Protein AF-A0A7J6F1K1-F1 (afdb_monomer_lite)

Structure (mmCIF, N/CA/C/O backbone):
data_AF-A0A7J6F1K1-F1
#
_entry.id   AF-A0A7J6F1K1-F1
#
loop_
_atom_site.group_PDB
_atom_site.id
_atom_site.type_symbol
_atom_site.label_atom_id
_atom_site.label_alt_id
_atom_site.label_comp_id
_atom_site.label_asym_id
_atom_site.label_entity_id
_atom_site.label_seq_id
_atom_site.pdbx_PDB_ins_code
_atom_site.Cartn_x
_atom_site.Cartn_y
_atom_site.Cartn_z
_atom_site.occupancy
_atom_site.B_iso_or_equiv
_atom_site.auth_seq_id
_atom_site.auth_comp_id
_atom_site.auth_asym_id
_atom_site.auth_atom_id
_atom_site.pdbx_PDB_model_num
ATOM 1 N N . MET A 1 1 ? 28.823 -7.528 34.475 1.00 31.27 1 MET A N 1
ATOM 2 C CA . MET A 1 1 ? 28.928 -8.182 35.802 1.00 31.27 1 MET A CA 1
ATOM 3 C C . MET A 1 1 ? 27.542 -8.638 36.251 1.00 31.27 1 MET A C 1
ATOM 5 O O . MET A 1 1 ? 26.574 -8.266 35.597 1.00 31.27 1 MET A O 1
ATOM 9 N N . HIS A 1 2 ? 27.460 -9.515 37.255 1.00 24.59 2 HIS A N 1
ATOM 10 C CA . HIS A 1 2 ? 26.247 -10.285 37.581 1.00 24.59 2 HIS A CA 1
ATOM 11 C C . HIS A 1 2 ? 25.262 -9.578 38.542 1.00 24.59 2 HIS A C 1
ATOM 13 O O . HIS A 1 2 ? 25.673 -8.661 39.250 1.00 24.59 2 HIS A O 1
ATOM 19 N N . PRO A 1 3 ? 23.982 -10.012 38.576 1.00 38.62 3 PRO A N 1
ATOM 20 C CA . PRO A 1 3 ? 22.933 -9.480 39.450 1.00 38.62 3 PRO A CA 1
ATOM 21 C C . PRO A 1 3 ? 22.664 -10.339 40.707 1.00 38.62 3 PRO A C 1
ATOM 23 O O . PRO A 1 3 ? 23.049 -11.504 40.773 1.00 38.62 3 PRO A O 1
ATOM 26 N N . TYR A 1 4 ? 21.892 -9.772 41.639 1.00 30.64 4 TYR A N 1
ATOM 27 C CA . TYR A 1 4 ? 21.220 -10.398 42.794 1.00 30.64 4 TYR A CA 1
ATOM 28 C C . TYR A 1 4 ? 19.965 -9.536 43.131 1.00 30.64 4 TYR A C 1
ATOM 30 O O . TYR A 1 4 ? 19.971 -8.360 42.783 1.00 30.64 4 TYR A O 1
ATOM 38 N N . ASN A 1 5 ? 18.866 -9.987 43.767 1.00 28.22 5 ASN A N 1
ATOM 39 C CA . ASN A 1 5 ? 18.490 -11.304 44.319 1.00 28.22 5 ASN A CA 1
ATOM 40 C C . ASN A 1 5 ? 16.940 -11.446 44.502 1.00 28.22 5 ASN A C 1
ATOM 42 O O . ASN A 1 5 ? 16.310 -10.485 44.918 1.00 28.22 5 ASN A O 1
ATOM 46 N N . ARG A 1 6 ? 16.398 -12.666 44.285 1.00 27.06 6 ARG A N 1
ATOM 47 C CA . ARG A 1 6 ? 15.425 -13.461 45.117 1.00 27.06 6 ARG A CA 1
ATOM 48 C C . ARG A 1 6 ? 14.060 -12.874 45.598 1.00 27.06 6 ARG A C 1
ATOM 50 O O . ARG A 1 6 ? 14.055 -11.851 46.260 1.00 27.06 6 ARG A O 1
ATOM 57 N N . LEU A 1 7 ? 12.895 -13.492 45.277 1.00 27.27 7 LEU A N 1
ATOM 58 C CA . LEU A 1 7 ? 12.138 -14.641 45.914 1.00 27.27 7 LEU A CA 1
ATOM 59 C C . LEU A 1 7 ? 11.017 -14.160 46.888 1.00 27.27 7 LEU A C 1
ATOM 61 O O . LEU A 1 7 ? 11.014 -12.958 47.142 1.00 27.27 7 LEU A O 1
ATOM 65 N N . PRO A 1 8 ? 10.113 -15.005 47.480 1.00 38.72 8 PRO A N 1
ATOM 66 C CA . PRO A 1 8 ? 9.833 -16.471 47.360 1.00 38.72 8 PRO A CA 1
ATOM 67 C C . PRO A 1 8 ? 8.385 -16.839 46.882 1.00 38.72 8 PRO A C 1
ATOM 69 O O . PRO A 1 8 ? 7.559 -15.949 46.754 1.00 38.72 8 PRO A O 1
ATOM 72 N N . SER A 1 9 ? 8.096 -18.065 46.384 1.00 29.67 9 SER A N 1
ATOM 73 C CA . SER A 1 9 ? 7.539 -19.299 47.050 1.00 29.67 9 SER A CA 1
ATOM 74 C C . SER A 1 9 ? 6.079 -19.180 47.563 1.00 29.67 9 SER A C 1
ATOM 76 O O . SER A 1 9 ? 5.703 -18.097 47.984 1.00 29.67 9 SER A O 1
ATOM 78 N N . SER A 1 10 ? 5.196 -20.195 47.587 1.00 31.17 10 SER A N 1
ATOM 79 C CA . SER A 1 10 ? 5.287 -21.681 47.509 1.00 31.17 10 SER A CA 1
ATOM 80 C C . SER A 1 10 ? 4.057 -22.281 46.767 1.00 31.17 10 SER A C 1
ATOM 82 O O . SER A 1 10 ? 3.225 -21.519 46.288 1.00 31.17 10 SER A O 1
ATOM 84 N N . GLY A 1 11 ? 3.838 -23.595 46.583 1.00 29.72 11 GLY A N 1
ATOM 85 C CA . GLY A 1 11 ? 4.575 -24.842 46.882 1.00 29.72 11 GLY A CA 1
ATOM 86 C C . GLY A 1 11 ? 3.908 -26.011 46.115 1.00 29.72 11 GLY A C 1
ATOM 87 O O . GLY A 1 11 ? 2.745 -25.893 45.744 1.00 29.72 11 GLY A O 1
ATOM 88 N N . HIS A 1 12 ? 4.609 -27.075 45.698 1.00 29.67 12 HIS A N 1
ATOM 89 C CA . HIS A 1 12 ? 4.745 -28.408 46.351 1.00 29.67 12 HIS A CA 1
ATOM 90 C C . HIS A 1 12 ? 5.008 -29.427 45.196 1.00 29.67 12 HIS A C 1
ATOM 92 O O . HIS A 1 12 ? 4.622 -29.123 44.071 1.00 29.67 12 HIS A O 1
ATOM 98 N N . THR A 1 13 ? 5.616 -30.623 45.275 1.00 29.05 13 THR A N 1
ATOM 99 C CA . THR A 1 13 ? 6.434 -31.412 46.240 1.00 29.05 13 THR A CA 1
ATOM 100 C C . THR A 1 13 ? 7.195 -32.452 45.375 1.00 29.05 13 THR A C 1
ATOM 102 O O . THR A 1 13 ? 6.566 -33.065 44.522 1.00 29.05 13 THR A O 1
ATOM 105 N N . THR A 1 14 ? 8.535 -32.531 45.329 1.00 31.73 14 THR A N 1
ATOM 106 C CA . THR A 1 14 ? 9.488 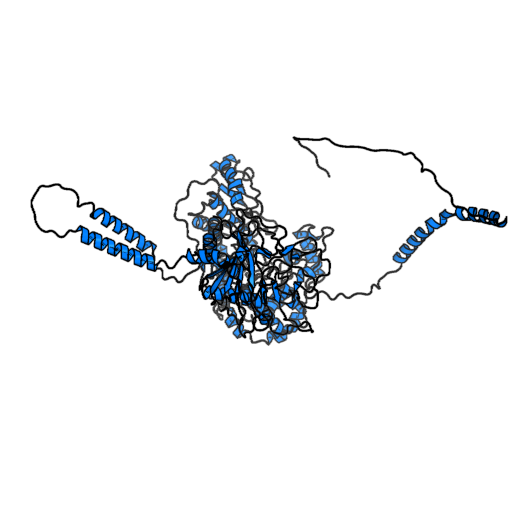-33.270 46.212 1.00 31.73 14 THR A CA 1
ATOM 107 C C . THR A 1 14 ? 9.324 -34.803 46.267 1.00 31.73 14 THR A C 1
ATOM 109 O O . THR A 1 14 ? 8.180 -35.248 46.288 1.00 31.73 14 THR A O 1
ATOM 112 N N . PRO A 1 15 ? 10.408 -35.608 46.429 1.00 37.84 15 PRO A N 1
ATOM 113 C CA . PRO A 1 15 ? 11.802 -35.235 46.740 1.00 37.84 15 PRO A CA 1
ATOM 114 C C . PRO A 1 15 ? 12.866 -35.715 45.716 1.00 37.84 15 PRO A C 1
ATOM 116 O O . PRO A 1 15 ? 12.545 -36.279 44.675 1.00 37.84 15 PRO A O 1
ATOM 119 N N . SER A 1 16 ? 14.143 -35.437 46.023 1.00 30.36 16 SER A N 1
ATOM 120 C CA . SER A 1 16 ? 15.303 -35.515 45.107 1.00 30.36 16 SER A CA 1
ATOM 121 C C . SER A 1 16 ? 16.505 -36.293 45.751 1.00 30.36 16 SER A C 1
ATOM 123 O O . SER A 1 16 ? 16.223 -37.239 46.479 1.00 30.36 16 SER A O 1
ATOM 125 N N . PRO A 1 17 ? 17.816 -36.045 45.477 1.00 41.97 17 PRO A N 1
ATOM 126 C CA . PRO A 1 17 ? 18.547 -36.848 44.482 1.00 41.97 17 PRO A CA 1
ATOM 127 C C . PRO A 1 17 ? 19.919 -37.413 45.030 1.00 41.97 17 PRO A C 1
ATOM 129 O O . PRO A 1 17 ? 19.838 -38.054 46.074 1.00 41.97 17 PRO A O 1
ATOM 132 N N . PRO A 1 18 ? 21.150 -37.332 44.430 1.00 54.91 18 PRO A N 1
ATOM 133 C CA . PRO A 1 18 ? 22.210 -38.343 44.686 1.00 54.91 18 PRO A CA 1
ATOM 134 C C . PRO A 1 18 ? 23.550 -37.782 45.243 1.00 54.91 18 PRO A C 1
ATOM 136 O O . PRO A 1 18 ? 23.664 -36.576 45.440 1.00 54.91 18 PRO A O 1
ATOM 139 N N . GLN A 1 19 ? 24.600 -38.623 45.381 1.00 28.34 19 GLN A N 1
ATOM 140 C CA . GLN A 1 19 ? 25.899 -38.429 44.677 1.00 28.34 19 GLN A CA 1
ATOM 141 C C . GLN A 1 19 ? 27.032 -39.445 45.008 1.00 28.34 19 GLN A C 1
ATOM 143 O O . GLN A 1 19 ? 27.372 -39.637 46.168 1.00 28.34 19 GLN A O 1
ATOM 148 N N . SER A 1 20 ? 27.739 -39.891 43.950 1.00 28.56 20 SER A N 1
ATOM 149 C CA . SER A 1 20 ? 29.225 -40.000 43.891 1.00 28.56 20 SER A CA 1
ATOM 150 C C . SER A 1 20 ? 29.909 -41.151 44.716 1.00 28.56 20 SER A C 1
ATOM 152 O O . SER A 1 20 ? 29.206 -41.894 45.395 1.00 28.56 20 SER A O 1
ATOM 154 N N . PRO A 1 21 ? 31.211 -41.509 44.503 1.00 47.62 21 PRO A N 1
ATOM 155 C CA . PRO A 1 21 ? 31.524 -42.887 44.057 1.00 47.62 21 PRO A CA 1
ATOM 156 C C . PRO A 1 21 ? 32.746 -43.566 44.747 1.00 47.62 21 PRO A C 1
ATOM 158 O O . PRO A 1 21 ? 33.340 -42.992 45.652 1.00 47.62 21 PRO A O 1
ATOM 161 N N . ILE A 1 22 ? 33.174 -44.746 44.241 1.00 26.70 22 ILE A N 1
ATOM 162 C CA . ILE A 1 22 ? 34.578 -45.203 43.972 1.00 26.70 22 ILE A CA 1
ATOM 163 C C . ILE A 1 22 ? 34.802 -46.724 44.205 1.00 26.70 22 ILE A C 1
ATOM 165 O O . ILE A 1 22 ? 34.494 -47.262 45.259 1.00 26.70 22 ILE A O 1
ATOM 169 N N . ARG A 1 23 ? 35.496 -47.349 43.231 1.00 28.30 23 ARG A N 1
ATOM 170 C CA . ARG A 1 23 ? 36.170 -48.678 43.211 1.00 28.30 23 ARG A CA 1
ATOM 171 C C . ARG A 1 23 ? 35.337 -49.975 43.228 1.00 28.30 23 ARG A C 1
ATOM 173 O O . ARG A 1 23 ? 34.370 -50.157 43.950 1.00 28.30 23 ARG A O 1
ATOM 180 N N . SER A 1 24 ? 35.815 -50.903 42.396 1.00 31.78 24 SER A N 1
ATOM 181 C CA . SER A 1 24 ? 35.380 -52.295 42.222 1.00 31.78 24 SER A CA 1
ATOM 182 C C . SER A 1 24 ? 36.059 -53.244 43.227 1.00 31.78 24 SER A C 1
ATOM 184 O O . SER A 1 24 ? 37.043 -52.853 43.863 1.00 31.78 24 SER A O 1
ATOM 186 N N . PRO A 1 25 ? 35.602 -54.512 43.336 1.00 39.31 25 PRO A N 1
ATOM 187 C CA . PRO A 1 25 ? 36.334 -55.569 42.618 1.00 39.31 25 PRO A CA 1
ATOM 188 C C . PRO A 1 25 ? 35.516 -56.785 42.098 1.00 39.31 25 PRO A C 1
ATOM 190 O O . PRO A 1 25 ? 34.531 -57.202 42.685 1.00 39.31 25 PRO A O 1
ATOM 193 N N . ARG A 1 26 ? 36.048 -57.396 41.023 1.00 29.17 26 ARG A N 1
ATOM 194 C CA . ARG A 1 26 ? 36.094 -58.840 40.650 1.00 29.17 26 ARG A CA 1
ATOM 195 C C . ARG A 1 26 ? 34.997 -59.829 41.119 1.00 29.17 26 ARG A C 1
ATOM 197 O O . ARG A 1 26 ? 34.916 -60.110 42.304 1.00 29.17 26 ARG A O 1
ATOM 204 N N . LEU A 1 27 ? 34.473 -60.616 40.163 1.00 29.53 27 LEU A N 1
ATOM 205 C CA . LEU A 1 27 ? 34.374 -62.104 40.166 1.00 29.53 27 LEU A CA 1
ATOM 206 C C . LEU A 1 27 ? 34.122 -62.560 38.697 1.00 29.53 27 LEU A C 1
ATOM 208 O O . LEU A 1 27 ? 33.191 -62.078 38.071 1.00 29.53 27 LEU A O 1
ATOM 212 N N . ARG A 1 28 ? 35.074 -63.187 37.982 1.00 29.61 28 ARG A N 1
ATOM 213 C CA . ARG A 1 28 ? 35.393 -64.637 37.850 1.00 29.61 28 ARG A CA 1
ATOM 214 C C . ARG A 1 28 ? 34.342 -65.490 37.094 1.00 29.61 28 ARG A C 1
ATOM 216 O O . ARG A 1 28 ? 33.293 -65.806 37.635 1.00 29.61 28 ARG A O 1
ATOM 223 N N . HIS A 1 29 ? 34.693 -65.934 35.877 1.00 31.09 29 HIS A N 1
ATOM 224 C CA . HIS A 1 29 ? 33.957 -66.942 35.085 1.00 31.09 29 HIS A CA 1
ATOM 225 C C . HIS A 1 29 ? 34.119 -68.379 35.621 1.00 31.09 29 HIS A C 1
ATOM 227 O O . HIS A 1 29 ? 35.096 -68.697 36.303 1.00 31.09 29 HIS A O 1
ATOM 233 N N . GLY A 1 30 ? 33.192 -69.262 35.225 1.00 30.28 30 GLY A N 1
ATOM 234 C CA . GLY A 1 30 ? 33.248 -70.711 35.445 1.00 30.28 30 GLY A CA 1
ATOM 235 C C . GLY A 1 30 ? 33.854 -71.533 34.289 1.00 30.28 30 GLY A C 1
ATOM 236 O O . GLY A 1 30 ? 33.985 -71.073 33.159 1.00 30.28 30 GLY A O 1
ATOM 237 N N . ARG A 1 31 ? 34.205 -72.784 34.621 1.00 30.23 31 ARG A N 1
ATOM 238 C CA . ARG A 1 31 ? 34.534 -73.943 33.747 1.00 30.23 31 ARG A CA 1
ATOM 239 C C . ARG A 1 31 ? 33.395 -74.259 32.748 1.00 30.23 31 ARG A C 1
ATOM 241 O O . ARG A 1 31 ? 32.263 -73.909 33.042 1.00 30.23 31 ARG A O 1
ATOM 248 N N . SER A 1 32 ? 33.541 -75.005 31.638 1.00 28.16 32 SER A N 1
ATOM 249 C CA . SER A 1 32 ? 34.647 -75.725 30.937 1.00 28.16 32 SER A CA 1
ATOM 250 C C . SER A 1 32 ? 34.177 -76.011 29.467 1.00 28.16 32 SER A C 1
ATOM 252 O O . SER A 1 32 ? 33.134 -75.483 29.109 1.00 28.16 32 SER A O 1
ATOM 254 N N . LYS A 1 33 ? 34.795 -76.773 28.535 1.00 30.92 33 LYS A N 1
ATOM 255 C CA . LYS A 1 33 ? 35.563 -78.039 28.624 1.00 30.92 33 LYS A CA 1
ATOM 256 C C . LYS A 1 33 ? 36.258 -78.402 27.282 1.00 30.92 33 LYS A C 1
ATOM 258 O O . LYS A 1 33 ? 35.654 -78.276 26.230 1.00 30.92 33 LYS A O 1
ATOM 263 N N . THR A 1 34 ? 37.495 -78.907 27.369 1.00 31.36 34 THR A N 1
ATOM 264 C CA . THR A 1 34 ? 38.173 -79.907 26.491 1.00 31.36 34 THR A CA 1
ATOM 265 C C . THR A 1 34 ? 37.976 -79.933 24.958 1.00 31.36 34 THR A C 1
ATOM 267 O O . THR A 1 34 ? 36.946 -80.382 24.468 1.00 31.36 34 THR A O 1
ATOM 270 N N . GLY A 1 35 ? 39.089 -79.751 24.232 1.00 29.58 35 GLY A N 1
ATOM 271 C CA . GLY A 1 35 ? 39.385 -80.360 22.922 1.00 29.58 35 GLY A CA 1
ATOM 272 C C . GLY A 1 35 ? 40.903 -80.604 22.800 1.00 29.58 35 GLY A C 1
ATOM 273 O O . GLY A 1 35 ? 41.677 -79.788 23.294 1.00 29.58 35 GLY A O 1
ATOM 274 N N . ARG A 1 36 ? 41.351 -81.740 22.241 1.00 33.56 36 ARG A N 1
ATOM 275 C CA . ARG A 1 36 ? 42.783 -82.126 22.132 1.00 33.56 36 ARG A CA 1
ATOM 276 C C . ARG A 1 36 ? 43.307 -81.939 20.703 1.00 33.56 36 ARG A C 1
ATOM 278 O O . ARG A 1 36 ? 42.580 -82.278 19.782 1.00 33.56 36 ARG A O 1
ATOM 285 N N . PHE A 1 37 ? 44.575 -81.541 20.540 1.00 30.73 37 PHE A N 1
ATOM 286 C CA . PHE A 1 37 ? 45.667 -82.364 19.966 1.00 30.73 37 PHE A CA 1
ATOM 287 C C . PHE A 1 37 ? 47.032 -81.631 20.095 1.00 30.73 37 PHE A C 1
ATOM 289 O O . PHE A 1 37 ? 47.083 -80.523 20.621 1.00 30.73 37 PHE A O 1
ATOM 296 N N . ASN A 1 38 ? 48.142 -82.304 19.766 1.00 34.28 38 ASN A N 1
ATOM 297 C CA . ASN A 1 38 ? 49.546 -81.989 20.128 1.00 34.28 38 ASN A CA 1
ATOM 298 C C . ASN A 1 38 ? 50.483 -82.744 19.135 1.00 34.28 38 ASN A C 1
ATOM 300 O O . ASN A 1 38 ? 49.948 -83.646 18.482 1.00 34.28 38 ASN A O 1
ATOM 304 N N . PRO A 1 39 ? 51.835 -82.596 19.082 1.00 56.88 39 PRO A N 1
ATOM 305 C CA . PRO A 1 39 ? 52.802 -81.547 19.491 1.00 56.88 39 PRO A CA 1
ATOM 306 C C . PRO A 1 39 ? 53.712 -81.189 18.249 1.00 56.88 39 PRO A C 1
ATOM 308 O O . PRO A 1 39 ? 53.135 -81.109 17.167 1.00 56.88 39 PRO A O 1
ATOM 311 N N . PRO A 1 40 ? 55.077 -81.073 18.248 1.00 47.00 40 PRO A N 1
ATOM 312 C CA . PRO A 1 40 ? 56.085 -80.639 19.244 1.00 47.00 40 PRO A CA 1
ATOM 313 C C . PRO A 1 40 ? 57.135 -79.580 18.762 1.00 47.00 40 PRO A C 1
ATOM 315 O O . PRO A 1 40 ? 57.403 -79.419 17.579 1.00 47.00 40 PRO A O 1
ATOM 318 N N . GLY A 1 41 ? 57.838 -78.963 19.730 1.00 44.75 41 GLY A N 1
ATOM 319 C CA . GLY A 1 41 ? 59.301 -78.707 19.725 1.00 44.75 41 GLY A CA 1
ATOM 320 C C . GLY A 1 41 ? 59.972 -77.772 18.689 1.00 44.75 41 GLY A C 1
ATOM 321 O O . GLY A 1 41 ? 60.171 -78.148 17.538 1.00 44.75 41 GLY A O 1
ATOM 322 N N . ARG A 1 42 ? 60.513 -76.624 19.145 1.00 46.31 42 ARG A N 1
ATOM 323 C CA . ARG A 1 42 ? 61.574 -75.838 18.459 1.00 46.31 42 ARG A CA 1
ATOM 324 C C . ARG A 1 42 ? 62.625 -75.288 19.447 1.00 46.31 42 ARG A C 1
ATOM 326 O O . ARG A 1 42 ? 62.480 -75.444 20.657 1.00 46.31 42 ARG A O 1
ATOM 333 N N . SER A 1 43 ? 63.743 -74.780 18.918 1.00 61.78 43 SER A N 1
ATOM 334 C CA . SER A 1 43 ? 65.075 -74.861 19.547 1.00 61.78 43 SER A CA 1
ATOM 335 C C . SER A 1 43 ? 65.649 -73.548 20.122 1.00 61.78 43 SER A C 1
ATOM 337 O O . SER A 1 43 ? 65.036 -72.481 20.078 1.00 61.78 43 SER A O 1
ATOM 339 N N . LEU A 1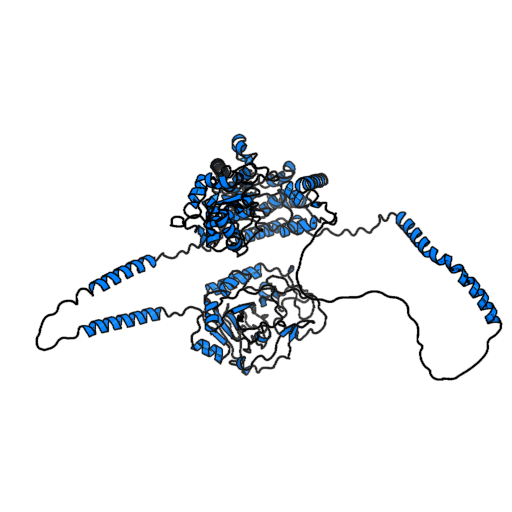 44 ? 66.875 -73.649 20.660 1.00 56.31 44 LEU A N 1
ATOM 340 C CA . LEU A 1 44 ? 67.660 -72.605 21.344 1.00 56.31 44 LEU A CA 1
ATOM 341 C C . LEU A 1 44 ? 67.700 -71.235 20.639 1.00 56.31 44 LEU A C 1
ATOM 343 O O . LEU A 1 44 ? 67.746 -70.210 21.320 1.00 56.31 44 LEU A O 1
ATOM 347 N N . LEU A 1 45 ? 67.617 -71.200 19.304 1.00 55.00 45 LEU A N 1
ATOM 348 C CA . LEU A 1 45 ? 67.635 -69.964 18.512 1.00 55.00 45 LEU A CA 1
ATOM 349 C C . LEU A 1 45 ? 66.508 -68.986 18.910 1.00 55.00 45 LEU A C 1
ATOM 351 O O . LEU A 1 45 ? 66.729 -67.776 18.946 1.00 55.00 45 LEU A O 1
ATOM 355 N N . GLN A 1 46 ? 65.333 -69.497 19.307 1.00 57.72 46 GLN A N 1
ATOM 356 C CA . GLN A 1 46 ? 64.195 -68.666 19.733 1.00 57.72 46 GLN A CA 1
ATOM 357 C C . GLN A 1 46 ? 64.415 -67.936 21.072 1.00 57.72 46 GLN A C 1
ATOM 359 O O . GLN A 1 46 ? 63.675 -67.001 21.383 1.00 57.72 46 GLN A O 1
ATOM 364 N N . ARG A 1 47 ? 65.426 -68.318 21.870 1.00 57.94 47 ARG A N 1
ATOM 365 C CA . ARG A 1 47 ? 65.776 -67.600 23.111 1.00 57.94 47 ARG A CA 1
ATOM 366 C C . ARG A 1 47 ? 66.603 -66.342 22.834 1.00 57.94 47 ARG A C 1
ATOM 368 O O . ARG A 1 47 ? 66.394 -65.327 23.491 1.00 57.94 47 ARG A O 1
ATOM 375 N N . PHE A 1 48 ? 67.478 -66.369 21.826 1.00 61.84 48 PHE A N 1
ATOM 376 C CA . PHE A 1 48 ? 68.317 -65.217 21.471 1.00 61.84 48 PHE A CA 1
ATOM 377 C C . PHE A 1 48 ? 67.506 -64.081 20.827 1.00 61.84 48 PHE A C 1
ATOM 379 O O . PHE A 1 48 ? 67.681 -62.911 21.171 1.00 61.84 48 PHE A O 1
ATOM 386 N N . THR A 1 49 ? 66.545 -64.423 19.962 1.00 59.56 49 THR A N 1
ATOM 387 C CA . THR A 1 49 ? 65.644 -63.449 19.319 1.00 59.56 49 THR A CA 1
ATOM 388 C C . THR A 1 49 ? 64.805 -62.650 20.321 1.00 59.56 49 THR A C 1
ATOM 390 O O . THR A 1 49 ? 64.506 -61.482 20.077 1.00 59.56 49 THR A O 1
ATOM 393 N N . TRP A 1 50 ? 64.451 -63.244 21.467 1.00 60.72 50 TRP A N 1
ATOM 394 C CA . TRP A 1 50 ? 63.624 -62.583 22.483 1.00 60.72 50 TRP A CA 1
ATOM 395 C C . TRP A 1 50 ? 64.378 -61.468 23.227 1.00 60.72 50 TRP A C 1
ATOM 397 O O . TRP A 1 50 ? 63.806 -60.417 23.518 1.00 60.72 50 TRP A O 1
ATOM 407 N N . HIS A 1 51 ? 65.682 -61.643 23.476 1.00 61.06 51 HIS A N 1
ATOM 408 C CA . HIS A 1 51 ? 66.493 -60.610 24.126 1.00 61.06 51 HIS A CA 1
ATOM 409 C C . HIS A 1 51 ? 66.697 -59.374 23.241 1.00 61.06 51 HIS A C 1
ATOM 411 O O . HIS A 1 51 ? 66.509 -58.259 23.727 1.00 61.06 51 HIS A O 1
ATOM 417 N N . ILE A 1 52 ? 66.988 -59.543 21.946 1.00 62.34 52 ILE A N 1
ATOM 418 C CA . ILE A 1 52 ? 67.140 -58.413 21.007 1.00 62.34 52 ILE A CA 1
ATOM 419 C C . ILE A 1 52 ? 65.837 -57.599 20.921 1.00 62.34 52 ILE A C 1
ATOM 421 O O . ILE A 1 52 ? 65.861 -56.369 21.012 1.00 62.34 52 ILE A O 1
ATOM 425 N N . LEU A 1 53 ? 64.687 -58.279 20.850 1.00 57.97 53 LEU A N 1
ATOM 426 C CA . LEU A 1 53 ? 63.373 -57.631 20.831 1.00 57.97 53 LEU A CA 1
ATOM 427 C C . LEU A 1 53 ? 63.110 -56.798 22.104 1.00 57.97 53 LEU A C 1
ATOM 429 O O . LEU A 1 53 ? 62.582 -55.689 22.018 1.00 57.97 53 LEU A O 1
ATOM 433 N N . SER A 1 54 ? 63.547 -57.282 23.274 1.00 58.50 54 SER A N 1
ATOM 434 C CA . SER A 1 54 ? 63.403 -56.571 24.557 1.00 58.50 54 SER A CA 1
ATOM 435 C C . SER A 1 54 ? 64.215 -55.268 24.651 1.00 58.50 54 SER A C 1
ATOM 437 O O . SER A 1 54 ? 63.814 -54.343 25.359 1.00 58.50 54 SER A O 1
ATOM 439 N N . VAL A 1 55 ? 65.325 -55.160 23.909 1.00 57.34 55 VAL A N 1
ATOM 440 C CA . VAL A 1 55 ? 66.145 -53.937 23.845 1.00 57.34 55 VAL A CA 1
ATOM 441 C C . VAL A 1 55 ? 65.497 -52.903 22.923 1.00 57.34 55 VAL A C 1
ATOM 443 O O . VAL A 1 55 ? 65.397 -51.732 23.290 1.00 57.34 55 VAL A O 1
ATOM 446 N N . LEU A 1 56 ? 64.995 -53.329 21.758 1.00 57.09 56 LEU A N 1
ATOM 447 C CA . LEU A 1 56 ? 64.385 -52.438 20.762 1.00 57.09 56 LEU A CA 1
ATOM 448 C C . LEU A 1 56 ? 63.105 -51.754 21.272 1.00 57.09 56 LEU A C 1
ATOM 450 O O . LEU A 1 56 ? 62.886 -50.573 21.004 1.00 57.09 56 LEU A O 1
ATOM 454 N N . ILE A 1 57 ? 62.294 -52.451 22.076 1.00 57.66 57 ILE A N 1
ATOM 455 C CA . ILE A 1 57 ? 61.068 -51.890 22.674 1.00 57.66 57 ILE A CA 1
ATOM 456 C C . ILE A 1 57 ? 61.380 -50.753 23.672 1.00 57.66 57 ILE A C 1
ATOM 458 O O . ILE A 1 57 ? 60.560 -49.858 23.877 1.00 57.66 57 ILE A O 1
ATOM 462 N N . ARG A 1 58 ? 62.587 -50.705 24.254 1.00 55.88 58 ARG A N 1
ATOM 463 C CA . ARG A 1 58 ? 62.950 -49.755 25.323 1.00 55.88 58 ARG A CA 1
ATOM 464 C C . ARG A 1 58 ? 63.292 -48.327 24.862 1.00 55.88 58 ARG A C 1
ATOM 466 O O . ARG A 1 58 ? 63.669 -47.511 25.698 1.00 55.88 58 ARG A O 1
ATOM 473 N N . ARG A 1 59 ? 63.147 -47.994 23.569 1.00 58.88 59 ARG A N 1
ATOM 474 C CA . ARG A 1 59 ? 63.440 -46.654 23.000 1.00 58.88 59 ARG A CA 1
ATOM 475 C C . ARG A 1 59 ? 62.237 -45.914 22.385 1.00 58.88 59 ARG A C 1
ATOM 477 O O . ARG A 1 59 ? 62.416 -44.975 21.613 1.00 58.88 59 ARG A O 1
ATOM 484 N N . GLN A 1 60 ? 61.009 -46.257 22.784 1.00 57.16 60 GLN A N 1
ATOM 485 C CA . GLN A 1 60 ? 59.763 -45.652 22.269 1.00 57.16 60 GLN A CA 1
ATOM 486 C C . GLN A 1 60 ? 59.555 -44.141 22.543 1.00 57.16 60 GLN A C 1
ATOM 488 O O . GLN A 1 60 ? 58.577 -43.576 22.063 1.00 57.16 60 GLN A O 1
ATOM 493 N N . GLY A 1 61 ? 60.474 -43.445 23.225 1.00 59.47 61 GLY A N 1
ATOM 494 C CA . GLY A 1 61 ? 60.391 -41.987 23.405 1.00 59.47 61 GLY A CA 1
ATOM 495 C C . GLY A 1 61 ? 60.523 -41.172 22.107 1.00 59.47 61 GLY A C 1
ATOM 496 O O . GLY A 1 61 ? 59.926 -40.107 21.993 1.00 59.47 61 GLY A O 1
ATOM 497 N N . VAL A 1 62 ? 61.259 -41.668 21.103 1.00 58.28 62 VAL A N 1
ATOM 498 C CA . VAL A 1 62 ? 61.559 -40.899 19.873 1.00 58.28 62 VAL A CA 1
ATOM 499 C C . VAL A 1 62 ? 60.326 -40.731 18.972 1.00 58.28 62 VAL A C 1
ATOM 501 O O . VAL A 1 62 ? 60.121 -39.668 18.386 1.00 58.28 62 VAL A O 1
ATOM 504 N N . PHE A 1 63 ? 59.455 -41.742 18.905 1.00 57.50 63 PHE A N 1
ATOM 505 C CA . PHE A 1 63 ? 58.268 -41.723 18.040 1.00 57.50 63 PHE A CA 1
ATOM 506 C C . PHE A 1 63 ? 57.162 -40.759 18.502 1.00 57.50 63 PHE A C 1
ATOM 508 O O . PHE A 1 63 ? 56.284 -40.442 17.708 1.00 57.50 63 PHE A O 1
ATOM 515 N N . LEU A 1 64 ? 57.220 -40.238 19.734 1.00 60.16 64 LEU A N 1
ATOM 516 C CA . LEU A 1 64 ? 56.308 -39.182 20.199 1.00 60.16 64 LEU A CA 1
ATOM 517 C C . LEU A 1 64 ? 56.696 -37.785 19.686 1.00 60.16 64 LEU A C 1
ATOM 519 O O . LEU A 1 64 ? 55.831 -36.923 19.556 1.00 60.16 64 LEU A O 1
ATOM 523 N N . PHE A 1 65 ? 57.969 -37.561 19.345 1.00 62.72 65 PHE A N 1
ATOM 524 C CA . PHE A 1 65 ? 58.438 -36.273 18.821 1.00 62.72 65 PHE A CA 1
ATOM 525 C C . PHE A 1 65 ? 58.357 -36.172 17.296 1.00 62.72 65 PHE A C 1
ATOM 527 O O . PHE A 1 65 ? 58.222 -35.067 16.779 1.00 62.72 65 PHE A O 1
ATOM 534 N N . ALA A 1 66 ? 58.375 -37.293 16.565 1.00 68.12 66 ALA A N 1
ATOM 535 C CA . ALA A 1 66 ? 58.272 -37.276 15.104 1.00 68.12 66 ALA A CA 1
ATOM 536 C C . ALA A 1 66 ? 56.983 -36.590 14.576 1.00 68.12 66 ALA A C 1
ATOM 538 O O . ALA A 1 66 ? 57.110 -35.753 13.683 1.00 68.12 66 ALA A O 1
ATOM 539 N N . PRO A 1 67 ? 55.773 -36.816 15.139 1.00 72.06 67 PRO A N 1
ATOM 540 C CA . PRO A 1 67 ? 54.571 -36.080 14.735 1.00 72.06 67 PRO A CA 1
ATOM 541 C C . PRO A 1 67 ? 54.647 -34.582 15.053 1.00 72.06 67 PRO A C 1
ATOM 543 O O . PRO A 1 67 ? 54.206 -33.766 14.252 1.00 72.06 67 PRO A O 1
ATOM 546 N N . LEU A 1 68 ? 55.233 -34.205 16.195 1.00 75.81 68 LEU A N 1
ATOM 547 C CA . LEU A 1 68 ? 55.366 -32.801 16.606 1.00 75.81 68 LEU A CA 1
ATOM 548 C C . LEU A 1 68 ? 56.377 -32.042 15.735 1.00 75.81 68 LEU A C 1
ATOM 550 O O . LEU A 1 68 ? 56.115 -30.907 15.344 1.00 75.81 68 LEU A O 1
ATOM 554 N N . LEU A 1 69 ? 57.494 -32.678 15.373 1.00 77.25 69 LEU A N 1
ATOM 555 C CA . LEU A 1 69 ? 58.468 -32.132 14.426 1.00 77.25 69 LEU A CA 1
ATOM 556 C C . LEU A 1 69 ? 57.895 -32.055 13.006 1.00 77.25 69 LEU A C 1
ATOM 558 O O . LEU A 1 69 ? 58.122 -31.060 12.325 1.00 77.25 69 LEU A O 1
ATOM 562 N N . TYR A 1 70 ? 57.100 -33.043 12.580 1.00 78.44 70 TYR A N 1
ATOM 563 C CA . TYR A 1 70 ? 56.390 -33.003 11.299 1.00 78.44 70 TYR A CA 1
ATOM 564 C C . TYR A 1 70 ? 55.355 -31.869 11.248 1.00 78.44 70 TYR A C 1
ATOM 566 O O . TYR A 1 70 ? 55.330 -31.114 10.283 1.00 78.44 70 TYR A O 1
ATOM 574 N N . ILE A 1 71 ? 54.551 -31.687 12.303 1.00 77.38 71 ILE A N 1
ATOM 575 C CA . ILE A 1 71 ? 53.577 -30.587 12.406 1.00 77.38 71 ILE A CA 1
ATOM 576 C C . ILE A 1 71 ? 54.288 -29.228 12.460 1.00 77.38 71 ILE A C 1
ATOM 578 O O . ILE A 1 71 ? 53.889 -28.313 11.748 1.00 77.38 71 ILE A O 1
ATOM 582 N N . SER A 1 72 ? 55.365 -29.094 13.238 1.00 77.19 72 SER A N 1
ATOM 583 C CA . SER A 1 72 ? 56.161 -27.858 13.303 1.00 77.19 72 SER A CA 1
ATOM 584 C C . SER A 1 72 ? 56.807 -27.522 11.951 1.00 77.19 72 SER A C 1
ATOM 586 O O . SER A 1 72 ? 56.701 -26.395 11.472 1.00 77.19 72 SER A O 1
ATOM 588 N N . GLY A 1 73 ? 57.388 -28.520 11.275 1.00 77.44 73 GLY A N 1
ATOM 589 C CA . GLY A 1 73 ? 57.927 -28.384 9.922 1.00 77.44 73 GLY A CA 1
ATOM 590 C C . GLY A 1 73 ? 56.858 -28.033 8.885 1.00 77.44 73 GLY A C 1
ATOM 591 O O . GLY A 1 73 ? 57.088 -27.162 8.052 1.00 77.44 73 GLY A O 1
ATOM 592 N N . MET A 1 74 ? 55.666 -28.633 8.966 1.00 74.25 74 MET A N 1
ATOM 593 C CA . MET A 1 74 ? 54.529 -28.282 8.108 1.00 74.25 74 MET A CA 1
ATOM 594 C C . MET A 1 74 ? 54.026 -26.858 8.364 1.00 74.25 74 MET A C 1
ATOM 596 O O . MET A 1 74 ? 53.726 -26.156 7.406 1.00 74.25 74 MET A O 1
ATOM 600 N N . LEU A 1 75 ? 53.976 -26.398 9.617 1.00 70.38 75 LEU A N 1
ATOM 601 C CA . LEU A 1 75 ? 53.586 -25.024 9.953 1.00 70.38 75 LEU A CA 1
ATOM 602 C C . LEU A 1 75 ? 54.626 -23.997 9.478 1.00 70.38 75 LEU A C 1
ATOM 604 O O . LEU A 1 75 ? 54.245 -22.961 8.943 1.00 70.38 75 LEU A O 1
ATOM 608 N N . LEU A 1 76 ? 55.924 -24.297 9.591 1.00 68.44 76 LEU A N 1
ATOM 609 C CA . LEU A 1 76 ? 56.997 -23.466 9.029 1.00 68.44 76 LEU A CA 1
ATOM 610 C C . LEU A 1 76 ? 56.988 -23.462 7.493 1.00 68.44 76 LEU A C 1
ATOM 612 O O . LEU A 1 76 ? 57.212 -22.418 6.886 1.00 68.44 76 LEU A O 1
ATOM 616 N N . TYR A 1 77 ? 56.671 -24.590 6.854 1.00 67.75 77 TYR A N 1
ATOM 617 C CA . TYR A 1 77 ? 56.502 -24.690 5.401 1.00 67.75 77 TYR A CA 1
ATOM 618 C C . TYR A 1 77 ? 55.282 -23.885 4.918 1.00 67.75 77 TYR A C 1
ATOM 620 O O . TYR A 1 77 ? 55.401 -23.043 4.033 1.00 67.75 77 TYR A O 1
ATOM 628 N N . MET A 1 78 ? 54.123 -24.044 5.567 1.00 59.22 78 MET A N 1
ATOM 629 C CA . MET A 1 78 ? 52.920 -23.246 5.287 1.00 59.22 78 MET A CA 1
ATOM 630 C C . MET A 1 78 ? 53.102 -21.752 5.606 1.00 59.22 78 MET A C 1
ATOM 632 O O . MET A 1 78 ? 52.441 -20.923 4.992 1.00 59.22 78 MET A O 1
ATOM 636 N N . GLY A 1 79 ? 53.998 -21.403 6.535 1.00 53.34 79 GLY A N 1
ATOM 637 C CA . GLY A 1 79 ? 54.354 -20.022 6.874 1.00 53.34 79 GLY A CA 1
ATOM 638 C C . GLY A 1 79 ? 55.451 -19.393 6.005 1.00 53.34 79 GLY A C 1
ATOM 639 O O . GLY A 1 79 ? 55.719 -18.206 6.164 1.00 53.34 79 GLY A O 1
ATOM 640 N N . SER A 1 80 ? 56.090 -20.155 5.109 1.00 58.31 80 SER A N 1
ATOM 641 C CA . SER A 1 80 ? 57.156 -19.666 4.213 1.00 58.31 80 SER A CA 1
ATOM 642 C C . SER A 1 80 ? 56.826 -19.787 2.720 1.00 58.31 80 SER A C 1
ATOM 644 O O . SER A 1 80 ? 57.523 -19.198 1.895 1.00 58.31 80 SER A O 1
ATOM 646 N N . VAL A 1 81 ? 55.740 -20.478 2.358 1.00 42.66 81 VAL A N 1
ATOM 647 C CA . VAL A 1 81 ? 55.194 -20.496 0.994 1.00 42.66 81 VAL A CA 1
ATOM 648 C C . VAL A 1 81 ? 54.041 -19.495 0.882 1.00 42.66 81 VAL A C 1
ATOM 650 O O . VAL A 1 81 ? 52.924 -19.770 1.321 1.00 42.66 81 VAL A O 1
ATOM 653 N N . SER A 1 82 ? 54.284 -18.346 0.245 1.00 46.06 82 SER A N 1
ATOM 654 C CA . SER A 1 82 ? 53.217 -17.414 -0.144 1.00 46.06 82 SER A CA 1
ATOM 655 C C . SER A 1 82 ? 52.324 -18.047 -1.215 1.00 46.06 82 SER A C 1
ATOM 657 O O . SER A 1 82 ? 52.678 -18.087 -2.393 1.00 46.06 82 SER A O 1
ATOM 659 N N . PHE A 1 83 ? 51.149 -18.538 -0.818 1.00 43.03 83 PHE A N 1
ATOM 660 C CA . PHE A 1 83 ? 50.154 -19.138 -1.717 1.00 43.03 83 PHE A CA 1
ATOM 661 C C . PHE A 1 83 ? 49.355 -18.092 -2.530 1.00 43.03 83 PHE A C 1
ATOM 663 O O . PHE A 1 83 ? 48.136 -18.186 -2.662 1.00 43.03 83 PHE A O 1
ATOM 670 N N . ASP A 1 84 ? 50.044 -17.143 -3.172 1.00 43.38 84 ASP A N 1
ATOM 671 C CA . ASP A 1 84 ? 49.466 -16.162 -4.113 1.00 43.38 84 ASP A CA 1
ATOM 672 C C . ASP A 1 84 ? 49.091 -16.771 -5.487 1.00 43.38 84 ASP A C 1
ATOM 674 O O . ASP A 1 84 ? 48.915 -16.072 -6.484 1.00 43.38 84 ASP A O 1
ATOM 678 N N . VAL A 1 85 ? 48.917 -18.097 -5.544 1.00 46.09 85 VAL A N 1
ATOM 679 C CA . VAL A 1 85 ? 48.375 -18.833 -6.698 1.00 46.09 85 VAL A CA 1
ATOM 680 C C . VAL A 1 85 ? 47.236 -19.761 -6.258 1.00 46.09 85 VAL A C 1
ATOM 682 O O . VAL A 1 85 ? 47.159 -20.932 -6.630 1.00 46.09 85 VAL A O 1
ATOM 685 N N . VAL A 1 86 ? 46.289 -19.224 -5.484 1.00 37.16 86 VAL A N 1
ATOM 686 C CA . VAL A 1 86 ? 44.923 -19.767 -5.509 1.00 37.16 86 VAL A CA 1
ATOM 687 C C . VAL A 1 86 ? 44.397 -19.583 -6.940 1.00 37.16 86 VAL A C 1
ATOM 689 O O . VAL A 1 86 ? 44.420 -18.454 -7.439 1.00 37.16 86 VAL A O 1
ATOM 692 N N . PRO A 1 87 ? 43.904 -20.631 -7.630 1.00 34.94 87 PRO A N 1
ATOM 693 C CA . PRO A 1 87 ? 43.279 -20.448 -8.932 1.00 34.94 87 PRO A CA 1
ATOM 694 C C . PRO A 1 87 ? 42.057 -19.550 -8.747 1.00 34.94 87 PRO A C 1
ATOM 696 O O . PRO A 1 87 ? 41.078 -19.945 -8.113 1.00 34.94 87 PRO A O 1
ATOM 699 N N . VAL A 1 88 ? 42.123 -18.320 -9.266 1.00 38.69 88 VAL A N 1
ATOM 700 C CA . VAL A 1 88 ? 41.053 -17.333 -9.093 1.00 38.69 88 VAL A CA 1
ATOM 701 C C . VAL A 1 88 ? 39.827 -17.799 -9.869 1.00 38.69 88 VAL A C 1
ATOM 703 O O . VAL A 1 88 ? 39.638 -17.462 -11.042 1.00 38.69 88 VAL A O 1
ATOM 706 N N . ILE A 1 89 ? 38.960 -18.550 -9.188 1.00 40.09 89 ILE A N 1
ATOM 707 C CA . ILE A 1 89 ? 37.589 -18.797 -9.614 1.00 40.09 89 ILE A CA 1
ATOM 708 C C . ILE A 1 89 ? 36.918 -17.426 -9.634 1.00 40.09 89 ILE A C 1
ATOM 710 O O . ILE A 1 89 ? 36.408 -16.937 -8.625 1.00 40.09 89 ILE A O 1
ATOM 714 N N . LYS A 1 90 ? 36.947 -16.782 -10.806 1.00 38.97 90 LYS A N 1
ATOM 715 C CA . LYS A 1 90 ? 36.210 -15.553 -11.102 1.00 38.97 90 LYS A CA 1
ATOM 716 C C . LYS A 1 90 ? 34.721 -15.891 -11.128 1.00 38.97 90 LYS A C 1
ATOM 718 O O . LYS A 1 90 ? 34.107 -15.955 -12.193 1.00 38.97 90 LYS A O 1
ATOM 723 N N . HIS A 1 91 ? 34.156 -16.136 -9.943 1.00 52.09 91 HIS A N 1
ATOM 724 C CA . HIS A 1 91 ? 32.725 -16.250 -9.720 1.00 52.09 91 HIS A CA 1
ATOM 725 C C . HIS A 1 91 ? 32.074 -15.035 -10.368 1.00 52.09 91 HIS A C 1
ATOM 727 O O . HIS A 1 91 ? 32.265 -13.902 -9.920 1.00 52.09 91 HIS A O 1
ATOM 733 N N . ARG A 1 92 ? 31.349 -15.266 -11.468 1.00 69.19 92 ARG A N 1
ATOM 734 C CA . ARG A 1 92 ? 30.643 -14.187 -12.153 1.00 69.19 92 ARG A CA 1
ATOM 735 C C . ARG A 1 92 ? 29.676 -13.573 -11.133 1.00 69.19 92 ARG A C 1
ATOM 737 O O . ARG A 1 92 ? 28.896 -14.328 -10.547 1.00 69.19 92 ARG A O 1
ATOM 744 N N . PRO A 1 93 ? 29.739 -12.254 -10.877 1.00 80.81 93 PRO A N 1
ATOM 745 C CA . PRO A 1 93 ? 28.849 -11.615 -9.921 1.00 80.81 93 PRO A CA 1
ATOM 746 C C . PRO A 1 93 ? 27.404 -11.885 -10.343 1.00 80.81 93 PRO A C 1
ATOM 748 O O . PRO A 1 93 ? 27.078 -11.802 -11.529 1.00 80.81 93 PRO A O 1
ATOM 751 N N . ALA A 1 94 ? 26.564 -12.279 -9.384 1.00 87.25 94 ALA A N 1
ATOM 752 C CA . ALA A 1 94 ? 25.198 -12.708 -9.670 1.00 87.25 94 ALA A CA 1
ATOM 753 C C . ALA A 1 94 ? 24.425 -11.590 -10.403 1.00 87.25 94 ALA A C 1
ATOM 755 O O . ALA A 1 94 ? 24.576 -10.427 -10.019 1.00 87.25 94 ALA A O 1
ATOM 756 N N . PRO A 1 95 ? 23.601 -11.890 -11.424 1.00 89.56 95 PRO A N 1
ATOM 757 C CA . PRO A 1 95 ? 22.857 -10.861 -12.144 1.00 89.56 95 PRO A CA 1
ATOM 758 C C . PRO A 1 95 ? 22.047 -9.965 -11.199 1.00 89.56 95 PRO A C 1
ATOM 760 O O . PRO A 1 95 ? 21.350 -10.453 -10.311 1.00 89.56 95 PRO A O 1
ATOM 763 N N . GLY A 1 96 ? 22.162 -8.649 -11.376 1.00 91.00 96 GLY A N 1
ATOM 764 C CA . GLY A 1 96 ? 21.538 -7.635 -10.524 1.00 91.00 96 GLY A CA 1
ATOM 765 C C . GLY A 1 96 ? 22.326 -7.285 -9.259 1.00 91.00 96 GLY A C 1
ATOM 766 O O . GLY A 1 96 ? 21.856 -6.469 -8.465 1.00 91.00 96 GLY A O 1
ATOM 767 N N . SER A 1 97 ? 23.503 -7.881 -9.038 1.00 93.06 97 SER A N 1
ATOM 768 C CA . SER A 1 97 ? 24.338 -7.581 -7.867 1.00 93.06 97 SER A CA 1
ATOM 769 C C . SER A 1 97 ? 25.162 -6.306 -8.019 1.00 93.06 97 SER A C 1
ATOM 771 O O . SER A 1 97 ? 25.494 -5.694 -7.003 1.00 93.06 97 SER A O 1
ATOM 773 N N . LEU A 1 98 ? 25.477 -5.882 -9.247 1.00 93.19 98 LEU A N 1
ATOM 774 C CA . LEU A 1 98 ? 26.314 -4.709 -9.498 1.00 93.19 98 LEU A CA 1
ATOM 775 C C . LEU A 1 98 ? 25.500 -3.476 -9.903 1.00 93.19 98 LEU A C 1
ATOM 777 O O . LEU A 1 98 ? 24.394 -3.558 -10.445 1.00 93.19 98 LEU A O 1
ATOM 781 N N . TYR A 1 99 ? 26.080 -2.306 -9.647 1.00 94.88 99 TYR A N 1
ATOM 782 C CA . TYR A 1 99 ? 25.631 -1.039 -10.205 1.00 94.88 99 TYR A CA 1
ATOM 783 C C . TYR A 1 99 ? 26.344 -0.810 -11.547 1.00 94.88 99 TYR A C 1
ATOM 785 O O . TYR A 1 99 ? 27.524 -0.472 -11.581 1.00 94.88 99 TYR A O 1
ATOM 793 N N . ARG A 1 100 ? 25.634 -1.046 -12.659 1.00 94.69 100 ARG A N 1
ATOM 794 C CA . ARG A 1 100 ? 26.106 -0.784 -14.038 1.00 94.69 100 ARG A CA 1
ATOM 795 C C . ARG A 1 100 ? 25.248 0.237 -14.790 1.00 94.69 100 ARG A C 1
ATOM 797 O O . ARG A 1 100 ? 25.311 0.369 -16.013 1.00 94.69 100 ARG A O 1
ATOM 804 N N . SER A 1 101 ? 24.427 0.961 -14.042 1.00 95.38 101 SER A N 1
ATOM 805 C CA . SER A 1 101 ? 23.447 1.910 -14.554 1.00 95.38 101 SER A CA 1
ATOM 806 C C . SER A 1 101 ? 24.081 3.021 -15.421 1.00 95.38 101 SER A C 1
ATOM 808 O O . SER A 1 101 ? 23.505 3.312 -16.468 1.00 95.38 101 SER A O 1
ATOM 810 N N . PRO A 1 102 ? 25.278 3.577 -15.112 1.00 94.88 102 PRO A N 1
ATOM 811 C CA . PRO A 1 102 ? 25.962 4.537 -15.989 1.00 94.88 102 PRO A CA 1
ATOM 812 C C . PRO A 1 102 ? 26.377 3.954 -17.348 1.00 94.88 102 PRO A C 1
ATOM 814 O O . PRO A 1 102 ? 26.184 4.595 -18.379 1.00 94.88 102 PRO A O 1
ATOM 817 N N . GLN A 1 103 ? 26.899 2.722 -17.376 1.00 94.62 103 GLN A N 1
ATOM 818 C CA . GLN A 1 103 ? 27.290 2.039 -18.613 1.00 94.62 103 GLN A CA 1
ATOM 819 C C . GLN A 1 103 ? 26.059 1.703 -19.465 1.00 94.62 103 GLN A C 1
ATOM 821 O O . GLN A 1 103 ? 26.079 1.872 -20.685 1.00 94.62 103 GLN A O 1
ATOM 826 N N . LEU A 1 104 ? 24.964 1.277 -18.824 1.00 95.38 104 LEU A N 1
ATOM 827 C CA . LEU A 1 104 ? 23.693 1.048 -19.505 1.00 95.38 104 LEU A CA 1
ATOM 828 C C . LEU A 1 104 ? 23.093 2.353 -20.050 1.00 95.38 104 LEU A C 1
ATOM 830 O O . LEU A 1 104 ? 22.598 2.362 -21.174 1.00 95.38 104 LEU A O 1
ATOM 834 N N . TYR A 1 105 ? 23.168 3.454 -19.296 1.00 95.25 105 TYR A N 1
ATOM 835 C CA . TYR A 1 105 ? 22.727 4.772 -19.753 1.00 95.25 105 TYR A CA 1
ATOM 836 C C . TYR A 1 105 ? 23.491 5.210 -21.004 1.00 95.25 105 TYR A C 1
ATOM 838 O O . TYR A 1 105 ? 22.864 5.499 -22.020 1.00 95.25 105 TYR A O 1
ATOM 846 N N . ALA A 1 106 ? 24.827 5.162 -20.973 1.00 94.88 106 ALA A N 1
ATOM 847 C CA . ALA A 1 106 ? 25.664 5.504 -22.123 1.00 94.88 106 ALA A CA 1
ATOM 848 C C . ALA A 1 106 ? 25.322 4.668 -23.372 1.00 94.88 106 ALA A C 1
ATOM 850 O O . ALA A 1 106 ? 25.260 5.216 -24.471 1.00 94.88 106 ALA A O 1
ATOM 851 N N . LYS A 1 107 ? 25.037 3.368 -23.203 1.00 94.94 107 LYS A N 1
ATOM 852 C CA . LYS A 1 107 ? 24.619 2.481 -24.299 1.00 94.94 107 LYS A CA 1
ATOM 853 C C . LYS A 1 107 ? 23.223 2.811 -24.842 1.00 94.94 107 LYS A C 1
ATOM 855 O O . LYS A 1 107 ? 23.043 2.843 -26.053 1.00 94.94 107 LYS A O 1
ATOM 860 N N . LEU A 1 108 ? 22.228 2.998 -23.971 1.00 95.50 108 LEU A N 1
ATOM 861 C CA . LEU A 1 108 ? 20.830 3.173 -24.385 1.00 95.50 108 LEU A CA 1
ATOM 862 C C . LEU A 1 108 ? 20.518 4.589 -24.887 1.00 95.50 108 LEU A C 1
ATOM 864 O O . LEU A 1 108 ? 19.557 4.756 -25.633 1.00 95.50 108 LEU A O 1
ATOM 868 N N . ARG A 1 109 ? 21.304 5.602 -24.497 1.00 94.19 109 ARG A N 1
ATOM 869 C CA . ARG A 1 109 ? 21.056 7.024 -24.790 1.00 94.19 109 ARG A CA 1
ATOM 870 C C . ARG A 1 109 ? 20.800 7.340 -26.278 1.00 94.19 109 ARG A C 1
ATOM 872 O O . ARG A 1 109 ? 19.829 8.052 -26.517 1.00 94.19 109 ARG A O 1
ATOM 879 N N . PRO A 1 110 ? 21.541 6.802 -27.273 1.00 94.44 110 PRO A N 1
ATOM 880 C CA . PRO A 1 110 ? 21.272 7.089 -28.687 1.00 94.44 110 PRO A CA 1
ATOM 881 C C . PRO A 1 110 ? 19.916 6.553 -29.171 1.00 94.44 110 PRO A C 1
ATOM 883 O O . PRO A 1 110 ? 19.141 7.299 -29.764 1.00 94.44 110 PRO A O 1
ATOM 886 N N . GLU A 1 111 ? 19.586 5.289 -28.870 1.00 93.62 111 GLU A N 1
ATOM 887 C CA . GLU A 1 111 ? 18.267 4.712 -29.189 1.00 93.62 111 GLU A CA 1
ATOM 888 C C . GLU A 1 111 ? 17.138 5.438 -28.433 1.00 93.62 111 GLU A C 1
ATOM 890 O O . GLU A 1 111 ? 16.061 5.662 -28.979 1.00 93.62 111 GLU A O 1
ATOM 895 N N . MET A 1 112 ? 17.386 5.814 -27.174 1.00 92.81 112 MET A N 1
ATOM 896 C CA . MET A 1 112 ? 16.428 6.486 -26.297 1.00 92.81 112 MET A CA 1
ATOM 897 C C . MET A 1 112 ? 16.099 7.911 -26.748 1.00 92.81 112 MET A C 1
ATOM 899 O O . MET A 1 112 ? 14.959 8.335 -26.570 1.00 92.81 112 MET A O 1
ATOM 903 N N . ASP A 1 113 ? 17.070 8.665 -27.265 1.00 90.56 113 ASP A N 1
ATOM 904 C CA . ASP A 1 113 ? 16.862 10.046 -27.717 1.00 90.56 113 ASP A CA 1
ATOM 905 C C . ASP A 1 113 ? 16.319 10.133 -29.151 1.00 90.56 113 ASP A C 1
ATOM 907 O O . ASP A 1 113 ? 15.653 11.113 -29.474 1.00 90.56 113 ASP A O 1
ATOM 911 N N . ALA A 1 114 ? 16.511 9.096 -29.975 1.00 89.31 114 ALA A N 1
ATOM 912 C CA . ALA A 1 114 ? 15.865 8.963 -31.284 1.00 89.31 114 ALA A CA 1
ATOM 913 C C . ALA A 1 114 ? 14.403 8.457 -31.214 1.00 89.31 114 ALA A C 1
ATOM 915 O O . ALA A 1 114 ? 13.686 8.470 -32.217 1.00 89.31 114 ALA A O 1
ATOM 916 N N . ASP A 1 115 ? 13.945 7.979 -30.052 1.00 85.19 115 ASP A N 1
ATOM 917 C CA . ASP A 1 115 ? 12.630 7.353 -29.891 1.00 85.19 115 ASP A CA 1
ATOM 918 C C . ASP A 1 115 ? 11.483 8.368 -29.743 1.00 85.19 115 ASP A C 1
ATOM 920 O O . ASP A 1 115 ? 11.017 8.678 -28.644 1.00 85.19 115 ASP A O 1
ATOM 924 N N . ASN A 1 116 ? 10.966 8.808 -30.890 1.00 71.00 116 ASN A N 1
ATOM 925 C CA . ASN A 1 116 ? 9.807 9.697 -30.997 1.00 71.00 116 ASN A CA 1
ATOM 926 C C . ASN A 1 116 ? 8.450 9.037 -30.656 1.00 71.00 116 ASN A C 1
ATOM 928 O O . ASN A 1 116 ? 7.422 9.704 -30.732 1.00 71.00 116 ASN A O 1
ATOM 932 N N . THR A 1 117 ? 8.390 7.759 -30.248 1.00 66.88 117 THR A N 1
ATOM 933 C CA . THR A 1 117 ? 7.113 7.086 -29.900 1.00 66.88 117 THR A CA 1
ATOM 934 C C . THR A 1 117 ? 6.593 7.437 -28.491 1.00 66.88 117 THR A C 1
ATOM 936 O O . THR A 1 117 ? 5.868 6.659 -27.865 1.00 66.88 117 THR A O 1
ATOM 939 N N . SER A 1 118 ? 6.993 8.587 -27.936 1.00 58.34 118 SER A N 1
ATOM 940 C CA . SER A 1 118 ? 6.524 9.094 -26.639 1.00 58.34 118 SER A CA 1
ATOM 941 C C . SER A 1 118 ? 5.190 9.840 -26.723 1.00 58.34 118 SER A C 1
ATOM 943 O O . SER A 1 118 ? 4.407 9.766 -25.779 1.00 58.34 118 SER A O 1
ATOM 945 N N . THR A 1 119 ? 4.883 10.507 -27.838 1.00 53.34 119 THR A N 1
ATOM 946 C CA . THR A 1 119 ? 3.692 11.366 -28.001 1.00 53.34 119 THR A CA 1
ATOM 947 C C . THR A 1 119 ? 2.376 10.623 -27.746 1.00 53.34 119 THR A C 1
ATOM 949 O O . THR A 1 119 ? 1.594 11.029 -26.880 1.00 53.34 119 THR A O 1
ATOM 952 N N . ASP A 1 120 ? 2.160 9.476 -28.394 1.00 48.56 120 ASP A N 1
ATOM 953 C CA . ASP A 1 120 ? 0.974 8.635 -28.152 1.00 48.56 120 ASP A CA 1
ATOM 954 C C . ASP A 1 120 ? 0.941 8.072 -26.723 1.00 48.56 120 ASP A C 1
ATOM 956 O O . ASP A 1 120 ? -0.123 7.973 -26.093 1.00 48.56 120 ASP A O 1
ATOM 960 N N . ALA A 1 121 ? 2.115 7.742 -26.172 1.00 52.75 121 ALA A N 1
ATOM 961 C CA . ALA A 1 121 ? 2.247 7.232 -24.814 1.00 52.75 121 ALA A CA 1
ATOM 962 C C . ALA A 1 121 ? 1.870 8.296 -23.767 1.00 52.75 121 ALA A C 1
ATOM 964 O O . ALA A 1 121 ? 1.201 7.954 -22.791 1.00 52.75 121 ALA A O 1
ATOM 965 N N . ILE A 1 122 ? 2.219 9.567 -23.990 1.00 59.38 122 ILE A N 1
ATOM 966 C CA . ILE A 1 122 ? 1.835 10.717 -23.155 1.00 59.38 122 ILE A CA 1
ATOM 967 C C . ILE A 1 122 ? 0.322 10.952 -23.214 1.00 59.38 122 ILE A C 1
ATOM 969 O O . ILE A 1 122 ? -0.302 11.119 -22.165 1.00 59.38 122 ILE A O 1
ATOM 973 N N . SER A 1 123 ? -0.306 10.833 -24.392 1.00 59.31 123 SER A N 1
ATOM 974 C CA . SER A 1 123 ? -1.776 10.892 -24.508 1.00 59.31 123 SER A CA 1
ATOM 975 C C . SER A 1 123 ? -2.490 9.831 -23.653 1.00 59.31 123 SER A C 1
ATOM 977 O O . SER A 1 123 ? -3.644 10.014 -23.265 1.00 59.31 123 SER A O 1
ATOM 979 N N . THR A 1 124 ? -1.807 8.720 -23.358 1.00 62.41 124 THR A N 1
ATOM 980 C CA . THR A 1 124 ? -2.326 7.592 -22.573 1.00 62.41 124 THR A CA 1
ATOM 981 C C . THR A 1 124 ? -1.960 7.691 -21.089 1.00 62.41 124 THR A C 1
ATOM 983 O O . THR A 1 124 ? -2.757 7.289 -20.245 1.00 62.41 124 THR A O 1
ATOM 986 N N . ILE A 1 125 ? -0.807 8.278 -20.742 1.00 69.31 125 ILE A N 1
ATOM 987 C CA . ILE A 1 125 ? -0.388 8.542 -19.352 1.00 69.31 125 ILE A CA 1
ATOM 988 C C . ILE A 1 125 ? -1.459 9.348 -18.602 1.00 69.31 125 ILE A C 1
ATOM 990 O O . ILE A 1 125 ? -1.850 8.966 -17.498 1.00 69.31 125 ILE A O 1
ATOM 994 N N . TRP A 1 126 ? -1.970 10.419 -19.217 1.00 69.50 126 TRP A N 1
ATOM 995 C CA . TRP A 1 126 ? -2.938 11.328 -18.592 1.00 69.50 126 TRP A CA 1
ATOM 996 C C . TRP A 1 126 ? -4.391 10.821 -18.578 1.00 69.50 126 TRP A C 1
ATOM 998 O O . TRP A 1 126 ? -5.252 11.490 -18.004 1.00 69.50 126 TRP A O 1
ATOM 1008 N N . LYS A 1 127 ? -4.701 9.685 -19.219 1.00 62.69 127 LYS A N 1
ATOM 1009 C CA . LYS A 1 127 ? -6.060 9.118 -19.248 1.00 62.69 127 LYS A CA 1
ATOM 1010 C C . LYS A 1 127 ? -6.306 8.289 -17.989 1.00 62.69 127 LYS A C 1
ATOM 1012 O O . LYS A 1 127 ? -5.555 7.356 -17.695 1.00 62.69 127 LYS A O 1
ATOM 1017 N N . HIS A 1 128 ? -7.375 8.602 -17.260 1.00 57.91 128 HIS A N 1
ATOM 1018 C CA . HIS A 1 128 ? -7.866 7.732 -16.195 1.00 57.91 128 HIS A CA 1
ATOM 1019 C C . HIS A 1 128 ? -8.444 6.461 -16.832 1.00 57.91 128 HIS A C 1
ATOM 1021 O O . HIS A 1 128 ? -9.382 6.504 -17.621 1.00 57.91 128 HIS A O 1
ATOM 1027 N N . SER A 1 129 ? -7.781 5.342 -16.550 1.00 48.66 129 SER A N 1
ATOM 1028 C CA . SER A 1 129 ? -8.049 3.998 -17.076 1.00 48.66 129 SER A CA 1
ATOM 1029 C C . SER A 1 129 ? -9.106 3.251 -16.255 1.00 48.66 129 SER A C 1
ATOM 1031 O O . SER A 1 129 ? -9.742 2.321 -16.746 1.00 48.66 129 SER A O 1
ATOM 1033 N N . TYR A 1 130 ? -9.283 3.668 -15.002 1.00 52.31 130 TYR A N 1
ATOM 1034 C CA . TYR A 1 130 ? -10.191 3.083 -14.029 1.00 52.31 130 TYR A CA 1
ATOM 1035 C C . TYR A 1 130 ? -11.644 3.505 -14.306 1.00 52.31 130 TYR A C 1
ATOM 1037 O O . TYR A 1 130 ? -11.924 4.693 -14.440 1.00 52.31 130 TYR A O 1
ATOM 1045 N N . LYS A 1 131 ? -12.560 2.530 -14.404 1.00 47.41 131 LYS A N 1
ATOM 1046 C CA . LYS A 1 131 ? -13.991 2.742 -14.720 1.00 47.41 131 LYS A CA 1
ATOM 1047 C C . LYS A 1 131 ? -14.968 2.140 -13.695 1.00 47.41 131 LYS A C 1
ATOM 1049 O O . LYS A 1 131 ? -16.175 2.249 -13.876 1.00 47.41 131 LYS A O 1
ATOM 1054 N N . SER A 1 132 ? -14.481 1.462 -12.658 1.00 46.69 132 SER A N 1
ATOM 1055 C CA . SER A 1 132 ? -15.312 0.640 -11.768 1.00 46.69 132 SER A CA 1
ATOM 1056 C C . SER A 1 132 ? -15.698 1.370 -10.479 1.00 46.69 132 SER A C 1
ATOM 1058 O O . SER A 1 132 ? -15.107 1.118 -9.435 1.00 46.69 132 SER A O 1
ATOM 1060 N N . GLY A 1 133 ? -16.714 2.233 -10.572 1.00 55.34 133 GLY A N 1
ATOM 1061 C CA . GLY A 1 133 ? -17.339 2.918 -9.434 1.00 55.34 133 GLY A CA 1
ATOM 1062 C C . GLY A 1 133 ? -16.493 4.055 -8.856 1.00 55.34 133 GLY A C 1
ATOM 1063 O O . GLY A 1 133 ? -15.380 3.839 -8.384 1.00 55.34 133 GLY A O 1
ATOM 1064 N N . GLU A 1 134 ? -17.029 5.275 -8.862 1.00 64.69 134 GLU A N 1
ATOM 1065 C CA . GLU A 1 134 ? -16.439 6.365 -8.082 1.00 64.69 134 GLU A CA 1
ATOM 1066 C C . GLU A 1 134 ? -16.611 6.077 -6.586 1.00 64.69 134 GLU A C 1
ATOM 1068 O O . GLU A 1 134 ? -17.660 5.593 -6.162 1.00 64.69 134 GLU A O 1
ATOM 1073 N N . TRP A 1 135 ? -15.610 6.404 -5.774 1.00 72.44 135 TRP A N 1
ATOM 1074 C CA . TRP A 1 135 ? -15.717 6.385 -4.315 1.00 72.44 135 TRP A CA 1
ATOM 1075 C C . TRP A 1 135 ? -15.727 7.820 -3.790 1.00 72.44 135 TRP A C 1
ATOM 1077 O O . TRP A 1 135 ? -14.900 8.628 -4.204 1.00 72.44 135 TRP A O 1
ATOM 1087 N N . LYS A 1 136 ? -16.643 8.155 -2.878 1.00 74.94 136 LYS A N 1
ATOM 1088 C CA . LYS A 1 136 ? -16.701 9.480 -2.238 1.00 74.94 136 LYS A CA 1
ATOM 1089 C C . LYS A 1 136 ? -16.384 9.374 -0.745 1.00 74.94 136 LYS A C 1
ATOM 1091 O O . LYS A 1 136 ? -16.781 8.382 -0.130 1.00 74.94 136 LYS A O 1
ATOM 1096 N N . PRO A 1 137 ? -15.696 10.370 -0.155 1.00 77.00 137 PRO A N 1
ATOM 1097 C CA . PRO A 1 137 ? -15.557 10.507 1.292 1.00 77.00 137 PRO A CA 1
ATOM 1098 C C . PRO A 1 137 ? -16.868 10.231 2.037 1.00 77.00 137 PRO A C 1
ATOM 1100 O O . PRO A 1 137 ? -17.911 10.770 1.674 1.00 77.00 137 PRO A O 1
ATOM 1103 N N . CYS A 1 138 ? -16.816 9.382 3.065 1.00 68.38 138 CYS A N 1
ATOM 1104 C CA . CYS A 1 138 ? -17.986 8.994 3.867 1.00 68.38 138 CYS A CA 1
ATOM 1105 C C . CYS A 1 138 ? -17.816 9.331 5.357 1.00 68.38 138 CYS A C 1
ATOM 1107 O O . CYS A 1 138 ? -18.316 8.636 6.243 1.00 68.38 138 CYS A O 1
ATOM 1109 N N . THR A 1 139 ? -17.085 10.408 5.639 1.00 63.78 139 THR A N 1
ATOM 1110 C CA . THR A 1 139 ? -16.886 11.010 6.962 1.00 63.78 139 THR A CA 1
ATOM 1111 C C . THR A 1 139 ? -18.149 11.745 7.431 1.00 63.78 139 THR A C 1
ATOM 1113 O O . THR A 1 139 ? -18.128 12.943 7.700 1.00 63.78 139 THR A O 1
ATOM 1116 N N . ASN A 1 140 ? -19.266 11.016 7.556 1.00 62.25 140 ASN A N 1
ATOM 1117 C CA . ASN A 1 140 ? -20.484 11.516 8.198 1.00 62.25 140 ASN A CA 1
ATOM 1118 C C . ASN A 1 140 ? -20.122 12.041 9.592 1.00 62.25 140 ASN A C 1
ATOM 1120 O O . ASN A 1 140 ? -19.606 11.271 10.410 1.00 62.25 140 ASN A O 1
ATOM 1124 N N . ARG A 1 141 ? -20.374 13.327 9.859 1.00 63.38 141 ARG A N 1
ATOM 1125 C CA . ARG A 1 141 ? -20.206 13.928 11.190 1.00 63.38 141 ARG A CA 1
ATOM 1126 C C . ARG A 1 141 ? -21.258 13.363 12.143 1.00 63.38 141 ARG A C 1
ATOM 1128 O O . ARG A 1 141 ? -22.370 13.056 11.714 1.00 63.38 141 ARG A O 1
ATOM 1135 N N . SER A 1 142 ? -20.892 13.195 13.408 1.00 64.81 142 SER A N 1
ATOM 1136 C CA . SER A 1 142 ? -21.849 12.809 14.447 1.00 64.81 142 SER A CA 1
ATOM 1137 C C . SER A 1 142 ? -22.805 13.971 14.741 1.00 64.81 142 SER A C 1
ATOM 1139 O O . SER A 1 142 ? -22.418 15.132 14.633 1.00 64.81 142 SER A O 1
ATOM 1141 N N . SER A 1 143 ? -24.052 13.658 15.100 1.00 54.03 143 SER A N 1
ATOM 1142 C CA . SER A 1 143 ? -25.121 14.647 15.314 1.00 54.03 143 SER A CA 1
ATOM 1143 C C . SER A 1 143 ? -25.645 14.570 16.750 1.00 54.03 143 SER A C 1
ATOM 1145 O O . SER A 1 143 ? -26.745 14.074 16.991 1.00 54.03 143 SER A O 1
ATOM 1147 N N . GLY A 1 144 ? -24.839 15.009 17.717 1.00 58.53 144 GLY A N 1
ATOM 1148 C CA . GLY A 1 144 ? -25.195 14.982 19.136 1.00 58.53 144 GLY A CA 1
ATOM 1149 C C . GLY A 1 144 ? -24.120 15.611 20.020 1.00 58.53 144 GLY A C 1
ATOM 1150 O O . GLY A 1 144 ? -22.944 15.593 19.672 1.00 58.53 144 GLY A O 1
ATOM 1151 N N . GLY A 1 145 ? -24.534 16.172 21.159 1.00 58.06 145 GLY A N 1
ATOM 1152 C CA . GLY A 1 145 ? -23.610 16.715 22.158 1.00 58.06 145 GLY A CA 1
ATOM 1153 C C . GLY A 1 145 ? -22.865 15.617 22.925 1.00 58.06 145 GLY A C 1
ATOM 1154 O O . GLY A 1 145 ? -23.360 14.496 23.058 1.00 58.06 145 GLY A O 1
ATOM 1155 N N . PHE A 1 146 ? -21.680 15.945 23.442 1.00 62.44 146 PHE A N 1
ATOM 1156 C CA . PHE A 1 146 ? -20.855 15.000 24.195 1.00 62.44 146 PHE A CA 1
ATOM 1157 C C . PHE A 1 146 ? -21.475 14.607 25.551 1.00 62.44 146 PHE A C 1
ATOM 1159 O O . PHE A 1 146 ? -21.988 15.477 26.257 1.00 62.44 146 PHE A O 1
ATOM 1166 N N . PRO A 1 147 ? -21.358 13.332 25.969 1.00 72.88 147 PRO A N 1
ATOM 1167 C CA . PRO A 1 147 ? -21.452 12.951 27.375 1.00 72.88 147 PRO A CA 1
ATOM 1168 C C . PRO A 1 147 ? -20.167 13.334 28.133 1.00 72.88 147 PRO A C 1
ATOM 1170 O O . PRO A 1 147 ? -19.112 13.524 27.524 1.00 72.88 147 PRO A O 1
ATOM 1173 N N . ASP A 1 148 ? -20.234 13.393 29.466 1.00 82.38 148 ASP A N 1
ATOM 1174 C CA . ASP A 1 148 ? -19.101 13.779 30.319 1.00 82.38 148 ASP A CA 1
ATOM 1175 C C . ASP A 1 148 ? -17.827 12.958 30.052 1.00 82.38 148 ASP A C 1
ATOM 1177 O O . ASP A 1 148 ? -17.853 11.730 29.930 1.00 82.38 148 ASP A O 1
ATOM 1181 N N . SER A 1 149 ? -16.688 13.649 29.981 1.00 92.06 149 SER A N 1
ATOM 1182 C CA . SER A 1 149 ? -15.391 13.049 29.662 1.00 92.06 149 SER A CA 1
ATOM 1183 C C . SER A 1 149 ? -14.856 12.163 30.790 1.00 92.06 149 SER A C 1
ATOM 1185 O O . SER A 1 149 ? -14.812 12.554 31.958 1.00 92.06 149 SER A O 1
ATOM 1187 N N . ASN A 1 150 ? -14.348 10.981 30.432 1.00 95.19 150 ASN A N 1
ATOM 1188 C CA . ASN A 1 150 ? -13.725 10.054 31.378 1.00 95.19 150 ASN A CA 1
ATOM 1189 C C . ASN A 1 150 ? -12.399 10.583 31.964 1.00 95.19 150 ASN A C 1
ATOM 1191 O O . ASN A 1 150 ? -12.003 10.156 33.055 1.00 95.19 150 ASN A O 1
ATOM 1195 N N . GLY A 1 151 ? -11.729 11.505 31.263 1.00 95.88 151 GLY A N 1
ATOM 1196 C CA . GLY A 1 151 ? -10.465 12.128 31.662 1.00 95.88 151 GLY A CA 1
ATOM 1197 C C . GLY A 1 151 ? -9.669 12.683 30.474 1.00 95.88 151 GLY A C 1
ATOM 1198 O O . GLY A 1 151 ? -10.094 12.593 29.323 1.00 95.88 151 GLY A O 1
ATOM 1199 N N . TYR A 1 152 ? -8.483 13.224 30.755 1.00 97.56 152 TYR A N 1
ATOM 1200 C CA . TYR A 1 152 ? -7.599 13.866 29.779 1.00 97.56 152 TYR A CA 1
ATOM 1201 C C . TYR A 1 152 ? -6.482 12.922 29.317 1.00 97.56 152 TYR A C 1
ATOM 1203 O O . TYR A 1 152 ? -5.765 12.337 30.135 1.00 97.56 152 TYR A O 1
ATOM 1211 N N . ILE A 1 153 ? -6.287 12.812 28.002 1.00 97.44 153 ILE A N 1
ATOM 1212 C CA . ILE A 1 153 ? -5.198 12.038 27.393 1.00 97.44 153 ILE A CA 1
ATOM 1213 C C . ILE A 1 153 ? -4.180 12.997 26.770 1.00 97.44 153 ILE A C 1
ATOM 1215 O O . ILE A 1 153 ? -4.465 13.671 25.781 1.00 97.44 153 ILE A O 1
ATOM 1219 N N . TYR A 1 154 ? -2.965 13.010 27.320 1.00 96.31 154 TYR A N 1
ATOM 1220 C CA . TYR A 1 154 ? -1.818 13.739 26.783 1.00 96.31 154 TYR A CA 1
ATOM 1221 C C . TYR A 1 154 ? -0.903 12.799 25.985 1.00 96.31 154 TYR A C 1
ATOM 1223 O O . TYR A 1 154 ? -0.421 11.782 26.497 1.00 96.31 154 TYR A O 1
ATOM 1231 N N . VAL A 1 155 ? -0.644 13.133 24.719 1.00 95.00 155 VAL A N 1
ATOM 1232 C CA . VAL A 1 155 ? 0.093 12.277 23.774 1.00 95.00 155 VAL A CA 1
ATOM 1233 C C . VAL A 1 155 ? 1.370 12.952 23.290 1.00 95.00 155 VAL A C 1
ATOM 1235 O O . VAL A 1 155 ? 1.343 14.088 22.825 1.00 95.00 155 VAL A O 1
ATOM 1238 N N . GLU A 1 156 ? 2.480 12.208 23.309 1.00 91.25 156 GLU A N 1
ATOM 1239 C CA . GLU A 1 156 ? 3.727 12.617 22.654 1.00 91.25 156 GLU A CA 1
ATOM 1240 C C . GLU A 1 156 ? 3.891 11.912 21.302 1.00 91.25 156 GLU A C 1
ATOM 1242 O O . GLU A 1 156 ? 4.072 10.687 21.214 1.00 91.25 156 GLU A O 1
ATOM 1247 N N . ALA A 1 157 ? 3.814 12.714 20.239 1.00 90.06 157 ALA A N 1
ATOM 1248 C CA . ALA A 1 157 ? 3.997 12.293 18.861 1.00 90.06 157 ALA A CA 1
ATOM 1249 C C . ALA A 1 157 ? 5.477 12.416 18.459 1.00 90.06 157 ALA A C 1
ATOM 1251 O O . ALA A 1 157 ? 6.087 13.484 18.553 1.00 90.06 157 ALA A O 1
ATOM 1252 N N . ASN A 1 158 ? 6.059 11.306 17.987 1.00 83.62 158 ASN A N 1
ATOM 1253 C CA . ASN A 1 158 ? 7.507 11.175 17.803 1.00 83.62 158 ASN A CA 1
ATOM 1254 C C . ASN A 1 158 ? 7.873 10.815 16.355 1.00 83.62 158 ASN A C 1
ATOM 1256 O O . ASN A 1 158 ? 7.250 9.950 15.735 1.00 83.62 158 ASN A O 1
ATOM 1260 N N . GLY A 1 159 ? 8.962 11.408 15.859 1.00 84.62 159 GLY A N 1
ATOM 1261 C CA . GLY A 1 159 ? 9.446 11.247 14.483 1.00 84.62 159 GLY A CA 1
ATOM 1262 C C . GLY A 1 159 ? 9.191 12.497 13.639 1.00 84.62 159 GLY A C 1
ATOM 1263 O O . GLY A 1 159 ? 8.826 13.534 14.182 1.00 84.62 159 GLY A O 1
ATOM 1264 N N . GLY A 1 160 ? 9.403 12.404 12.325 1.00 87.12 160 GLY A N 1
ATOM 1265 C CA . GLY A 1 160 ? 9.101 13.497 11.390 1.00 87.12 160 GLY A CA 1
ATOM 1266 C C . GLY A 1 160 ? 7.628 13.511 10.965 1.00 87.12 160 GLY A C 1
ATOM 1267 O O . GLY A 1 160 ? 6.917 12.532 11.201 1.00 87.12 160 GLY A O 1
ATOM 1268 N N . LEU A 1 161 ? 7.195 14.580 10.286 1.00 91.19 161 LEU A N 1
ATOM 1269 C CA . LEU A 1 161 ? 5.825 14.864 9.805 1.00 91.19 161 LEU A CA 1
ATOM 1270 C C . LEU A 1 161 ? 4.865 13.659 9.688 1.00 91.19 161 LEU A C 1
ATOM 1272 O O . LEU A 1 161 ? 3.860 13.570 10.386 1.00 91.19 161 LEU A O 1
ATOM 1276 N N . ASN A 1 162 ? 5.168 12.699 8.808 1.00 90.94 162 ASN A N 1
ATOM 1277 C CA . ASN A 1 162 ? 4.264 11.580 8.507 1.00 90.94 162 ASN A CA 1
ATOM 1278 C C . ASN A 1 162 ? 4.175 10.526 9.637 1.00 90.94 162 ASN A C 1
ATOM 1280 O O . ASN A 1 162 ? 3.260 9.714 9.643 1.00 90.94 162 ASN A O 1
ATOM 1284 N N . GLN A 1 163 ? 5.106 10.518 10.596 1.00 89.62 163 GLN A N 1
ATOM 1285 C CA . GLN A 1 163 ? 5.031 9.709 11.824 1.00 89.62 163 GLN A CA 1
ATOM 1286 C C . GLN A 1 163 ? 4.238 10.432 12.921 1.00 89.62 163 GLN A C 1
ATOM 1288 O O . GLN A 1 163 ? 3.484 9.792 13.659 1.00 89.62 163 GLN A O 1
ATOM 1293 N N . GLN A 1 164 ? 4.367 11.762 12.990 1.00 92.00 164 GLN A N 1
ATOM 1294 C CA . GLN A 1 164 ? 3.527 12.610 13.838 1.00 92.00 164 GLN A CA 1
ATOM 1295 C C . GLN A 1 164 ? 2.059 12.469 13.411 1.00 92.00 164 GLN A C 1
ATOM 1297 O O . GLN A 1 164 ? 1.228 12.121 14.244 1.00 92.00 164 GLN A O 1
ATOM 1302 N N . ARG A 1 165 ? 1.766 12.568 12.102 1.00 93.25 165 ARG A N 1
ATOM 1303 C CA . ARG A 1 165 ? 0.432 12.347 11.509 1.00 93.25 165 ARG A CA 1
ATOM 1304 C C . ARG A 1 165 ? -0.195 11.017 11.948 1.00 93.25 165 ARG A C 1
ATOM 1306 O O . ARG A 1 165 ? -1.286 11.028 12.503 1.00 93.25 165 ARG A O 1
ATOM 1313 N N . THR A 1 166 ? 0.515 9.884 11.835 1.00 92.81 166 THR A N 1
ATOM 1314 C CA . THR A 1 166 ? 0.018 8.592 12.365 1.00 92.81 166 THR A CA 1
ATOM 1315 C C . THR A 1 166 ? -0.313 8.640 13.855 1.00 92.81 166 THR A C 1
ATOM 1317 O O . THR A 1 166 ? -1.272 8.011 14.302 1.00 92.81 166 THR A O 1
ATOM 1320 N N . SER A 1 167 ? 0.521 9.328 14.636 1.00 94.12 167 SER A N 1
ATOM 1321 C CA . SER A 1 167 ? 0.392 9.398 16.091 1.00 94.12 167 SER A CA 1
ATOM 1322 C C . SER A 1 167 ? -0.836 10.222 16.486 1.00 94.12 167 SER A C 1
ATOM 1324 O O . SER A 1 167 ? -1.605 9.766 17.325 1.00 94.12 167 SER A O 1
ATOM 1326 N N . ILE A 1 168 ? -1.078 11.357 15.819 1.00 96.06 168 ILE A N 1
ATOM 1327 C CA . ILE A 1 168 ? -2.262 12.207 16.024 1.00 96.06 168 ILE A CA 1
ATOM 1328 C C . ILE A 1 168 ? -3.544 11.465 15.624 1.00 96.06 168 ILE A C 1
ATOM 1330 O O . ILE A 1 168 ? -4.461 11.356 16.431 1.00 96.06 168 ILE A O 1
ATOM 1334 N N . CYS A 1 169 ? -3.600 10.873 14.426 1.00 95.88 169 CYS A N 1
ATOM 1335 C CA . CYS A 1 169 ? -4.797 10.160 13.958 1.00 95.88 169 CYS A CA 1
ATOM 1336 C C . CYS A 1 169 ? -5.151 8.955 14.848 1.00 95.88 169 CYS A C 1
ATOM 1338 O O . CYS A 1 169 ? -6.323 8.650 15.055 1.00 95.88 169 CYS A O 1
ATOM 1340 N N . ASN A 1 170 ? -4.144 8.284 15.418 1.00 96.06 170 ASN A N 1
ATOM 1341 C CA . ASN A 1 170 ? -4.360 7.256 16.436 1.00 96.06 170 ASN A CA 1
ATOM 1342 C C . ASN A 1 170 ? -4.782 7.842 17.797 1.00 96.06 170 ASN A C 1
ATOM 1344 O O . ASN A 1 170 ? -5.493 7.163 18.528 1.00 96.06 170 ASN A O 1
ATOM 1348 N N . ALA A 1 171 ? -4.343 9.053 18.156 1.00 96.88 171 ALA A N 1
ATOM 1349 C CA . ALA A 1 171 ? -4.691 9.701 19.420 1.00 96.88 171 ALA A CA 1
ATOM 1350 C C . ALA A 1 171 ? -6.164 10.123 19.440 1.00 96.88 171 ALA A C 1
ATOM 1352 O O . ALA A 1 171 ? -6.871 9.762 20.374 1.00 96.88 171 ALA A O 1
ATOM 1353 N N . VAL A 1 172 ? -6.644 10.768 18.369 1.00 97.06 172 VAL A N 1
ATOM 1354 C CA . VAL A 1 172 ? -8.069 11.095 18.166 1.00 97.06 172 VAL A CA 1
ATOM 1355 C C . VAL A 1 172 ? -8.923 9.825 18.241 1.00 97.06 172 VAL A C 1
ATOM 1357 O O . VAL A 1 172 ? -9.888 9.761 18.996 1.00 97.06 172 VAL A O 1
ATOM 1360 N N . ALA A 1 173 ? -8.521 8.767 17.531 1.00 96.44 173 ALA A N 1
ATOM 1361 C CA . ALA A 1 173 ? -9.256 7.505 17.519 1.00 96.44 173 ALA A CA 1
ATOM 1362 C C . ALA A 1 173 ? -9.292 6.780 18.878 1.00 96.44 173 ALA A C 1
ATOM 1364 O O . ALA A 1 173 ? -10.281 6.118 19.182 1.00 96.44 173 ALA A O 1
ATOM 1365 N N . VAL A 1 174 ? -8.246 6.906 19.704 1.00 96.88 174 VAL A N 1
ATOM 1366 C CA . VAL A 1 174 ? -8.238 6.394 21.086 1.00 96.88 174 VAL A CA 1
ATOM 1367 C C . VAL A 1 174 ? -9.083 7.271 22.008 1.00 96.88 174 VAL A C 1
ATOM 1369 O O . VAL A 1 174 ? -9.846 6.730 22.799 1.00 96.88 174 VAL A O 1
ATOM 1372 N N . ALA A 1 175 ? -8.979 8.596 21.901 1.00 96.81 175 ALA A N 1
ATOM 1373 C CA . ALA A 1 175 ? -9.717 9.536 22.740 1.00 96.81 175 ALA A CA 1
ATOM 1374 C C . ALA A 1 175 ? -11.236 9.389 22.556 1.00 96.81 175 ALA A C 1
ATOM 1376 O O . ALA A 1 175 ? -11.944 9.166 23.535 1.00 96.81 175 ALA A O 1
ATOM 1377 N N . GLY A 1 176 ? -11.726 9.370 21.310 1.00 94.81 176 GLY A N 1
ATOM 1378 C CA . GLY A 1 176 ? -13.144 9.117 21.026 1.00 94.81 176 GLY A CA 1
ATOM 1379 C C . GLY A 1 176 ? -13.605 7.715 21.440 1.00 94.81 176 GLY A C 1
ATOM 1380 O O . GLY A 1 176 ? -14.665 7.569 22.038 1.00 94.81 176 GLY A O 1
ATOM 1381 N N . TYR A 1 177 ? -12.790 6.675 21.216 1.00 95.31 177 TYR A N 1
ATOM 1382 C CA . TYR A 1 177 ? -13.123 5.310 21.659 1.00 95.31 177 TYR A CA 1
ATOM 1383 C C . TYR A 1 177 ? -13.198 5.162 23.191 1.00 95.31 177 TYR A C 1
ATOM 1385 O O . TYR A 1 177 ? -13.943 4.320 23.689 1.00 95.31 177 TYR A O 1
ATOM 1393 N N . LEU A 1 178 ? -12.441 5.968 23.942 1.00 95.75 178 LEU A N 1
ATOM 1394 C CA . LEU A 1 178 ? -12.458 5.988 25.407 1.00 95.75 178 LEU A CA 1
ATOM 1395 C C . LEU A 1 178 ? -13.390 7.055 26.005 1.00 95.75 178 LEU A C 1
ATOM 1397 O O . LEU A 1 178 ? -13.410 7.186 27.227 1.00 95.75 178 LEU A O 1
ATOM 1401 N N . ASN A 1 179 ? -14.140 7.805 25.187 1.00 94.81 179 ASN A N 1
ATOM 1402 C CA . ASN A 1 179 ? -14.884 9.007 25.588 1.00 94.81 179 ASN A CA 1
ATOM 1403 C C . ASN A 1 179 ? -14.051 9.930 26.500 1.00 94.81 179 ASN A C 1
ATOM 1405 O O . ASN A 1 179 ? -14.370 10.148 27.670 1.00 94.81 179 ASN A O 1
ATOM 1409 N N . ALA A 1 180 ? -12.913 10.379 25.978 1.00 96.38 180 ALA A N 1
ATOM 1410 C CA . ALA A 1 180 ? -11.888 11.108 26.710 1.00 96.38 180 ALA A CA 1
ATOM 1411 C C . ALA A 1 180 ? -11.489 12.394 25.979 1.00 96.38 180 ALA A C 1
ATOM 1413 O O . ALA A 1 180 ? -11.469 12.442 24.747 1.00 96.38 180 ALA A O 1
ATOM 1414 N N . THR A 1 181 ? -11.110 13.417 26.740 1.00 97.12 181 THR A N 1
ATOM 1415 C CA . THR A 1 181 ? -10.650 14.700 26.204 1.00 97.12 181 THR A CA 1
ATOM 1416 C C . THR A 1 181 ? -9.215 14.553 25.701 1.00 97.12 181 THR A C 1
ATOM 1418 O O . THR A 1 181 ? -8.318 14.152 26.449 1.00 97.12 181 THR A O 1
ATOM 1421 N N . LEU A 1 182 ? -8.972 14.878 24.433 1.00 97.75 182 LEU A N 1
ATOM 1422 C CA . LEU A 1 182 ? -7.632 14.883 23.852 1.00 97.75 182 LEU A CA 1
ATOM 1423 C C . LEU A 1 182 ? -6.958 16.235 24.107 1.00 97.75 182 LEU A C 1
ATOM 1425 O O . LEU A 1 182 ? -7.461 17.271 23.686 1.00 97.75 182 LEU A O 1
ATOM 1429 N N . VAL A 1 183 ? -5.785 16.228 24.733 1.00 97.38 183 VAL A N 1
ATOM 1430 C CA . VAL A 1 183 ? -4.907 17.409 24.747 1.00 97.38 183 VAL A CA 1
ATOM 1431 C C . VAL A 1 183 ? -4.149 17.457 23.416 1.00 97.38 183 VAL A C 1
ATOM 1433 O O . VAL A 1 183 ? -3.712 16.398 22.949 1.00 97.38 183 VAL A O 1
ATOM 1436 N N . ILE A 1 184 ? -3.973 18.640 22.808 1.00 96.62 184 ILE A N 1
ATOM 1437 C CA . ILE A 1 184 ? -3.242 18.803 21.533 1.00 96.62 184 ILE A CA 1
ATOM 1438 C C . ILE A 1 184 ? -1.911 18.010 21.575 1.00 96.62 184 ILE A C 1
ATOM 1440 O O . ILE A 1 184 ? -1.079 18.251 22.458 1.00 96.62 184 ILE A O 1
ATOM 1444 N N . PRO A 1 185 ? -1.683 17.039 20.660 1.00 95.12 185 PRO A N 1
ATOM 1445 C CA . PRO A 1 185 ? -0.517 16.161 20.738 1.00 95.12 185 PRO A CA 1
ATOM 1446 C C . PRO A 1 185 ? 0.816 16.910 20.620 1.00 95.12 185 PRO A C 1
ATOM 1448 O O . PRO A 1 185 ? 1.153 17.455 19.568 1.00 95.12 185 PRO A O 1
ATOM 1451 N N . ASN A 1 186 ? 1.621 16.872 21.682 1.00 92.12 186 ASN A N 1
ATOM 1452 C CA . ASN A 1 186 ? 2.923 17.531 21.723 1.00 92.12 186 ASN A CA 1
ATOM 1453 C C . ASN A 1 186 ? 3.951 16.793 20.849 1.00 92.12 186 ASN A C 1
ATOM 1455 O O . ASN A 1 186 ? 4.041 15.560 20.860 1.00 92.12 186 ASN A O 1
ATOM 1459 N N . PHE A 1 187 ? 4.767 17.548 20.114 1.00 90.25 187 PHE A N 1
ATOM 1460 C CA . PHE A 1 187 ? 5.800 17.003 19.235 1.00 90.25 187 PHE A CA 1
ATOM 1461 C C . PHE A 1 187 ? 7.134 16.906 19.981 1.00 90.25 187 PHE A C 1
ATOM 1463 O O . PHE A 1 187 ? 7.729 17.906 20.392 1.00 90.25 187 PHE A O 1
ATOM 1470 N N . HIS A 1 188 ? 7.615 15.675 20.169 1.00 77.06 188 HIS A N 1
ATOM 1471 C CA . HIS A 1 188 ? 8.850 15.418 20.906 1.00 77.06 188 HIS A CA 1
ATOM 1472 C C . HIS A 1 188 ? 10.078 15.663 20.015 1.00 77.06 188 HIS A C 1
ATOM 1474 O O . HIS A 1 188 ? 10.266 14.980 19.002 1.00 77.06 188 HIS A O 1
ATOM 1480 N N . TYR A 1 189 ? 10.948 16.598 20.416 1.00 74.75 189 TYR A N 1
ATOM 1481 C CA . TYR A 1 189 ? 12.165 16.938 19.673 1.00 74.75 189 TYR A CA 1
ATOM 1482 C C . TYR A 1 189 ? 13.074 15.714 19.493 1.00 74.75 189 TYR A C 1
ATOM 1484 O O . TYR A 1 189 ? 13.562 15.126 20.458 1.00 74.75 189 TYR A O 1
ATOM 1492 N N . HIS A 1 190 ? 13.324 15.323 18.241 1.00 65.62 190 HIS A N 1
ATOM 1493 C CA . HIS A 1 190 ? 14.066 14.105 17.925 1.00 65.62 190 HIS A CA 1
ATOM 1494 C C . HIS A 1 190 ? 15.400 14.420 17.243 1.00 65.62 190 HIS A C 1
ATOM 1496 O O . HIS A 1 190 ? 15.446 14.988 16.155 1.00 65.62 190 HIS A O 1
ATOM 1502 N N . SER A 1 191 ? 16.486 13.920 17.836 1.00 58.19 191 SER A N 1
ATOM 1503 C CA . SER A 1 191 ? 17.892 14.055 17.404 1.00 58.19 191 SER A CA 1
ATOM 1504 C C . SER A 1 191 ? 18.224 13.783 15.924 1.00 58.19 191 SER A C 1
ATOM 1506 O O . SER A 1 191 ? 19.273 14.233 15.456 1.00 58.19 191 SER A O 1
ATOM 1508 N N . ILE A 1 192 ? 17.366 13.052 15.202 1.00 63.88 192 ILE A N 1
ATOM 1509 C CA . ILE A 1 192 ? 17.513 12.735 13.772 1.00 63.88 192 ILE A CA 1
ATOM 1510 C C . ILE A 1 192 ? 16.903 13.845 12.908 1.00 63.88 192 ILE A C 1
ATOM 1512 O O . ILE A 1 192 ? 17.557 14.343 12.001 1.00 63.88 192 ILE A O 1
ATOM 1516 N N . TRP A 1 193 ? 15.663 14.242 13.208 1.00 66.50 193 TRP A N 1
ATOM 1517 C CA . TRP A 1 193 ? 14.896 15.215 12.420 1.00 66.50 193 TRP A CA 1
ATOM 1518 C C . TRP A 1 193 ? 15.234 16.670 12.770 1.00 66.50 193 TRP A C 1
ATOM 1520 O O . TRP A 1 193 ? 15.055 17.546 11.926 1.00 66.50 193 TRP A O 1
ATOM 1530 N N . ARG A 1 194 ? 15.727 16.898 14.000 1.00 76.81 194 ARG A N 1
ATOM 1531 C CA . ARG A 1 194 ? 16.189 18.183 14.567 1.00 76.81 194 ARG A CA 1
ATOM 1532 C C . ARG A 1 194 ? 15.207 19.347 14.412 1.00 76.81 194 ARG A C 1
ATOM 1534 O O . ARG A 1 194 ? 15.603 20.505 14.409 1.00 76.81 194 ARG A O 1
ATOM 1541 N N . ASP A 1 195 ? 13.927 19.020 14.322 1.00 84.25 195 ASP A N 1
ATOM 1542 C CA . ASP A 1 195 ? 12.841 19.964 14.120 1.00 84.25 195 ASP A CA 1
ATOM 1543 C C . ASP A 1 195 ? 12.180 20.289 15.474 1.00 84.25 195 ASP A C 1
ATOM 1545 O O . ASP A 1 195 ? 11.681 19.364 16.124 1.00 84.25 195 ASP A O 1
ATOM 1549 N N . PRO A 1 196 ? 12.213 21.550 15.947 1.00 89.06 196 PRO A N 1
ATOM 1550 C CA . PRO A 1 196 ? 11.587 21.961 17.204 1.00 89.06 196 PRO A CA 1
ATOM 1551 C C . PRO A 1 196 ? 10.112 22.377 17.058 1.00 89.06 196 PRO A C 1
ATOM 1553 O O . PRO A 1 196 ? 9.505 22.748 18.067 1.00 89.06 196 PRO A O 1
ATOM 1556 N N . SER A 1 197 ? 9.552 22.333 15.839 1.00 92.00 197 SER A N 1
ATOM 1557 C CA . SER A 1 197 ? 8.184 22.776 15.531 1.00 92.00 197 SER A CA 1
ATOM 1558 C C . SER A 1 197 ? 7.126 22.112 16.420 1.00 92.00 197 SER A C 1
ATOM 1560 O O . SER A 1 197 ? 7.207 20.921 16.731 1.00 92.00 197 SER A O 1
ATOM 1562 N N . LYS A 1 198 ? 6.116 22.893 16.804 1.00 93.12 198 LYS A N 1
ATOM 1563 C CA . LYS A 1 198 ? 4.924 22.476 17.555 1.00 93.12 198 LYS A CA 1
ATOM 1564 C C . LYS A 1 198 ? 3.795 22.026 16.626 1.00 93.12 198 LYS A C 1
ATOM 1566 O O . LYS A 1 198 ? 4.006 21.848 15.428 1.00 93.12 198 LYS A O 1
ATOM 1571 N N . PHE A 1 199 ? 2.611 21.799 17.190 1.00 94.88 199 PHE A N 1
ATOM 1572 C CA . PHE A 1 199 ? 1.436 21.393 16.425 1.00 94.88 199 PHE A CA 1
ATOM 1573 C C . PHE A 1 199 ? 0.993 22.532 15.486 1.00 94.88 199 PHE A C 1
ATOM 1575 O O . PHE A 1 199 ? 1.082 22.353 14.272 1.00 94.88 199 PHE A O 1
ATOM 1582 N N . GLY A 1 200 ? 0.708 23.726 16.016 1.00 95.19 200 GLY A N 1
ATOM 1583 C CA . GLY A 1 200 ? 0.348 24.949 15.274 1.00 95.19 200 GLY A CA 1
ATOM 1584 C C . GLY A 1 200 ? 1.386 25.475 14.276 1.00 95.19 200 GLY A C 1
ATOM 1585 O O . GLY A 1 200 ? 1.067 26.192 13.333 1.00 95.19 200 GLY A O 1
ATOM 1586 N N . ASP A 1 201 ? 2.646 25.067 14.429 1.00 95.12 201 ASP A N 1
ATOM 1587 C CA . ASP A 1 201 ? 3.717 25.346 13.465 1.00 95.12 201 ASP A CA 1
ATOM 1588 C C . ASP A 1 201 ? 3.569 24.569 12.140 1.00 95.12 201 ASP A C 1
ATOM 1590 O O . ASP A 1 201 ? 4.249 24.891 11.156 1.00 95.12 201 ASP A O 1
ATOM 1594 N N . ILE A 1 202 ? 2.759 23.503 12.143 1.00 96.38 202 ILE A N 1
ATOM 1595 C CA . ILE A 1 202 ? 2.615 22.520 11.061 1.00 96.38 202 ILE A CA 1
ATOM 1596 C C . ILE A 1 202 ? 1.148 22.360 10.638 1.00 96.38 202 ILE A C 1
ATOM 1598 O O . ILE A 1 202 ? 0.869 22.280 9.440 1.00 96.38 202 ILE A O 1
ATOM 1602 N N . TYR A 1 203 ? 0.221 22.320 11.593 1.00 97.56 203 TYR A N 1
ATOM 1603 C CA . TYR A 1 203 ? -1.213 22.109 11.403 1.00 97.56 203 TYR A CA 1
ATOM 1604 C C . TYR A 1 203 ? -2.022 23.298 11.933 1.00 97.56 203 TYR A C 1
ATOM 1606 O O . TYR A 1 203 ? -1.546 24.058 12.765 1.00 97.56 203 TYR A O 1
ATOM 1614 N N . ASP A 1 204 ? -3.234 23.469 11.427 1.00 97.56 204 ASP A N 1
ATOM 1615 C CA . ASP A 1 204 ? -4.174 24.513 11.847 1.00 97.56 204 ASP A CA 1
ATOM 1616 C C . ASP A 1 204 ? -4.867 24.081 13.162 1.00 97.56 204 ASP A C 1
ATOM 1618 O O . ASP A 1 204 ? -5.626 23.110 13.156 1.00 97.56 204 ASP A O 1
ATOM 1622 N N . GLU A 1 205 ? -4.537 24.711 14.303 1.00 96.19 205 GLU A N 1
ATOM 1623 C CA . GLU A 1 205 ? -4.990 24.252 15.636 1.00 96.19 205 GLU A CA 1
ATOM 1624 C C . GLU A 1 205 ? -6.493 24.476 15.840 1.00 96.19 205 GLU A C 1
ATOM 1626 O O . GLU A 1 205 ? -7.213 23.537 16.186 1.00 96.19 205 GLU A O 1
ATOM 1631 N N . ASP A 1 206 ? -6.973 25.691 15.558 1.00 96.31 206 ASP A N 1
ATOM 1632 C CA . ASP A 1 206 ? -8.383 26.070 15.688 1.00 96.31 206 ASP A CA 1
ATOM 1633 C C . ASP A 1 206 ? -9.263 25.210 14.772 1.00 96.31 206 ASP A C 1
ATOM 1635 O O . ASP A 1 206 ? -10.289 24.667 15.196 1.00 96.31 206 ASP A O 1
ATOM 1639 N N . TYR A 1 207 ? -8.830 25.011 13.520 1.00 96.88 207 TYR A N 1
ATOM 1640 C CA . TYR A 1 207 ? -9.529 24.139 12.582 1.00 96.88 207 TYR A CA 1
ATOM 1641 C C . TYR A 1 207 ? -9.514 22.672 13.029 1.00 96.88 207 TYR A C 1
ATOM 1643 O O . TYR A 1 207 ? -10.524 21.989 12.866 1.00 96.88 207 TYR A O 1
ATOM 1651 N N . PHE A 1 208 ? -8.416 22.175 13.609 1.00 97.38 208 PHE A N 1
ATOM 1652 C CA . PHE A 1 208 ? -8.330 20.801 14.115 1.00 97.38 208 PHE A CA 1
ATOM 1653 C C . PHE A 1 208 ? -9.274 20.553 15.302 1.00 97.38 208 PHE A C 1
ATOM 1655 O O . PHE A 1 208 ? -9.894 19.490 15.359 1.00 97.38 208 PHE A O 1
ATOM 1662 N N . ILE A 1 209 ? -9.427 21.524 16.212 1.00 96.06 209 ILE A N 1
ATOM 1663 C CA . ILE A 1 209 ? -10.395 21.460 17.319 1.00 96.06 209 ILE A CA 1
ATOM 1664 C C . ILE A 1 209 ? -11.828 21.453 16.761 1.00 96.06 209 ILE A C 1
ATOM 1666 O O . ILE A 1 209 ? -12.580 20.509 17.003 1.00 96.06 209 ILE A O 1
ATOM 1670 N N . HIS A 1 210 ? -12.189 22.458 15.958 1.00 94.38 210 HIS A N 1
ATOM 1671 C CA . HIS A 1 210 ? -13.533 22.614 15.384 1.00 94.38 210 HIS A CA 1
ATOM 1672 C C . HIS A 1 210 ? -13.935 21.435 14.473 1.00 94.38 210 HIS A C 1
ATOM 1674 O O . HIS A 1 210 ? -15.056 20.936 14.538 1.00 94.38 210 HIS A O 1
ATOM 1680 N N . ALA A 1 211 ? -13.015 20.892 13.668 1.00 93.50 211 ALA A N 1
ATOM 1681 C CA . ALA A 1 211 ? -13.289 19.730 12.815 1.00 93.50 211 ALA A CA 1
ATOM 1682 C C . ALA A 1 211 ? -13.554 18.422 13.592 1.00 93.50 211 ALA A C 1
ATOM 1684 O O . ALA A 1 211 ? -14.024 17.450 12.995 1.00 93.50 211 ALA A O 1
ATOM 1685 N N . LEU A 1 212 ? -13.265 18.385 14.899 1.00 93.56 212 LEU A N 1
ATOM 1686 C CA . LEU A 1 212 ? -13.507 17.248 15.791 1.00 93.56 212 LEU A CA 1
ATOM 1687 C C . LEU A 1 212 ? -14.603 17.518 16.840 1.00 93.56 212 LEU A C 1
ATOM 1689 O O . LEU A 1 212 ? -14.960 16.599 17.574 1.00 93.56 212 LEU A O 1
ATOM 1693 N N . GLU A 1 213 ? -15.198 18.715 16.871 1.00 90.81 213 GLU A N 1
ATOM 1694 C CA . GLU A 1 213 ? -16.092 19.218 17.935 1.00 90.81 213 GLU A CA 1
ATOM 1695 C C . GLU A 1 213 ? -17.374 18.398 18.198 1.00 90.81 213 GLU A C 1
ATOM 1697 O O . GLU A 1 213 ? -18.044 18.627 19.197 1.00 90.81 213 GLU A O 1
ATOM 1702 N N . ASN A 1 214 ? -17.733 17.464 17.310 1.00 88.00 214 ASN A N 1
ATOM 1703 C CA . ASN A 1 214 ? -18.890 16.567 17.453 1.00 88.00 214 ASN A CA 1
ATOM 1704 C C . ASN A 1 214 ? -18.474 15.097 17.694 1.00 88.00 214 ASN A C 1
ATOM 1706 O O . ASN A 1 214 ? -19.322 14.215 17.784 1.00 88.00 214 ASN A O 1
ATOM 1710 N N . ASP A 1 215 ? -17.170 14.803 17.731 1.00 90.25 215 ASP A N 1
ATOM 1711 C CA . ASP A 1 215 ? -16.622 13.441 17.670 1.00 90.25 215 ASP A CA 1
ATOM 1712 C C . ASP A 1 215 ? -15.524 13.154 18.707 1.00 90.25 215 ASP A C 1
ATOM 1714 O O . ASP A 1 215 ? -15.451 12.038 19.221 1.00 90.25 215 ASP A O 1
ATOM 1718 N N . VAL A 1 216 ? -14.688 14.143 19.044 1.00 93.75 216 VAL A N 1
ATOM 1719 C CA . VAL A 1 216 ? -13.711 14.097 20.145 1.00 93.75 216 VAL A CA 1
ATOM 1720 C C . VAL A 1 216 ? -13.541 15.504 20.712 1.00 93.75 216 VAL A C 1
ATOM 1722 O O . VAL A 1 216 ? -13.159 16.416 19.984 1.00 93.75 216 VAL A O 1
ATOM 1725 N N . GLN A 1 217 ? -13.739 15.687 22.019 1.00 94.56 217 GLN A N 1
ATOM 1726 C CA . GLN A 1 217 ? -13.396 16.951 22.671 1.00 94.56 217 GLN A CA 1
ATOM 1727 C C . GLN A 1 217 ? -11.868 17.144 22.660 1.00 94.56 217 GLN A C 1
ATOM 1729 O O . GLN A 1 217 ? -11.136 16.312 23.205 1.00 94.56 217 GLN A O 1
ATOM 1734 N N . VAL A 1 218 ? -11.388 18.240 22.068 1.00 96.31 218 VAL A N 1
ATOM 1735 C CA . VAL A 1 218 ? -9.961 18.609 22.023 1.00 96.31 218 VAL A CA 1
ATOM 1736 C C . VAL A 1 218 ? -9.730 19.892 22.826 1.00 96.31 218 VAL A C 1
ATOM 1738 O O . VAL A 1 218 ? -10.549 20.804 22.764 1.00 96.31 218 VAL A O 1
ATOM 1741 N N . VAL A 1 219 ? -8.623 19.963 23.574 1.00 95.44 219 VAL A N 1
ATOM 1742 C CA . VAL A 1 219 ? -8.202 21.150 24.348 1.00 95.44 219 VAL A CA 1
ATOM 1743 C C . VAL A 1 219 ? -6.719 21.465 24.140 1.00 95.44 219 VAL A C 1
ATOM 1745 O O . VAL A 1 219 ? -5.907 20.559 23.936 1.00 95.44 219 VAL A O 1
ATOM 1748 N N . ASP A 1 220 ? -6.356 22.743 24.239 1.00 93.19 220 ASP A N 1
ATOM 1749 C CA . ASP A 1 220 ? -4.975 23.238 24.184 1.00 93.19 220 ASP A CA 1
ATOM 1750 C C . ASP A 1 220 ? -4.155 22.781 25.403 1.00 93.19 220 ASP A C 1
ATOM 1752 O O . ASP A 1 220 ? -3.054 22.241 25.264 1.00 93.19 220 ASP A O 1
ATOM 1756 N N . LYS A 1 221 ? -4.726 22.938 26.603 1.00 93.12 221 LYS A N 1
ATOM 1757 C CA . LYS A 1 221 ? -4.108 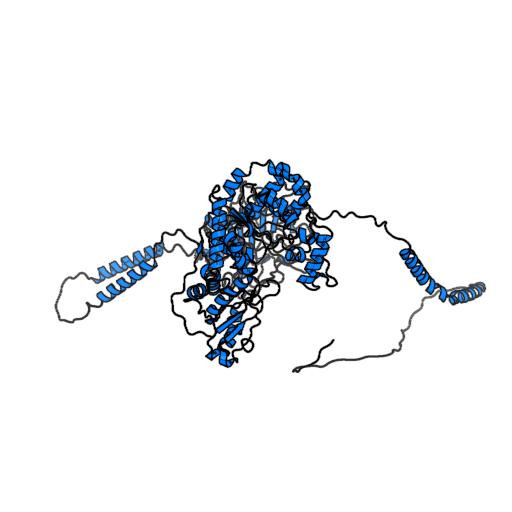22.615 27.890 1.00 93.12 221 LYS A CA 1
ATOM 1758 C C . LYS A 1 221 ? -5.056 21.842 28.800 1.00 93.12 221 LYS A C 1
ATOM 1760 O O . LYS A 1 221 ? -6.277 21.895 28.682 1.00 93.12 221 LYS A O 1
ATOM 1765 N N . ILE A 1 222 ? -4.470 21.125 29.754 1.00 94.19 222 ILE A N 1
ATOM 1766 C CA . ILE A 1 222 ? -5.218 20.520 30.861 1.00 94.19 222 ILE A CA 1
ATOM 1767 C C . ILE A 1 222 ? -5.570 21.647 31.848 1.00 94.19 222 ILE A C 1
ATOM 1769 O O . ILE A 1 222 ? -4.686 22.457 32.142 1.00 94.19 222 ILE A O 1
ATOM 1773 N N . PRO A 1 223 ? -6.804 21.715 32.380 1.00 93.44 223 PRO A N 1
ATOM 1774 C CA . PRO A 1 223 ? -7.176 22.729 33.360 1.00 93.44 223 PRO A CA 1
ATOM 1775 C C . PRO A 1 223 ? -6.272 22.735 34.600 1.00 93.44 223 PRO A C 1
ATOM 1777 O O . PRO A 1 223 ? -5.932 21.683 35.145 1.00 93.44 223 PRO A O 1
ATOM 1780 N N . GLU A 1 224 ? -5.923 23.934 35.067 1.00 92.19 224 GLU A N 1
ATOM 1781 C CA . GLU A 1 224 ? -4.956 24.159 36.154 1.00 92.19 224 GLU A CA 1
ATOM 1782 C C . GLU A 1 224 ? -5.361 23.434 37.451 1.00 92.19 224 GLU A C 1
ATOM 1784 O O . GLU A 1 224 ? -4.559 22.677 37.991 1.00 92.19 224 GLU A O 1
ATOM 1789 N N . TYR A 1 225 ? -6.647 23.480 37.829 1.00 91.81 225 TYR A N 1
ATOM 1790 C CA . TYR A 1 225 ? -7.195 22.765 38.998 1.00 91.81 225 TYR A CA 1
ATOM 1791 C C . TYR A 1 225 ? -7.038 21.228 38.959 1.00 91.81 225 TYR A C 1
ATOM 1793 O O . TYR A 1 225 ? -7.189 20.549 39.975 1.00 91.81 225 TYR A O 1
ATOM 1801 N N . ILE A 1 226 ? -6.761 20.645 37.786 1.00 91.19 226 ILE A N 1
ATOM 1802 C CA . ILE A 1 226 ? -6.470 19.212 37.629 1.00 91.19 226 ILE A CA 1
ATOM 1803 C C . ILE A 1 226 ? -4.957 18.957 37.709 1.00 91.19 226 ILE A C 1
ATOM 1805 O O . ILE A 1 226 ? -4.549 17.907 38.218 1.00 91.19 226 ILE A O 1
ATOM 1809 N N . MET A 1 227 ? -4.151 19.911 37.226 1.00 91.88 227 MET A N 1
ATOM 1810 C CA . MET A 1 227 ? -2.684 19.898 37.227 1.00 91.88 227 MET A CA 1
ATOM 1811 C C . MET A 1 227 ? -2.062 20.239 38.588 1.00 91.88 227 MET A C 1
ATOM 1813 O O . MET A 1 227 ? -0.949 19.782 38.853 1.00 91.88 227 MET A O 1
ATOM 1817 N N . ASP A 1 228 ? -2.781 20.943 39.469 1.00 91.25 228 ASP A N 1
ATOM 1818 C CA . ASP A 1 228 ? -2.414 21.151 40.880 1.00 91.25 228 ASP A CA 1
ATOM 1819 C C . ASP A 1 228 ? -2.049 19.831 41.576 1.00 91.25 228 ASP A C 1
ATOM 1821 O O . ASP A 1 228 ? -1.028 19.733 42.252 1.00 91.25 228 ASP A O 1
ATOM 1825 N N . ARG A 1 229 ? -2.828 18.770 41.319 1.00 92.62 229 ARG A N 1
ATOM 1826 C CA . ARG A 1 229 ? -2.625 17.414 41.871 1.00 92.62 229 ARG A CA 1
ATOM 1827 C C . ARG A 1 229 ? -1.318 16.738 41.425 1.00 92.62 229 ARG A C 1
ATOM 1829 O O . ARG A 1 229 ? -1.003 15.656 41.909 1.00 92.62 229 ARG A O 1
ATOM 1836 N N . PHE A 1 230 ? -0.597 17.339 40.480 1.00 91.25 230 PHE A N 1
ATOM 1837 C CA . PHE A 1 230 ? 0.655 16.842 39.910 1.00 91.25 230 PHE A CA 1
ATOM 1838 C C . PHE A 1 230 ? 1.793 17.875 40.013 1.00 91.25 230 PHE A C 1
ATOM 1840 O O . PHE A 1 230 ? 2.766 17.771 39.266 1.00 91.25 230 PHE A O 1
ATOM 1847 N N . ASP A 1 231 ? 1.677 18.886 40.882 1.00 90.50 231 ASP A N 1
ATOM 1848 C CA . ASP A 1 231 ? 2.631 20.002 41.026 1.00 90.50 231 ASP A CA 1
ATOM 1849 C C . ASP A 1 231 ? 2.875 20.768 39.707 1.00 90.50 231 ASP A C 1
ATOM 1851 O O . ASP A 1 231 ? 3.993 21.197 39.416 1.00 90.50 231 ASP A O 1
ATOM 1855 N N . HIS A 1 232 ? 1.854 20.862 38.844 1.00 87.88 232 HIS A N 1
ATOM 1856 C CA . HIS A 1 232 ? 1.963 21.344 37.456 1.00 87.88 232 HIS A CA 1
ATOM 1857 C C . HIS A 1 232 ? 2.976 20.574 36.570 1.00 87.88 232 HIS A C 1
ATOM 1859 O O . HIS A 1 232 ? 3.257 20.968 35.435 1.00 87.88 232 HIS A O 1
ATOM 1865 N N . ASN A 1 233 ? 3.502 19.434 37.029 1.00 88.88 233 ASN A N 1
ATOM 1866 C CA . ASN A 1 233 ? 4.602 18.719 36.393 1.00 88.88 233 ASN A CA 1
ATOM 1867 C C . ASN A 1 233 ? 4.119 17.485 35.612 1.00 88.88 233 ASN A C 1
ATOM 1869 O O . ASN A 1 233 ? 3.793 16.438 36.169 1.00 88.88 233 ASN A O 1
ATOM 1873 N N . MET A 1 234 ? 4.198 17.554 34.280 1.00 88.00 234 MET A N 1
ATOM 1874 C CA . MET A 1 234 ? 3.865 16.449 33.361 1.00 88.00 234 MET A CA 1
ATOM 1875 C C . MET A 1 234 ? 4.766 15.196 33.518 1.00 88.00 234 MET A C 1
ATOM 1877 O O . MET A 1 234 ? 4.551 14.176 32.861 1.00 88.00 234 MET A O 1
ATOM 1881 N N . SER A 1 235 ? 5.787 15.242 34.381 1.00 88.50 235 SER A N 1
ATOM 1882 C CA . SER A 1 235 ? 6.595 14.082 34.796 1.00 88.50 235 SER A CA 1
ATOM 1883 C C . SER A 1 235 ? 5.970 13.277 35.940 1.00 88.50 235 SER A C 1
ATOM 1885 O O . SER A 1 235 ? 6.287 12.097 36.062 1.00 88.50 235 SER A O 1
ATOM 1887 N N . ASN A 1 236 ? 5.091 13.895 36.736 1.00 91.69 236 ASN A N 1
ATOM 1888 C CA . ASN A 1 236 ? 4.374 13.256 37.845 1.00 91.69 236 ASN A CA 1
ATOM 1889 C C . ASN A 1 236 ? 3.123 12.500 37.347 1.00 91.69 236 ASN A C 1
ATOM 1891 O O . ASN A 1 236 ? 2.702 11.525 37.960 1.00 91.69 236 ASN A O 1
ATOM 1895 N N . VAL A 1 237 ? 2.568 12.910 36.199 1.00 93.62 237 VAL A N 1
ATOM 1896 C CA . VAL A 1 237 ? 1.443 12.248 35.514 1.00 93.62 237 VAL A CA 1
ATOM 1897 C C . VAL A 1 237 ? 1.824 10.835 35.044 1.00 93.62 237 VAL A C 1
ATOM 1899 O O . VAL A 1 237 ? 2.853 10.640 34.387 1.00 93.62 237 VAL A O 1
ATOM 1902 N N . TYR A 1 238 ? 0.957 9.850 35.307 1.00 93.56 238 TYR A N 1
ATOM 1903 C CA . TYR A 1 238 ? 1.178 8.445 34.948 1.00 93.56 238 TYR A CA 1
ATOM 1904 C C . TYR A 1 238 ? 1.425 8.249 33.438 1.00 93.56 238 TYR A C 1
ATOM 1906 O O . TYR A 1 238 ? 0.589 8.611 32.607 1.00 93.56 238 TYR A O 1
ATOM 1914 N N . ASN A 1 239 ? 2.565 7.643 33.071 1.00 95.06 239 ASN A N 1
ATOM 1915 C CA . ASN A 1 239 ? 2.983 7.472 31.672 1.00 95.06 239 ASN A CA 1
ATOM 1916 C C . ASN A 1 239 ? 2.853 6.025 31.152 1.00 95.06 239 ASN A C 1
ATOM 1918 O O . ASN A 1 239 ? 3.660 5.146 31.475 1.00 95.06 239 ASN A O 1
ATOM 1922 N N . PHE A 1 240 ? 1.908 5.805 30.239 1.00 94.06 240 PHE A N 1
ATOM 1923 C CA . PHE A 1 240 ? 1.690 4.540 29.544 1.00 94.06 240 PHE A CA 1
ATOM 1924 C C . PHE A 1 240 ? 2.718 4.255 28.435 1.00 94.06 240 PHE A C 1
ATOM 1926 O O . PHE A 1 240 ? 2.742 4.886 27.376 1.00 94.06 240 PHE A O 1
ATOM 1933 N N . ARG A 1 241 ? 3.491 3.175 28.610 1.00 91.81 241 ARG A N 1
ATOM 1934 C CA . ARG A 1 241 ? 4.410 2.628 27.593 1.00 91.81 241 ARG A CA 1
ATOM 1935 C C . ARG A 1 241 ? 3.758 1.513 26.768 1.00 91.81 241 ARG A C 1
ATOM 1937 O O . ARG A 1 241 ? 4.099 0.340 26.898 1.00 91.81 241 ARG A O 1
ATOM 1944 N N . ILE A 1 242 ? 2.812 1.891 25.911 1.00 93.25 242 ILE A N 1
ATOM 1945 C CA . ILE A 1 242 ? 2.014 0.953 25.100 1.00 93.25 242 ILE A CA 1
ATOM 1946 C C . ILE A 1 242 ? 2.891 0.189 24.083 1.00 93.25 242 ILE A C 1
ATOM 1948 O O . ILE A 1 242 ? 3.839 0.731 23.503 1.00 93.25 242 ILE A O 1
ATOM 1952 N N . LYS A 1 243 ? 2.577 -1.090 23.839 1.00 92.31 243 LYS A N 1
ATOM 1953 C CA . LYS A 1 243 ? 3.230 -1.929 22.816 1.00 92.31 243 LYS A CA 1
ATOM 1954 C C . LYS A 1 243 ? 2.955 -1.377 21.404 1.00 92.31 243 LYS A C 1
ATOM 1956 O O . LYS A 1 243 ? 2.012 -0.629 21.183 1.00 92.31 243 LYS A O 1
ATOM 1961 N N . ALA A 1 244 ? 3.827 -1.664 20.438 1.00 90.38 244 ALA A N 1
ATOM 1962 C CA . ALA A 1 244 ? 3.546 -1.304 19.044 1.00 90.38 244 ALA A CA 1
ATOM 1963 C C . ALA A 1 244 ? 2.403 -2.180 18.505 1.00 90.38 244 ALA A C 1
ATOM 1965 O O . ALA A 1 244 ? 2.423 -3.390 18.734 1.00 90.38 244 ALA A O 1
ATOM 1966 N N . PHE A 1 245 ? 1.451 -1.569 17.795 1.00 90.12 245 PHE A N 1
ATOM 1967 C CA . PHE A 1 245 ? 0.241 -2.212 17.269 1.00 90.12 245 PHE A CA 1
ATOM 1968 C C . PHE A 1 245 ? -0.572 -2.980 18.335 1.00 90.12 245 PHE A C 1
ATOM 1970 O O . PHE A 1 245 ? -0.994 -4.110 18.100 1.00 90.12 245 PHE A O 1
ATOM 1977 N N . SER A 1 246 ? -0.791 -2.383 19.512 1.00 94.81 246 SER A N 1
ATOM 1978 C CA . SER A 1 246 ? -1.764 -2.899 20.482 1.00 94.81 246 SER A CA 1
ATOM 1979 C C . SER A 1 246 ? -3.188 -2.869 19.899 1.00 94.81 246 SER A C 1
ATOM 1981 O O . SER A 1 246 ? -3.546 -1.881 19.246 1.00 94.81 246 SER A O 1
ATOM 1983 N N . PRO A 1 247 ? -4.015 -3.901 20.159 1.00 95.06 247 PRO A N 1
ATOM 1984 C CA . PRO A 1 247 ? -5.419 -3.915 19.757 1.00 95.06 247 PRO A CA 1
ATOM 1985 C C . PRO A 1 247 ? -6.202 -2.828 20.496 1.00 95.06 247 PRO A C 1
ATOM 1987 O O . PRO A 1 247 ? -5.848 -2.467 21.620 1.00 95.06 247 PRO A O 1
ATOM 1990 N N . VAL A 1 248 ? -7.306 -2.344 19.917 1.00 94.62 248 VAL A N 1
ATOM 1991 C CA . VAL A 1 248 ? -8.128 -1.301 20.564 1.00 94.62 248 VAL A CA 1
ATOM 1992 C C . VAL A 1 248 ? -8.629 -1.728 21.953 1.00 94.62 248 VAL A C 1
ATOM 1994 O O . VAL A 1 248 ? -8.639 -0.930 22.885 1.00 94.62 248 VAL A O 1
ATOM 1997 N N . GLN A 1 249 ? -8.924 -3.017 22.127 1.00 94.94 249 GLN A N 1
ATOM 1998 C CA . GLN A 1 249 ? -9.388 -3.601 23.384 1.00 94.94 249 GLN A CA 1
ATOM 1999 C C . GLN A 1 249 ? -8.379 -3.420 24.542 1.00 94.94 249 GLN A C 1
ATOM 2001 O O . GLN A 1 249 ? -8.787 -3.217 25.679 1.00 94.94 249 GLN A O 1
ATOM 2006 N N . TYR A 1 250 ? -7.067 -3.349 24.264 1.00 96.31 250 TYR A N 1
ATOM 2007 C CA . TYR A 1 250 ? -6.051 -3.022 25.280 1.00 96.31 250 TYR A CA 1
ATOM 2008 C C . TYR A 1 250 ? -6.273 -1.631 25.900 1.00 96.31 250 TYR A C 1
ATOM 2010 O O . TYR A 1 250 ? -6.007 -1.423 27.082 1.00 96.31 250 TYR A O 1
ATOM 2018 N N . TYR A 1 251 ? -6.776 -0.672 25.119 1.00 96.94 251 TYR A N 1
ATOM 2019 C CA . TYR A 1 251 ? -7.085 0.661 25.625 1.00 96.94 251 TYR A CA 1
ATOM 2020 C C . TYR A 1 251 ? -8.305 0.632 26.555 1.00 96.94 251 TYR A C 1
ATOM 2022 O O . TYR A 1 251 ? -8.284 1.289 27.592 1.00 96.94 251 TYR A O 1
ATOM 2030 N N . ARG A 1 252 ? -9.321 -0.186 26.250 1.00 95.56 252 ARG A N 1
ATOM 2031 C CA . ARG A 1 252 ? -10.478 -0.396 27.133 1.00 95.56 252 ARG A CA 1
ATOM 2032 C C . ARG A 1 252 ? -10.101 -1.103 28.437 1.00 95.56 252 ARG A C 1
ATOM 2034 O O . ARG A 1 252 ? -10.536 -0.673 29.496 1.00 95.56 252 ARG A O 1
ATOM 2041 N N . ASP A 1 253 ? -9.281 -2.148 28.365 1.00 96.75 253 ASP A N 1
ATOM 2042 C CA . ASP A 1 253 ? -9.049 -3.032 29.516 1.00 96.75 253 ASP A CA 1
ATOM 2043 C C . ASP A 1 253 ? -7.894 -2.577 30.420 1.00 96.75 253 ASP A C 1
ATOM 2045 O O . ASP A 1 253 ? -7.851 -2.936 31.593 1.00 96.75 253 ASP A O 1
ATOM 2049 N N . VAL A 1 254 ? -6.944 -1.794 29.890 1.00 96.50 254 VAL A N 1
ATOM 2050 C CA . VAL A 1 254 ? -5.711 -1.416 30.609 1.00 96.50 254 VAL A CA 1
ATOM 2051 C C . VAL A 1 254 ? -5.542 0.098 30.745 1.00 96.50 254 VAL A C 1
ATOM 2053 O O . VAL A 1 254 ? -5.017 0.558 31.758 1.00 96.50 254 VAL A O 1
ATOM 2056 N N . VAL A 1 255 ? -5.982 0.887 29.758 1.00 96.81 255 VAL A N 1
ATOM 2057 C CA . VAL A 1 255 ? -5.799 2.352 29.767 1.00 96.81 255 VAL A CA 1
ATOM 2058 C C . VAL A 1 255 ? -6.983 3.065 30.428 1.00 96.81 255 VAL A C 1
ATOM 2060 O O . VAL A 1 255 ? -6.767 3.929 31.275 1.00 96.81 255 VAL A O 1
ATOM 2063 N N . LEU A 1 256 ? -8.223 2.675 30.111 1.00 97.38 256 LEU A N 1
ATOM 2064 C CA . LEU A 1 256 ? -9.435 3.293 30.661 1.00 97.38 256 LEU A CA 1
ATOM 2065 C C . LEU A 1 256 ? -9.551 3.213 32.198 1.00 97.38 256 LEU A C 1
ATOM 2067 O O . LEU A 1 256 ? -9.900 4.235 32.785 1.00 97.38 256 LEU A O 1
ATOM 2071 N N . PRO A 1 257 ? -9.224 2.098 32.891 1.00 97.44 257 PRO A N 1
ATOM 2072 C CA . PRO A 1 257 ? -9.332 2.054 34.352 1.00 97.44 257 PRO A CA 1
ATOM 2073 C C . PRO A 1 257 ? -8.420 3.080 35.038 1.00 97.44 257 PRO A C 1
ATOM 2075 O O . PRO A 1 257 ? -8.861 3.789 35.937 1.00 97.44 257 PRO A O 1
ATOM 2078 N N . ARG A 1 258 ? -7.178 3.233 34.549 1.00 96.38 258 ARG A N 1
ATOM 2079 C CA . ARG A 1 258 ? -6.239 4.253 35.045 1.00 96.38 258 ARG A CA 1
ATOM 2080 C C . ARG A 1 258 ? -6.633 5.670 34.632 1.00 96.38 258 ARG A C 1
ATOM 2082 O O . ARG A 1 258 ? -6.411 6.596 35.399 1.00 96.38 258 ARG A O 1
ATOM 2089 N N . LEU A 1 259 ? -7.247 5.858 33.460 1.00 97.00 259 LEU A N 1
ATOM 2090 C CA . LEU A 1 259 ? -7.798 7.159 33.062 1.00 97.00 259 LEU A CA 1
ATOM 2091 C C . LEU A 1 259 ? -8.906 7.618 34.020 1.00 97.00 259 LEU A C 1
ATOM 2093 O O . LEU A 1 259 ? -8.929 8.780 34.419 1.00 97.00 259 LEU A O 1
ATOM 2097 N N . LEU A 1 260 ? -9.799 6.705 34.410 1.00 96.31 260 LEU A N 1
ATOM 2098 C CA . LEU A 1 260 ? -10.903 6.991 35.326 1.00 96.31 260 LEU A CA 1
ATOM 2099 C C . LEU A 1 260 ? -10.428 7.327 36.747 1.00 96.31 260 LEU A C 1
ATOM 2101 O O . LEU A 1 260 ? -11.064 8.158 37.396 1.00 96.31 260 LEU A O 1
ATOM 2105 N N . GLU A 1 261 ? -9.337 6.701 37.191 1.00 94.50 261 GLU A N 1
ATOM 2106 C CA . GLU A 1 261 ? -8.669 6.885 38.488 1.00 94.50 261 GLU A CA 1
ATOM 2107 C C . GLU A 1 261 ? -7.843 8.185 38.537 1.00 94.50 261 GLU A C 1
ATOM 2109 O O . GLU A 1 261 ? -8.132 9.080 39.328 1.00 94.50 261 GLU A O 1
ATOM 2114 N N . GLU A 1 262 ? -6.858 8.333 37.647 1.00 93.12 262 GLU A N 1
ATOM 2115 C CA . GLU A 1 262 ? -5.909 9.459 37.644 1.00 93.12 262 GLU A CA 1
ATOM 2116 C C . GLU A 1 262 ? -6.529 10.762 37.106 1.00 93.12 262 GLU A C 1
ATOM 2118 O O . GLU A 1 262 ? -6.051 11.862 37.401 1.00 93.12 262 GLU A O 1
ATOM 2123 N N . LYS A 1 263 ? -7.581 10.663 36.280 1.00 94.44 263 LYS A N 1
ATOM 2124 C CA . LYS A 1 263 ? -8.193 11.730 35.451 1.00 94.44 263 LYS A CA 1
ATOM 2125 C C . LYS A 1 263 ? -7.287 12.388 34.409 1.00 94.44 263 LYS A C 1
ATOM 2127 O O . LYS A 1 263 ? -7.805 13.036 33.503 1.00 94.44 263 LYS A O 1
ATOM 2132 N N . VAL A 1 264 ? -5.973 12.196 34.479 1.00 96.62 264 VAL A N 1
ATOM 2133 C CA . VAL A 1 264 ? -5.002 12.611 33.460 1.00 96.62 264 VAL A CA 1
ATOM 2134 C C . VAL A 1 264 ? -4.025 11.468 33.236 1.00 96.62 264 VAL A C 1
ATOM 2136 O O . VAL A 1 264 ? -3.451 10.955 34.193 1.00 96.62 264 VAL A O 1
ATOM 2139 N N . ILE A 1 265 ? -3.791 11.098 31.979 1.00 96.56 265 ILE A N 1
ATOM 2140 C CA . ILE A 1 265 ? -2.737 10.144 31.618 1.00 96.56 265 ILE A CA 1
ATOM 2141 C C . ILE A 1 265 ? -1.831 10.713 30.532 1.00 96.56 265 ILE A C 1
ATOM 2143 O O . ILE A 1 265 ? -2.269 11.418 29.621 1.00 96.56 265 ILE A O 1
ATOM 2147 N N . ARG A 1 266 ? -0.559 10.332 30.593 1.00 95.12 266 ARG A N 1
ATOM 2148 C CA . ARG A 1 266 ? 0.442 10.576 29.558 1.00 95.12 266 ARG A CA 1
ATOM 2149 C C . ARG A 1 266 ? 0.663 9.287 28.775 1.00 95.12 266 ARG A C 1
ATOM 2151 O O . ARG A 1 266 ? 0.719 8.205 29.356 1.00 95.12 266 ARG A O 1
ATOM 2158 N N . ILE A 1 267 ? 0.816 9.378 27.458 1.00 94.12 267 ILE A N 1
ATOM 2159 C CA . ILE A 1 267 ? 1.188 8.229 26.625 1.00 94.12 267 ILE A CA 1
ATOM 2160 C C . ILE A 1 267 ? 2.406 8.594 25.774 1.00 94.12 267 ILE A C 1
ATOM 2162 O O . ILE A 1 267 ? 2.286 9.213 24.716 1.00 94.12 267 ILE A O 1
ATOM 2166 N N . SER A 1 268 ? 3.597 8.203 26.237 1.00 90.00 268 SER A N 1
ATOM 2167 C CA . SER A 1 268 ? 4.864 8.454 25.543 1.00 90.00 268 SER A CA 1
ATOM 2168 C C . SER A 1 268 ? 5.788 7.226 25.557 1.00 90.00 268 SER A C 1
ATOM 2170 O O . SER A 1 268 ? 6.058 6.670 26.629 1.00 90.00 268 SER A O 1
ATOM 2172 N N . PRO A 1 269 ? 6.335 6.788 24.397 1.00 87.50 269 PRO A N 1
ATOM 2173 C CA . PRO A 1 269 ? 6.254 7.418 23.067 1.00 87.50 269 PRO A CA 1
ATOM 2174 C C . PRO A 1 269 ? 5.167 6.801 22.158 1.00 87.50 269 PRO A C 1
ATOM 2176 O O . PRO A 1 269 ? 5.152 5.579 21.970 1.00 87.50 269 PRO A O 1
ATOM 2179 N N . PHE A 1 270 ? 4.311 7.609 21.514 1.00 88.56 270 PHE A N 1
ATOM 2180 C CA . PHE A 1 270 ? 3.061 7.134 20.880 1.00 88.56 270 PHE A CA 1
ATOM 2181 C C . PHE A 1 270 ? 3.123 6.727 19.386 1.00 88.56 270 PHE A C 1
ATOM 2183 O O . PHE A 1 270 ? 2.097 6.474 18.752 1.00 88.56 270 PHE A O 1
ATOM 2190 N N . ALA A 1 271 ? 4.313 6.566 18.804 1.00 85.75 271 ALA A N 1
ATOM 2191 C CA . ALA A 1 271 ? 4.433 6.108 17.415 1.00 85.75 271 ALA A CA 1
ATOM 2192 C C . ALA A 1 271 ? 3.855 4.684 17.208 1.00 85.75 271 ALA A C 1
ATOM 2194 O O . ALA A 1 271 ? 4.316 3.724 17.828 1.00 85.75 271 ALA A O 1
ATOM 2195 N N . ASN A 1 272 ? 2.880 4.545 16.296 1.00 84.88 272 ASN A N 1
ATOM 2196 C CA . ASN A 1 272 ? 2.253 3.279 15.866 1.00 84.88 272 ASN A CA 1
ATOM 2197 C C . ASN A 1 272 ? 1.741 2.374 17.015 1.00 84.88 272 ASN A C 1
ATOM 2199 O O . ASN A 1 272 ? 1.990 1.166 17.019 1.00 84.88 272 ASN A O 1
ATOM 2203 N N . ARG A 1 273 ? 1.043 2.942 18.010 1.00 92.25 273 ARG A N 1
ATOM 2204 C CA . ARG A 1 273 ? 0.553 2.182 19.180 1.00 92.25 273 ARG A CA 1
ATOM 2205 C C . ARG A 1 273 ? -0.795 1.490 19.005 1.00 92.25 273 ARG A C 1
ATOM 2207 O O . ARG A 1 273 ? -0.953 0.412 19.558 1.00 92.25 273 ARG A O 1
ATOM 2214 N N . LEU A 1 274 ? -1.702 2.034 18.196 1.00 93.69 274 LEU A N 1
ATOM 2215 C CA . LEU A 1 274 ? -2.978 1.391 17.862 1.00 93.69 274 LEU A CA 1
ATOM 2216 C C . LEU A 1 274 ? -2.846 0.554 16.573 1.00 93.69 274 LEU A C 1
ATOM 2218 O O . LEU A 1 274 ? -2.285 1.026 15.581 1.00 93.69 274 LEU A O 1
ATOM 2222 N N . SER A 1 275 ? -3.368 -0.672 16.580 1.00 92.25 275 SER A N 1
ATOM 2223 C CA . SER A 1 275 ? -3.365 -1.629 15.461 1.00 92.25 275 SER A CA 1
ATOM 2224 C C . SER A 1 275 ? -4.243 -1.207 14.263 1.00 92.25 275 SER A C 1
ATOM 2226 O O . SER A 1 275 ? -5.046 -0.278 14.366 1.00 92.25 275 SER A O 1
ATOM 2228 N N . PHE A 1 276 ? -4.086 -1.842 13.092 1.00 89.44 276 PHE A N 1
ATOM 2229 C CA . PHE A 1 276 ? -4.834 -1.492 11.861 1.00 89.44 276 PHE A CA 1
ATOM 2230 C C . PHE A 1 276 ? -6.139 -2.279 11.641 1.00 89.44 276 PHE A C 1
ATOM 2232 O O . PHE A 1 276 ? -6.900 -1.934 10.738 1.00 89.44 276 PHE A O 1
ATOM 2239 N N . ASP A 1 277 ? -6.417 -3.261 12.492 1.00 85.44 277 ASP A N 1
ATOM 2240 C CA . ASP A 1 277 ? -7.599 -4.137 12.534 1.00 85.44 277 ASP A CA 1
ATOM 2241 C C . ASP A 1 277 ? -8.716 -3.616 13.467 1.00 85.44 277 ASP A C 1
ATOM 2243 O O . ASP A 1 277 ? -9.654 -4.339 13.791 1.00 85.44 277 ASP A O 1
ATOM 2247 N N . ALA A 1 278 ? -8.630 -2.356 13.908 1.00 89.19 278 ALA A N 1
ATOM 2248 C CA . ALA A 1 278 ? -9.619 -1.740 14.792 1.00 89.19 278 ALA A CA 1
ATOM 2249 C C . ALA A 1 278 ? -11.037 -1.669 14.156 1.00 89.19 278 ALA A C 1
ATOM 2251 O O . ALA A 1 278 ? -11.143 -1.566 12.930 1.00 89.19 278 ALA A O 1
ATOM 2252 N N . PRO A 1 279 ? -12.125 -1.671 14.959 1.00 90.88 279 PRO A N 1
ATOM 2253 C CA . PRO A 1 279 ? -13.506 -1.636 14.462 1.00 90.88 279 PRO A CA 1
ATOM 2254 C C . PRO A 1 279 ? -13.858 -0.375 13.649 1.00 90.88 279 PRO A C 1
ATOM 2256 O O . PRO A 1 279 ? -13.261 0.679 13.890 1.00 90.88 279 PRO A O 1
ATOM 2259 N N . PRO A 1 280 ? -14.882 -0.419 12.769 1.00 88.88 280 PRO A N 1
ATOM 2260 C CA . PRO A 1 280 ? -15.223 0.681 11.857 1.00 88.88 280 PRO A CA 1
ATOM 2261 C C . PRO A 1 280 ? -15.397 2.058 12.513 1.00 88.88 280 PRO A C 1
ATOM 2263 O O . PRO A 1 280 ? -14.915 3.044 11.968 1.00 88.88 280 PRO A O 1
ATOM 2266 N N . ALA A 1 281 ? -15.991 2.148 13.709 1.00 88.44 281 ALA A N 1
ATOM 2267 C CA . ALA A 1 281 ? -16.124 3.418 14.436 1.00 88.44 281 ALA A CA 1
ATOM 2268 C C . ALA A 1 281 ? -14.763 4.071 14.773 1.00 88.44 281 ALA A C 1
ATOM 2270 O O . ALA A 1 281 ? -14.603 5.287 14.690 1.00 88.44 281 ALA A O 1
ATOM 2271 N N . VAL A 1 282 ? -13.754 3.255 15.086 1.00 92.88 282 VAL A N 1
ATOM 2272 C CA . VAL A 1 282 ? -12.385 3.694 15.405 1.00 92.88 282 VAL A CA 1
ATOM 2273 C C . VAL A 1 282 ? -11.627 4.068 14.128 1.00 92.88 282 VAL A C 1
ATOM 2275 O O . VAL A 1 282 ? -10.820 4.997 14.119 1.00 92.88 282 VAL A O 1
ATOM 2278 N N . GLN A 1 283 ? -11.909 3.372 13.024 1.00 92.75 283 GLN A N 1
ATOM 2279 C CA . GLN A 1 283 ? -11.364 3.699 11.707 1.00 92.75 283 GLN A CA 1
ATOM 2280 C C . GLN A 1 283 ? -11.965 5.009 11.170 1.00 92.75 283 GLN A C 1
ATOM 2282 O O . GLN A 1 283 ? -11.208 5.858 10.710 1.00 92.75 283 GLN A O 1
ATOM 2287 N N . ARG A 1 284 ? -13.276 5.248 11.341 1.00 91.75 284 ARG A N 1
ATOM 2288 C CA . ARG A 1 284 ? -13.949 6.523 11.024 1.00 91.75 284 ARG A CA 1
ATOM 2289 C C . ARG A 1 284 ? -13.250 7.711 11.689 1.00 91.75 284 ARG A C 1
ATOM 2291 O O . ARG A 1 284 ? -12.953 8.687 11.005 1.00 91.75 284 ARG A O 1
ATOM 2298 N N . LEU A 1 285 ? -12.916 7.614 12.980 1.00 93.75 285 LEU A N 1
ATOM 2299 C CA . LEU A 1 285 ? -12.168 8.665 13.685 1.00 93.75 285 LEU A CA 1
ATOM 2300 C C . LEU A 1 285 ? -10.763 8.887 13.098 1.00 93.75 285 LEU A C 1
ATOM 2302 O O . LEU A 1 285 ? -10.326 10.029 12.978 1.00 93.75 285 LEU A O 1
ATOM 2306 N N . ARG A 1 286 ? -10.067 7.828 12.656 1.00 94.38 286 ARG A N 1
ATOM 2307 C CA . ARG A 1 286 ? -8.792 7.966 11.921 1.00 94.38 286 ARG A CA 1
ATOM 2308 C C . ARG A 1 286 ? -8.972 8.637 10.564 1.00 94.38 286 ARG A C 1
ATOM 2310 O O . ARG A 1 286 ? -8.103 9.408 10.175 1.00 94.38 286 ARG A O 1
ATOM 2317 N N . CYS A 1 287 ? -10.051 8.340 9.841 1.00 93.56 287 CYS A N 1
ATOM 2318 C CA . CYS A 1 287 ? -10.369 8.963 8.557 1.00 93.56 287 CYS A CA 1
ATOM 2319 C C . CYS A 1 287 ? -10.632 10.462 8.726 1.00 93.56 287 CYS A C 1
ATOM 2321 O O . CYS A 1 287 ? -9.988 11.266 8.057 1.00 93.56 287 CYS A O 1
ATOM 2323 N N . LEU A 1 288 ? -11.515 10.815 9.668 1.00 93.31 288 LEU A N 1
ATOM 2324 C CA . LEU A 1 288 ? -11.858 12.189 10.035 1.00 93.31 288 LEU A CA 1
ATOM 2325 C C . LEU A 1 288 ? -10.604 12.973 10.449 1.00 93.31 288 LEU A C 1
ATOM 2327 O O . LEU A 1 288 ? -10.298 14.002 9.856 1.00 93.31 288 LEU A O 1
ATOM 2331 N N . ALA A 1 289 ? -9.813 12.436 11.384 1.00 95.38 289 ALA A N 1
ATOM 2332 C CA . ALA A 1 289 ? -8.565 13.061 11.814 1.00 95.38 289 ALA A CA 1
ATOM 2333 C C . ALA A 1 289 ? -7.557 13.227 10.664 1.00 95.38 289 ALA A C 1
ATOM 2335 O O . ALA A 1 289 ? -6.902 14.259 10.554 1.00 95.38 289 ALA A O 1
ATOM 2336 N N . ASN A 1 290 ? -7.404 12.211 9.809 1.00 95.19 290 ASN A N 1
ATOM 2337 C CA . ASN A 1 290 ? -6.339 12.188 8.812 1.00 95.19 290 ASN A CA 1
ATOM 2338 C C . ASN A 1 290 ? -6.636 12.988 7.544 1.00 95.19 290 ASN A C 1
ATOM 2340 O O . ASN A 1 290 ? -5.682 13.467 6.934 1.00 95.19 290 ASN A O 1
ATOM 2344 N N . TYR A 1 291 ? -7.889 13.047 7.096 1.00 92.19 291 TYR A N 1
ATOM 2345 C CA . TYR A 1 291 ? -8.243 13.641 5.805 1.00 92.19 291 TYR A CA 1
ATOM 2346 C C . TYR A 1 291 ? -9.024 14.952 5.931 1.00 92.19 291 TYR A C 1
ATOM 2348 O O . TYR A 1 291 ? -8.827 15.821 5.089 1.00 92.19 291 TYR A O 1
ATOM 2356 N N . GLU A 1 292 ? -9.813 15.125 6.996 1.00 90.94 292 GLU A N 1
ATOM 2357 C CA . GLU A 1 292 ? -10.535 16.374 7.263 1.00 90.94 292 GLU A CA 1
ATOM 2358 C C . GLU A 1 292 ? -9.743 17.252 8.247 1.00 90.94 292 GLU A C 1
ATOM 2360 O O . GLU A 1 292 ? -9.196 18.277 7.855 1.00 90.94 292 GLU A O 1
ATOM 2365 N N . ALA A 1 293 ? -9.615 16.839 9.515 1.00 95.31 293 ALA A N 1
ATOM 2366 C CA . ALA A 1 293 ? -9.158 17.725 10.593 1.00 95.31 293 ALA A CA 1
ATOM 2367 C C . ALA A 1 293 ? -7.681 18.161 10.490 1.00 95.31 293 ALA A C 1
ATOM 2369 O O . ALA A 1 293 ? -7.351 19.291 10.846 1.00 95.31 293 ALA A O 1
ATOM 2370 N N . LEU A 1 294 ? -6.771 17.304 10.005 1.00 95.56 294 LEU A N 1
ATOM 2371 C CA . LEU A 1 294 ? -5.341 17.638 9.870 1.00 95.56 294 LEU A CA 1
ATOM 2372 C C . LEU A 1 294 ? -5.018 18.444 8.602 1.00 95.56 294 LEU A C 1
ATOM 2374 O O . LEU A 1 294 ? -4.276 18.001 7.716 1.00 95.56 294 LEU A O 1
ATOM 2378 N N . ARG A 1 295 ? -5.533 19.674 8.569 1.00 95.25 295 ARG A N 1
ATOM 2379 C CA . ARG A 1 295 ? -5.143 20.733 7.633 1.00 95.25 295 ARG A CA 1
ATOM 2380 C C . ARG A 1 295 ? -3.782 21.324 8.020 1.00 95.25 295 ARG A C 1
ATOM 2382 O O . ARG A 1 295 ? -3.503 21.504 9.202 1.00 95.25 295 ARG A O 1
ATOM 2389 N N . PHE A 1 296 ? -2.927 21.633 7.042 1.00 97.50 296 PHE A N 1
ATOM 2390 C CA . PHE A 1 296 ? -1.662 22.333 7.309 1.00 97.50 296 PHE A CA 1
ATOM 2391 C C . PHE A 1 296 ? -1.897 23.798 7.704 1.00 97.50 296 PHE A C 1
ATOM 2393 O O . PHE A 1 296 ? -2.787 24.448 7.157 1.00 97.50 296 PHE A O 1
ATOM 2400 N N . ALA A 1 297 ? -1.050 24.321 8.594 1.00 97.44 297 ALA A N 1
ATOM 2401 C CA . ALA A 1 297 ? -1.079 25.715 9.030 1.00 97.44 297 ALA A CA 1
ATOM 2402 C C . ALA A 1 297 ? -0.936 26.691 7.846 1.00 97.44 297 ALA A C 1
ATOM 2404 O O . ALA A 1 297 ? -0.201 26.423 6.888 1.00 97.44 297 ALA A O 1
ATOM 2405 N N . SER A 1 298 ? -1.594 27.852 7.941 1.00 97.25 298 SER A N 1
ATOM 2406 C CA . SER A 1 298 ? -1.724 28.837 6.852 1.00 97.25 298 SER A CA 1
ATOM 2407 C C . SER A 1 298 ? -0.423 29.156 6.077 1.00 97.25 298 SER A C 1
ATOM 2409 O O . SER A 1 298 ? -0.463 29.113 4.843 1.00 97.25 298 SER A O 1
ATOM 2411 N N . PRO A 1 299 ? 0.756 29.371 6.707 1.00 96.94 299 PRO A N 1
ATOM 2412 C CA . PRO A 1 299 ? 1.998 29.635 5.967 1.00 96.94 299 PRO A CA 1
ATOM 2413 C C . PRO A 1 299 ? 2.451 28.468 5.073 1.00 96.94 299 PRO A C 1
ATOM 2415 O O . PRO A 1 299 ? 2.928 28.685 3.959 1.00 96.94 299 PRO A O 1
ATOM 2418 N N . ILE A 1 300 ? 2.286 27.225 5.541 1.00 97.88 300 ILE A N 1
ATOM 2419 C CA . ILE A 1 300 ? 2.628 26.011 4.783 1.00 97.88 300 ILE A CA 1
ATOM 2420 C C . ILE A 1 300 ? 1.618 25.794 3.658 1.00 97.88 300 ILE A C 1
ATOM 2422 O O . ILE A 1 300 ? 2.010 25.456 2.541 1.00 97.88 300 ILE A O 1
ATOM 2426 N N . LEU A 1 301 ? 0.327 25.990 3.945 1.00 96.31 301 LEU A N 1
ATOM 2427 C CA . LEU A 1 301 ? -0.736 25.833 2.957 1.00 96.31 301 LEU A CA 1
ATOM 2428 C C . LEU A 1 301 ? -0.556 26.829 1.804 1.00 96.31 301 LEU A C 1
ATOM 2430 O O . LEU A 1 301 ? -0.467 26.412 0.653 1.00 96.31 301 LEU A O 1
ATOM 2434 N N . THR A 1 302 ? -0.384 28.113 2.125 1.00 97.62 302 THR A N 1
ATOM 2435 C CA . THR A 1 302 ? -0.252 29.209 1.151 1.00 97.62 302 THR A CA 1
ATOM 2436 C C . THR A 1 302 ? 0.934 28.994 0.208 1.00 97.62 302 THR A C 1
ATOM 2438 O O . THR A 1 302 ? 0.784 29.072 -1.012 1.00 97.62 302 THR A O 1
ATOM 2441 N N . LEU A 1 303 ? 2.118 28.661 0.743 1.00 98.00 303 LEU A N 1
ATOM 2442 C CA . LEU A 1 303 ? 3.291 28.393 -0.095 1.00 98.00 303 LEU A CA 1
ATOM 2443 C C . LEU A 1 303 ? 3.164 27.064 -0.863 1.00 98.00 303 LEU A C 1
ATOM 2445 O O . LEU A 1 303 ? 3.600 26.974 -2.009 1.00 98.00 303 LEU A O 1
ATOM 2449 N N . GLY A 1 304 ? 2.536 26.041 -0.276 1.00 97.69 304 GLY A N 1
ATOM 2450 C CA . GLY A 1 304 ? 2.254 24.771 -0.951 1.00 97.69 304 GLY A CA 1
ATOM 2451 C C . GLY A 1 304 ? 1.315 24.931 -2.153 1.00 97.69 304 GLY A C 1
ATOM 2452 O O . GLY A 1 304 ? 1.583 24.384 -3.223 1.00 97.69 304 GLY A O 1
ATOM 2453 N N . GLU A 1 305 ? 0.255 25.726 -2.010 1.00 97.62 305 GLU A N 1
ATOM 2454 C CA . GLU A 1 305 ? -0.678 26.072 -3.087 1.00 97.62 305 GLU A CA 1
ATOM 2455 C C . GLU A 1 305 ? -0.003 26.936 -4.162 1.00 97.62 305 GLU A C 1
ATOM 2457 O O . GLU A 1 305 ? -0.137 26.643 -5.353 1.00 97.62 305 GLU A O 1
ATOM 2462 N N . ALA A 1 306 ? 0.814 27.922 -3.772 1.00 98.25 306 ALA A N 1
ATOM 2463 C CA . ALA A 1 306 ? 1.610 28.720 -4.708 1.00 98.25 306 ALA A CA 1
ATOM 2464 C C . ALA A 1 306 ? 2.600 27.860 -5.522 1.00 98.25 306 ALA A C 1
ATOM 2466 O O . ALA A 1 306 ? 2.750 28.058 -6.729 1.00 98.25 306 ALA A O 1
ATOM 2467 N N . LEU A 1 307 ? 3.237 26.860 -4.903 1.00 98.38 307 LEU A N 1
ATOM 2468 C CA . LEU A 1 307 ? 4.100 25.897 -5.595 1.00 98.38 307 LEU A CA 1
ATOM 2469 C C . LEU A 1 307 ? 3.323 25.019 -6.592 1.00 98.38 307 LEU A C 1
ATOM 2471 O O . LEU A 1 307 ? 3.805 24.784 -7.704 1.00 98.38 307 LEU A O 1
ATOM 2475 N N . VAL A 1 308 ? 2.113 24.568 -6.236 1.00 98.12 308 VAL A N 1
ATOM 2476 C CA . VAL A 1 308 ? 1.216 23.840 -7.154 1.00 98.12 308 VAL A CA 1
ATOM 2477 C C . VAL A 1 308 ? 0.802 24.728 -8.327 1.00 98.12 308 VAL A C 1
ATOM 2479 O O . VAL A 1 308 ? 0.865 24.282 -9.474 1.00 98.12 308 VAL A O 1
ATOM 2482 N N . ALA A 1 309 ? 0.435 25.987 -8.074 1.00 98.06 309 ALA A N 1
ATOM 2483 C CA . ALA A 1 309 ? 0.084 26.950 -9.115 1.00 98.06 309 ALA A CA 1
ATOM 2484 C C . ALA A 1 309 ? 1.246 27.162 -10.100 1.00 98.06 309 ALA A C 1
ATOM 2486 O O . ALA A 1 309 ? 1.055 27.003 -11.304 1.00 98.06 309 ALA A O 1
ATOM 2487 N N . ARG A 1 310 ? 2.470 27.388 -9.601 1.00 98.06 310 ARG A N 1
ATOM 2488 C CA . ARG A 1 310 ? 3.690 27.549 -10.421 1.00 98.06 310 ARG A CA 1
ATOM 2489 C C . ARG A 1 310 ? 4.027 26.299 -11.244 1.00 98.06 310 ARG A C 1
ATOM 2491 O O . ARG A 1 310 ? 4.537 26.419 -12.357 1.00 98.06 310 ARG A O 1
ATOM 2498 N N . MET A 1 311 ? 3.740 25.094 -10.742 1.00 97.81 311 MET A N 1
ATOM 2499 C CA . MET A 1 311 ? 3.881 23.860 -11.530 1.00 97.81 311 MET A CA 1
ATOM 2500 C C . MET A 1 311 ? 2.816 23.743 -12.629 1.00 97.81 311 MET A C 1
ATOM 2502 O O . MET A 1 311 ? 3.157 23.390 -13.762 1.00 97.81 311 MET A O 1
ATOM 2506 N N . LYS A 1 312 ? 1.552 24.074 -12.333 1.00 96.94 312 LYS A N 1
ATOM 2507 C CA . LYS A 1 312 ? 0.441 24.056 -13.302 1.00 96.94 312 LYS A CA 1
ATOM 2508 C C . LYS A 1 312 ? 0.601 25.114 -14.395 1.00 96.94 312 LYS A C 1
ATOM 2510 O O . LYS A 1 312 ? 0.413 24.809 -15.566 1.00 96.94 312 LYS A O 1
ATOM 2515 N N . GLU A 1 313 ? 1.022 26.322 -14.039 1.00 97.00 313 GLU A N 1
ATOM 2516 C CA . GLU A 1 313 ? 1.337 27.411 -14.970 1.00 97.00 313 GLU A CA 1
ATOM 2517 C C . GLU A 1 313 ? 2.428 26.990 -15.966 1.00 97.00 313 GLU A C 1
ATOM 2519 O O . GLU A 1 313 ? 2.218 27.003 -17.179 1.00 97.00 313 GLU A O 1
ATOM 2524 N N . ARG A 1 314 ? 3.577 26.512 -15.465 1.00 95.38 314 ARG A N 1
ATOM 2525 C CA . ARG A 1 314 ? 4.690 26.055 -16.317 1.00 95.38 314 ARG A CA 1
ATOM 2526 C C . ARG A 1 314 ? 4.292 24.902 -17.242 1.00 95.38 314 ARG A C 1
ATOM 2528 O O . ARG A 1 314 ? 4.792 24.824 -18.361 1.00 95.38 314 ARG A O 1
ATOM 2535 N N . SER A 1 315 ? 3.377 24.041 -16.801 1.00 94.31 315 SER A N 1
ATOM 2536 C CA . SER A 1 315 ? 2.847 22.910 -17.572 1.00 94.31 315 SER A CA 1
ATOM 2537 C C . SER A 1 315 ? 1.528 23.204 -18.307 1.00 94.31 315 SER A C 1
ATOM 2539 O O . SER A 1 315 ? 0.906 22.278 -18.837 1.00 94.31 315 SER A O 1
ATOM 2541 N N . ALA A 1 316 ? 1.108 24.472 -18.426 1.00 93.19 316 ALA A N 1
ATOM 2542 C CA . ALA A 1 316 ? -0.169 24.863 -19.038 1.00 93.19 316 ALA A CA 1
ATOM 2543 C C . ALA A 1 316 ? -0.356 24.316 -20.467 1.00 93.19 316 ALA A C 1
ATOM 2545 O O . ALA A 1 316 ? -1.444 23.851 -20.805 1.00 93.19 316 ALA A O 1
ATOM 2546 N N . LYS A 1 317 ? 0.721 24.241 -21.268 1.00 87.62 317 LYS A N 1
ATOM 2547 C CA . LYS A 1 317 ? 0.724 23.627 -22.615 1.00 87.62 317 LYS A CA 1
ATOM 2548 C C . LYS A 1 317 ? 0.235 22.166 -22.634 1.00 87.62 317 LYS A C 1
ATOM 2550 O O . LYS A 1 317 ? -0.256 21.700 -23.657 1.00 87.62 317 LYS A O 1
ATOM 2555 N N . TYR A 1 318 ? 0.345 21.453 -21.514 1.00 84.44 318 TYR A N 1
ATOM 2556 C CA . TYR A 1 318 ? -0.109 20.069 -21.342 1.00 84.44 318 TYR A CA 1
ATOM 2557 C C . TYR A 1 318 ? -1.368 19.958 -20.462 1.00 84.44 318 TYR A C 1
ATOM 2559 O O . TYR A 1 318 ? -1.674 18.887 -19.939 1.00 84.44 318 TYR A O 1
ATOM 2567 N N . GLY A 1 319 ? -2.114 21.058 -20.306 1.00 86.69 319 GLY A N 1
ATOM 2568 C CA . GLY A 1 319 ? -3.313 21.138 -19.468 1.00 86.69 319 GLY A CA 1
ATOM 2569 C C . GLY A 1 319 ? -3.008 21.272 -17.975 1.00 86.69 319 GLY A C 1
ATOM 2570 O O . GLY A 1 319 ? -3.790 20.792 -17.161 1.00 86.69 319 GLY A O 1
ATOM 2571 N N . GLY A 1 320 ? -1.856 21.857 -17.625 1.00 90.62 320 GLY A N 1
ATOM 2572 C CA . GLY A 1 320 ? -1.395 22.019 -16.242 1.00 90.62 320 GLY A CA 1
ATOM 2573 C C . GLY A 1 320 ? -0.830 20.747 -15.608 1.00 90.62 320 GLY A C 1
ATOM 2574 O O . GLY A 1 320 ? -0.748 20.668 -14.385 1.00 90.62 320 GLY A O 1
ATOM 2575 N N . LYS A 1 321 ? -0.474 19.747 -16.428 1.00 92.00 321 LYS A N 1
ATOM 2576 C CA . LYS A 1 321 ? -0.162 18.392 -15.963 1.00 92.00 321 LYS A CA 1
ATOM 2577 C C . LYS A 1 321 ? 1.324 18.162 -15.723 1.00 92.00 321 LYS A C 1
ATOM 2579 O O . LYS A 1 321 ? 2.155 18.407 -16.602 1.00 92.00 321 LYS A O 1
ATOM 2584 N N . TYR A 1 322 ? 1.650 17.608 -14.561 1.00 95.44 322 TYR A N 1
ATOM 2585 C CA . TYR A 1 322 ? 3.011 17.282 -14.149 1.00 95.44 322 TYR A CA 1
ATOM 2586 C C . TYR A 1 322 ? 3.067 15.966 -13.366 1.00 95.44 322 TYR A C 1
ATOM 2588 O O . TYR A 1 322 ? 2.079 15.491 -12.803 1.00 95.44 322 TYR A O 1
ATOM 2596 N N . ILE A 1 323 ? 4.250 15.356 -13.319 1.00 96.19 323 ILE A N 1
ATOM 2597 C CA . ILE A 1 323 ? 4.507 14.207 -12.442 1.00 96.19 323 ILE A CA 1
ATOM 2598 C C . ILE A 1 323 ? 5.292 14.656 -11.214 1.00 96.19 323 ILE A C 1
ATOM 2600 O O . ILE A 1 323 ? 6.091 15.589 -11.291 1.00 96.19 323 ILE A O 1
ATOM 2604 N N . SER A 1 324 ? 5.099 13.986 -10.083 1.00 97.75 324 SER A N 1
ATOM 2605 C CA . SER A 1 324 ? 5.908 14.198 -8.883 1.00 97.75 324 SER A CA 1
ATOM 2606 C C . SER A 1 324 ? 6.725 12.955 -8.540 1.00 97.75 324 SER A C 1
ATOM 2608 O O . SER A 1 324 ? 6.242 11.828 -8.636 1.00 97.75 324 SER A O 1
ATOM 2610 N N . VAL A 1 325 ? 7.985 13.146 -8.156 1.00 97.88 325 VAL A N 1
ATOM 2611 C CA . VAL A 1 325 ? 8.941 12.073 -7.863 1.00 97.88 325 VAL A CA 1
ATOM 2612 C C . VAL A 1 325 ? 9.471 12.259 -6.446 1.00 97.88 325 VAL A C 1
ATOM 2614 O O . VAL A 1 325 ? 10.200 13.210 -6.184 1.00 97.88 325 VAL A O 1
ATOM 2617 N N . HIS A 1 326 ? 9.148 11.338 -5.538 1.00 97.19 326 HIS A N 1
ATOM 2618 C CA . HIS A 1 326 ? 9.754 11.282 -4.206 1.00 97.19 326 HIS A CA 1
ATOM 2619 C C . HIS A 1 326 ? 11.034 10.434 -4.247 1.00 97.19 326 HIS A C 1
ATOM 2621 O O . HIS A 1 326 ? 10.978 9.193 -4.256 1.00 97.19 326 HIS A O 1
ATOM 2627 N N . LEU A 1 327 ? 12.184 11.114 -4.267 1.00 95.44 327 LEU A N 1
ATOM 2628 C CA . LEU A 1 327 ? 13.519 10.539 -4.424 1.00 95.44 327 LEU A CA 1
ATOM 2629 C C . LEU A 1 327 ? 14.268 10.475 -3.088 1.00 95.44 327 LEU A C 1
ATOM 2631 O O . LEU A 1 327 ? 14.817 11.460 -2.609 1.00 95.44 327 LEU A O 1
ATOM 2635 N N . ARG A 1 328 ? 14.351 9.269 -2.523 1.00 92.81 328 ARG A N 1
ATOM 2636 C CA . ARG A 1 328 ? 14.962 9.014 -1.209 1.00 92.81 328 ARG A CA 1
ATOM 2637 C C . ARG A 1 328 ? 16.433 8.573 -1.327 1.00 92.81 328 ARG A C 1
ATOM 2639 O O . ARG A 1 328 ? 16.788 7.466 -0.920 1.00 92.81 328 ARG A O 1
ATOM 2646 N N . PHE A 1 329 ? 17.260 9.417 -1.953 1.00 95.00 329 PHE A N 1
ATOM 2647 C CA . PHE A 1 329 ? 18.705 9.204 -2.173 1.00 95.00 329 PHE A CA 1
ATOM 2648 C C . PHE A 1 329 ? 19.562 10.174 -1.328 1.00 95.00 329 PHE A C 1
ATOM 2650 O O . PHE A 1 329 ? 20.534 10.751 -1.810 1.00 95.00 329 PHE A O 1
ATOM 2657 N N . GLU A 1 330 ? 19.177 10.407 -0.070 1.00 92.50 330 GLU A N 1
ATOM 2658 C CA . GLU A 1 330 ? 19.972 11.189 0.891 1.00 92.50 330 GLU A CA 1
ATOM 2659 C C . GLU A 1 330 ? 21.027 10.330 1.617 1.00 92.50 330 GLU A C 1
ATOM 2661 O O . GLU A 1 330 ? 20.877 9.106 1.708 1.00 92.50 330 GLU A O 1
ATOM 2666 N N . GLU A 1 331 ? 22.071 10.979 2.161 1.00 92.38 331 GLU A N 1
ATOM 2667 C CA . GLU A 1 331 ? 23.226 10.350 2.842 1.00 92.38 331 GLU A CA 1
ATOM 2668 C C . GLU A 1 331 ? 22.817 9.189 3.761 1.00 92.38 331 GLU A C 1
ATOM 2670 O O . GLU A 1 331 ? 23.351 8.085 3.652 1.00 92.38 331 GLU A O 1
ATOM 2675 N N . ASP A 1 332 ? 21.837 9.406 4.641 1.00 89.25 332 ASP A N 1
ATOM 2676 C CA . ASP A 1 332 ? 21.466 8.437 5.666 1.00 89.25 332 ASP A CA 1
ATOM 2677 C C . ASP A 1 332 ? 20.849 7.153 5.085 1.00 89.25 332 ASP A C 1
ATOM 2679 O O . ASP A 1 332 ? 21.090 6.080 5.634 1.00 89.25 332 ASP A O 1
ATOM 2683 N N . MET A 1 333 ? 20.122 7.196 3.958 1.00 92.06 333 MET A N 1
ATOM 2684 C CA . MET A 1 333 ? 19.616 5.969 3.318 1.00 92.06 333 MET A CA 1
ATOM 2685 C C . MET A 1 333 ? 20.524 5.377 2.245 1.00 92.06 333 MET A C 1
ATOM 2687 O O . MET A 1 333 ? 20.404 4.173 1.999 1.00 92.06 333 MET A O 1
ATOM 2691 N N . VAL A 1 334 ? 21.487 6.123 1.697 1.00 94.12 334 VAL A N 1
ATOM 2692 C CA . VAL A 1 334 ? 22.635 5.499 1.017 1.00 94.12 334 VAL A CA 1
ATOM 2693 C C . VAL A 1 334 ? 23.419 4.679 2.058 1.00 94.12 334 VAL A C 1
ATOM 2695 O O . VAL A 1 334 ? 23.506 3.453 1.930 1.00 94.12 334 VAL A O 1
ATOM 2698 N N . ALA A 1 335 ? 23.811 5.297 3.177 1.00 93.81 335 ALA A N 1
ATOM 2699 C CA . ALA A 1 335 ? 24.580 4.682 4.262 1.00 93.81 335 ALA A CA 1
ATOM 2700 C C . ALA A 1 335 ? 23.853 3.497 4.924 1.00 93.81 335 ALA A C 1
ATOM 2702 O O . ALA A 1 335 ? 24.409 2.401 5.051 1.00 93.81 335 ALA A O 1
ATOM 2703 N N . PHE A 1 336 ? 22.582 3.671 5.304 1.00 92.44 336 PHE A N 1
ATOM 2704 C CA . PHE A 1 336 ? 21.775 2.615 5.923 1.00 92.44 336 PHE A CA 1
ATOM 2705 C C . PHE A 1 336 ? 21.546 1.423 4.987 1.00 92.44 336 PHE A C 1
ATOM 2707 O O . PHE A 1 336 ? 21.446 0.289 5.463 1.00 92.44 336 PHE A O 1
ATOM 2714 N N . SER A 1 337 ? 21.463 1.650 3.668 1.00 93.00 337 SER A N 1
ATOM 2715 C CA . SER A 1 337 ? 21.269 0.560 2.707 1.00 93.00 337 SER A CA 1
ATOM 2716 C C . SER A 1 337 ? 22.463 -0.391 2.645 1.00 93.00 337 SER A C 1
ATOM 2718 O O . SER A 1 337 ? 22.263 -1.579 2.406 1.00 93.00 337 SER A O 1
ATOM 2720 N N . CYS A 1 338 ? 23.683 0.106 2.895 1.00 94.56 338 CYS A N 1
ATOM 2721 C CA . CYS A 1 338 ? 24.934 -0.628 2.677 1.00 94.56 338 CYS A CA 1
ATOM 2722 C C . CYS A 1 338 ? 25.058 -1.195 1.244 1.00 94.56 338 CYS A C 1
ATOM 2724 O O . CYS A 1 338 ? 25.619 -2.276 1.041 1.00 94.56 338 CYS A O 1
ATOM 2726 N N . CYS A 1 339 ? 24.488 -0.492 0.264 1.00 94.50 339 CYS A N 1
ATOM 2727 C CA . CYS A 1 339 ? 24.736 -0.723 -1.155 1.00 94.50 339 CYS A CA 1
ATOM 2728 C C . CYS A 1 339 ? 26.011 0.005 -1.605 1.00 94.50 339 CYS A C 1
ATOM 2730 O O . CYS A 1 339 ? 26.510 0.863 -0.885 1.00 94.50 339 CYS A O 1
ATOM 2732 N N . VAL A 1 340 ? 26.521 -0.362 -2.782 1.00 94.62 340 VAL A N 1
ATOM 2733 C CA . VAL A 1 340 ? 27.681 0.270 -3.429 1.00 94.62 340 VAL A CA 1
ATOM 2734 C C . VAL A 1 340 ? 27.253 0.728 -4.823 1.00 94.62 340 VAL A C 1
ATOM 2736 O O . VAL A 1 340 ? 26.542 -0.015 -5.512 1.00 94.62 340 VAL A O 1
ATOM 2739 N N . PHE A 1 341 ? 27.656 1.935 -5.211 1.00 94.88 341 PHE A N 1
ATOM 2740 C CA . PHE A 1 341 ? 27.297 2.605 -6.458 1.00 94.88 341 PHE A CA 1
ATOM 2741 C C . PHE A 1 341 ? 28.556 2.898 -7.297 1.00 94.88 341 PHE A C 1
ATOM 2743 O O . PHE A 1 341 ? 29.213 1.951 -7.731 1.00 94.88 341 PHE A O 1
ATOM 2750 N N . ASP A 1 342 ? 28.874 4.164 -7.590 1.00 92.50 342 ASP A N 1
ATOM 2751 C CA . ASP A 1 342 ? 29.977 4.571 -8.480 1.00 92.50 342 ASP A CA 1
ATOM 2752 C C . ASP A 1 342 ? 30.889 5.679 -7.912 1.00 92.50 342 ASP A C 1
ATOM 2754 O O . ASP A 1 342 ? 31.678 6.270 -8.656 1.00 92.50 342 ASP A O 1
ATOM 2758 N N . GLY A 1 343 ? 30.796 5.994 -6.616 1.00 89.25 343 GLY A N 1
ATOM 2759 C CA . GLY A 1 343 ? 31.685 6.940 -5.934 1.00 89.25 343 GLY A CA 1
ATOM 2760 C C . GLY A 1 343 ? 33.001 6.330 -5.429 1.00 89.25 343 GLY A C 1
ATOM 2761 O O . GLY A 1 343 ? 33.872 7.067 -4.977 1.00 89.25 343 GLY A O 1
ATOM 2762 N N . GLY A 1 344 ? 33.181 5.010 -5.550 1.00 92.88 344 GLY A N 1
ATOM 2763 C CA . GLY A 1 344 ? 34.452 4.335 -5.272 1.00 92.88 344 GLY A CA 1
ATOM 2764 C C . GLY A 1 344 ? 34.847 4.367 -3.793 1.00 92.88 344 GLY A C 1
ATOM 2765 O O . GLY A 1 344 ? 34.021 4.102 -2.924 1.00 92.88 344 GLY A O 1
ATOM 2766 N N . GLU A 1 345 ? 36.118 4.664 -3.515 1.00 93.62 345 GLU A N 1
ATOM 2767 C CA . GLU A 1 345 ? 36.652 4.671 -2.147 1.00 93.62 345 GLU A CA 1
ATOM 2768 C C . GLU A 1 345 ? 36.051 5.803 -1.293 1.00 93.62 345 GLU A C 1
ATOM 2770 O O . GLU A 1 345 ? 35.591 5.554 -0.184 1.00 93.62 345 GLU A O 1
ATOM 2775 N N . GLN A 1 346 ? 35.895 7.009 -1.855 1.00 93.81 346 GLN A N 1
ATOM 2776 C CA . GLN A 1 346 ? 35.241 8.127 -1.161 1.00 93.81 346 GLN A CA 1
ATOM 2777 C C . GLN A 1 346 ? 33.818 7.767 -0.702 1.00 93.81 346 GLN A C 1
ATOM 2779 O O . GLN A 1 346 ? 33.426 8.079 0.416 1.00 93.81 346 GLN A O 1
ATOM 2784 N N . GLU A 1 347 ? 33.048 7.054 -1.532 1.00 94.69 347 GLU A N 1
ATOM 2785 C CA . GLU A 1 347 ? 31.716 6.568 -1.149 1.00 94.69 347 GLU A CA 1
ATOM 2786 C C . GLU A 1 347 ? 31.787 5.567 0.011 1.00 94.69 347 GLU A C 1
ATOM 2788 O O . GLU A 1 347 ? 30.940 5.598 0.904 1.00 94.69 347 GLU A O 1
ATOM 2793 N N . ARG A 1 348 ? 32.794 4.685 0.044 1.00 93.12 348 ARG A N 1
ATOM 2794 C CA . ARG A 1 348 ? 32.963 3.751 1.160 1.00 93.12 348 ARG A CA 1
ATOM 2795 C C . ARG A 1 348 ? 33.251 4.507 2.455 1.00 93.12 348 ARG A C 1
ATOM 2797 O O . ARG A 1 348 ? 32.539 4.272 3.433 1.00 93.12 348 ARG A O 1
ATOM 2804 N N . GLU A 1 349 ? 34.216 5.423 2.448 1.00 94.75 349 GLU A N 1
ATOM 2805 C CA . GLU A 1 349 ? 34.595 6.239 3.608 1.00 94.75 349 GLU A CA 1
ATOM 2806 C C . GLU A 1 349 ? 33.433 7.120 4.100 1.00 94.75 349 GLU A C 1
ATOM 2808 O O . GLU A 1 349 ? 33.056 7.034 5.273 1.00 94.75 349 GLU A O 1
ATOM 2813 N N . ASP A 1 350 ? 32.783 7.871 3.201 1.00 94.38 350 ASP A N 1
ATOM 2814 C CA . ASP A 1 350 ? 31.598 8.690 3.494 1.00 94.38 350 ASP A CA 1
ATOM 2815 C C . ASP A 1 350 ? 30.510 7.853 4.180 1.00 94.38 350 ASP A C 1
ATOM 2817 O O . ASP A 1 350 ? 29.950 8.237 5.214 1.00 94.38 350 ASP A O 1
ATOM 2821 N N . MET A 1 351 ? 30.202 6.679 3.615 1.00 94.75 351 MET A N 1
ATOM 2822 C CA . MET A 1 351 ? 29.139 5.818 4.122 1.00 94.75 351 MET A CA 1
ATOM 2823 C C . MET A 1 351 ? 29.539 5.092 5.409 1.00 94.75 351 MET A C 1
ATOM 2825 O O . MET A 1 351 ? 28.654 4.759 6.198 1.00 94.75 351 MET A O 1
ATOM 2829 N N . GLU A 1 352 ? 30.820 4.793 5.650 1.00 91.56 352 GLU A N 1
ATOM 2830 C CA . GLU A 1 352 ? 31.319 4.287 6.943 1.00 91.56 352 GLU A CA 1
ATOM 2831 C C . GLU A 1 352 ? 31.183 5.370 8.029 1.00 91.56 352 GLU A C 1
ATOM 2833 O O . GLU A 1 352 ? 30.534 5.129 9.052 1.00 91.56 352 GLU A O 1
ATOM 2838 N N . ALA A 1 353 ? 31.645 6.596 7.763 1.00 92.38 353 ALA A N 1
ATOM 2839 C CA . ALA A 1 353 ? 31.502 7.735 8.670 1.00 92.38 353 ALA A CA 1
ATOM 2840 C C . ALA A 1 353 ? 30.027 8.071 8.969 1.00 92.38 353 ALA A C 1
ATOM 2842 O O . ALA A 1 353 ? 29.658 8.299 10.125 1.00 92.38 353 ALA A O 1
ATOM 2843 N N . ALA A 1 354 ? 29.153 8.057 7.957 1.00 92.44 354 ALA A N 1
ATOM 2844 C CA . ALA A 1 354 ? 27.712 8.250 8.128 1.00 92.44 354 ALA A CA 1
ATOM 2845 C C . ALA A 1 354 ? 27.055 7.114 8.936 1.00 92.44 354 ALA A C 1
ATOM 2847 O O . ALA A 1 354 ? 26.189 7.375 9.778 1.00 92.44 354 ALA A O 1
ATOM 2848 N N . ARG A 1 355 ? 27.482 5.854 8.744 1.00 92.00 355 ARG A N 1
ATOM 2849 C CA . ARG A 1 355 ? 26.976 4.702 9.517 1.00 92.00 355 ARG A CA 1
ATOM 2850 C C . ARG A 1 355 ? 27.313 4.808 11.003 1.00 92.00 355 ARG A C 1
ATOM 2852 O O . ARG A 1 355 ? 26.449 4.517 11.836 1.00 92.00 355 ARG A O 1
ATOM 2859 N N . GLU A 1 356 ? 28.520 5.250 11.342 1.00 89.25 356 GLU A N 1
ATOM 2860 C CA . GLU A 1 356 ? 28.927 5.408 12.740 1.00 89.25 356 GLU A CA 1
ATOM 2861 C C . GLU A 1 356 ? 28.307 6.653 13.394 1.00 89.25 356 GLU A C 1
ATOM 2863 O O . GLU A 1 356 ? 27.732 6.532 14.482 1.00 89.25 356 GLU A O 1
ATOM 2868 N N . ARG A 1 357 ? 28.264 7.803 12.695 1.00 88.94 357 ARG A N 1
ATOM 2869 C CA . ARG A 1 357 ? 27.505 8.996 13.133 1.00 88.94 357 ARG A CA 1
ATOM 2870 C C . ARG A 1 357 ? 26.038 8.673 13.435 1.00 88.94 357 ARG A C 1
ATOM 2872 O O . ARG A 1 357 ? 25.524 9.063 14.482 1.00 88.94 357 ARG A O 1
ATOM 2879 N N . GLY A 1 358 ? 25.361 7.985 12.513 1.00 83.38 358 GLY A N 1
ATOM 2880 C CA . GLY A 1 358 ? 23.914 7.763 12.565 1.00 83.38 358 GLY A CA 1
ATOM 2881 C C . GLY A 1 358 ? 23.466 6.641 13.505 1.00 83.38 358 GLY A C 1
ATOM 2882 O O . GLY A 1 358 ? 22.389 6.736 14.095 1.00 83.38 358 GLY A O 1
ATOM 2883 N N . TRP A 1 359 ? 24.260 5.570 13.661 1.00 86.62 359 TRP A N 1
ATOM 2884 C CA . TRP A 1 359 ? 23.813 4.368 14.381 1.00 86.62 359 TRP A CA 1
ATOM 2885 C C . TRP A 1 359 ? 24.840 3.715 15.321 1.00 86.62 359 TRP A C 1
ATOM 2887 O O . TRP A 1 359 ? 24.566 2.601 15.768 1.00 86.62 359 TRP A O 1
ATOM 2897 N N . LYS A 1 360 ? 25.962 4.370 15.658 1.00 85.12 360 LYS A N 1
ATOM 2898 C CA . LYS A 1 360 ? 26.879 4.008 16.766 1.00 85.12 360 LYS A CA 1
ATOM 2899 C C . LYS A 1 360 ? 27.154 2.499 16.907 1.00 85.12 360 LYS A C 1
ATOM 2901 O O . LYS A 1 360 ? 26.557 1.812 17.738 1.00 85.12 360 LYS A O 1
ATOM 2906 N N . GLY A 1 361 ? 28.022 1.956 16.065 1.00 80.94 361 GLY A N 1
ATOM 2907 C CA . GLY A 1 361 ? 28.464 0.563 16.101 1.00 80.94 361 GLY A CA 1
ATOM 2908 C C . GLY A 1 361 ? 27.456 -0.459 15.562 1.00 80.94 361 GLY A C 1
ATOM 2909 O O . GLY A 1 361 ? 27.746 -1.652 15.499 1.00 80.94 361 GLY A O 1
ATOM 2910 N N . LYS A 1 362 ? 26.238 -0.052 15.166 1.00 85.38 362 LYS A N 1
ATOM 2911 C CA . LYS A 1 362 ? 25.173 -0.973 14.708 1.00 85.38 362 LYS A CA 1
ATOM 2912 C C . LYS A 1 362 ? 25.583 -1.828 13.507 1.00 85.38 362 LYS A C 1
ATOM 2914 O O . LYS A 1 362 ? 25.085 -2.950 13.376 1.00 85.38 362 LYS A O 1
ATOM 2919 N N . PHE A 1 363 ? 26.420 -1.303 12.616 1.00 85.56 363 PHE A N 1
ATOM 2920 C CA . PHE A 1 363 ? 26.832 -1.973 11.377 1.00 85.56 363 PHE A CA 1
ATOM 2921 C C . PHE A 1 363 ? 28.154 -2.737 11.515 1.00 85.56 363 PHE A C 1
ATOM 2923 O O . PHE A 1 363 ? 28.316 -3.750 10.846 1.00 85.56 363 PHE A O 1
ATOM 2930 N N . THR A 1 364 ? 29.017 -2.312 12.434 1.00 83.94 364 THR A N 1
ATOM 2931 C CA . THR A 1 364 ? 30.348 -2.862 12.742 1.00 83.94 364 THR A CA 1
ATOM 2932 C C . THR A 1 364 ? 30.341 -3.923 13.857 1.00 83.94 364 THR A C 1
ATOM 2934 O O . THR A 1 364 ? 31.395 -4.407 14.263 1.00 83.94 364 THR A O 1
ATOM 2937 N N . LYS A 1 365 ? 29.160 -4.342 14.347 1.00 84.88 365 LYS A N 1
ATOM 2938 C CA . LYS A 1 365 ? 29.036 -5.414 15.355 1.00 84.88 365 LYS A CA 1
ATOM 2939 C C . LYS A 1 365 ? 29.705 -6.728 14.898 1.00 84.88 365 LYS A C 1
ATOM 2941 O O . LYS A 1 365 ? 29.417 -7.176 13.784 1.00 84.88 365 LYS A O 1
ATOM 2946 N N . PRO A 1 366 ? 30.483 -7.410 15.766 1.00 80.88 366 PRO A N 1
ATOM 2947 C CA . PRO A 1 366 ? 31.060 -8.721 15.469 1.00 80.88 366 PRO A CA 1
ATOM 2948 C C . PRO A 1 366 ? 30.033 -9.732 14.938 1.00 80.88 366 PRO A C 1
ATOM 2950 O O . PRO A 1 366 ? 28.887 -9.772 15.389 1.00 80.88 366 PRO A O 1
ATOM 2953 N N . GLY A 1 367 ? 30.442 -10.534 13.952 1.00 78.88 367 GLY A N 1
ATOM 2954 C CA . GLY A 1 367 ? 29.590 -11.523 13.278 1.00 78.88 367 GLY A CA 1
ATOM 2955 C C . GLY A 1 367 ? 28.607 -10.960 12.238 1.00 78.88 367 GLY A C 1
ATOM 2956 O O . GLY A 1 367 ? 27.987 -11.736 11.509 1.00 78.88 367 GLY A O 1
ATOM 2957 N N . ARG A 1 368 ? 28.457 -9.633 12.103 1.00 84.00 368 ARG A N 1
ATOM 2958 C CA . ARG A 1 368 ? 27.531 -9.032 11.129 1.00 84.00 368 ARG A CA 1
ATOM 2959 C C . ARG A 1 368 ? 28.147 -8.927 9.727 1.00 84.00 368 ARG A C 1
ATOM 2961 O O . ARG A 1 368 ? 28.750 -7.921 9.375 1.00 84.00 368 ARG A O 1
ATOM 2968 N N . VAL A 1 369 ? 27.906 -9.927 8.880 1.00 85.44 369 VAL A N 1
ATOM 2969 C CA . VAL A 1 369 ? 28.333 -9.890 7.467 1.00 85.44 369 VAL A CA 1
ATOM 2970 C C . VAL A 1 369 ? 27.399 -9.010 6.623 1.00 85.44 369 VAL A C 1
ATOM 2972 O O . VAL A 1 369 ? 26.198 -9.271 6.526 1.00 85.44 369 VAL A O 1
ATOM 2975 N N . ILE A 1 370 ? 27.954 -7.992 5.962 1.00 88.50 370 ILE A N 1
ATOM 2976 C CA . ILE A 1 370 ? 27.259 -7.159 4.966 1.00 88.50 370 ILE A CA 1
ATOM 2977 C C . ILE A 1 370 ? 27.522 -7.740 3.566 1.00 88.50 370 ILE A C 1
ATOM 2979 O O . ILE A 1 370 ? 28.638 -8.146 3.260 1.00 88.50 370 ILE A O 1
ATOM 2983 N N . ARG A 1 371 ? 26.494 -7.807 2.706 1.00 92.19 371 ARG A N 1
ATOM 2984 C CA . ARG A 1 371 ? 26.597 -8.338 1.328 1.00 92.19 371 ARG A CA 1
ATOM 2985 C C . ARG A 1 371 ? 25.899 -7.404 0.322 1.00 92.19 371 ARG A C 1
ATOM 2987 O O . ARG A 1 371 ? 24.745 -7.674 -0.023 1.00 92.19 371 ARG A O 1
ATOM 2994 N N . PRO A 1 372 ? 26.554 -6.326 -0.158 1.00 93.06 372 PRO A N 1
ATOM 2995 C CA . PRO A 1 372 ? 25.911 -5.271 -0.957 1.00 93.06 372 PRO A CA 1
ATOM 2996 C C . PRO A 1 372 ? 25.157 -5.792 -2.188 1.00 93.06 372 PRO A C 1
ATOM 2998 O O . PRO A 1 372 ? 23.992 -5.457 -2.392 1.00 93.06 372 PRO A O 1
ATOM 3001 N N . GLY A 1 373 ? 25.759 -6.713 -2.947 1.00 93.19 373 GLY A N 1
ATOM 3002 C CA . GLY A 1 373 ? 25.122 -7.297 -4.130 1.00 93.19 373 GLY A CA 1
ATOM 3003 C C . GLY A 1 373 ? 23.836 -8.079 -3.836 1.00 93.19 373 GLY A C 1
ATOM 3004 O O . GLY A 1 373 ? 22.858 -7.976 -4.573 1.00 93.19 373 GLY A O 1
ATOM 3005 N N . ALA A 1 374 ? 23.778 -8.793 -2.707 1.00 93.31 374 ALA A N 1
ATOM 3006 C CA . ALA A 1 374 ? 22.556 -9.473 -2.277 1.00 93.31 374 ALA A CA 1
ATOM 3007 C C . ALA A 1 374 ? 21.478 -8.476 -1.812 1.00 93.31 374 ALA A C 1
ATOM 3009 O O . ALA A 1 374 ? 20.286 -8.725 -1.992 1.00 93.31 374 ALA A O 1
ATOM 3010 N N . ILE A 1 375 ? 21.876 -7.334 -1.241 1.00 94.75 375 ILE A N 1
ATOM 3011 C CA . ILE A 1 375 ? 20.967 -6.241 -0.863 1.00 94.75 375 ILE A CA 1
ATOM 3012 C C . ILE A 1 375 ? 20.366 -5.591 -2.126 1.00 94.75 375 ILE A C 1
ATOM 3014 O O . ILE A 1 375 ? 19.155 -5.342 -2.156 1.00 94.75 375 ILE A O 1
ATOM 3018 N N . ARG A 1 376 ? 21.170 -5.404 -3.186 1.00 95.12 376 ARG A N 1
ATOM 3019 C CA . ARG A 1 376 ? 20.731 -4.872 -4.488 1.00 95.12 376 ARG A CA 1
ATOM 3020 C C . ARG A 1 376 ? 19.753 -5.799 -5.208 1.00 95.12 376 ARG A C 1
ATOM 3022 O O . ARG A 1 376 ? 18.639 -5.361 -5.483 1.00 95.12 376 ARG A O 1
ATOM 3029 N N . ILE A 1 377 ? 20.081 -7.086 -5.372 1.00 94.19 377 ILE A N 1
ATOM 3030 C CA . ILE A 1 377 ? 19.175 -8.098 -5.964 1.00 94.19 377 ILE A CA 1
ATOM 3031 C C . ILE A 1 377 ? 17.833 -8.165 -5.216 1.00 94.19 377 ILE A C 1
ATOM 3033 O O . ILE A 1 377 ? 16.773 -8.265 -5.827 1.00 94.19 377 ILE A O 1
ATOM 3037 N N . ASN A 1 378 ? 17.847 -8.049 -3.883 1.00 93.69 378 ASN A N 1
ATOM 3038 C CA . ASN A 1 378 ? 16.624 -8.045 -3.075 1.00 93.69 378 ASN A CA 1
ATOM 3039 C C . ASN A 1 378 ? 15.770 -6.764 -3.205 1.00 93.69 378 ASN A C 1
ATOM 3041 O O . ASN A 1 378 ? 14.691 -6.703 -2.606 1.00 93.69 378 ASN A O 1
ATOM 3045 N N . GLY A 1 379 ? 16.217 -5.762 -3.972 1.00 93.88 379 GLY A N 1
ATOM 3046 C CA . GLY A 1 379 ? 15.520 -4.496 -4.212 1.00 93.88 379 GLY A CA 1
ATOM 3047 C C . GLY A 1 379 ? 15.619 -3.493 -3.057 1.00 93.88 379 GLY A C 1
ATOM 3048 O O . GLY A 1 379 ? 14.811 -2.565 -2.977 1.00 93.88 379 GLY A O 1
ATOM 3049 N N . LYS A 1 380 ? 16.566 -3.673 -2.124 1.00 93.75 380 LYS A N 1
ATOM 3050 C CA . LYS A 1 380 ? 16.635 -2.880 -0.881 1.00 93.75 380 LYS A CA 1
ATOM 3051 C C . LYS A 1 380 ? 17.351 -1.533 -1.039 1.00 93.75 380 LYS A C 1
ATOM 3053 O O . LYS A 1 380 ? 16.990 -0.595 -0.327 1.00 93.75 380 LYS A O 1
ATOM 3058 N N . CYS A 1 381 ? 18.282 -1.405 -1.988 1.00 95.19 381 CYS A N 1
ATOM 3059 C CA . CYS A 1 381 ? 18.949 -0.131 -2.290 1.00 95.19 381 CYS A CA 1
ATOM 3060 C C . CYS A 1 381 ? 17.940 0.979 -2.645 1.00 95.19 381 CYS A C 1
ATOM 3062 O O . CYS A 1 381 ? 16.888 0.679 -3.227 1.00 95.19 381 CYS A O 1
ATOM 3064 N N . PRO A 1 382 ? 18.223 2.255 -2.332 1.00 95.56 382 PRO A N 1
ATOM 3065 C CA . PRO A 1 382 ? 17.567 3.368 -3.012 1.00 95.56 382 PRO A CA 1
ATOM 3066 C C . PRO A 1 382 ? 17.971 3.375 -4.501 1.00 95.56 382 PRO A C 1
ATOM 3068 O O . PRO A 1 382 ? 19.019 2.835 -4.855 1.00 95.56 382 PRO A O 1
ATOM 3071 N N . LEU A 1 383 ? 17.135 3.960 -5.364 1.00 96.56 383 LEU A N 1
ATOM 3072 C CA . LEU A 1 383 ? 17.485 4.188 -6.772 1.00 96.56 383 LEU A CA 1
ATOM 3073 C C . LEU A 1 383 ? 18.284 5.488 -6.901 1.00 96.56 383 LEU A C 1
ATOM 3075 O O . LEU A 1 383 ? 17.925 6.480 -6.263 1.00 96.56 383 LEU A O 1
ATOM 3079 N N . THR A 1 384 ? 19.319 5.500 -7.742 1.00 96.88 384 THR A N 1
ATOM 3080 C CA . THR A 1 384 ? 20.060 6.737 -8.060 1.00 96.88 384 THR A CA 1
ATOM 3081 C C . THR A 1 384 ? 19.228 7.663 -8.962 1.00 96.88 384 THR A C 1
ATOM 3083 O O . THR A 1 384 ? 18.304 7.189 -9.633 1.00 96.88 384 THR A O 1
ATOM 3086 N N . PRO A 1 385 ? 19.527 8.976 -9.053 1.00 97.50 385 PRO A N 1
ATOM 3087 C CA . PRO A 1 385 ? 18.783 9.868 -9.945 1.00 97.50 385 PRO A CA 1
ATOM 3088 C C . PRO A 1 385 ? 18.884 9.430 -11.420 1.00 97.50 385 PRO A C 1
ATOM 3090 O O . PRO A 1 385 ? 17.897 9.499 -12.151 1.00 97.50 385 PRO A O 1
ATOM 3093 N N . LEU A 1 386 ? 20.033 8.882 -11.840 1.00 97.12 386 LEU A N 1
ATOM 3094 C CA . LEU A 1 386 ? 20.220 8.272 -13.164 1.00 97.12 386 LEU A CA 1
ATOM 3095 C C . LEU A 1 386 ? 19.311 7.049 -13.381 1.00 97.12 386 LEU A C 1
ATOM 3097 O O . LEU A 1 386 ? 18.698 6.928 -14.441 1.00 97.12 386 LEU A O 1
ATOM 3101 N N . GLU A 1 387 ? 19.187 6.155 -12.394 1.00 97.56 387 GLU A N 1
ATOM 3102 C CA . GLU A 1 387 ? 18.292 4.987 -12.475 1.00 97.56 387 GLU A CA 1
ATOM 3103 C C . GLU A 1 387 ? 16.820 5.405 -12.583 1.00 97.56 387 GLU A C 1
ATOM 3105 O O . GLU A 1 387 ? 16.055 4.816 -13.348 1.00 97.56 387 GLU A O 1
ATOM 3110 N N . VAL A 1 388 ? 16.429 6.458 -11.862 1.00 97.69 388 VAL A N 1
ATOM 3111 C CA . VAL A 1 388 ? 15.089 7.056 -11.941 1.00 97.69 388 VAL A CA 1
ATOM 3112 C C . VAL A 1 388 ? 14.843 7.680 -13.313 1.00 97.69 388 VAL A C 1
ATOM 3114 O O . VAL A 1 388 ? 13.782 7.456 -13.894 1.00 97.69 388 VAL A O 1
ATOM 3117 N N . GLY A 1 389 ? 15.820 8.402 -13.867 1.00 97.06 389 GLY A N 1
ATOM 3118 C CA . GLY A 1 389 ? 15.724 8.980 -15.206 1.00 97.06 389 GLY A CA 1
ATOM 3119 C C . GLY A 1 389 ? 15.553 7.910 -16.287 1.00 97.06 389 GLY A C 1
ATOM 3120 O O . GLY A 1 389 ? 14.597 7.971 -17.061 1.00 97.06 389 GLY A O 1
ATOM 3121 N N . LEU A 1 390 ? 16.405 6.875 -16.275 1.00 96.69 390 LEU A N 1
ATOM 3122 C CA . LEU A 1 390 ? 16.299 5.716 -17.172 1.00 96.69 390 LEU A CA 1
ATOM 3123 C C . LEU A 1 390 ? 14.928 5.039 -17.071 1.00 96.69 390 LEU A C 1
ATOM 3125 O O . LEU A 1 390 ? 14.292 4.768 -18.090 1.00 96.69 390 LEU A O 1
ATOM 3129 N N . MET A 1 391 ? 14.460 4.785 -15.846 1.00 96.88 391 MET A N 1
ATOM 3130 C CA . MET A 1 391 ? 13.146 4.200 -15.588 1.00 96.88 391 MET A CA 1
ATOM 3131 C C . MET A 1 391 ? 12.028 5.054 -16.202 1.00 96.88 391 MET A C 1
ATOM 3133 O O . MET A 1 391 ? 11.197 4.518 -16.930 1.00 96.88 391 MET A O 1
ATOM 3137 N N . LEU A 1 392 ? 12.014 6.369 -15.962 1.00 95.88 392 LEU A N 1
ATOM 3138 C CA . LEU A 1 392 ? 10.974 7.269 -16.474 1.00 95.88 392 LEU A CA 1
ATOM 3139 C C . LEU A 1 392 ? 11.004 7.386 -18.006 1.00 95.88 392 LEU A C 1
ATOM 3141 O O . LEU A 1 392 ? 9.954 7.264 -18.639 1.00 95.88 392 LEU A O 1
ATOM 3145 N N . ARG A 1 393 ? 12.191 7.513 -18.615 1.00 94.38 393 ARG A N 1
ATOM 3146 C CA . ARG A 1 393 ? 12.355 7.480 -20.080 1.00 94.38 393 ARG A CA 1
ATOM 3147 C C . ARG A 1 393 ? 11.801 6.179 -20.663 1.00 94.38 393 ARG A C 1
ATOM 3149 O O . ARG A 1 393 ? 11.004 6.204 -21.598 1.00 94.38 393 ARG A O 1
ATOM 3156 N N . GLY A 1 394 ? 12.155 5.031 -20.078 1.00 93.94 394 GLY A N 1
ATOM 3157 C CA . GLY A 1 394 ? 11.641 3.726 -20.507 1.00 93.94 394 GLY A CA 1
ATOM 3158 C C . GLY A 1 394 ? 10.137 3.560 -20.259 1.00 93.94 394 GLY A C 1
ATOM 3159 O O . GLY A 1 394 ? 9.461 2.856 -21.003 1.00 93.94 394 GLY A O 1
ATOM 3160 N N . MET A 1 395 ? 9.581 4.236 -19.251 1.00 92.81 395 MET A N 1
ATOM 3161 C CA . MET A 1 395 ? 8.139 4.320 -19.000 1.00 92.81 395 MET A CA 1
ATOM 3162 C C . MET A 1 395 ? 7.411 5.279 -19.959 1.00 92.81 395 MET A C 1
ATOM 3164 O O . MET A 1 395 ? 6.196 5.436 -19.836 1.00 92.81 395 MET A O 1
ATOM 3168 N N . GLY A 1 396 ? 8.100 5.877 -20.935 1.00 90.31 396 GLY A N 1
ATOM 3169 C CA . GLY A 1 396 ? 7.503 6.708 -21.983 1.00 90.31 396 GLY A CA 1
ATOM 3170 C C . GLY A 1 396 ? 7.285 8.174 -21.604 1.00 90.31 396 GLY A C 1
ATOM 3171 O O . GLY A 1 396 ? 6.522 8.846 -22.290 1.00 90.31 396 GLY A O 1
ATOM 3172 N N . PHE A 1 397 ? 7.927 8.665 -20.541 1.00 91.00 397 PHE A N 1
ATOM 3173 C CA . PHE A 1 397 ? 8.054 10.102 -20.280 1.00 91.00 397 PHE A CA 1
ATOM 3174 C C . PHE A 1 397 ? 9.238 10.660 -21.083 1.00 91.00 397 PHE A C 1
ATOM 3176 O O . PHE A 1 397 ? 10.310 10.056 -21.080 1.00 91.00 397 PHE A O 1
ATOM 3183 N N . ASP A 1 398 ? 9.082 11.804 -21.751 1.00 89.75 398 ASP A N 1
ATOM 3184 C CA . ASP A 1 398 ? 10.151 12.426 -22.551 1.00 89.75 398 ASP A CA 1
ATOM 3185 C C . ASP A 1 398 ? 10.655 13.765 -21.977 1.00 89.75 398 ASP A C 1
ATOM 3187 O O . ASP A 1 398 ? 10.195 14.218 -20.928 1.00 89.75 398 ASP A O 1
ATOM 3191 N N . LYS A 1 399 ? 11.613 14.402 -22.671 1.00 92.25 399 LYS A N 1
ATOM 3192 C CA . LYS A 1 399 ? 12.292 15.646 -22.253 1.00 92.25 399 LYS A CA 1
ATOM 3193 C C . LYS A 1 399 ? 11.331 16.832 -22.054 1.00 92.25 399 LYS A C 1
ATOM 3195 O O . LYS A 1 399 ? 11.702 17.786 -21.375 1.00 92.25 399 LYS A O 1
ATOM 3200 N N . SER A 1 400 ? 10.111 16.780 -22.597 1.00 90.19 400 SER A N 1
ATOM 3201 C CA . SER A 1 400 ? 9.083 17.807 -22.391 1.00 90.19 400 SER A CA 1
ATOM 3202 C C . SER A 1 400 ? 8.326 17.671 -21.061 1.00 90.19 400 SER A C 1
ATOM 3204 O O . SER A 1 400 ? 7.732 18.648 -20.601 1.00 90.19 400 SER A O 1
ATOM 3206 N N . THR A 1 401 ? 8.376 16.495 -20.423 1.00 91.94 401 THR A N 1
ATOM 3207 C CA . THR A 1 401 ? 7.648 16.172 -19.184 1.00 91.94 401 THR A CA 1
ATOM 3208 C C . THR A 1 401 ? 8.050 17.100 -18.038 1.00 91.94 401 THR A C 1
ATOM 3210 O O . THR A 1 401 ? 9.218 17.147 -17.652 1.00 91.94 401 THR A O 1
ATOM 3213 N N . PHE A 1 402 ? 7.077 17.784 -17.434 1.00 95.81 402 PHE A N 1
ATOM 3214 C CA . PHE A 1 402 ? 7.291 18.539 -16.200 1.00 95.81 402 PHE A CA 1
ATOM 3215 C C . PHE A 1 402 ? 7.352 17.597 -14.996 1.00 95.81 402 PHE A C 1
ATOM 3217 O O . PHE A 1 402 ? 6.441 16.794 -14.777 1.00 95.81 402 PHE A O 1
ATOM 3224 N N . ILE A 1 403 ? 8.431 17.706 -14.217 1.00 97.88 403 ILE A N 1
ATOM 3225 C CA . ILE A 1 403 ? 8.682 16.874 -13.035 1.00 97.88 403 ILE A CA 1
ATOM 3226 C C . ILE A 1 403 ? 8.850 17.774 -11.812 1.00 97.88 403 ILE A C 1
ATOM 3228 O O . ILE A 1 403 ? 9.749 18.609 -11.793 1.00 97.88 403 ILE A O 1
ATOM 3232 N N . TYR A 1 404 ? 8.053 17.561 -10.766 1.00 98.56 404 TYR A N 1
ATOM 3233 C CA . TYR A 1 404 ? 8.381 18.038 -9.423 1.00 98.56 404 TYR A CA 1
ATOM 3234 C C . TYR A 1 404 ? 9.206 16.978 -8.684 1.00 98.56 404 TYR A C 1
ATOM 3236 O O . TYR A 1 404 ? 8.767 15.835 -8.546 1.00 98.56 404 TYR A O 1
ATOM 3244 N N . LEU A 1 405 ? 10.394 17.333 -8.200 1.00 98.00 405 LEU A N 1
ATOM 3245 C CA . LEU A 1 405 ? 11.267 16.436 -7.445 1.00 98.00 405 LEU A CA 1
ATOM 3246 C C . LEU A 1 405 ? 11.197 16.754 -5.944 1.00 98.00 405 LEU A C 1
ATOM 3248 O O . LEU A 1 405 ? 11.716 17.773 -5.486 1.00 98.00 405 LEU A O 1
ATOM 3252 N N . ALA A 1 406 ? 10.582 15.844 -5.190 1.00 96.81 406 ALA A N 1
ATOM 3253 C CA . ALA A 1 406 ? 10.530 15.857 -3.735 1.00 96.81 406 ALA A CA 1
ATOM 3254 C C . ALA A 1 406 ? 11.695 15.042 -3.154 1.00 96.81 406 ALA A C 1
ATOM 3256 O O . ALA A 1 406 ? 11.751 13.817 -3.294 1.00 96.81 406 ALA A O 1
ATOM 3257 N N . SER A 1 407 ? 12.617 15.725 -2.483 1.00 93.75 407 SER A N 1
ATOM 3258 C CA . SER A 1 407 ? 13.702 15.120 -1.706 1.00 93.75 407 SER A CA 1
ATOM 3259 C C . SER A 1 407 ? 14.203 16.089 -0.632 1.00 93.75 407 SER A C 1
ATOM 3261 O O . SER A 1 407 ? 13.998 17.308 -0.729 1.00 93.75 407 SER A O 1
ATOM 3263 N N . GLY A 1 408 ? 14.922 15.555 0.357 1.00 89.88 408 GLY A N 1
ATOM 3264 C CA . GLY A 1 408 ? 15.939 16.302 1.089 1.00 89.88 408 GLY A CA 1
ATOM 3265 C C . GLY A 1 408 ? 17.241 16.418 0.284 1.00 89.88 408 GLY A C 1
ATOM 3266 O O . GLY A 1 408 ? 17.240 16.420 -0.952 1.00 89.88 408 GLY A O 1
ATOM 3267 N N . ASN A 1 409 ? 18.365 16.502 0.996 1.00 90.81 409 ASN A N 1
ATOM 3268 C CA . ASN A 1 409 ? 19.693 16.683 0.407 1.00 90.81 409 ASN A CA 1
ATOM 3269 C C . ASN A 1 409 ? 20.203 15.383 -0.240 1.00 90.81 409 ASN A C 1
ATOM 3271 O O . ASN A 1 409 ? 20.643 14.461 0.447 1.00 90.81 409 ASN A O 1
ATOM 3275 N N . ILE A 1 410 ? 20.152 15.327 -1.573 1.00 94.56 410 ILE A N 1
ATOM 3276 C CA . ILE A 1 410 ? 20.613 14.189 -2.382 1.00 94.56 410 ILE A CA 1
ATOM 3277 C C . ILE A 1 410 ? 22.131 14.010 -2.228 1.00 94.56 410 ILE A C 1
ATOM 3279 O O . ILE A 1 410 ? 22.895 14.963 -2.396 1.00 94.56 410 ILE A O 1
ATOM 3283 N N . TYR A 1 411 ? 22.575 12.783 -1.943 1.00 94.56 411 TYR A N 1
ATOM 3284 C CA . TYR A 1 411 ? 23.995 12.459 -1.797 1.00 94.56 411 TYR A CA 1
ATOM 3285 C C . TYR A 1 411 ? 24.761 12.685 -3.112 1.00 94.56 411 TYR A C 1
ATOM 3287 O O . TYR A 1 411 ? 24.329 12.252 -4.187 1.00 94.56 411 TYR A O 1
ATOM 3295 N N . ASN A 1 412 ? 25.898 13.384 -3.006 1.00 93.25 412 ASN A N 1
ATOM 3296 C CA . ASN A 1 412 ? 26.749 13.809 -4.123 1.00 93.25 412 ASN A CA 1
ATOM 3297 C C . ASN A 1 412 ? 25.939 14.420 -5.291 1.00 93.25 412 ASN A C 1
ATOM 3299 O O . ASN A 1 412 ? 26.101 14.045 -6.453 1.00 93.25 412 ASN A O 1
ATOM 3303 N N . SER A 1 413 ? 25.009 15.329 -4.969 1.00 92.62 413 SER A N 1
ATOM 3304 C CA . SER A 1 413 ? 24.025 15.888 -5.908 1.00 92.62 413 SER A CA 1
ATOM 3305 C C . SER A 1 413 ? 24.641 16.437 -7.199 1.00 92.62 413 SER A C 1
ATOM 3307 O O . SER A 1 413 ? 24.106 16.173 -8.273 1.00 92.62 413 SER A O 1
ATOM 3309 N N . GLY A 1 414 ? 25.784 17.129 -7.118 1.00 89.31 414 GLY A N 1
ATOM 3310 C CA . GLY A 1 414 ? 26.490 17.682 -8.281 1.00 89.31 414 GLY A CA 1
ATOM 3311 C C . GLY A 1 414 ? 26.878 16.631 -9.328 1.00 89.31 414 GLY A C 1
ATOM 3312 O O . GLY A 1 414 ? 26.726 16.878 -10.522 1.00 89.31 414 GLY A O 1
ATOM 3313 N N . LYS A 1 415 ? 27.296 15.431 -8.898 1.00 90.88 415 LYS A N 1
ATOM 3314 C CA . LYS A 1 415 ? 27.541 14.286 -9.790 1.00 90.88 415 LYS A CA 1
ATOM 3315 C C . LYS A 1 415 ? 26.239 13.568 -10.150 1.00 90.88 415 LYS A C 1
ATOM 3317 O O . LYS A 1 415 ? 25.993 13.257 -11.313 1.00 90.88 415 LYS A O 1
ATOM 3322 N N . THR A 1 416 ? 25.417 13.252 -9.148 1.00 92.75 416 THR A N 1
ATOM 3323 C CA . THR A 1 416 ? 24.338 12.265 -9.292 1.00 92.75 416 THR A CA 1
ATOM 3324 C C . THR A 1 416 ? 23.108 12.805 -10.019 1.00 92.75 416 THR A C 1
ATOM 3326 O O . THR A 1 416 ? 22.420 12.024 -10.676 1.00 92.75 416 THR A O 1
ATOM 3329 N N . MET A 1 417 ? 22.839 14.116 -9.963 1.00 95.56 417 MET A N 1
ATOM 3330 C CA . MET A 1 417 ? 21.670 14.739 -10.602 1.00 95.56 417 MET A CA 1
ATOM 3331 C C . MET A 1 417 ? 21.830 15.026 -12.096 1.00 95.56 417 MET A C 1
ATOM 3333 O O . MET A 1 417 ? 20.817 15.080 -12.796 1.00 95.56 417 MET A O 1
ATOM 3337 N N . ALA A 1 418 ? 23.055 15.209 -12.599 1.00 95.44 418 ALA A N 1
ATOM 3338 C CA . ALA A 1 418 ? 23.279 15.667 -13.974 1.00 95.44 418 ALA A CA 1
ATOM 3339 C C . ALA A 1 418 ? 22.579 14.794 -15.047 1.00 95.44 418 ALA A C 1
ATOM 3341 O O . ALA A 1 418 ? 21.881 15.364 -15.887 1.00 95.44 418 ALA A O 1
ATOM 3342 N N . PRO A 1 419 ? 22.618 13.443 -14.994 1.00 95.19 419 PRO A N 1
ATOM 3343 C CA . PRO A 1 419 ? 21.914 12.604 -15.971 1.00 95.19 419 PRO A CA 1
ATOM 3344 C C . PRO A 1 419 ? 20.384 12.714 -15.887 1.00 95.19 419 PRO A C 1
ATOM 3346 O O . PRO A 1 419 ? 19.697 12.594 -16.900 1.00 95.19 419 PRO A O 1
ATOM 3349 N N . LEU A 1 420 ? 19.826 12.947 -14.691 1.00 96.94 420 LEU A N 1
ATOM 3350 C CA . LEU A 1 420 ? 18.380 13.110 -14.508 1.00 96.94 420 LEU A CA 1
ATOM 3351 C C . LEU A 1 420 ? 17.894 14.439 -15.104 1.00 96.94 420 LEU A C 1
ATOM 3353 O O . LEU A 1 420 ? 16.860 14.462 -15.769 1.00 96.94 420 LEU A O 1
ATOM 3357 N N . LEU A 1 421 ? 18.662 15.515 -14.910 1.00 96.62 421 LEU A N 1
ATOM 3358 C CA . LEU A 1 421 ? 18.401 16.825 -15.515 1.00 96.62 421 LEU A CA 1
ATOM 3359 C C . LEU A 1 421 ? 18.558 16.790 -17.043 1.00 96.62 421 LEU A C 1
ATOM 3361 O O . LEU A 1 421 ? 17.756 17.395 -17.747 1.00 96.62 421 LEU A O 1
ATOM 3365 N N . GLU A 1 422 ? 19.526 16.033 -17.569 1.00 95.00 422 GLU A N 1
ATOM 3366 C CA . GLU A 1 422 ? 19.701 15.847 -19.016 1.00 95.00 422 GLU A CA 1
ATOM 3367 C C . GLU A 1 422 ? 18.513 15.107 -19.663 1.00 95.00 422 GLU A C 1
ATOM 3369 O O . GLU A 1 422 ? 18.056 15.454 -20.756 1.00 95.00 422 GLU A O 1
ATOM 3374 N N . MET A 1 423 ? 17.974 14.096 -18.974 1.00 96.12 423 MET A N 1
ATOM 3375 C CA . MET A 1 423 ? 16.784 13.368 -19.425 1.00 96.12 423 MET A CA 1
ATOM 3376 C C . MET A 1 423 ? 15.487 14.181 -19.282 1.00 96.12 423 MET A C 1
ATOM 3378 O O . MET A 1 423 ? 14.549 13.933 -20.045 1.00 96.12 423 MET A O 1
ATOM 3382 N N . PHE A 1 424 ? 15.432 15.134 -18.341 1.00 96.75 424 PHE A N 1
ATOM 3383 C CA . PHE A 1 424 ? 14.243 15.922 -17.996 1.00 96.75 424 PHE A CA 1
ATOM 3384 C C . PHE A 1 424 ? 14.594 17.382 -17.616 1.00 96.75 424 PHE A C 1
ATOM 3386 O O . PHE A 1 424 ? 14.550 17.745 -16.437 1.00 96.75 424 PHE A O 1
ATOM 3393 N N . PRO A 1 425 ? 14.878 18.268 -18.592 1.00 96.25 425 PRO A N 1
ATOM 3394 C CA . PRO A 1 425 ? 15.234 19.674 -18.333 1.00 96.25 425 PRO A CA 1
ATOM 3395 C C . PRO A 1 425 ? 14.094 20.505 -17.707 1.00 96.25 425 PRO A C 1
ATOM 3397 O O . PRO A 1 425 ? 14.329 21.560 -17.112 1.00 96.25 425 PRO A O 1
ATOM 3400 N N . ASN A 1 426 ? 12.854 20.014 -17.788 1.00 96.50 426 ASN A N 1
ATOM 3401 C CA . ASN A 1 426 ? 11.672 20.586 -17.135 1.00 96.50 426 ASN A CA 1
ATOM 3402 C C . ASN A 1 426 ? 11.482 20.121 -15.672 1.00 96.50 426 ASN A C 1
ATOM 3404 O O . ASN A 1 426 ? 10.441 20.392 -15.070 1.00 96.50 426 ASN A O 1
ATOM 3408 N N . LEU A 1 427 ? 12.472 19.442 -15.077 1.00 97.81 427 LEU A N 1
ATOM 3409 C CA . LEU A 1 427 ? 12.473 19.074 -13.660 1.00 97.81 427 LEU A CA 1
ATOM 3410 C C . LEU A 1 427 ? 12.690 20.296 -12.755 1.00 97.81 427 LEU A C 1
ATOM 3412 O O . LEU A 1 427 ? 13.576 21.115 -13.001 1.00 97.81 427 LEU A O 1
ATOM 3416 N N . ARG A 1 428 ? 11.894 20.417 -11.692 1.00 97.31 428 ARG A N 1
ATOM 3417 C CA . ARG A 1 428 ? 11.968 21.486 -10.688 1.00 97.31 428 ARG A CA 1
ATOM 3418 C C . ARG A 1 428 ? 11.883 20.905 -9.276 1.00 97.31 428 ARG A C 1
ATOM 3420 O O . ARG A 1 428 ? 11.193 19.917 -9.044 1.00 97.31 428 ARG A O 1
ATOM 3427 N N . THR A 1 429 ? 12.569 21.530 -8.327 1.00 96.50 429 THR A N 1
ATOM 3428 C CA . THR A 1 429 ? 12.408 21.305 -6.878 1.00 96.50 429 THR A CA 1
ATOM 3429 C C . THR A 1 429 ? 11.710 22.518 -6.255 1.00 96.50 429 THR A C 1
ATOM 3431 O O . THR A 1 429 ? 11.643 23.569 -6.892 1.00 96.50 429 THR A O 1
ATOM 3434 N N . LYS A 1 430 ? 11.257 22.428 -4.995 1.00 95.25 430 LYS A N 1
ATOM 3435 C CA . LYS A 1 430 ? 10.823 23.596 -4.194 1.00 95.25 430 LYS A CA 1
ATOM 3436 C C . LYS A 1 430 ? 11.793 24.786 -4.316 1.00 95.25 430 LYS A C 1
ATOM 3438 O O . LYS A 1 430 ? 11.376 25.862 -4.726 1.00 95.25 430 LYS A O 1
ATOM 3443 N N . ASN A 1 431 ? 13.095 24.558 -4.122 1.00 93.38 431 ASN A N 1
ATOM 3444 C CA . ASN A 1 431 ? 14.146 25.582 -4.231 1.00 93.38 431 ASN A CA 1
ATOM 3445 C C . ASN A 1 431 ? 14.277 26.224 -5.634 1.00 93.38 431 ASN A C 1
ATOM 3447 O O . ASN A 1 431 ? 14.913 27.261 -5.761 1.00 93.38 431 ASN A O 1
ATOM 3451 N N . MET A 1 432 ? 13.735 25.606 -6.692 1.00 94.94 432 MET A N 1
ATOM 3452 C CA . MET A 1 432 ? 13.711 26.146 -8.066 1.00 94.94 432 MET A CA 1
ATOM 3453 C C . MET A 1 432 ? 12.383 26.846 -8.412 1.00 94.94 432 MET A C 1
ATOM 3455 O O . MET A 1 432 ? 12.175 27.249 -9.559 1.00 94.94 432 MET A O 1
ATOM 3459 N N . LEU A 1 433 ? 11.451 26.914 -7.458 1.00 96.12 433 LEU A N 1
ATOM 3460 C CA . LEU A 1 433 ? 10.097 27.447 -7.624 1.00 96.12 433 LEU A CA 1
ATOM 3461 C C . LEU A 1 433 ? 9.758 28.546 -6.606 1.00 96.12 433 LEU A C 1
ATOM 3463 O O . LEU A 1 433 ? 8.736 29.208 -6.780 1.00 96.12 433 LEU A O 1
ATOM 3467 N N . THR A 1 434 ? 10.589 28.747 -5.581 1.00 95.75 434 THR A N 1
ATOM 3468 C CA . THR A 1 434 ? 10.488 29.831 -4.594 1.00 95.75 434 THR A CA 1
ATOM 3469 C C . THR A 1 434 ? 11.628 30.836 -4.743 1.00 95.75 434 THR A C 1
ATOM 3471 O O . THR A 1 434 ? 12.706 30.479 -5.220 1.00 95.75 434 THR A O 1
ATOM 3474 N N . SER A 1 435 ? 11.443 32.059 -4.245 1.00 95.19 435 SER A N 1
ATOM 3475 C CA . SER A 1 435 ? 12.579 32.912 -3.878 1.00 95.19 435 SER A CA 1
ATOM 3476 C C . SER A 1 435 ? 13.312 32.356 -2.642 1.00 95.19 435 SER A C 1
ATOM 3478 O O . SER A 1 435 ? 12.854 31.418 -1.977 1.00 95.19 435 SER A O 1
ATOM 3480 N N . GLU A 1 436 ? 14.474 32.930 -2.322 1.00 93.50 436 GLU A N 1
ATOM 3481 C CA . GLU A 1 436 ? 15.193 32.630 -1.077 1.00 93.50 436 GLU A CA 1
ATOM 3482 C C . GLU A 1 436 ? 14.403 33.067 0.167 1.00 93.50 436 GLU A C 1
ATOM 3484 O O . GLU A 1 436 ? 14.461 32.379 1.189 1.00 93.50 436 GLU A O 1
ATOM 3489 N N . GLU A 1 437 ? 13.668 34.179 0.055 1.00 94.50 437 GLU A N 1
ATOM 3490 C CA . GLU A 1 437 ? 12.876 34.826 1.109 1.00 94.50 437 GLU A CA 1
ATOM 3491 C C . GLU A 1 437 ? 11.604 34.032 1.419 1.00 94.50 437 GLU A C 1
ATOM 3493 O O . GLU A 1 437 ? 11.343 33.728 2.580 1.00 94.50 437 GLU A O 1
ATOM 3498 N N . GLU A 1 438 ? 10.863 33.603 0.388 1.00 95.25 438 GLU A N 1
ATOM 3499 C CA . GLU A 1 438 ? 9.669 32.753 0.531 1.00 95.25 438 GLU A CA 1
ATOM 3500 C C . GLU A 1 438 ? 9.979 31.449 1.275 1.00 95.25 438 GLU A C 1
ATOM 3502 O O . GLU A 1 438 ? 9.162 30.951 2.048 1.00 95.25 438 GLU A O 1
ATOM 3507 N N . LEU A 1 439 ? 11.165 30.879 1.040 1.00 95.00 439 LEU A N 1
ATOM 3508 C CA . LEU A 1 439 ? 11.570 29.600 1.616 1.00 95.00 439 LEU A CA 1
ATOM 3509 C C . LEU A 1 439 ? 12.283 29.748 2.970 1.00 95.00 439 LEU A C 1
ATOM 3511 O O . LEU A 1 439 ? 12.349 28.777 3.729 1.00 95.00 439 LEU A O 1
ATOM 3515 N N . ALA A 1 440 ? 12.814 30.931 3.298 1.00 94.31 440 ALA A N 1
ATOM 3516 C CA . ALA A 1 440 ? 13.591 31.172 4.516 1.00 94.31 440 ALA A CA 1
ATOM 3517 C C . ALA A 1 440 ? 12.877 30.761 5.825 1.00 94.31 440 ALA A C 1
ATOM 3519 O O . ALA A 1 440 ? 13.533 30.099 6.635 1.00 94.31 440 ALA A O 1
ATOM 3520 N N . PRO A 1 441 ? 11.562 31.014 6.025 1.00 94.25 441 PRO A N 1
ATOM 3521 C CA . PRO A 1 441 ? 10.835 30.551 7.212 1.00 94.25 441 PRO A CA 1
ATOM 3522 C C . PRO A 1 441 ? 10.805 29.026 7.377 1.00 94.25 441 PRO A C 1
ATOM 3524 O O . PRO A 1 441 ? 10.581 28.530 8.477 1.00 94.25 441 PRO A O 1
ATOM 3527 N N . PHE A 1 442 ? 11.035 28.270 6.299 1.00 93.56 442 PHE A N 1
ATOM 3528 C CA . PHE A 1 442 ? 10.891 26.816 6.262 1.00 93.56 442 PHE A CA 1
ATOM 3529 C C . PHE A 1 442 ? 12.233 26.074 6.245 1.00 93.56 442 PHE A C 1
ATOM 3531 O O . PHE A 1 442 ? 12.300 24.969 6.780 1.00 93.56 442 PHE A O 1
ATOM 3538 N N . LYS A 1 443 ? 13.307 26.667 5.690 1.00 87.44 443 LYS A N 1
ATOM 3539 C CA . LYS A 1 443 ? 14.617 26.015 5.431 1.00 87.44 443 LYS A CA 1
ATOM 3540 C C . LYS A 1 443 ? 15.168 25.165 6.591 1.00 87.44 443 LYS A C 1
ATOM 3542 O O . LYS A 1 443 ? 15.747 24.113 6.332 1.00 87.44 443 LYS A O 1
ATOM 3547 N N . ASN A 1 444 ? 14.969 25.585 7.844 1.00 88.38 444 ASN A N 1
ATOM 3548 C CA . ASN A 1 444 ? 15.497 24.909 9.039 1.00 88.38 444 ASN A CA 1
ATOM 3549 C C . ASN A 1 444 ? 14.554 23.855 9.664 1.00 88.38 444 ASN A C 1
ATOM 3551 O O . ASN A 1 444 ? 14.956 23.158 10.594 1.00 88.38 444 ASN A O 1
ATOM 3555 N N . TYR A 1 445 ? 13.321 23.707 9.168 1.00 91.50 445 TYR A N 1
ATOM 3556 C CA . TYR A 1 445 ? 12.284 22.855 9.761 1.00 91.50 445 TYR A CA 1
ATOM 3557 C C . TYR A 1 445 ? 11.936 21.692 8.824 1.00 91.50 445 TYR A C 1
ATOM 3559 O O . TYR A 1 445 ? 11.155 21.830 7.877 1.00 91.50 445 TYR A O 1
ATOM 3567 N N . SER A 1 446 ? 12.532 20.522 9.075 1.00 90.31 446 SER A N 1
ATOM 3568 C CA . SER A 1 446 ? 12.459 19.369 8.165 1.00 90.31 446 SER A CA 1
ATOM 3569 C C . SER A 1 446 ? 11.030 18.857 7.923 1.00 90.31 446 SER A C 1
ATOM 3571 O O . SER A 1 446 ? 10.723 18.401 6.820 1.00 90.31 446 SER A O 1
ATOM 3573 N N . SER A 1 447 ? 10.129 18.996 8.897 1.00 92.44 447 SER A N 1
ATOM 3574 C CA . SER A 1 447 ? 8.718 18.607 8.784 1.00 92.44 447 SER A CA 1
ATOM 3575 C C . SER A 1 447 ? 7.906 19.623 7.982 1.00 92.44 447 SER A C 1
ATOM 3577 O O . SER A 1 447 ? 7.089 19.210 7.162 1.00 92.44 447 SER A O 1
ATOM 3579 N N . ARG A 1 448 ? 8.163 20.932 8.140 1.00 94.50 448 ARG A N 1
ATOM 3580 C CA . ARG A 1 448 ? 7.495 21.976 7.337 1.00 94.50 448 ARG A CA 1
ATOM 3581 C C . ARG A 1 448 ? 7.931 21.907 5.869 1.00 94.50 448 ARG A C 1
ATOM 3583 O O . ARG A 1 448 ? 7.092 21.926 4.975 1.00 94.50 448 ARG A O 1
ATOM 3590 N N . MET A 1 449 ? 9.227 21.706 5.612 1.00 94.75 449 MET A N 1
ATOM 3591 C CA . MET A 1 449 ? 9.759 21.477 4.258 1.00 94.75 449 MET A CA 1
ATOM 3592 C C . MET A 1 449 ? 9.164 20.223 3.602 1.00 94.75 449 MET A C 1
ATOM 3594 O O . MET A 1 449 ? 8.817 20.250 2.421 1.00 94.75 449 MET A O 1
ATOM 3598 N N . ALA A 1 450 ? 8.986 19.141 4.368 1.00 94.31 450 ALA A N 1
ATOM 3599 C CA . ALA A 1 450 ? 8.312 17.936 3.889 1.00 94.31 450 ALA A CA 1
ATOM 3600 C C . ALA A 1 450 ? 6.802 18.138 3.655 1.00 94.31 450 ALA A C 1
ATOM 3602 O O . ALA A 1 450 ? 6.228 17.432 2.828 1.00 94.31 450 ALA A O 1
ATOM 3603 N N . ALA A 1 451 ? 6.151 19.081 4.344 1.00 96.19 451 ALA A N 1
ATOM 3604 C CA . ALA A 1 451 ? 4.745 19.415 4.116 1.00 96.19 451 ALA A CA 1
ATOM 3605 C C . ALA A 1 451 ? 4.546 20.163 2.784 1.00 96.19 451 ALA A C 1
ATOM 3607 O O . ALA A 1 451 ? 3.633 19.825 2.033 1.00 96.19 451 ALA A O 1
ATOM 3608 N N . LEU A 1 452 ? 5.460 21.076 2.426 1.00 97.38 452 LEU A N 1
ATOM 3609 C CA . LEU A 1 452 ? 5.487 21.712 1.099 1.00 97.38 452 LEU A CA 1
ATOM 3610 C C . LEU A 1 452 ? 5.627 20.667 -0.023 1.00 97.38 452 LEU A C 1
ATOM 3612 O O . LEU A 1 452 ? 4.824 20.646 -0.955 1.00 97.38 452 LEU A O 1
ATOM 3616 N N . ASP A 1 453 ? 6.591 19.741 0.095 1.00 97.38 453 ASP A N 1
ATOM 3617 C CA . ASP A 1 453 ? 6.731 18.625 -0.855 1.00 97.38 453 ASP A CA 1
ATOM 3618 C C . ASP A 1 453 ? 5.460 17.768 -0.930 1.00 97.38 453 ASP A C 1
ATOM 3620 O O . ASP A 1 453 ? 5.067 17.334 -2.015 1.00 97.38 453 ASP A O 1
ATOM 3624 N N . TYR A 1 454 ? 4.824 17.505 0.216 1.00 97.25 454 TYR A N 1
ATOM 3625 C CA . TYR A 1 454 ? 3.618 16.689 0.306 1.00 97.25 454 TYR A CA 1
ATOM 3626 C C . TYR A 1 454 ? 2.465 17.316 -0.485 1.00 97.25 454 TYR A C 1
ATOM 3628 O O . TYR A 1 454 ? 1.872 16.626 -1.312 1.00 97.25 454 TYR A O 1
ATOM 3636 N N . THR A 1 455 ? 2.197 18.616 -0.316 1.00 97.19 455 THR A N 1
ATOM 3637 C CA . THR A 1 455 ? 1.153 19.340 -1.065 1.00 97.19 455 THR A CA 1
ATOM 3638 C C . THR A 1 455 ? 1.406 19.309 -2.575 1.00 97.19 455 THR A C 1
ATOM 3640 O O . THR A 1 455 ? 0.509 18.966 -3.347 1.00 97.19 455 THR A O 1
ATOM 3643 N N . VAL A 1 456 ? 2.640 19.561 -3.030 1.00 98.06 456 VAL A N 1
ATOM 3644 C CA . VAL A 1 456 ? 2.935 19.555 -4.477 1.00 98.06 456 VAL A CA 1
ATOM 3645 C C . VAL A 1 456 ? 2.841 18.150 -5.082 1.00 98.06 456 VAL A C 1
ATOM 3647 O O . VAL A 1 456 ? 2.377 17.996 -6.216 1.00 98.06 456 VAL A O 1
ATOM 3650 N N . CYS A 1 457 ? 3.209 17.105 -4.333 1.00 97.62 457 CYS A N 1
ATOM 3651 C CA . CYS A 1 457 ? 3.031 15.723 -4.783 1.00 97.62 457 CYS A CA 1
ATOM 3652 C C . CYS A 1 457 ? 1.560 15.261 -4.721 1.00 97.62 457 CYS A C 1
ATOM 3654 O O . CYS A 1 457 ? 1.142 14.426 -5.529 1.00 97.62 457 CYS A O 1
ATOM 3656 N N . LEU A 1 458 ? 0.754 15.808 -3.804 1.00 95.94 458 LEU A N 1
ATOM 3657 C CA . LEU A 1 458 ? -0.672 15.496 -3.663 1.00 95.94 458 LEU A CA 1
ATOM 3658 C C . LEU A 1 458 ? -1.443 15.887 -4.926 1.00 95.94 458 LEU A C 1
ATOM 3660 O O . LEU A 1 458 ? -2.192 15.064 -5.441 1.00 95.94 458 LEU A O 1
ATOM 3664 N N . HIS A 1 459 ? -1.171 17.073 -5.478 1.00 94.88 459 HIS A N 1
ATOM 3665 C CA . HIS A 1 459 ? -1.899 17.633 -6.624 1.00 94.88 459 HIS A CA 1
ATOM 3666 C C . HIS A 1 459 ? -1.331 17.300 -8.018 1.00 94.88 459 HIS A C 1
ATOM 3668 O O . HIS A 1 459 ? -1.868 17.787 -9.010 1.00 94.88 459 HIS A O 1
ATOM 3674 N N . SER A 1 460 ? -0.283 16.471 -8.115 1.00 94.88 460 SER A N 1
ATOM 3675 C CA . SER A 1 460 ? 0.258 16.002 -9.408 1.00 94.88 460 SER A CA 1
ATOM 3676 C C . SER A 1 460 ? -0.610 14.919 -10.067 1.00 94.88 460 SER A C 1
ATOM 3678 O O . SER A 1 460 ? -1.260 14.131 -9.380 1.00 94.88 460 SER A O 1
ATOM 3680 N N . GLU A 1 461 ? -0.570 14.771 -11.387 1.00 91.56 461 GLU A N 1
ATOM 3681 C CA . GLU A 1 461 ? -1.337 13.735 -12.090 1.00 91.56 461 GLU A CA 1
ATOM 3682 C C . GLU A 1 461 ? -0.757 12.332 -11.883 1.00 91.56 461 GLU A C 1
ATOM 3684 O O . GLU A 1 461 ? -1.515 11.367 -11.814 1.00 91.56 461 GLU A O 1
ATOM 3689 N N . VAL A 1 462 ? 0.567 12.200 -11.744 1.00 92.94 462 VAL A N 1
ATOM 3690 C CA . VAL A 1 462 ? 1.233 10.916 -11.460 1.00 92.94 462 VAL A CA 1
ATOM 3691 C C . VAL A 1 462 ? 2.263 11.086 -10.351 1.00 92.94 462 VAL A C 1
ATOM 3693 O O . VAL A 1 462 ? 3.220 11.843 -10.500 1.00 92.94 462 VAL A O 1
ATOM 3696 N N . PHE A 1 463 ? 2.113 10.319 -9.271 1.00 95.56 463 PHE A N 1
ATOM 3697 C CA . PHE A 1 463 ? 3.120 10.220 -8.214 1.00 95.56 463 PHE A CA 1
ATOM 3698 C C . PHE A 1 463 ? 4.085 9.054 -8.476 1.00 95.56 463 PHE A C 1
ATOM 3700 O O . PHE A 1 463 ? 3.669 7.970 -8.881 1.00 95.56 463 PHE A O 1
ATOM 3707 N N . VAL A 1 464 ? 5.376 9.237 -8.213 1.00 96.06 464 VAL A N 1
ATOM 3708 C CA . VAL A 1 464 ? 6.427 8.225 -8.379 1.00 96.06 464 VAL A CA 1
ATOM 3709 C C . VAL A 1 464 ? 7.203 8.097 -7.072 1.00 96.06 464 VAL A C 1
ATOM 3711 O O . VAL A 1 464 ? 7.730 9.079 -6.554 1.00 96.06 464 VAL A O 1
ATOM 3714 N N . THR A 1 465 ? 7.320 6.881 -6.538 1.00 94.12 465 THR A N 1
ATOM 3715 C CA . THR A 1 465 ? 8.044 6.618 -5.283 1.00 94.12 465 THR A CA 1
ATOM 3716 C C . THR A 1 465 ? 9.234 5.689 -5.515 1.00 94.12 465 THR A C 1
ATOM 3718 O O . THR A 1 465 ? 9.073 4.555 -5.958 1.00 94.12 465 THR A O 1
ATOM 3721 N N . THR A 1 466 ? 10.454 6.155 -5.224 1.00 90.38 466 THR A N 1
ATOM 3722 C CA . THR A 1 466 ? 11.688 5.381 -5.491 1.00 90.38 466 THR A CA 1
ATOM 3723 C C . THR A 1 466 ? 12.096 4.464 -4.332 1.00 90.38 466 THR A C 1
ATOM 3725 O O . THR A 1 466 ? 12.895 3.542 -4.501 1.00 90.38 466 THR A O 1
ATOM 3728 N N . GLN A 1 467 ? 11.533 4.691 -3.143 1.00 84.12 467 GLN A N 1
ATOM 3729 C CA . GLN A 1 467 ? 11.805 3.948 -1.916 1.00 84.12 467 GLN A CA 1
ATOM 3730 C C . GLN A 1 467 ? 10.582 4.022 -0.994 1.00 84.12 467 GLN A C 1
ATOM 3732 O O . GLN A 1 467 ? 9.939 5.067 -0.892 1.00 84.12 467 GLN A O 1
ATOM 3737 N N . GLY A 1 468 ? 10.274 2.921 -0.304 1.00 79.50 468 GLY A N 1
ATOM 3738 C CA . GLY A 1 468 ? 9.189 2.883 0.679 1.00 79.50 468 GLY A CA 1
ATOM 3739 C C . GLY A 1 468 ? 9.498 3.706 1.936 1.00 79.50 468 GLY A C 1
ATOM 3740 O O . GLY A 1 468 ? 10.656 3.877 2.311 1.00 79.50 468 GLY A O 1
ATOM 3741 N N . GLY A 1 469 ? 8.456 4.195 2.606 1.00 83.75 469 GLY A N 1
ATOM 3742 C CA . GLY A 1 469 ? 8.564 5.005 3.820 1.00 83.75 469 GLY A CA 1
ATOM 3743 C C . GLY A 1 469 ? 7.248 5.708 4.146 1.00 83.75 469 GLY A C 1
ATOM 3744 O O . GLY A 1 469 ? 6.275 5.574 3.406 1.00 83.75 469 GLY A O 1
ATOM 3745 N N . ASN A 1 470 ? 7.215 6.478 5.235 1.00 87.94 470 ASN A N 1
ATOM 3746 C CA . ASN A 1 470 ? 5.971 7.088 5.725 1.00 87.94 470 ASN A CA 1
ATOM 3747 C C . ASN A 1 470 ? 5.399 8.151 4.762 1.00 87.94 470 ASN A C 1
ATOM 3749 O O . ASN A 1 470 ? 4.187 8.218 4.604 1.00 87.94 470 ASN A O 1
ATOM 3753 N N . PHE A 1 471 ? 6.244 8.930 4.072 1.00 92.25 471 PHE A N 1
ATOM 3754 C CA . PHE A 1 471 ? 5.792 9.937 3.096 1.00 92.25 471 PHE A CA 1
ATOM 3755 C C . PHE A 1 471 ? 4.970 9.326 1.942 1.00 92.25 471 PHE A C 1
ATOM 3757 O O . PHE A 1 471 ? 3.793 9.666 1.824 1.00 92.25 471 PHE A O 1
ATOM 3764 N N . PRO A 1 472 ? 5.498 8.387 1.120 1.00 92.94 472 PRO A N 1
ATOM 3765 C CA . PRO A 1 472 ? 4.701 7.795 0.046 1.00 92.94 472 PRO A CA 1
ATOM 3766 C C . PRO A 1 472 ? 3.512 6.994 0.587 1.00 92.94 472 PRO A C 1
ATOM 3768 O O . PRO A 1 472 ? 2.469 6.968 -0.053 1.00 92.94 472 PRO A O 1
ATOM 3771 N N . HIS A 1 473 ? 3.643 6.373 1.764 1.00 90.56 473 HIS A N 1
ATOM 3772 C CA . HIS A 1 473 ? 2.567 5.632 2.423 1.00 90.56 473 HIS A CA 1
ATOM 3773 C C . HIS A 1 473 ? 1.332 6.518 2.667 1.00 90.56 473 HIS A C 1
ATOM 3775 O O . HIS A 1 473 ? 0.255 6.178 2.181 1.00 90.56 473 HIS A O 1
ATOM 3781 N N . PHE A 1 474 ? 1.493 7.679 3.316 1.00 92.88 474 PHE A N 1
ATOM 3782 C CA . PHE A 1 474 ? 0.399 8.640 3.530 1.00 92.88 474 PHE A CA 1
ATOM 3783 C C . PHE A 1 474 ? -0.062 9.336 2.251 1.00 92.88 474 PHE A C 1
ATOM 3785 O O . PHE A 1 474 ? -1.255 9.586 2.081 1.00 92.88 474 PHE A O 1
ATOM 3792 N N . LEU A 1 475 ? 0.862 9.676 1.348 1.00 94.38 475 LEU A N 1
ATOM 3793 C CA . LEU A 1 475 ? 0.499 10.381 0.122 1.00 94.38 475 LEU A CA 1
ATOM 3794 C C . LEU A 1 475 ? -0.349 9.499 -0.808 1.00 94.38 475 LEU A C 1
ATOM 3796 O O . LEU A 1 475 ? -1.313 9.982 -1.391 1.00 94.38 475 LEU A O 1
ATOM 3800 N N . MET A 1 476 ? -0.042 8.202 -0.922 1.00 92.75 476 MET A N 1
ATOM 3801 C CA . MET A 1 476 ? -0.840 7.269 -1.728 1.00 92.75 476 MET A CA 1
ATOM 3802 C C . MET A 1 476 ? -2.289 7.164 -1.238 1.00 92.75 476 MET A C 1
ATOM 3804 O O . MET A 1 476 ? -3.196 7.184 -2.068 1.00 92.75 476 MET A O 1
ATOM 3808 N N . GLY A 1 477 ? -2.514 7.076 0.078 1.00 92.38 477 GLY A N 1
ATOM 3809 C CA . GLY A 1 477 ? -3.868 7.018 0.635 1.00 92.38 477 GLY A CA 1
ATOM 3810 C C . GLY A 1 477 ? -4.631 8.321 0.429 1.00 92.38 477 GLY A C 1
ATOM 3811 O O . GLY A 1 477 ? -5.759 8.297 -0.048 1.00 92.38 477 GLY A O 1
ATOM 3812 N N . HIS A 1 478 ? -3.989 9.464 0.671 1.00 93.50 478 HIS A N 1
ATOM 3813 C CA . HIS A 1 478 ? -4.617 10.773 0.490 1.00 93.50 478 HIS A CA 1
ATOM 3814 C C . HIS A 1 478 ? -4.943 11.082 -0.976 1.00 93.50 478 HIS A C 1
ATOM 3816 O O . HIS A 1 478 ? -6.040 11.541 -1.277 1.00 93.50 478 HIS A O 1
ATOM 3822 N N . ARG A 1 479 ? -4.059 10.727 -1.917 1.00 92.44 479 ARG A N 1
ATOM 3823 C CA . ARG A 1 479 ? -4.372 10.812 -3.350 1.00 92.44 479 ARG A CA 1
ATOM 3824 C C . ARG A 1 479 ? -5.554 9.913 -3.724 1.00 92.44 479 ARG A C 1
ATOM 3826 O O . ARG A 1 479 ? -6.447 10.368 -4.423 1.00 92.44 479 ARG A O 1
ATOM 3833 N N . ARG A 1 480 ? -5.607 8.665 -3.238 1.00 89.50 480 ARG A N 1
ATOM 3834 C CA . ARG A 1 480 ? -6.761 7.768 -3.462 1.00 89.50 480 ARG A CA 1
ATOM 3835 C C . ARG A 1 480 ? -8.061 8.327 -2.874 1.00 89.50 480 ARG A C 1
ATOM 3837 O O . ARG A 1 480 ? -9.098 8.188 -3.506 1.00 89.50 480 ARG A O 1
ATOM 3844 N N . TYR A 1 481 ? -8.004 8.967 -1.707 1.00 88.94 481 TYR A N 1
ATOM 3845 C CA . TYR A 1 481 ? -9.155 9.603 -1.060 1.00 88.94 481 TYR A CA 1
ATOM 3846 C C . TYR A 1 481 ? -9.715 10.772 -1.889 1.00 88.94 481 TYR A C 1
ATOM 3848 O O . TYR A 1 481 ? -10.915 10.820 -2.136 1.00 88.94 481 TYR A O 1
ATOM 3856 N N . LEU A 1 482 ? -8.848 11.665 -2.388 1.00 87.44 482 LEU A N 1
ATOM 3857 C CA . LEU A 1 482 ? -9.263 12.813 -3.207 1.00 87.44 482 LEU A CA 1
ATOM 3858 C C . LEU A 1 482 ? -9.693 12.432 -4.635 1.00 87.44 482 LEU A C 1
ATOM 3860 O O . LEU A 1 482 ? -10.581 13.067 -5.196 1.00 87.44 482 LEU A O 1
ATOM 3864 N N . TYR A 1 483 ? -9.074 11.412 -5.237 1.00 83.88 483 TYR A N 1
ATOM 3865 C CA . TYR A 1 483 ? -9.275 11.039 -6.645 1.00 83.88 483 TYR A CA 1
ATOM 3866 C C . TYR A 1 483 ? -10.194 9.815 -6.835 1.00 83.88 483 TYR A C 1
ATOM 3868 O O . TYR A 1 483 ? -9.977 8.966 -7.698 1.00 83.88 483 TYR A O 1
ATOM 3876 N N . GLY A 1 484 ? -11.260 9.719 -6.037 1.00 75.31 484 GLY A N 1
ATOM 3877 C CA . GLY A 1 484 ? -12.354 8.776 -6.300 1.00 75.31 484 GLY A CA 1
ATOM 3878 C C . GLY A 1 484 ? -12.038 7.300 -6.022 1.00 75.31 484 GLY A C 1
ATOM 3879 O O . GLY A 1 484 ? -12.673 6.420 -6.599 1.00 75.31 484 GLY A O 1
ATOM 3880 N N . GLY A 1 485 ? -11.034 7.017 -5.187 1.00 76.56 485 GLY A N 1
ATOM 3881 C CA . GLY A 1 485 ? -10.526 5.679 -4.861 1.00 76.56 485 GLY A CA 1
ATOM 3882 C C . GLY A 1 485 ? -9.278 5.263 -5.656 1.00 76.56 485 GLY A C 1
ATOM 3883 O O . GLY A 1 485 ? -8.492 4.443 -5.173 1.00 76.56 485 GLY A O 1
ATOM 3884 N N . HIS A 1 486 ? -9.042 5.832 -6.845 1.00 82.38 486 HIS A N 1
ATOM 3885 C CA . HIS A 1 486 ? -7.868 5.539 -7.684 1.00 82.38 486 HIS A CA 1
ATOM 3886 C C . HIS A 1 486 ? -6.882 6.707 -7.677 1.00 82.38 486 HIS A C 1
ATOM 3888 O O . HIS A 1 486 ? -7.263 7.861 -7.788 1.00 82.38 486 HIS A O 1
ATOM 3894 N N . SER A 1 487 ? -5.584 6.423 -7.605 1.00 83.25 487 SER A N 1
ATOM 3895 C CA . SER A 1 487 ? -4.552 7.409 -7.935 1.00 83.25 487 SER A CA 1
ATOM 3896 C C . SER A 1 487 ? -3.483 6.767 -8.798 1.00 83.25 487 SER A C 1
ATOM 3898 O O . SER A 1 487 ? -2.882 5.768 -8.396 1.00 83.25 487 SER A O 1
ATOM 3900 N N . LYS A 1 488 ? -3.138 7.409 -9.919 1.00 88.31 488 LYS A N 1
ATOM 3901 C CA . LYS A 1 488 ? -1.949 7.055 -10.700 1.00 88.31 488 LYS A CA 1
ATOM 3902 C C . LYS A 1 488 ? -0.693 7.211 -9.843 1.00 88.31 488 LYS A C 1
ATOM 3904 O O . LYS A 1 488 ? -0.249 8.323 -9.549 1.00 88.31 488 LYS A O 1
ATOM 3909 N N . THR A 1 489 ? -0.126 6.072 -9.456 1.00 90.06 489 THR A N 1
ATOM 3910 C CA . THR A 1 489 ? 1.098 5.986 -8.662 1.00 90.06 489 THR A CA 1
ATOM 3911 C C . THR A 1 489 ? 2.020 4.929 -9.255 1.00 90.06 489 THR A C 1
ATOM 3913 O O . THR A 1 489 ? 1.623 3.779 -9.416 1.00 90.06 489 THR A O 1
ATOM 3916 N N . ILE A 1 490 ? 3.270 5.293 -9.530 1.00 92.31 490 ILE A N 1
ATOM 3917 C CA . ILE A 1 490 ? 4.321 4.390 -9.999 1.00 92.31 490 ILE A CA 1
ATOM 3918 C C . ILE A 1 490 ? 5.161 3.942 -8.799 1.00 92.31 490 ILE A C 1
ATOM 3920 O O . ILE A 1 490 ? 5.863 4.743 -8.175 1.00 92.31 490 ILE A O 1
ATOM 3924 N N . ARG A 1 491 ? 5.107 2.640 -8.493 1.00 91.94 491 ARG A N 1
ATOM 3925 C CA . ARG A 1 491 ? 5.930 1.984 -7.466 1.00 91.94 491 ARG A CA 1
ATOM 3926 C C . ARG A 1 491 ? 6.749 0.870 -8.132 1.00 91.94 491 ARG A C 1
ATOM 3928 O O . ARG A 1 491 ? 6.216 -0.224 -8.325 1.00 91.94 491 ARG A O 1
ATOM 3935 N N . PRO A 1 492 ? 8.013 1.125 -8.507 1.00 92.19 492 PRO A N 1
ATOM 3936 C CA . PRO A 1 492 ? 8.785 0.205 -9.326 1.00 92.19 492 PRO A CA 1
ATOM 3937 C C . PRO A 1 492 ? 9.150 -1.083 -8.585 1.00 92.19 492 PRO A C 1
ATOM 3939 O O . PRO A 1 492 ? 9.481 -1.074 -7.396 1.00 92.19 492 PRO A O 1
ATOM 3942 N N . ASP A 1 493 ? 9.177 -2.194 -9.320 1.00 93.56 493 ASP A N 1
ATOM 3943 C CA . ASP A 1 493 ? 9.800 -3.424 -8.843 1.00 93.56 493 ASP A CA 1
ATOM 3944 C C . ASP A 1 493 ? 11.324 -3.269 -8.899 1.00 93.56 493 ASP A C 1
ATOM 3946 O O . ASP A 1 493 ? 11.967 -3.473 -9.931 1.00 93.56 493 ASP A O 1
ATOM 3950 N N . LYS A 1 494 ? 11.909 -2.915 -7.752 1.00 94.94 494 LYS A N 1
ATOM 3951 C CA . LYS A 1 494 ? 13.355 -2.724 -7.614 1.00 94.94 494 LYS A CA 1
ATOM 3952 C C . LYS A 1 494 ? 14.184 -4.004 -7.763 1.00 94.94 494 LYS A C 1
ATOM 3954 O O . LYS A 1 494 ? 15.380 -3.891 -8.011 1.00 94.94 494 LYS A O 1
ATOM 3959 N N . ARG A 1 495 ? 13.593 -5.202 -7.658 1.00 94.94 495 ARG A N 1
ATOM 3960 C CA . ARG A 1 495 ? 14.293 -6.468 -7.951 1.00 94.94 495 ARG A CA 1
ATOM 3961 C C . ARG A 1 495 ? 14.428 -6.644 -9.458 1.00 94.94 495 ARG A C 1
ATOM 3963 O O . ARG A 1 495 ? 15.525 -6.864 -9.963 1.00 94.94 495 ARG A O 1
ATOM 3970 N N . LYS A 1 496 ? 13.325 -6.436 -10.183 1.00 95.38 496 LYS A N 1
ATOM 3971 C CA . LYS A 1 496 ? 13.311 -6.431 -11.649 1.00 95.38 496 LYS A CA 1
ATOM 3972 C C . LYS A 1 496 ? 14.184 -5.310 -12.224 1.00 95.38 496 LYS A C 1
ATOM 3974 O O . LYS A 1 496 ? 14.919 -5.558 -13.174 1.00 95.38 496 LYS A O 1
ATOM 3979 N N . LEU A 1 497 ? 14.183 -4.113 -11.625 1.00 96.62 497 LEU A N 1
ATOM 3980 C CA . LEU A 1 497 ? 15.107 -3.037 -12.010 1.00 96.62 497 LEU A CA 1
ATOM 3981 C C . LEU A 1 497 ? 16.576 -3.404 -11.780 1.00 96.62 497 LEU A C 1
ATOM 3983 O O . LEU A 1 497 ? 17.378 -3.160 -12.673 1.00 96.62 497 LEU A O 1
ATOM 3987 N N . ALA A 1 498 ? 16.941 -4.016 -10.647 1.00 95.75 498 ALA A N 1
ATOM 3988 C CA . ALA A 1 498 ? 18.326 -4.424 -10.397 1.00 95.75 498 ALA A CA 1
ATOM 3989 C C . ALA A 1 498 ? 18.855 -5.351 -11.508 1.00 95.75 498 ALA A C 1
ATOM 3991 O O . ALA A 1 498 ? 19.929 -5.102 -12.052 1.00 95.75 498 ALA A O 1
ATOM 3992 N N . LEU A 1 499 ? 18.064 -6.357 -11.906 1.00 95.31 499 LEU A N 1
ATOM 3993 C CA . LEU A 1 499 ? 18.389 -7.265 -13.015 1.00 95.31 499 LEU A CA 1
ATOM 3994 C C . LEU A 1 499 ? 18.517 -6.546 -14.368 1.00 95.31 499 LEU A C 1
ATOM 3996 O O . LEU A 1 499 ? 19.403 -6.872 -15.153 1.00 95.31 499 LEU A O 1
ATOM 4000 N N . LEU A 1 500 ? 17.643 -5.576 -14.652 1.00 96.06 500 LEU A N 1
ATOM 4001 C CA . LEU A 1 500 ? 17.658 -4.830 -15.916 1.00 96.06 500 LEU A CA 1
ATOM 4002 C C . LEU A 1 500 ? 18.815 -3.821 -15.986 1.00 96.06 500 LEU A C 1
ATOM 4004 O O . LEU A 1 500 ? 19.420 -3.681 -17.044 1.00 96.06 500 LEU A O 1
ATOM 4008 N N . PHE A 1 501 ? 19.154 -3.160 -14.876 1.00 96.31 501 PHE A N 1
ATOM 4009 C CA . PHE A 1 501 ? 20.253 -2.190 -14.793 1.00 96.31 501 PHE A CA 1
ATOM 4010 C C . PHE A 1 501 ? 21.651 -2.830 -14.753 1.00 96.31 501 PHE A C 1
ATOM 4012 O O . PHE A 1 501 ? 22.629 -2.165 -15.081 1.00 96.31 501 PHE A O 1
ATOM 4019 N N . ASP A 1 502 ? 21.761 -4.109 -14.381 1.00 93.56 502 ASP A N 1
ATOM 4020 C CA . ASP A 1 502 ? 23.012 -4.885 -14.438 1.00 93.56 502 ASP A CA 1
ATOM 4021 C C . ASP A 1 502 ? 23.171 -5.684 -15.753 1.00 93.56 502 ASP A C 1
ATOM 4023 O O . ASP A 1 502 ? 24.135 -6.430 -15.925 1.00 93.56 502 ASP A O 1
ATOM 4027 N N . ASN A 1 503 ? 22.240 -5.539 -16.705 1.00 90.50 503 ASN A N 1
ATOM 4028 C CA . ASN A 1 503 ? 22.289 -6.231 -17.991 1.00 90.50 503 ASN A CA 1
ATOM 4029 C C . ASN A 1 503 ? 22.827 -5.322 -19.121 1.00 90.50 503 ASN A C 1
ATOM 4031 O O . ASN A 1 503 ? 22.046 -4.599 -19.740 1.00 90.50 503 ASN A O 1
ATOM 4035 N N . PRO A 1 504 ? 24.125 -5.392 -19.482 1.00 79.44 504 PRO A N 1
ATOM 4036 C CA . PRO A 1 504 ? 24.683 -4.583 -20.565 1.00 79.44 504 PRO A CA 1
ATOM 4037 C C . PRO A 1 504 ? 24.235 -5.024 -21.971 1.00 79.44 504 PRO A C 1
ATOM 4039 O O . PRO A 1 504 ? 24.431 -4.274 -22.928 1.00 79.44 504 PRO A O 1
ATOM 4042 N N . SER A 1 505 ? 23.642 -6.214 -22.153 1.00 87.31 505 SER A N 1
ATOM 4043 C CA . SER A 1 505 ? 23.243 -6.692 -23.487 1.00 87.31 505 SER A CA 1
ATOM 4044 C C . SER A 1 505 ? 21.879 -6.164 -23.941 1.00 87.31 505 SER A C 1
ATOM 4046 O O . SER A 1 505 ? 21.654 -6.065 -25.147 1.00 87.31 505 SER A O 1
ATOM 4048 N N . ILE A 1 506 ? 21.007 -5.725 -23.024 1.00 94.00 506 ILE A N 1
ATOM 4049 C CA . ILE A 1 506 ? 19.656 -5.246 -23.361 1.00 94.00 506 ILE A CA 1
ATOM 4050 C C . ILE A 1 506 ? 19.688 -4.035 -24.315 1.00 94.00 506 ILE A C 1
ATOM 4052 O O . ILE A 1 506 ? 20.505 -3.129 -24.153 1.00 94.00 506 ILE A O 1
ATOM 4056 N N . GLY A 1 507 ? 18.825 -4.042 -25.335 1.00 95.06 507 GLY A N 1
ATOM 4057 C CA . GLY A 1 507 ? 18.594 -2.913 -26.250 1.00 95.06 507 GLY A CA 1
ATOM 4058 C C . GLY A 1 507 ? 17.330 -2.131 -25.884 1.00 95.06 507 GLY A C 1
ATOM 4059 O O . GLY A 1 507 ? 16.448 -2.658 -25.188 1.00 95.06 507 GLY A O 1
ATOM 4060 N N . TRP A 1 508 ? 17.211 -0.891 -26.361 1.00 94.88 508 TRP A N 1
ATOM 4061 C CA . TRP A 1 508 ? 16.184 0.053 -25.898 1.00 94.88 508 TRP A CA 1
ATOM 4062 C C . TRP A 1 508 ? 14.753 -0.471 -26.057 1.00 94.88 508 TRP A C 1
ATOM 4064 O O . TRP A 1 508 ? 13.981 -0.466 -25.097 1.00 94.88 508 TRP A O 1
ATOM 4074 N N . LYS A 1 509 ? 14.419 -1.044 -27.221 1.00 92.88 509 LYS A N 1
ATOM 4075 C CA . LYS A 1 509 ? 13.090 -1.625 -27.514 1.00 92.88 509 LYS A CA 1
ATOM 4076 C C . LYS A 1 509 ? 12.669 -2.737 -26.535 1.00 92.88 509 LYS A C 1
ATOM 4078 O O . LYS A 1 509 ? 11.474 -2.965 -26.340 1.00 92.88 509 LYS A O 1
ATOM 4083 N N . SER A 1 510 ? 13.626 -3.431 -25.913 1.00 94.25 510 SER A N 1
ATOM 4084 C CA . SER A 1 510 ? 13.360 -4.439 -24.876 1.00 94.25 510 SER A CA 1
ATOM 4085 C C . SER A 1 510 ? 13.212 -3.795 -23.493 1.00 94.25 510 SER A C 1
ATOM 4087 O O . SER A 1 510 ? 12.237 -4.058 -22.787 1.00 94.25 510 SER A O 1
ATOM 4089 N N . PHE A 1 511 ? 14.117 -2.876 -23.140 1.00 95.38 511 PHE A N 1
ATOM 4090 C CA . PHE A 1 511 ? 14.066 -2.127 -21.881 1.00 95.38 511 PHE A CA 1
ATOM 4091 C C . PHE A 1 511 ? 12.762 -1.316 -21.740 1.00 95.38 511 PHE A C 1
ATOM 4093 O O . PHE A 1 511 ? 12.041 -1.476 -20.751 1.00 95.38 511 PHE A O 1
ATOM 4100 N N . LYS A 1 512 ? 12.385 -0.540 -22.768 1.00 93.06 512 LYS A N 1
ATOM 4101 C CA . LYS A 1 512 ? 11.122 0.219 -22.837 1.00 93.06 512 LYS A CA 1
ATOM 4102 C C . LYS A 1 512 ? 9.897 -0.688 -22.668 1.00 93.06 512 LYS A C 1
ATOM 4104 O O . LYS A 1 512 ? 9.000 -0.363 -21.897 1.00 93.06 512 LYS A O 1
ATOM 4109 N N . ARG A 1 513 ? 9.877 -1.881 -23.279 1.00 92.50 513 ARG A N 1
ATOM 4110 C CA . ARG A 1 513 ? 8.783 -2.862 -23.098 1.00 92.50 513 ARG A CA 1
ATOM 4111 C C . ARG A 1 513 ? 8.635 -3.306 -21.636 1.00 92.50 513 ARG A C 1
ATOM 4113 O O . ARG A 1 513 ? 7.521 -3.344 -21.116 1.00 92.50 513 ARG A O 1
ATOM 4120 N N . GLN A 1 514 ? 9.747 -3.605 -20.960 1.00 94.44 514 GLN A N 1
ATOM 4121 C CA . GLN A 1 514 ? 9.740 -3.995 -19.544 1.00 94.44 514 GLN A CA 1
ATOM 4122 C C . GLN A 1 514 ? 9.292 -2.844 -18.628 1.00 94.44 514 GLN A C 1
ATOM 4124 O O . GLN A 1 514 ? 8.564 -3.078 -17.661 1.00 94.44 514 GLN A O 1
ATOM 4129 N N . MET A 1 515 ? 9.678 -1.605 -18.945 1.00 94.25 515 MET A N 1
ATOM 4130 C CA . MET A 1 515 ? 9.267 -0.415 -18.194 1.00 94.25 515 MET A CA 1
ATOM 4131 C C . MET A 1 515 ? 7.785 -0.071 -18.396 1.00 94.25 515 MET A C 1
ATOM 4133 O O . MET A 1 515 ? 7.084 0.182 -17.418 1.00 94.25 515 MET A O 1
ATOM 4137 N N . LEU A 1 516 ? 7.265 -0.136 -19.626 1.00 90.44 516 LEU A N 1
ATOM 4138 C CA . LEU A 1 516 ? 5.837 0.061 -19.914 1.00 90.44 516 LEU A CA 1
ATOM 4139 C C . LEU A 1 516 ? 4.955 -0.995 -19.223 1.00 90.44 516 LEU A C 1
ATOM 4141 O O . LEU A 1 516 ? 3.909 -0.652 -18.671 1.00 90.44 516 LEU A O 1
ATOM 4145 N N . SER A 1 517 ? 5.409 -2.253 -19.167 1.00 89.75 517 SER A N 1
ATOM 4146 C CA . SER A 1 517 ? 4.775 -3.316 -18.370 1.00 89.75 517 SER A CA 1
ATOM 4147 C C . SER A 1 517 ? 4.748 -2.969 -16.872 1.00 89.75 517 SER A C 1
ATOM 4149 O O . SER A 1 517 ? 3.695 -3.047 -16.238 1.00 89.75 517 SER A O 1
ATOM 4151 N N . MET A 1 518 ? 5.868 -2.499 -16.310 1.00 91.12 518 MET A N 1
ATOM 4152 C CA . MET A 1 518 ? 5.952 -2.075 -14.905 1.00 91.12 518 MET A CA 1
ATOM 4153 C C . MET A 1 518 ? 5.059 -0.857 -14.597 1.00 91.12 518 MET A C 1
ATOM 4155 O O . MET A 1 518 ? 4.439 -0.801 -13.533 1.00 91.12 518 MET A O 1
ATOM 4159 N N . ARG A 1 519 ? 4.939 0.089 -15.539 1.00 89.25 519 ARG A N 1
ATOM 4160 C CA . ARG A 1 519 ? 4.018 1.236 -15.466 1.00 89.25 519 ARG A CA 1
ATOM 4161 C C . ARG A 1 519 ? 2.559 0.776 -15.431 1.00 89.25 519 ARG A C 1
ATOM 4163 O O . ARG A 1 519 ? 1.816 1.198 -14.553 1.00 89.25 519 ARG A O 1
ATOM 4170 N N . SER A 1 520 ? 2.166 -0.124 -16.336 1.00 84.38 520 SER A N 1
ATOM 4171 C CA . SER A 1 520 ? 0.807 -0.683 -16.398 1.00 84.38 520 SER A CA 1
ATOM 4172 C C . SER A 1 520 ? 0.432 -1.443 -15.118 1.00 84.38 520 SER A C 1
ATOM 4174 O O . SER A 1 520 ? -0.618 -1.175 -14.543 1.00 84.38 520 SER A O 1
ATOM 4176 N N . HIS A 1 521 ? 1.331 -2.288 -14.599 1.00 83.75 521 HIS A N 1
ATOM 4177 C CA . HIS A 1 521 ? 1.138 -3.004 -13.329 1.00 83.75 521 HIS A CA 1
ATOM 4178 C C . HIS A 1 521 ? 1.093 -2.080 -12.092 1.00 83.75 521 HIS A C 1
ATOM 4180 O O . HIS A 1 521 ? 0.618 -2.479 -11.027 1.00 83.75 521 HIS A O 1
ATOM 4186 N N . SER A 1 522 ? 1.603 -0.849 -12.212 1.00 86.25 522 SER A N 1
ATOM 4187 C CA . SER A 1 522 ? 1.475 0.178 -11.173 1.00 86.25 522 SER A CA 1
ATOM 4188 C C . SER A 1 522 ? 0.130 0.911 -11.272 1.00 86.25 522 SER A C 1
ATOM 4190 O O . SER A 1 522 ? -0.550 1.073 -10.263 1.00 86.25 522 SER A O 1
ATOM 4192 N N . ASP A 1 523 ? -0.304 1.275 -12.484 1.00 81.81 523 ASP A N 1
ATOM 4193 C CA . ASP A 1 523 ? -1.604 1.915 -12.760 1.00 81.81 523 ASP A CA 1
ATOM 4194 C C . ASP A 1 523 ? -2.786 1.009 -12.355 1.00 81.81 523 ASP A C 1
ATOM 4196 O O . ASP A 1 523 ? -3.740 1.476 -11.731 1.00 81.81 523 ASP A O 1
ATOM 4200 N N . SER A 1 524 ? -2.674 -0.308 -12.580 1.00 76.75 524 SER A N 1
ATOM 4201 C CA . SER A 1 524 ? -3.646 -1.311 -12.109 1.00 76.75 524 SER A CA 1
ATOM 4202 C C . SER A 1 524 ? -3.663 -1.504 -10.586 1.00 76.75 524 SER A C 1
ATOM 4204 O O . SER A 1 524 ? -4.555 -2.167 -10.069 1.00 76.75 524 SER A O 1
ATOM 4206 N N . LYS A 1 525 ? -2.682 -0.948 -9.863 1.00 76.88 525 LYS A N 1
ATOM 4207 C CA . LYS A 1 525 ? -2.633 -0.876 -8.391 1.00 76.88 525 LYS A CA 1
ATOM 4208 C C . LYS A 1 525 ? -2.888 0.545 -7.875 1.00 76.88 525 LYS A C 1
ATOM 4210 O O . LYS A 1 525 ? -2.736 0.808 -6.683 1.00 76.88 525 LYS A O 1
ATOM 4215 N N . GLY A 1 526 ? -3.308 1.469 -8.744 1.00 72.88 526 GLY A N 1
ATOM 4216 C CA . GLY A 1 526 ? -3.743 2.806 -8.339 1.00 72.88 526 GLY A CA 1
ATOM 4217 C C . GLY A 1 526 ? -4.983 2.770 -7.441 1.00 72.88 526 GLY A C 1
ATOM 4218 O O . GLY A 1 526 ? -5.064 3.552 -6.497 1.00 72.88 526 GLY A O 1
ATOM 4219 N N . PHE A 1 527 ? -5.870 1.795 -7.660 1.00 78.00 527 PHE A N 1
ATOM 4220 C CA . PHE A 1 527 ? -6.954 1.389 -6.761 1.00 78.00 527 PHE A CA 1
ATOM 4221 C C . PHE A 1 527 ? -6.582 0.064 -6.076 1.00 78.00 527 PHE A C 1
ATOM 4223 O O . PHE A 1 527 ? -6.102 -0.853 -6.741 1.00 78.00 527 PHE A O 1
ATOM 4230 N N . GLU A 1 528 ? -6.785 -0.045 -4.762 1.00 75.62 528 GLU A N 1
ATOM 4231 C CA . GLU A 1 528 ? -6.633 -1.290 -3.991 1.00 75.62 528 GLU A CA 1
ATOM 4232 C C . GLU A 1 528 ? -7.394 -1.147 -2.660 1.00 75.62 528 GLU A C 1
ATOM 4234 O O . GLU A 1 528 ? -7.257 -0.124 -1.986 1.00 75.62 528 GLU A O 1
ATOM 4239 N N . MET A 1 529 ? -8.193 -2.153 -2.289 1.00 81.69 529 MET A N 1
ATOM 4240 C CA . MET A 1 529 ? -8.990 -2.158 -1.051 1.00 81.69 529 MET A CA 1
ATOM 4241 C C . MET A 1 529 ? -8.141 -2.547 0.166 1.00 81.69 529 MET A C 1
ATOM 4243 O O . MET A 1 529 ? -7.244 -3.388 0.063 1.00 81.69 529 MET A O 1
ATOM 4247 N N . LYS A 1 530 ? -8.450 -1.975 1.333 1.00 85.69 530 LYS A N 1
ATOM 4248 C CA . LYS A 1 530 ? -7.783 -2.268 2.607 1.00 85.69 530 LYS A CA 1
ATOM 4249 C C . LYS A 1 530 ? -8.068 -3.707 3.061 1.00 85.69 530 LYS A C 1
ATOM 4251 O O . LYS A 1 530 ? -9.219 -4.102 3.227 1.00 85.69 530 LYS A O 1
ATOM 4256 N N . ARG A 1 531 ? -7.021 -4.487 3.340 1.00 83.25 531 ARG A N 1
ATOM 4257 C CA . ARG A 1 531 ? -7.116 -5.770 4.069 1.00 83.25 531 ARG A CA 1
ATOM 4258 C C . ARG A 1 531 ? -7.093 -5.511 5.590 1.00 83.25 531 ARG A C 1
ATOM 4260 O O . ARG A 1 531 ? -6.628 -4.447 6.006 1.00 83.25 531 ARG A O 1
ATOM 4267 N N . PRO A 1 532 ? -7.500 -6.455 6.463 1.00 72.31 532 PRO A N 1
ATOM 4268 C CA . PRO A 1 532 ? -7.558 -6.217 7.913 1.00 72.31 532 PRO A CA 1
ATOM 4269 C C . PRO A 1 532 ? -6.270 -5.621 8.512 1.00 72.31 532 PRO A C 1
ATOM 4271 O O . PRO A 1 532 ? -6.327 -4.605 9.199 1.00 72.31 532 PRO A O 1
ATOM 4274 N N . ASN A 1 533 ? -5.108 -6.164 8.133 1.00 78.94 533 ASN A N 1
ATOM 4275 C CA . ASN A 1 533 ? -3.792 -5.716 8.610 1.00 78.94 533 ASN A CA 1
ATOM 4276 C C . ASN A 1 533 ? -3.134 -4.609 7.760 1.00 78.94 533 ASN A C 1
ATOM 4278 O O . ASN A 1 533 ? -2.078 -4.102 8.145 1.00 78.94 533 ASN A O 1
ATOM 4282 N N . ASP A 1 534 ? -3.717 -4.232 6.617 1.00 87.00 534 ASP A N 1
ATOM 4283 C CA . ASP A 1 534 ? -3.188 -3.151 5.780 1.00 87.00 534 ASP A CA 1
ATOM 4284 C C . ASP A 1 534 ? -3.487 -1.782 6.403 1.00 87.00 534 ASP A C 1
ATOM 4286 O O . ASP A 1 534 ? -4.507 -1.582 7.068 1.00 87.00 534 ASP A O 1
ATOM 4290 N N . SER A 1 535 ? -2.607 -0.807 6.165 1.00 89.44 535 SER A N 1
ATOM 4291 C CA . SER A 1 535 ? -2.779 0.523 6.743 1.00 89.44 535 SER A CA 1
ATOM 4292 C C . SER A 1 535 ? -3.808 1.367 5.993 1.00 89.44 535 SER A C 1
ATOM 4294 O O . SER A 1 535 ? -3.648 1.673 4.809 1.00 89.44 535 SER A O 1
ATOM 4296 N N . ILE A 1 536 ? -4.795 1.850 6.744 1.00 90.50 536 ILE A N 1
ATOM 4297 C CA . ILE A 1 536 ? -5.820 2.814 6.319 1.00 90.50 536 ILE A CA 1
ATOM 4298 C C . ILE A 1 536 ? -5.242 4.107 5.705 1.00 90.50 536 ILE A C 1
ATOM 4300 O O . ILE A 1 536 ? -5.850 4.734 4.840 1.00 90.50 536 ILE A O 1
ATOM 4304 N N . TYR A 1 537 ? -4.014 4.475 6.091 1.00 91.38 537 TYR A N 1
ATOM 4305 C CA . TYR A 1 537 ? -3.311 5.655 5.577 1.00 91.38 537 TYR A CA 1
ATOM 4306 C C . TYR A 1 537 ? -2.718 5.461 4.167 1.00 91.38 537 TYR A C 1
ATOM 4308 O O . TYR A 1 537 ? -2.293 6.434 3.554 1.00 91.38 537 TYR A O 1
ATOM 4316 N N . THR A 1 538 ? -2.699 4.231 3.633 1.00 90.94 538 THR A N 1
ATOM 4317 C CA . THR A 1 538 ? -2.412 3.932 2.213 1.00 90.94 538 THR A CA 1
ATOM 4318 C C . THR A 1 538 ? -3.647 3.405 1.481 1.00 90.94 538 THR A C 1
ATOM 4320 O O . THR A 1 538 ? -3.813 3.674 0.290 1.00 90.94 538 THR A O 1
ATOM 4323 N N . PHE A 1 539 ? -4.513 2.663 2.170 1.00 90.88 539 PHE A N 1
ATOM 4324 C CA . PHE A 1 539 ? -5.716 2.044 1.618 1.00 90.88 539 PHE A CA 1
ATOM 4325 C C . PHE A 1 539 ? -6.946 2.608 2.353 1.00 90.88 539 PHE A C 1
ATOM 4327 O O . PHE A 1 539 ? -7.349 2.044 3.365 1.00 90.88 539 PHE A O 1
ATOM 4334 N N . PRO A 1 540 ? -7.513 3.745 1.903 1.00 89.69 540 PRO A N 1
ATOM 4335 C CA . PRO A 1 540 ? -8.629 4.399 2.592 1.00 89.69 540 PRO A CA 1
ATOM 4336 C C . PRO A 1 540 ? -9.991 3.738 2.335 1.00 89.69 540 PRO A C 1
ATOM 4338 O O . PRO A 1 540 ? -10.939 4.028 3.051 1.00 89.69 540 PRO A O 1
ATOM 4341 N N . CYS A 1 541 ? -10.126 2.901 1.302 1.00 85.19 541 CYS A N 1
ATOM 4342 C CA . CYS A 1 541 ? -11.386 2.235 0.959 1.00 85.19 541 CYS A CA 1
ATOM 4343 C C . CYS A 1 541 ? -11.424 0.827 1.588 1.00 85.19 541 CYS A C 1
ATOM 4345 O O . CYS A 1 541 ? -10.448 0.086 1.411 1.00 85.19 541 CYS A O 1
ATOM 4347 N N . PRO A 1 542 ? -12.513 0.417 2.269 1.00 83.19 542 PRO A N 1
ATOM 4348 C CA . PRO A 1 542 ? -13.807 1.105 2.385 1.00 83.19 542 PRO A CA 1
ATOM 4349 C C . PRO A 1 542 ? -13.947 2.037 3.607 1.00 83.19 542 PRO A C 1
ATOM 4351 O O . PRO A 1 542 ? -14.927 2.762 3.695 1.00 83.19 542 PRO A O 1
ATOM 4354 N N . ASP A 1 543 ? -13.017 2.027 4.565 1.00 86.81 543 ASP A N 1
ATOM 4355 C CA . ASP A 1 543 ? -13.214 2.647 5.889 1.00 86.81 543 ASP A CA 1
ATOM 4356 C C . ASP A 1 543 ? -13.456 4.172 5.874 1.00 86.81 543 ASP A C 1
ATOM 4358 O O . ASP A 1 543 ? -14.126 4.699 6.760 1.00 86.81 543 ASP A O 1
ATOM 4362 N N . CYS A 1 544 ? -12.893 4.884 4.893 1.00 87.69 544 CYS A N 1
ATOM 4363 C CA . CYS A 1 544 ? -12.941 6.347 4.780 1.00 87.69 544 CYS A CA 1
ATOM 4364 C C . CYS A 1 544 ? -13.763 6.859 3.588 1.00 87.69 544 CYS A C 1
ATOM 4366 O O . CYS A 1 544 ? -13.982 8.068 3.475 1.00 87.69 544 CYS A O 1
ATOM 4368 N N . ALA A 1 545 ? -14.170 5.978 2.675 1.00 82.62 545 ALA A N 1
ATOM 4369 C CA . ALA A 1 545 ? -14.915 6.343 1.477 1.00 82.62 545 ALA A CA 1
ATOM 4370 C C . ALA A 1 545 ? -15.934 5.255 1.124 1.00 82.62 545 ALA A C 1
ATOM 4372 O O . ALA A 1 545 ? -15.623 4.067 1.187 1.00 82.62 545 ALA A O 1
ATOM 4373 N N . ALA A 1 546 ? -17.122 5.670 0.689 1.00 75.12 546 ALA A N 1
ATOM 4374 C CA . ALA A 1 546 ? -18.197 4.794 0.245 1.00 75.12 546 ALA A CA 1
ATOM 4375 C C . ALA A 1 546 ? -18.293 4.773 -1.287 1.00 75.12 546 ALA A C 1
ATOM 4377 O O . ALA A 1 546 ? -18.009 5.770 -1.957 1.00 75.12 546 ALA A O 1
ATOM 4378 N N . ALA A 1 547 ? -18.719 3.640 -1.846 1.00 69.75 547 ALA A N 1
ATOM 4379 C CA . ALA A 1 547 ? -18.948 3.507 -3.279 1.00 69.75 547 ALA A CA 1
ATOM 4380 C C . ALA A 1 547 ? -20.177 4.323 -3.712 1.00 69.75 547 ALA A C 1
ATOM 4382 O O . ALA A 1 547 ? -21.272 4.158 -3.171 1.00 69.75 547 ALA A O 1
ATOM 4383 N N . VAL A 1 548 ? -20.014 5.164 -4.731 1.00 62.50 548 VAL A N 1
ATOM 4384 C CA . VAL A 1 548 ? -21.109 5.886 -5.382 1.00 62.50 548 VAL A CA 1
ATOM 4385 C C . VAL A 1 548 ? -21.856 4.910 -6.281 1.00 62.50 548 VAL A C 1
ATOM 4387 O O . VAL A 1 548 ? -21.558 4.750 -7.465 1.00 62.50 548 VAL A O 1
ATOM 4390 N N . THR A 1 549 ? -22.858 4.240 -5.721 1.00 48.75 549 THR A N 1
ATOM 4391 C CA . THR A 1 549 ? -23.855 3.563 -6.547 1.00 48.75 549 THR A CA 1
ATOM 4392 C C . THR A 1 549 ? -24.714 4.617 -7.236 1.00 48.75 549 THR A C 1
ATOM 4394 O O . THR A 1 549 ? -25.410 5.363 -6.545 1.00 48.75 549 THR A O 1
ATOM 4397 N N . ASN A 1 550 ? -24.760 4.621 -8.571 1.00 32.56 550 ASN A N 1
ATOM 4398 C CA . ASN A 1 550 ? -25.817 5.298 -9.334 1.00 32.56 550 ASN A CA 1
ATOM 4399 C C . ASN A 1 550 ? -27.151 4.542 -9.176 1.00 32.56 550 ASN A C 1
ATOM 4401 O O . ASN A 1 550 ? -27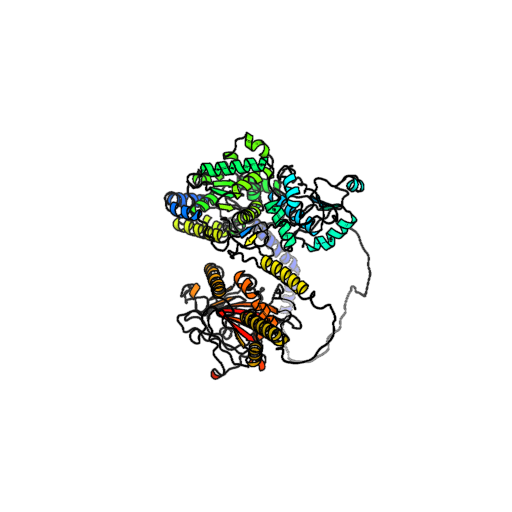.712 4.009 -10.131 1.00 32.56 550 ASN A O 1
ATOM 4405 N N . LYS A 1 551 ? -27.656 4.475 -7.942 1.00 31.73 551 LYS A N 1
ATOM 4406 C CA . LYS A 1 551 ? -29.059 4.173 -7.671 1.00 31.73 551 LYS A CA 1
ATOM 4407 C C . LYS A 1 551 ? -29.856 5.431 -7.991 1.00 31.73 551 LYS A C 1
ATOM 4409 O O . LYS A 1 551 ? -29.497 6.508 -7.518 1.00 31.73 551 LYS A O 1
ATOM 4414 N N . LEU A 1 552 ? -30.966 5.296 -8.717 1.00 26.06 552 LEU A N 1
ATOM 4415 C CA . LEU A 1 552 ? -32.032 6.284 -8.576 1.00 26.06 552 LEU A CA 1
ATOM 4416 C C . LEU A 1 552 ? -32.453 6.259 -7.104 1.00 26.06 552 LEU A C 1
ATOM 4418 O O . LEU A 1 552 ? -32.793 5.199 -6.575 1.00 26.06 552 LEU A O 1
ATOM 4422 N N . GLN A 1 553 ? -32.379 7.409 -6.437 1.00 26.33 553 GLN A N 1
ATOM 4423 C CA . GLN A 1 553 ? -32.680 7.530 -5.015 1.00 26.33 553 GLN A CA 1
ATOM 4424 C C . GLN A 1 553 ? -34.199 7.538 -4.799 1.00 26.33 553 GLN A C 1
ATOM 4426 O O . GLN A 1 553 ? -34.804 8.569 -4.518 1.00 26.33 553 GLN A O 1
ATOM 4431 N N . ILE A 1 554 ? -34.820 6.364 -4.942 1.00 29.61 554 ILE A N 1
ATOM 4432 C CA . ILE A 1 554 ? -36.152 6.106 -4.396 1.00 29.61 554 ILE A CA 1
ATOM 4433 C C . ILE A 1 554 ? -35.982 6.041 -2.878 1.00 29.61 554 ILE A C 1
ATOM 4435 O O . ILE A 1 554 ? -35.549 5.025 -2.333 1.00 29.61 554 ILE A O 1
ATOM 4439 N N . ASP A 1 555 ? -36.253 7.160 -2.210 1.00 27.12 555 ASP A N 1
ATOM 4440 C CA . ASP A 1 555 ? -36.142 7.274 -0.759 1.00 27.12 555 ASP A CA 1
ATOM 4441 C C . ASP A 1 555 ? -37.291 6.526 -0.067 1.00 27.12 555 ASP A C 1
ATOM 4443 O O . ASP A 1 555 ? -38.390 7.043 0.155 1.00 27.12 555 ASP A O 1
ATOM 4447 N N . THR A 1 556 ? -37.023 5.270 0.281 1.00 32.94 556 THR A N 1
ATOM 4448 C CA . THR A 1 556 ? -37.961 4.413 1.009 1.00 32.94 556 THR A CA 1
ATOM 4449 C C . THR A 1 556 ? -38.172 4.851 2.461 1.00 32.94 556 THR A C 1
ATOM 4451 O O . THR A 1 556 ? -39.196 4.494 3.044 1.00 32.94 556 THR A O 1
ATOM 4454 N N . SER A 1 557 ? -37.279 5.661 3.046 1.00 30.67 557 SER A N 1
ATOM 4455 C CA . SER A 1 557 ? -37.434 6.159 4.420 1.00 30.67 557 SER A CA 1
ATOM 4456 C C . SER A 1 557 ? -38.532 7.223 4.516 1.00 30.67 557 SER A C 1
ATOM 4458 O O . SER A 1 557 ? -39.358 7.201 5.438 1.00 30.67 557 SER A O 1
ATOM 4460 N N . HIS A 1 558 ? -38.624 8.090 3.505 1.00 30.80 558 HIS A N 1
ATOM 4461 C CA . HIS A 1 558 ? -39.640 9.137 3.452 1.00 30.80 558 HIS A CA 1
ATOM 4462 C C . HIS A 1 558 ? -41.049 8.578 3.186 1.00 30.80 558 HIS A C 1
ATOM 4464 O O . HIS A 1 558 ? -42.035 9.115 3.699 1.00 30.80 558 HIS A O 1
ATOM 4470 N N . PHE A 1 559 ? -41.145 7.468 2.442 1.00 34.28 559 PHE A N 1
ATOM 4471 C CA . PHE A 1 559 ? -42.408 6.773 2.168 1.00 34.28 559 PHE A CA 1
ATOM 4472 C C . PHE A 1 559 ? -42.984 6.085 3.414 1.00 34.28 559 PHE A C 1
ATOM 4474 O O . PHE A 1 559 ? -44.151 6.299 3.745 1.00 34.28 559 PHE A O 1
ATOM 4481 N N . PHE A 1 560 ? -42.176 5.303 4.142 1.00 33.12 560 PHE A N 1
ATOM 4482 C CA . PHE A 1 560 ? -42.640 4.601 5.347 1.00 33.12 560 PHE A CA 1
ATOM 4483 C C . PHE A 1 560 ? -43.114 5.563 6.443 1.00 33.12 560 PHE A C 1
ATOM 4485 O O . PHE A 1 560 ? -44.143 5.317 7.072 1.00 33.12 560 PHE A O 1
ATOM 4492 N N . THR A 1 561 ? -42.398 6.673 6.644 1.00 35.81 561 THR A N 1
ATOM 4493 C CA . THR A 1 561 ? -42.691 7.637 7.717 1.00 35.81 561 THR A CA 1
ATOM 4494 C C . THR A 1 561 ? 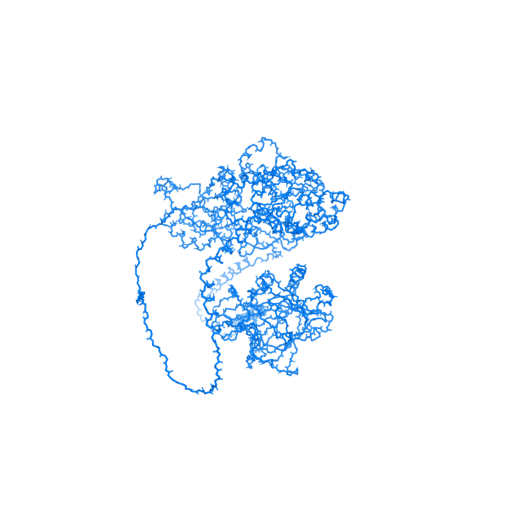-44.029 8.355 7.503 1.00 35.81 561 THR A C 1
ATOM 4496 O O . THR A 1 561 ? -44.809 8.502 8.446 1.00 35.81 561 THR A O 1
ATOM 4499 N N . LEU A 1 562 ? -44.344 8.742 6.261 1.00 35.31 562 LEU A N 1
ATOM 4500 C CA . LEU A 1 562 ? -45.649 9.318 5.917 1.00 35.31 562 LEU A CA 1
ATOM 4501 C C . LEU A 1 562 ? -46.769 8.272 6.039 1.00 35.31 562 LEU A C 1
ATOM 4503 O O . LEU A 1 562 ? -47.760 8.516 6.729 1.00 35.31 562 LEU A O 1
ATOM 4507 N N . TRP A 1 563 ? -46.575 7.080 5.461 1.00 37.59 563 TRP A N 1
ATOM 4508 C CA . TRP A 1 563 ? -47.588 6.018 5.426 1.00 37.59 563 TRP A CA 1
ATOM 4509 C C . TRP A 1 563 ? -48.023 5.555 6.828 1.00 37.59 563 TRP A C 1
ATOM 4511 O O . TRP A 1 563 ? -49.218 5.404 7.086 1.00 37.59 563 TRP A O 1
ATOM 4521 N N . PHE A 1 564 ? -47.083 5.424 7.772 1.00 36.47 564 PHE A N 1
ATOM 4522 C CA . PHE A 1 564 ? -47.407 5.113 9.170 1.00 36.47 564 PHE A CA 1
ATOM 4523 C C . PHE A 1 564 ? -48.181 6.241 9.868 1.00 36.47 564 PHE A C 1
ATOM 4525 O O . PHE A 1 564 ? -49.085 5.971 10.660 1.00 36.47 564 PHE A O 1
ATOM 4532 N N . SER A 1 565 ? -47.860 7.506 9.571 1.00 36.94 565 SER A N 1
ATOM 4533 C CA . SER A 1 565 ? -48.538 8.653 10.188 1.00 36.94 565 SER A CA 1
ATOM 4534 C C . SER A 1 565 ? -50.019 8.740 9.796 1.00 36.94 565 SER A C 1
ATOM 4536 O O . SER A 1 565 ? -50.864 9.068 10.633 1.00 36.94 565 SER A O 1
ATOM 4538 N N . ASP A 1 566 ? -50.351 8.362 8.559 1.00 39.56 566 ASP A N 1
ATOM 4539 C CA . ASP A 1 566 ? -51.714 8.447 8.035 1.00 39.56 566 ASP A CA 1
ATOM 4540 C C . ASP A 1 566 ? -52.552 7.194 8.328 1.00 39.56 566 ASP A C 1
ATOM 4542 O O . ASP A 1 566 ? -53.744 7.328 8.616 1.00 39.56 566 ASP A O 1
ATOM 4546 N N . LEU A 1 567 ? -51.941 6.000 8.420 1.00 40.50 567 LEU A N 1
ATOM 4547 C CA . LEU A 1 567 ? -52.605 4.832 9.020 1.00 40.50 567 LEU A CA 1
ATOM 4548 C C . LEU A 1 567 ? -53.041 5.118 10.467 1.00 40.50 567 LEU A C 1
ATOM 4550 O O . LEU A 1 567 ? -54.173 4.812 10.845 1.00 40.50 567 LEU A O 1
ATOM 4554 N N . CYS A 1 568 ? -52.176 5.747 11.271 1.00 40.31 568 CYS A N 1
ATOM 4555 C CA . CYS A 1 568 ? -52.508 6.125 12.645 1.00 40.31 568 CYS A CA 1
ATOM 4556 C C . CYS A 1 568 ? -53.633 7.173 12.714 1.00 40.31 568 CYS A C 1
ATOM 4558 O O . CYS A 1 568 ? -54.503 7.071 13.582 1.00 40.31 568 CYS A O 1
ATOM 4560 N N . ARG A 1 569 ? -53.679 8.140 11.785 1.00 42.06 569 ARG A N 1
ATOM 4561 C CA . ARG A 1 569 ? -54.791 9.107 11.686 1.00 42.06 569 ARG A CA 1
ATOM 4562 C C . ARG A 1 569 ? -56.118 8.437 11.310 1.00 42.06 569 ARG A C 1
ATOM 4564 O O . ARG A 1 569 ? -57.131 8.715 11.953 1.00 42.06 569 ARG A O 1
ATOM 4571 N N . LEU A 1 570 ? -56.121 7.514 10.346 1.00 42.88 570 LEU A N 1
ATOM 4572 C CA . LEU A 1 570 ? -57.315 6.747 9.963 1.00 42.88 570 LEU A CA 1
ATOM 4573 C C . LEU A 1 570 ? -57.823 5.860 11.115 1.00 42.88 570 LEU A C 1
ATOM 4575 O O . LEU A 1 570 ? -59.009 5.899 11.449 1.00 42.88 570 LEU A O 1
ATOM 4579 N N . ALA A 1 571 ? -56.928 5.144 11.801 1.00 41.38 571 ALA A N 1
ATOM 4580 C CA . ALA A 1 571 ? -57.271 4.306 12.955 1.00 41.38 571 ALA A CA 1
ATOM 4581 C C . ALA A 1 571 ? -57.786 5.101 14.177 1.00 41.38 571 ALA A C 1
ATOM 4583 O O . ALA A 1 571 ? -58.515 4.553 15.009 1.00 41.38 571 ALA A O 1
ATOM 4584 N N . ALA A 1 572 ? -57.430 6.387 14.290 1.00 40.91 572 ALA A N 1
ATOM 4585 C CA . ALA A 1 572 ? -57.946 7.307 15.307 1.00 40.91 572 ALA A CA 1
ATOM 4586 C C . ALA A 1 572 ? -59.293 7.957 14.927 1.00 40.91 572 ALA A C 1
ATOM 4588 O O . ALA A 1 572 ? -60.009 8.438 15.810 1.00 40.91 572 ALA A O 1
ATOM 4589 N N . SER A 1 573 ? -59.651 7.969 13.638 1.00 40.25 573 SER A N 1
ATOM 4590 C CA . SER A 1 573 ? -60.956 8.431 13.153 1.00 40.25 573 SER A CA 1
ATOM 4591 C C . SER A 1 573 ? -62.034 7.361 13.363 1.00 40.25 573 SER A C 1
ATOM 4593 O O . SER A 1 573 ? -63.053 7.638 13.995 1.00 40.25 573 SER A O 1
ATOM 4595 N N . ALA A 1 574 ? -61.759 6.115 12.958 1.00 42.41 574 ALA A N 1
ATOM 4596 C CA . ALA A 1 574 ? -62.701 4.993 13.060 1.00 42.41 574 ALA A CA 1
ATOM 4597 C C . ALA A 1 574 ? -63.164 4.681 14.499 1.00 42.41 574 ALA A C 1
ATOM 4599 O O . ALA A 1 574 ? -64.261 4.173 14.704 1.00 42.41 574 ALA A O 1
ATOM 4600 N N . ARG A 1 575 ? -62.355 5.019 15.513 1.00 39.94 575 ARG A N 1
ATOM 4601 C CA . ARG A 1 575 ? -62.689 4.819 16.935 1.00 39.94 575 ARG A CA 1
ATOM 4602 C C . ARG A 1 575 ? -63.565 5.913 17.562 1.00 39.94 575 ARG A C 1
ATOM 4604 O O . ARG A 1 575 ? -63.818 5.852 18.761 1.00 39.94 575 ARG A O 1
ATOM 4611 N N . ARG A 1 576 ? -64.012 6.920 16.800 1.00 38.12 576 ARG A N 1
ATOM 4612 C CA . ARG A 1 576 ? -64.783 8.066 17.329 1.00 38.12 576 ARG A CA 1
ATOM 4613 C C . ARG A 1 576 ? -66.291 8.015 17.035 1.00 38.12 576 ARG A C 1
ATOM 4615 O O . ARG A 1 576 ? -67.000 8.946 17.398 1.00 38.12 576 ARG A O 1
ATOM 4622 N N . THR A 1 577 ? -66.777 6.949 16.400 1.00 42.97 577 THR A N 1
ATOM 4623 C CA . THR A 1 577 ? -68.187 6.786 15.987 1.00 42.97 577 THR A CA 1
ATOM 4624 C C . THR A 1 577 ? -68.996 5.780 16.816 1.00 42.97 577 THR A C 1
ATOM 4626 O O . THR A 1 577 ? -70.214 5.749 16.684 1.00 42.97 577 THR A O 1
ATOM 4629 N N . GLU A 1 578 ? -68.373 4.995 17.699 1.00 42.62 578 GLU A N 1
ATOM 4630 C CA . GLU A 1 578 ? -69.053 3.967 18.511 1.00 42.62 578 GLU A CA 1
ATOM 4631 C C . GLU A 1 578 ? -69.339 4.423 19.957 1.00 42.62 578 GLU A C 1
ATOM 4633 O O . GLU A 1 578 ? -68.893 3.787 20.911 1.00 42.62 578 GLU A O 1
ATOM 4638 N N . MET A 1 579 ? -70.072 5.531 20.162 1.00 36.12 579 MET A N 1
ATOM 4639 C CA . MET A 1 579 ? -70.541 5.872 21.519 1.00 36.12 579 MET A CA 1
ATOM 4640 C C . MET A 1 579 ? -71.793 6.773 21.598 1.00 36.12 579 MET A C 1
ATOM 4642 O O . MET A 1 579 ? -71.689 7.955 21.915 1.00 36.12 579 MET A O 1
ATOM 4646 N N . GLN A 1 580 ? -72.992 6.201 21.414 1.00 31.72 580 GLN A N 1
ATOM 4647 C CA . GLN A 1 580 ? -74.227 6.653 22.090 1.00 31.72 580 GLN A CA 1
ATOM 4648 C C . GLN A 1 580 ? -75.341 5.574 22.031 1.00 31.72 580 GLN A C 1
ATOM 4650 O O . GLN A 1 580 ? -75.446 4.892 21.013 1.00 31.72 580 GLN A O 1
ATOM 4655 N N . PRO A 1 581 ? -76.165 5.383 23.087 1.00 46.53 581 PRO 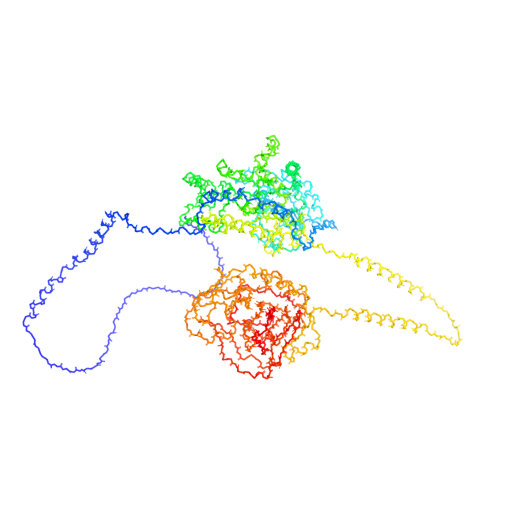A N 1
ATOM 4656 C CA . PRO A 1 581 ? -77.228 4.365 23.120 1.00 46.53 581 PRO A CA 1
ATOM 4657 C C . PRO A 1 581 ? -78.644 4.934 22.871 1.00 46.53 581 PRO A C 1
ATOM 4659 O O . PRO A 1 581 ? -78.970 6.005 23.381 1.00 46.53 581 PRO A O 1
ATOM 4662 N N . GLY A 1 582 ? -79.531 4.193 22.182 1.00 32.59 582 GLY A N 1
ATOM 4663 C CA . GLY A 1 582 ? -80.936 4.616 22.017 1.00 32.59 582 GLY A CA 1
ATOM 4664 C C . GLY A 1 582 ? -81.893 3.687 21.239 1.00 32.59 582 GLY A C 1
ATOM 4665 O O . GLY A 1 582 ? -81.997 3.803 20.029 1.00 32.59 582 GLY A O 1
ATOM 4666 N N . VAL A 1 583 ? -82.635 2.845 21.976 1.00 34.97 583 VAL A N 1
ATOM 4667 C CA . VAL A 1 583 ? -84.059 2.433 21.793 1.00 34.97 583 VAL A CA 1
ATOM 4668 C C . VAL A 1 583 ? -84.604 1.980 20.406 1.00 34.97 583 VAL A C 1
ATOM 4670 O O . VAL A 1 583 ? -84.715 2.764 19.477 1.00 34.97 583 VAL A O 1
ATOM 4673 N N . ASN A 1 584 ? -85.115 0.734 20.373 1.00 35.56 584 ASN A N 1
ATOM 4674 C CA . ASN A 1 584 ? -86.231 0.137 19.586 1.00 35.56 584 ASN A CA 1
ATOM 4675 C C . ASN A 1 584 ? -86.636 0.771 18.222 1.00 35.56 584 ASN A C 1
ATOM 4677 O O . ASN A 1 584 ? -87.143 1.887 18.174 1.00 35.56 584 ASN A O 1
ATOM 4681 N N . SER A 1 585 ? -86.733 0.011 17.119 1.00 30.70 585 SER A N 1
ATOM 4682 C CA . SER A 1 585 ? -87.879 -0.905 16.899 1.00 30.70 585 SER A CA 1
ATOM 4683 C C . SER A 1 585 ? -87.832 -1.714 15.573 1.00 30.70 585 SER A C 1
ATOM 4685 O O . SER A 1 585 ? -87.099 -1.403 14.644 1.00 30.70 585 SER A O 1
ATOM 4687 N N . THR A 1 586 ? -88.636 -2.784 15.547 1.00 33.66 586 THR A N 1
ATOM 4688 C CA . THR A 1 586 ? -89.109 -3.665 14.447 1.00 33.66 586 THR A CA 1
ATOM 4689 C C . THR A 1 586 ? -88.656 -3.502 12.973 1.00 33.66 586 THR A C 1
ATOM 4691 O O . THR A 1 586 ? -89.128 -2.628 12.256 1.00 33.66 586 THR A O 1
ATOM 4694 N N . SER A 1 587 ? -88.039 -4.593 12.484 1.00 32.94 587 SER A N 1
ATOM 4695 C CA . SER A 1 587 ? -88.335 -5.336 11.230 1.00 32.94 587 SER A CA 1
ATOM 4696 C C . SER A 1 587 ? -87.907 -4.839 9.830 1.00 32.94 587 SER A C 1
ATOM 4698 O O . SER A 1 587 ? -88.123 -3.698 9.452 1.00 32.94 587 SER A O 1
ATOM 4700 N N . ALA A 1 588 ? -87.492 -5.841 9.033 1.00 36.34 588 ALA A N 1
ATOM 4701 C CA . ALA A 1 588 ? -87.359 -5.916 7.567 1.00 36.34 588 ALA A CA 1
ATOM 4702 C C . ALA A 1 588 ? -86.082 -5.362 6.882 1.00 36.34 588 ALA A C 1
ATOM 4704 O O . ALA A 1 588 ? -85.810 -4.170 6.854 1.00 36.34 588 ALA A O 1
ATOM 4705 N N . THR A 1 589 ? -85.366 -6.295 6.232 1.00 42.88 589 THR A N 1
ATOM 4706 C CA . THR A 1 589 ? -84.419 -6.115 5.107 1.00 42.88 589 THR A CA 1
ATOM 4707 C C . THR A 1 589 ? -83.354 -5.016 5.221 1.00 42.88 589 THR A C 1
ATOM 4709 O O . THR A 1 589 ? -83.522 -3.914 4.703 1.00 42.88 589 THR A O 1
ATOM 4712 N N . ALA A 1 590 ? -82.184 -5.386 5.747 1.00 33.41 590 ALA A N 1
ATOM 4713 C CA . ALA A 1 590 ? -80.925 -4.677 5.522 1.00 33.41 590 ALA A CA 1
ATOM 4714 C C . ALA A 1 590 ? -79.852 -5.672 5.047 1.00 33.41 590 ALA A C 1
ATOM 4716 O O . ALA A 1 590 ? -79.698 -6.737 5.644 1.00 33.41 590 ALA A O 1
ATOM 4717 N N . ASN A 1 591 ? -79.112 -5.326 3.989 1.00 41.72 591 ASN A N 1
ATOM 4718 C CA . ASN A 1 591 ? -77.893 -6.048 3.613 1.00 41.72 591 ASN A CA 1
ATOM 4719 C C . ASN A 1 591 ? -76.787 -5.687 4.615 1.00 41.72 591 ASN A C 1
ATOM 4721 O O . ASN A 1 591 ? -76.596 -4.508 4.911 1.00 41.72 591 ASN A O 1
ATOM 4725 N N . ASP A 1 592 ? -76.072 -6.685 5.132 1.00 35.50 592 ASP A N 1
ATOM 4726 C CA . ASP A 1 592 ? -75.111 -6.499 6.221 1.00 35.50 592 ASP A CA 1
ATOM 4727 C C . ASP A 1 592 ? -73.822 -5.780 5.748 1.00 35.50 592 ASP A C 1
ATOM 4729 O O . ASP A 1 592 ? -73.097 -6.314 4.900 1.00 35.50 592 ASP A O 1
ATOM 4733 N N . PRO A 1 593 ? -73.469 -4.603 6.312 1.00 42.56 593 PRO A N 1
ATOM 4734 C CA . PRO A 1 593 ? -72.199 -3.932 6.030 1.00 42.56 593 PRO A CA 1
ATOM 4735 C C . PRO A 1 593 ? -70.958 -4.779 6.356 1.00 42.56 593 PRO A C 1
ATOM 4737 O O . PRO A 1 593 ? -69.884 -4.525 5.797 1.00 42.56 593 PRO A O 1
ATOM 4740 N N . SER A 1 594 ? -71.082 -5.791 7.227 1.00 40.41 594 SER A N 1
ATOM 4741 C CA . SER A 1 594 ? -69.984 -6.704 7.551 1.00 40.41 594 SER A CA 1
ATOM 4742 C C . SER A 1 594 ? -69.467 -7.436 6.313 1.00 40.41 594 SER A C 1
ATOM 4744 O O . SER A 1 594 ? -68.255 -7.595 6.176 1.00 40.41 594 SER A O 1
ATOM 4746 N N . GLU A 1 595 ? -70.330 -7.797 5.356 1.00 41.12 595 GLU A N 1
ATOM 4747 C CA . GLU A 1 595 ? -69.912 -8.562 4.181 1.00 41.12 595 GLU A CA 1
ATOM 4748 C C . GLU A 1 595 ? -69.058 -7.723 3.221 1.00 41.12 595 GLU A C 1
ATOM 4750 O O . GLU A 1 595 ? -68.088 -8.234 2.656 1.00 41.12 595 GLU A O 1
ATOM 4755 N N . TYR A 1 596 ? -69.319 -6.416 3.106 1.00 39.75 596 TYR A N 1
ATOM 4756 C CA . TYR A 1 596 ? -68.482 -5.517 2.305 1.00 39.75 596 TYR A CA 1
ATOM 4757 C C . TYR A 1 596 ? -67.117 -5.275 2.963 1.00 39.75 596 TYR A C 1
ATOM 4759 O O . TYR A 1 596 ? -66.089 -5.275 2.279 1.00 39.75 596 TYR A O 1
ATOM 4767 N N . LEU A 1 597 ? -67.073 -5.141 4.295 1.00 44.56 597 LEU A N 1
ATOM 4768 C CA . LEU A 1 597 ? -65.817 -4.998 5.037 1.00 44.56 597 LEU A CA 1
ATOM 4769 C C . LEU A 1 597 ? -65.001 -6.301 5.020 1.00 44.56 597 LEU A C 1
ATOM 4771 O O . LEU A 1 597 ? -63.799 -6.266 4.770 1.00 44.56 597 LEU A O 1
ATOM 4775 N N . ILE A 1 598 ? -65.646 -7.456 5.203 1.00 47.81 598 ILE A N 1
ATOM 4776 C CA . ILE A 1 598 ? -65.026 -8.787 5.131 1.00 47.81 598 ILE A CA 1
ATOM 4777 C C . ILE A 1 598 ? -64.556 -9.092 3.708 1.00 47.81 598 ILE A C 1
ATOM 4779 O O . ILE A 1 598 ? -63.467 -9.636 3.545 1.00 47.81 598 ILE A O 1
ATOM 4783 N N . THR A 1 599 ? -65.309 -8.719 2.671 1.00 45.28 599 THR A N 1
ATOM 4784 C CA . THR A 1 599 ? -64.890 -8.902 1.271 1.00 45.28 599 THR A CA 1
ATOM 4785 C C . THR A 1 599 ? -63.737 -7.971 0.912 1.00 45.28 599 THR A C 1
ATOM 4787 O O . THR A 1 599 ? -62.770 -8.422 0.304 1.00 45.28 599 THR A O 1
ATOM 4790 N N . THR A 1 600 ? -63.753 -6.718 1.375 1.00 47.84 600 THR A N 1
ATOM 4791 C CA . THR A 1 600 ? -62.626 -5.786 1.203 1.00 47.84 600 THR A CA 1
ATOM 4792 C C . THR A 1 600 ? -61.385 -6.272 1.953 1.00 47.84 600 THR A C 1
ATOM 4794 O O . THR A 1 600 ? -60.297 -6.276 1.386 1.00 47.84 600 THR A O 1
ATOM 4797 N N . LEU A 1 601 ? -61.528 -6.770 3.186 1.00 45.78 601 LEU A N 1
ATOM 4798 C CA . LEU A 1 601 ? -60.432 -7.367 3.956 1.00 45.78 601 LEU A CA 1
ATOM 4799 C C . LEU A 1 601 ? -59.934 -8.680 3.344 1.00 45.78 601 LEU A C 1
ATOM 4801 O O . LEU A 1 601 ? -58.732 -8.918 3.354 1.00 45.78 601 LEU A O 1
ATOM 4805 N N . ARG A 1 602 ? -60.805 -9.519 2.770 1.00 43.44 602 ARG A N 1
ATOM 4806 C CA . ARG A 1 602 ? -60.405 -10.713 2.004 1.00 43.44 602 ARG A CA 1
ATOM 4807 C C . ARG A 1 602 ? -59.658 -10.320 0.735 1.00 43.44 602 ARG A C 1
ATOM 4809 O O . ARG A 1 602 ? -58.615 -10.902 0.475 1.00 43.44 602 ARG A O 1
ATOM 4816 N N . LEU A 1 603 ? -60.116 -9.306 0.000 1.00 43.25 603 LEU A N 1
ATOM 4817 C CA . LEU A 1 603 ? -59.427 -8.797 -1.184 1.00 43.25 603 LEU A CA 1
ATOM 4818 C C . LEU A 1 603 ? -58.065 -8.194 -0.814 1.00 43.25 603 LEU A C 1
ATOM 4820 O O . LEU A 1 603 ? -57.072 -8.544 -1.438 1.00 43.25 603 LEU A O 1
ATOM 4824 N N . PHE A 1 604 ? -57.976 -7.395 0.254 1.00 47.91 604 PHE A N 1
ATOM 4825 C CA . PHE A 1 604 ? -56.700 -6.909 0.790 1.00 47.91 604 PHE A CA 1
ATOM 4826 C C . PHE A 1 604 ? -55.804 -8.041 1.295 1.00 47.91 604 PHE A C 1
ATOM 4828 O O . PHE A 1 604 ? -54.598 -7.968 1.105 1.00 47.91 604 PHE A O 1
ATOM 4835 N N . ARG A 1 605 ? -56.351 -9.107 1.890 1.00 43.72 605 ARG A N 1
ATOM 4836 C CA . ARG A 1 605 ? -55.569 -10.271 2.336 1.00 43.72 605 ARG A CA 1
ATOM 4837 C C . ARG A 1 605 ? -55.082 -11.111 1.156 1.00 43.72 605 ARG A C 1
ATOM 4839 O O . ARG A 1 605 ? -53.958 -11.589 1.217 1.00 43.72 605 ARG A O 1
ATOM 4846 N N . SER A 1 606 ? -55.863 -11.225 0.082 1.00 39.41 606 SER A N 1
ATOM 4847 C CA . SER A 1 606 ? -55.482 -11.878 -1.178 1.00 39.41 606 SER A CA 1
ATOM 4848 C C . SER A 1 606 ? -54.502 -11.044 -2.005 1.00 39.41 606 SER A C 1
ATOM 4850 O O . SER A 1 606 ? -53.594 -11.609 -2.598 1.00 39.41 606 SER A O 1
ATOM 4852 N N . ILE A 1 607 ? -54.623 -9.713 -2.012 1.00 45.12 607 ILE A N 1
ATOM 4853 C CA . ILE A 1 607 ? -53.661 -8.798 -2.646 1.00 45.12 607 ILE A CA 1
ATOM 4854 C C . ILE A 1 607 ? -52.375 -8.724 -1.817 1.00 45.12 607 ILE A C 1
ATOM 4856 O O . ILE A 1 607 ? -51.294 -8.756 -2.390 1.00 45.12 607 ILE A O 1
ATOM 4860 N N . ALA A 1 608 ? -52.453 -8.721 -0.484 1.00 42.00 608 ALA A N 1
ATOM 4861 C CA . ALA A 1 608 ? -51.283 -8.858 0.379 1.00 42.00 608 ALA A CA 1
ATOM 4862 C C . ALA A 1 608 ? -50.622 -10.234 0.215 1.00 42.00 608 ALA A C 1
ATOM 4864 O O . ALA A 1 608 ? -49.400 -10.295 0.171 1.00 42.00 608 ALA A O 1
ATOM 4865 N N . PHE A 1 609 ? -51.390 -11.319 0.044 1.00 36.38 609 PHE A N 1
ATOM 4866 C CA . PHE A 1 609 ? -50.836 -12.622 -0.337 1.00 36.38 609 PHE A CA 1
ATOM 4867 C C . PHE A 1 609 ? -50.216 -12.592 -1.734 1.00 36.38 609 PHE A C 1
ATOM 4869 O O . PHE A 1 609 ? -49.126 -13.113 -1.892 1.00 36.38 609 PHE A O 1
ATOM 4876 N N . ALA A 1 610 ? -50.830 -11.948 -2.729 1.00 33.78 610 ALA A N 1
ATOM 4877 C CA . ALA A 1 610 ? -50.269 -11.847 -4.077 1.00 33.78 610 ALA A CA 1
ATOM 4878 C C . ALA A 1 610 ? -48.978 -11.009 -4.107 1.00 33.78 610 ALA A C 1
ATOM 4880 O O . ALA A 1 610 ? -47.998 -11.423 -4.715 1.00 33.78 610 ALA A O 1
ATOM 4881 N N . ILE A 1 611 ? -48.937 -9.873 -3.406 1.00 40.06 611 ILE A N 1
ATOM 4882 C CA . ILE A 1 611 ? -47.747 -9.016 -3.277 1.00 40.06 611 ILE A CA 1
ATOM 4883 C C . ILE A 1 611 ? -46.666 -9.701 -2.426 1.00 40.06 611 ILE A C 1
ATOM 4885 O O . ILE A 1 611 ? -45.482 -9.577 -2.737 1.00 40.06 611 ILE A O 1
ATOM 4889 N N . ALA A 1 612 ? -47.048 -10.475 -1.404 1.00 34.75 612 ALA A N 1
ATOM 4890 C CA . ALA A 1 612 ? -46.120 -11.339 -0.681 1.00 34.75 612 ALA A CA 1
ATOM 4891 C C . ALA A 1 612 ? -45.575 -12.447 -1.592 1.00 34.75 612 ALA A C 1
ATOM 4893 O O . ALA A 1 612 ? -44.366 -12.600 -1.661 1.00 34.75 612 ALA A O 1
ATOM 4894 N N . SER A 1 613 ? -46.418 -13.157 -2.351 1.00 31.34 613 SER A N 1
ATOM 4895 C CA . SER A 1 613 ? -46.022 -14.205 -3.304 1.00 31.34 613 SER A CA 1
ATOM 4896 C C . SER A 1 613 ? -45.147 -13.682 -4.446 1.00 31.34 613 SER A C 1
ATOM 4898 O O . SER A 1 613 ? -44.220 -14.375 -4.848 1.00 31.34 613 SER A O 1
ATOM 4900 N N . ILE A 1 614 ? -45.363 -12.447 -4.909 1.00 34.38 614 ILE A N 1
ATOM 4901 C CA . ILE A 1 614 ? -44.480 -11.750 -5.863 1.00 34.38 614 ILE A CA 1
ATOM 4902 C C . ILE A 1 614 ? -43.117 -11.395 -5.225 1.00 34.38 614 ILE A C 1
ATOM 4904 O O . ILE A 1 614 ? -42.139 -11.210 -5.942 1.00 34.38 614 ILE A O 1
ATOM 4908 N N . ASN A 1 615 ? -43.019 -11.388 -3.891 1.00 34.22 615 ASN A N 1
ATOM 4909 C CA . ASN A 1 615 ? -41.775 -11.276 -3.121 1.00 34.22 615 ASN A CA 1
ATOM 4910 C C . ASN A 1 615 ? -41.348 -12.582 -2.406 1.00 34.22 615 ASN A C 1
ATOM 4912 O O . ASN A 1 615 ? -40.423 -12.546 -1.597 1.00 34.22 615 ASN A O 1
ATOM 4916 N N . VAL A 1 616 ? -41.917 -13.752 -2.745 1.00 34.44 616 VAL A N 1
ATOM 4917 C CA . VAL A 1 616 ? -41.299 -15.067 -2.444 1.00 34.44 616 VAL A CA 1
ATOM 4918 C C . VAL A 1 616 ? -40.448 -15.527 -3.636 1.00 34.44 616 VAL A C 1
ATOM 4920 O O . VAL A 1 616 ? -40.426 -16.692 -4.024 1.00 34.44 616 VAL A O 1
ATOM 4923 N N . MET A 1 617 ? -39.681 -14.591 -4.198 1.00 35.12 617 MET A N 1
ATOM 4924 C CA . MET A 1 617 ? -38.425 -14.926 -4.860 1.00 35.12 617 MET A CA 1
ATOM 4925 C C . MET A 1 617 ? -37.435 -15.200 -3.719 1.00 35.12 617 MET A C 1
ATOM 4927 O O . MET A 1 617 ? -37.016 -14.273 -3.027 1.00 35.12 617 MET A O 1
ATOM 4931 N N . GLY A 1 618 ? -37.192 -16.479 -3.417 1.00 38.19 618 GLY A N 1
ATOM 4932 C CA . GLY A 1 618 ? -36.566 -16.893 -2.155 1.00 38.19 618 GLY A CA 1
ATOM 4933 C C . GLY A 1 618 ? -35.206 -16.240 -1.881 1.00 38.19 618 GLY A C 1
ATOM 4934 O O . GLY A 1 618 ? -34.439 -15.986 -2.809 1.00 38.19 618 GLY A O 1
ATOM 4935 N N . ILE A 1 619 ? -34.896 -16.008 -0.596 1.00 48.97 619 ILE A N 1
ATOM 4936 C CA . ILE A 1 619 ? -33.579 -15.521 -0.147 1.00 48.97 619 ILE A CA 1
ATOM 4937 C C . ILE A 1 619 ? -32.507 -16.437 -0.745 1.00 48.97 619 ILE A C 1
ATOM 4939 O O . ILE A 1 619 ? -32.451 -17.627 -0.422 1.00 48.97 619 ILE A O 1
ATOM 4943 N N . VAL A 1 620 ? -31.702 -15.882 -1.655 1.00 58.09 620 VAL A N 1
ATOM 4944 C CA . VAL A 1 620 ? -30.782 -16.654 -2.495 1.00 58.09 620 VAL A CA 1
ATOM 4945 C C . VAL A 1 620 ? -29.846 -17.461 -1.600 1.00 58.09 620 VAL A C 1
ATOM 4947 O O . VAL A 1 620 ? -29.143 -16.894 -0.772 1.00 58.09 620 VAL A O 1
ATOM 4950 N N . GLY A 1 621 ? -29.850 -18.784 -1.767 1.00 61.44 621 GLY A N 1
ATOM 4951 C CA . GLY A 1 621 ? -29.031 -19.719 -0.992 1.00 61.44 621 GLY A CA 1
ATOM 4952 C C . GLY A 1 621 ? -29.775 -20.536 0.067 1.00 61.44 621 GLY A C 1
ATOM 4953 O O . GLY A 1 621 ? -29.269 -21.589 0.440 1.00 61.44 621 GLY A O 1
ATOM 4954 N N . ASN A 1 622 ? -30.972 -20.138 0.516 1.00 84.94 622 ASN A N 1
ATOM 4955 C CA . ASN A 1 622 ? -31.775 -21.006 1.387 1.00 84.94 622 ASN A CA 1
ATOM 4956 C C . ASN A 1 622 ? -32.274 -22.240 0.610 1.00 84.94 622 ASN A C 1
ATOM 4958 O O . ASN A 1 622 ? -32.765 -22.107 -0.513 1.00 84.94 622 ASN A O 1
ATOM 4962 N N . LEU A 1 623 ? -32.199 -23.430 1.215 1.00 87.62 623 LEU A N 1
ATOM 4963 C CA . LEU A 1 623 ? -32.749 -24.652 0.618 1.00 87.62 623 LEU A CA 1
ATOM 4964 C C . LEU A 1 623 ? -34.244 -24.787 0.908 1.00 87.62 623 LEU A C 1
ATOM 4966 O O . LEU A 1 623 ? -34.694 -24.642 2.044 1.00 87.62 623 LEU A O 1
ATOM 4970 N N . THR A 1 624 ? -35.017 -25.140 -0.117 1.00 88.81 624 THR A N 1
ATOM 4971 C CA . THR A 1 624 ? -36.393 -25.614 0.077 1.00 88.81 624 THR A CA 1
ATOM 4972 C C . THR A 1 624 ? -36.400 -27.001 0.738 1.00 88.81 624 THR A C 1
ATOM 4974 O O . THR A 1 624 ? -35.448 -27.766 0.555 1.00 88.81 624 THR A O 1
ATOM 4977 N N . PRO A 1 625 ? -37.483 -27.402 1.436 1.00 87.94 625 PRO A N 1
ATOM 4978 C CA . PRO A 1 625 ? -37.598 -28.750 2.001 1.00 87.94 625 PRO A CA 1
ATOM 4979 C C . PRO A 1 625 ? -37.431 -29.872 0.964 1.00 87.94 625 PRO A C 1
ATOM 4981 O O . PRO A 1 625 ? -36.889 -30.924 1.287 1.00 87.94 625 PRO A O 1
ATOM 4984 N N . ALA A 1 626 ? -37.836 -29.636 -0.291 1.00 84.75 626 ALA A N 1
ATOM 4985 C CA . ALA A 1 626 ? -37.636 -30.576 -1.393 1.00 84.75 626 ALA A CA 1
ATOM 4986 C C . ALA A 1 626 ? -36.150 -30.726 -1.771 1.00 84.75 626 ALA A C 1
ATOM 4988 O O . ALA A 1 626 ? -35.667 -31.846 -1.910 1.00 84.75 626 ALA A O 1
ATOM 4989 N N . GLN A 1 627 ? -35.400 -29.622 -1.870 1.00 90.44 627 GLN A N 1
ATOM 4990 C CA . GLN A 1 627 ? -33.953 -29.670 -2.119 1.00 90.44 627 GLN A CA 1
ATOM 4991 C C . GLN A 1 627 ? -33.198 -30.308 -0.946 1.00 90.44 627 GLN A C 1
ATOM 4993 O O . GLN A 1 627 ? -32.316 -31.132 -1.166 1.00 90.44 627 GLN A O 1
ATOM 4998 N N . LEU A 1 628 ? -33.564 -29.988 0.298 1.00 91.56 628 LEU A N 1
ATOM 4999 C CA . LEU A 1 628 ? -32.963 -30.619 1.475 1.00 91.56 628 LEU A CA 1
ATOM 5000 C C . LEU A 1 628 ? -33.241 -32.135 1.498 1.00 91.56 628 LEU A C 1
ATOM 5002 O O . LEU A 1 628 ? -32.335 -32.925 1.760 1.00 91.56 628 LEU A O 1
ATOM 5006 N N . HIS A 1 629 ? -34.458 -32.556 1.130 1.00 91.00 629 HIS A N 1
ATOM 5007 C CA . HIS A 1 629 ? -34.790 -33.969 0.948 1.00 91.00 629 HIS A CA 1
ATOM 5008 C C . HIS A 1 629 ? -33.941 -34.632 -0.148 1.00 91.00 629 HIS A C 1
ATOM 5010 O O . HIS A 1 629 ? -33.377 -35.691 0.108 1.00 91.00 629 HIS A O 1
ATOM 5016 N N . SER A 1 630 ? -33.789 -34.024 -1.332 1.00 88.25 630 SER A N 1
ATOM 5017 C CA . SER A 1 630 ? -32.897 -34.551 -2.380 1.00 88.25 630 SER A CA 1
ATOM 5018 C C . SER A 1 630 ? -31.443 -34.651 -1.915 1.00 88.25 630 SER A C 1
ATOM 5020 O O . SER A 1 630 ? -30.815 -35.679 -2.134 1.00 88.25 630 SER A O 1
ATOM 5022 N N . PHE A 1 631 ? -30.919 -33.670 -1.174 1.00 95.12 631 PHE A N 1
ATOM 5023 C CA . PHE A 1 631 ? -29.552 -33.750 -0.647 1.00 95.12 631 PHE A CA 1
ATOM 5024 C C . PHE A 1 631 ? -29.367 -34.951 0.296 1.00 95.12 631 PHE A C 1
ATOM 5026 O O . PHE A 1 631 ? -28.397 -35.699 0.174 1.00 95.12 631 PHE A O 1
ATOM 5033 N N . HIS A 1 632 ? -30.325 -35.203 1.193 1.00 93.81 632 HIS A N 1
ATOM 5034 C CA . HIS A 1 632 ? -30.292 -36.375 2.074 1.00 93.81 632 HIS A CA 1
ATOM 5035 C C . HIS A 1 632 ? -30.601 -37.699 1.345 1.00 93.81 632 HIS A C 1
ATOM 5037 O O . HIS A 1 632 ? -30.057 -38.744 1.714 1.00 93.81 632 HIS A O 1
ATOM 5043 N N . SER A 1 633 ? -31.443 -37.674 0.310 1.00 94.69 633 SER A N 1
ATOM 5044 C CA . SER A 1 633 ? -31.807 -38.838 -0.503 1.00 94.69 633 SER A CA 1
ATOM 5045 C C . SER A 1 633 ? -30.653 -39.293 -1.396 1.00 94.69 633 SER A C 1
ATOM 5047 O O . SER A 1 633 ? -30.251 -40.458 -1.349 1.00 94.69 633 SER A O 1
ATOM 5049 N N . ASP A 1 634 ? -30.090 -38.358 -2.151 1.00 94.00 634 ASP A N 1
ATOM 5050 C CA . ASP A 1 634 ? -29.297 -38.624 -3.348 1.00 94.00 634 ASP A CA 1
ATOM 5051 C C . ASP A 1 634 ? -27.815 -38.274 -3.131 1.00 94.00 634 ASP A C 1
ATOM 5053 O O . ASP A 1 634 ? -26.957 -38.716 -3.890 1.00 94.00 634 ASP A O 1
ATOM 5057 N N . GLY A 1 635 ? -27.502 -37.529 -2.064 1.00 95.19 635 GLY A N 1
ATOM 5058 C CA . GLY A 1 635 ? -26.145 -37.144 -1.662 1.00 95.19 635 GLY A CA 1
ATOM 5059 C C . GLY A 1 635 ? -25.596 -35.931 -2.413 1.00 95.19 635 GLY A C 1
ATOM 5060 O O . GLY A 1 635 ? -24.478 -35.496 -2.146 1.00 95.19 635 GLY A O 1
ATOM 5061 N N . TYR A 1 636 ? -26.378 -35.354 -3.325 1.00 97.25 636 TYR A N 1
ATOM 5062 C CA . TYR A 1 636 ? -26.106 -34.067 -3.952 1.00 97.25 636 TYR A CA 1
ATOM 5063 C C . TYR A 1 636 ? -27.400 -33.315 -4.270 1.00 97.25 636 TYR A C 1
ATOM 5065 O O . TYR A 1 636 ? -28.487 -33.888 -4.263 1.00 97.25 636 TYR A O 1
ATOM 5073 N N . ILE A 1 637 ? -27.268 -32.028 -4.587 1.00 96.19 637 ILE A N 1
ATOM 5074 C CA . ILE A 1 637 ? -28.304 -31.242 -5.269 1.00 96.19 637 ILE A CA 1
ATOM 5075 C C . ILE A 1 637 ? -27.692 -30.331 -6.322 1.00 96.19 637 ILE A C 1
ATOM 5077 O O . ILE A 1 637 ? -26.563 -29.862 -6.177 1.00 96.19 637 ILE A O 1
ATOM 5081 N N . VAL A 1 638 ? -28.481 -30.037 -7.354 1.00 95.25 638 VAL A N 1
ATOM 5082 C CA . VAL A 1 638 ? -28.208 -28.980 -8.328 1.00 95.25 638 VAL A CA 1
ATOM 5083 C C . VAL A 1 638 ? -29.053 -27.756 -7.970 1.00 95.25 638 VAL A C 1
ATOM 5085 O O . VAL A 1 638 ? -30.270 -27.846 -7.822 1.00 95.25 638 VAL A O 1
ATOM 5088 N N . MET A 1 639 ? -28.403 -26.604 -7.838 1.00 93.38 639 MET A N 1
ATOM 5089 C CA . MET A 1 639 ? -29.025 -25.292 -7.693 1.00 93.38 639 MET A CA 1
ATOM 5090 C C . MET A 1 639 ? -28.695 -24.472 -8.942 1.00 93.38 639 MET A C 1
ATOM 5092 O O . MET A 1 639 ? -27.628 -23.860 -9.039 1.00 93.38 639 MET A O 1
ATOM 5096 N N . GLU A 1 640 ? -29.593 -24.493 -9.926 1.00 90.25 640 GLU A N 1
ATOM 5097 C CA . GLU A 1 640 ? -29.457 -23.668 -11.128 1.00 90.25 640 GLU A CA 1
ATOM 5098 C C . GLU A 1 640 ? -29.450 -22.173 -10.771 1.00 90.25 640 GLU A C 1
ATOM 5100 O O . GLU A 1 640 ? -30.132 -21.738 -9.843 1.00 90.25 640 GLU A O 1
ATOM 5105 N N . SER A 1 641 ? -28.680 -21.374 -11.515 1.00 85.38 641 SER A N 1
ATOM 5106 C CA . SER A 1 641 ? -28.593 -19.908 -11.345 1.00 85.38 641 SER A CA 1
ATOM 5107 C C . SER A 1 641 ? -28.184 -19.414 -9.940 1.00 85.38 641 SER A C 1
ATOM 5109 O O . SER A 1 641 ? -28.479 -18.277 -9.573 1.00 85.38 641 SER A O 1
ATOM 5111 N N . PHE A 1 642 ? -27.478 -20.231 -9.146 1.00 93.50 642 PHE A N 1
ATOM 5112 C CA . PHE A 1 642 ? -26.978 -19.848 -7.815 1.00 93.50 642 PHE A CA 1
ATOM 5113 C C . PHE A 1 642 ? -26.005 -18.652 -7.852 1.00 93.50 642 PHE A C 1
ATOM 5115 O O . PHE A 1 642 ? -25.965 -17.844 -6.921 1.00 93.50 642 PHE A O 1
ATOM 5122 N N . ALA A 1 643 ? -25.201 -18.527 -8.910 1.00 94.06 643 ALA A N 1
ATOM 5123 C CA . ALA A 1 643 ? -24.358 -17.367 -9.184 1.00 94.06 643 ALA A CA 1
ATOM 5124 C C . ALA A 1 643 ? -24.850 -16.616 -10.425 1.00 94.06 643 ALA A C 1
ATOM 5126 O O . ALA A 1 643 ? -25.219 -17.230 -11.426 1.00 94.06 643 ALA A O 1
ATOM 5127 N N . SER A 1 644 ? -24.822 -15.284 -10.365 1.00 93.94 644 SER A N 1
ATOM 5128 C CA . SER A 1 644 ? -25.156 -14.436 -11.506 1.00 93.94 644 SER A CA 1
ATOM 5129 C C . SER A 1 644 ? -24.068 -14.489 -12.582 1.00 93.94 644 SER A C 1
ATOM 5131 O O . SER A 1 644 ? -22.911 -14.833 -12.317 1.00 93.94 644 SER A O 1
ATOM 5133 N N . THR A 1 645 ? -24.418 -14.075 -13.801 1.00 91.94 645 THR A N 1
ATOM 5134 C CA . THR A 1 645 ? -23.464 -13.914 -14.907 1.00 91.94 645 THR A CA 1
ATOM 5135 C C . THR A 1 645 ? -22.281 -13.022 -14.514 1.00 91.94 645 THR A C 1
ATOM 5137 O O . THR A 1 645 ? -21.142 -13.355 -14.835 1.00 91.94 645 THR A O 1
ATOM 5140 N N . ASP A 1 646 ? -22.529 -11.948 -13.756 1.00 92.00 646 ASP A N 1
ATOM 5141 C CA . ASP A 1 646 ? -21.495 -11.017 -13.286 1.00 92.00 646 ASP A CA 1
ATOM 5142 C C . ASP A 1 646 ? -20.520 -11.682 -12.302 1.00 92.00 646 ASP A C 1
ATOM 5144 O O . ASP A 1 646 ? -19.312 -11.450 -12.364 1.00 92.00 646 ASP A O 1
ATOM 5148 N N . GLU A 1 647 ? -21.013 -12.534 -11.397 1.00 94.56 647 GLU A N 1
ATOM 5149 C CA . GLU A 1 647 ? -20.166 -13.292 -10.468 1.00 94.56 647 GLU A CA 1
ATOM 5150 C C . GLU A 1 647 ? -19.328 -14.339 -11.205 1.00 94.56 647 GLU A C 1
ATOM 5152 O O . GLU A 1 647 ? -18.127 -14.464 -10.951 1.00 94.56 647 GLU A O 1
ATOM 5157 N N . VAL A 1 648 ? -19.940 -15.052 -12.156 1.00 95.00 648 VAL A N 1
ATOM 5158 C CA . VAL A 1 648 ? -19.257 -16.024 -13.017 1.00 95.00 648 VAL A CA 1
ATOM 5159 C C . VAL A 1 648 ? -18.165 -15.342 -13.842 1.00 95.00 648 VAL A C 1
ATOM 5161 O O . VAL A 1 648 ? -17.021 -15.804 -13.837 1.00 95.00 648 VAL A O 1
ATOM 5164 N N . GLU A 1 649 ? -18.466 -14.222 -14.511 1.00 93.62 649 GLU A N 1
ATOM 5165 C CA . GLU A 1 649 ? -17.466 -13.468 -15.269 1.00 93.62 649 GLU A CA 1
ATOM 5166 C C . GLU A 1 649 ? -16.371 -12.930 -14.341 1.00 93.62 649 GLU A C 1
ATOM 5168 O O . GLU A 1 649 ? -15.192 -13.081 -14.653 1.00 93.62 649 GLU A O 1
ATOM 5173 N N . SER A 1 650 ? -16.722 -12.381 -13.175 1.00 93.12 650 SER A N 1
ATOM 5174 C CA . SER A 1 650 ? -15.761 -11.861 -12.196 1.00 93.12 650 SER A CA 1
ATOM 5175 C C . SER A 1 650 ? -14.764 -12.934 -11.737 1.00 93.12 650 SER A C 1
ATOM 5177 O O . SER A 1 650 ? -13.549 -12.720 -11.808 1.00 93.12 650 SER A O 1
ATOM 5179 N N . LEU A 1 651 ? -15.243 -14.127 -11.364 1.00 91.81 651 LEU A N 1
ATOM 5180 C CA . LEU A 1 651 ? -14.403 -15.266 -10.968 1.00 91.81 651 LEU A CA 1
ATOM 5181 C C . LEU A 1 651 ? -13.514 -15.758 -12.126 1.00 91.81 651 LEU A C 1
ATOM 5183 O O . LEU A 1 651 ? -12.320 -16.011 -11.930 1.00 91.81 651 LEU A O 1
ATOM 5187 N N . ARG A 1 652 ? -14.052 -15.843 -13.352 1.00 93.50 652 ARG A N 1
ATOM 5188 C CA . ARG A 1 652 ? -13.287 -16.232 -14.553 1.00 93.50 652 ARG A CA 1
ATOM 5189 C C . ARG A 1 652 ? -12.215 -15.213 -14.920 1.00 93.50 652 ARG A C 1
ATOM 5191 O O . ARG A 1 652 ? -11.052 -15.573 -15.094 1.00 93.50 652 ARG A O 1
ATOM 5198 N N . LYS A 1 653 ? -12.597 -13.942 -15.030 1.00 91.88 653 LYS A N 1
ATOM 5199 C CA . LYS A 1 653 ? -11.725 -12.808 -15.350 1.00 91.88 653 LYS A CA 1
ATOM 5200 C C . LYS A 1 653 ? -10.600 -12.695 -14.334 1.00 91.88 653 LYS A C 1
ATOM 5202 O O . LYS A 1 653 ? -9.440 -12.567 -14.724 1.00 91.88 653 LYS A O 1
ATOM 5207 N N . ARG A 1 654 ? -10.912 -12.853 -13.044 1.00 90.88 654 ARG A N 1
ATOM 5208 C CA . ARG A 1 654 ? -9.899 -12.869 -11.991 1.00 90.88 654 ARG A CA 1
ATOM 5209 C C . ARG A 1 654 ? -8.921 -14.031 -12.145 1.00 90.88 654 ARG A C 1
ATOM 5211 O O . ARG A 1 654 ? -7.721 -13.833 -11.971 1.00 90.88 654 ARG A O 1
ATOM 5218 N N . MET A 1 655 ? -9.388 -15.220 -12.523 1.00 87.00 655 MET A N 1
ATOM 5219 C CA . MET A 1 655 ? -8.481 -16.333 -12.808 1.00 87.00 655 MET A CA 1
ATOM 5220 C C . MET A 1 655 ? -7.598 -16.069 -14.038 1.00 87.00 655 MET A C 1
ATOM 5222 O O . MET A 1 655 ? -6.406 -16.361 -13.998 1.00 87.00 655 MET A O 1
ATOM 5226 N N . VAL A 1 656 ? -8.117 -15.431 -15.092 1.00 82.25 656 VAL A N 1
ATOM 5227 C CA . VAL A 1 656 ? -7.305 -14.987 -16.243 1.00 82.25 656 VAL A CA 1
ATOM 5228 C C . VAL A 1 656 ? -6.247 -13.954 -15.824 1.00 82.25 656 VAL A C 1
ATOM 5230 O O . VAL A 1 656 ? -5.100 -14.037 -16.259 1.00 82.25 656 VAL A O 1
ATOM 5233 N N . GLU A 1 657 ? -6.564 -13.015 -14.927 1.00 81.75 657 GLU A N 1
ATOM 5234 C CA . GLU A 1 657 ? -5.570 -12.097 -14.347 1.00 81.75 657 GLU A CA 1
ATOM 5235 C C . GLU A 1 657 ? -4.473 -12.833 -13.560 1.00 81.75 657 GLU A C 1
ATOM 5237 O O . GLU A 1 657 ? -3.303 -12.448 -13.640 1.00 81.75 657 GLU A O 1
ATOM 5242 N N . LEU A 1 658 ? -4.827 -13.880 -12.808 1.00 78.69 658 LEU A N 1
ATOM 5243 C CA . LEU A 1 658 ? -3.878 -14.719 -12.069 1.00 78.69 658 LEU A CA 1
ATOM 5244 C C . LEU A 1 658 ? -2.989 -15.533 -13.022 1.00 78.69 658 LEU A C 1
ATOM 5246 O O . LEU A 1 658 ? -1.767 -15.489 -12.883 1.00 78.69 658 LEU A O 1
ATOM 5250 N N . LEU A 1 659 ? -3.562 -16.171 -14.050 1.00 71.81 659 LEU A N 1
ATOM 5251 C CA . LEU A 1 659 ? -2.807 -16.859 -15.106 1.00 71.81 659 LEU A CA 1
ATOM 5252 C C . LEU A 1 659 ? -1.834 -15.923 -15.831 1.00 71.81 659 LEU A C 1
ATOM 5254 O O . LEU A 1 659 ? -0.684 -16.291 -16.071 1.00 71.81 659 LEU A O 1
ATOM 5258 N N . ASN A 1 660 ? -2.254 -14.697 -16.148 1.00 75.19 660 ASN A N 1
ATOM 5259 C CA . ASN A 1 660 ? -1.392 -13.698 -16.780 1.00 75.19 660 ASN A CA 1
ATOM 5260 C C . ASN A 1 660 ? -0.199 -13.315 -15.887 1.00 75.19 660 ASN A C 1
ATOM 5262 O O . ASN A 1 660 ? 0.909 -13.140 -16.395 1.00 75.19 660 ASN A O 1
ATOM 5266 N N . GLN A 1 661 ? -0.405 -13.245 -14.568 1.00 71.56 661 GLN A N 1
ATOM 5267 C CA . GLN A 1 661 ? 0.642 -12.979 -13.573 1.00 71.56 661 GLN A CA 1
ATOM 5268 C C . GLN A 1 661 ? 1.511 -14.203 -13.235 1.00 71.56 661 GLN A C 1
ATOM 5270 O O . GLN A 1 661 ? 2.604 -14.023 -12.699 1.00 71.56 661 GLN A O 1
ATOM 5275 N N . PHE A 1 662 ? 1.066 -15.424 -13.544 1.00 67.44 662 PHE A N 1
ATOM 5276 C CA . PHE A 1 662 ? 1.841 -16.643 -13.323 1.00 67.44 662 PHE A CA 1
ATOM 5277 C C . PHE A 1 662 ? 3.039 -16.738 -14.277 1.00 67.44 662 PHE A C 1
ATOM 5279 O O . PHE A 1 662 ? 2.900 -16.689 -15.503 1.00 67.44 662 PHE A O 1
ATOM 5286 N N . ASP A 1 663 ? 4.220 -16.925 -13.698 1.00 65.00 663 ASP A N 1
ATOM 5287 C CA . ASP A 1 663 ? 5.462 -17.217 -14.401 1.00 65.00 663 ASP A CA 1
ATOM 5288 C C . ASP A 1 663 ? 5.936 -18.626 -14.025 1.00 65.00 663 ASP A C 1
ATOM 5290 O O . ASP A 1 663 ? 6.382 -18.886 -12.902 1.00 65.00 663 ASP A O 1
ATOM 5294 N N . TYR A 1 664 ? 5.838 -19.542 -14.988 1.00 61.88 664 TYR A N 1
ATOM 5295 C CA . TYR A 1 664 ? 6.279 -20.919 -14.805 1.00 61.88 664 TYR A CA 1
ATOM 5296 C C . TYR A 1 664 ? 7.808 -21.024 -14.721 1.00 61.88 664 TYR A C 1
ATOM 5298 O O . TYR A 1 664 ? 8.300 -21.955 -14.100 1.00 61.88 664 TYR A O 1
ATOM 5306 N N . SER A 1 665 ? 8.579 -20.066 -15.253 1.00 55.16 665 SER A N 1
ATOM 5307 C CA . SER A 1 665 ? 10.049 -20.132 -15.225 1.00 55.16 665 SER A CA 1
ATOM 5308 C C . SER A 1 665 ? 10.655 -19.908 -13.833 1.00 55.16 665 SER A C 1
ATOM 5310 O O . SER A 1 665 ? 11.788 -20.318 -13.584 1.00 55.16 665 SER A O 1
ATOM 5312 N N . THR A 1 666 ? 9.900 -19.304 -12.909 1.00 45.53 666 THR A N 1
ATOM 5313 C CA . THR A 1 666 ? 10.344 -19.004 -11.536 1.00 45.53 666 THR A CA 1
ATOM 5314 C C . THR A 1 666 ? 9.664 -19.843 -10.453 1.00 45.53 666 THR A C 1
ATOM 5316 O O . THR A 1 666 ? 10.154 -19.866 -9.324 1.00 45.53 666 THR A O 1
ATOM 5319 N N . THR A 1 667 ? 8.576 -20.554 -10.777 1.00 46.50 667 THR A N 1
ATOM 5320 C CA . THR A 1 667 ? 7.744 -21.289 -9.795 1.00 46.50 667 THR A CA 1
ATOM 5321 C C . THR A 1 667 ? 7.435 -22.737 -10.223 1.00 46.50 667 THR A C 1
ATOM 5323 O O . THR A 1 667 ? 6.423 -23.309 -9.823 1.00 46.50 667 THR A O 1
ATOM 5326 N N . ALA A 1 668 ? 8.271 -23.350 -11.068 1.00 41.09 668 ALA A N 1
ATOM 5327 C CA . ALA A 1 668 ? 8.020 -24.693 -11.598 1.00 41.09 668 ALA A CA 1
ATOM 5328 C C . ALA A 1 668 ? 8.228 -25.824 -10.570 1.00 41.09 668 ALA A C 1
ATOM 5330 O O . ALA A 1 668 ? 9.317 -26.382 -10.441 1.00 41.09 668 ALA A O 1
ATOM 5331 N N . SER A 1 669 ? 7.145 -26.261 -9.929 1.00 42.12 669 SER A N 1
ATOM 5332 C CA . SER A 1 669 ? 6.995 -27.653 -9.489 1.00 42.12 669 SER A CA 1
ATOM 5333 C C . SER A 1 669 ? 6.638 -28.521 -10.706 1.00 42.12 669 SER A C 1
ATOM 5335 O O . SER A 1 669 ? 5.461 -28.673 -11.037 1.00 42.12 669 SER A O 1
ATOM 5337 N N . ILE A 1 670 ? 7.651 -29.024 -11.422 1.00 37.19 670 ILE A N 1
ATOM 5338 C CA . ILE A 1 670 ? 7.457 -29.810 -12.653 1.00 37.19 670 ILE A CA 1
ATOM 5339 C C . ILE A 1 670 ? 6.950 -31.209 -12.293 1.00 37.19 670 ILE A C 1
ATOM 5341 O O . ILE A 1 670 ? 7.726 -32.060 -11.867 1.00 37.19 670 ILE A O 1
ATOM 5345 N N . PHE A 1 671 ? 5.663 -31.466 -12.528 1.00 35.31 671 PHE A N 1
ATOM 5346 C CA . PHE A 1 671 ? 5.140 -32.828 -12.583 1.00 35.31 671 PHE A CA 1
ATOM 5347 C C . PHE A 1 671 ? 5.250 -33.363 -14.014 1.00 35.31 671 PHE A C 1
ATOM 5349 O O . PHE A 1 671 ? 4.637 -32.846 -14.947 1.00 35.31 671 PHE A O 1
ATOM 5356 N N . SER A 1 672 ? 6.048 -34.416 -14.175 1.00 32.31 672 SER A N 1
ATOM 5357 C CA . SER A 1 672 ? 6.169 -35.218 -15.392 1.00 32.31 672 SER A CA 1
ATOM 5358 C C . SER A 1 672 ? 5.995 -36.686 -15.018 1.00 32.31 672 SER A C 1
ATOM 5360 O O . SER A 1 672 ? 6.439 -37.105 -13.952 1.00 32.31 672 SER A O 1
ATOM 5362 N N . THR A 1 673 ? 5.400 -37.487 -15.901 1.00 31.56 673 THR A N 1
ATOM 5363 C CA . THR A 1 673 ? 5.186 -38.932 -15.695 1.00 31.56 673 THR A CA 1
ATOM 5364 C C . THR A 1 673 ? 6.472 -39.758 -15.606 1.00 31.56 673 THR A C 1
ATOM 5366 O O . THR A 1 673 ? 6.388 -40.955 -15.351 1.00 31.56 673 THR A O 1
ATOM 5369 N N . LYS A 1 674 ? 7.653 -39.161 -15.834 1.00 30.12 674 LYS A N 1
ATOM 5370 C CA . LYS A 1 674 ? 8.937 -39.883 -15.906 1.00 30.12 674 LYS A CA 1
ATOM 5371 C C . LYS A 1 674 ? 10.072 -39.350 -15.020 1.00 30.12 674 LYS A C 1
ATOM 5373 O O . LYS A 1 674 ? 11.066 -40.050 -14.892 1.00 30.12 674 LYS A O 1
ATOM 5378 N N . ASN A 1 675 ? 9.976 -38.151 -14.430 1.00 28.67 675 ASN A N 1
ATOM 5379 C CA . ASN A 1 675 ? 11.105 -37.520 -13.720 1.00 28.67 675 ASN A CA 1
ATOM 5380 C C . ASN A 1 675 ? 10.696 -36.890 -12.379 1.00 28.67 675 ASN A C 1
ATOM 5382 O O . ASN A 1 675 ? 9.768 -36.085 -12.322 1.00 28.67 675 ASN A O 1
ATOM 5386 N N . GLN A 1 676 ? 11.443 -37.214 -11.320 1.00 32.53 676 GLN A N 1
ATOM 5387 C CA . GLN A 1 676 ? 11.293 -36.651 -9.974 1.00 32.53 676 GLN A CA 1
ATOM 5388 C C . GLN A 1 676 ? 12.046 -35.314 -9.840 1.00 32.53 676 GLN A C 1
ATOM 5390 O O . GLN A 1 676 ? 13.230 -35.234 -10.163 1.00 32.53 676 GLN A O 1
ATOM 5395 N N . VAL A 1 677 ? 11.396 -34.277 -9.295 1.00 27.56 677 VAL A N 1
ATOM 5396 C CA . VAL A 1 677 ? 12.046 -33.021 -8.868 1.00 27.56 677 VAL A CA 1
ATOM 5397 C C . VAL A 1 677 ? 11.473 -32.576 -7.516 1.00 27.56 677 VAL A C 1
ATOM 5399 O O . VAL A 1 677 ? 10.273 -32.678 -7.271 1.00 27.56 677 VAL A O 1
ATOM 5402 N N . TYR A 1 678 ? 12.347 -32.103 -6.625 1.00 29.02 678 TYR A N 1
ATOM 5403 C CA . TYR A 1 678 ? 12.036 -31.775 -5.229 1.00 29.02 678 TYR A CA 1
ATOM 5404 C C . TYR A 1 678 ? 11.002 -30.647 -5.061 1.00 29.02 678 TYR A C 1
ATOM 5406 O O . TYR A 1 678 ? 11.030 -29.646 -5.775 1.00 29.02 678 TYR A O 1
ATOM 5414 N N . LEU A 1 679 ? 10.138 -30.776 -4.046 1.00 34.06 679 LEU A N 1
ATOM 5415 C CA . LEU A 1 679 ? 9.032 -29.854 -3.769 1.00 34.06 679 LEU A CA 1
ATOM 5416 C C . LEU A 1 679 ? 9.239 -29.067 -2.465 1.00 34.06 679 LEU A C 1
ATOM 5418 O O . LEU A 1 679 ? 9.219 -29.634 -1.374 1.00 34.06 679 LEU A O 1
ATOM 5422 N N . THR A 1 680 ? 9.334 -27.740 -2.564 1.00 27.31 680 THR A N 1
ATOM 5423 C CA . THR A 1 680 ? 9.219 -26.808 -1.429 1.00 27.31 680 THR A CA 1
ATOM 5424 C C . THR A 1 680 ? 7.985 -25.920 -1.586 1.00 27.31 680 THR A C 1
ATOM 5426 O O . THR A 1 680 ? 8.047 -24.808 -2.107 1.00 27.31 680 THR A O 1
ATOM 5429 N N . PHE A 1 681 ? 6.840 -26.410 -1.106 1.00 39.31 681 PHE A N 1
ATOM 5430 C CA . PHE A 1 681 ? 5.590 -25.647 -1.104 1.00 39.31 681 PHE A CA 1
ATOM 5431 C C . PHE A 1 681 ? 5.681 -24.380 -0.236 1.00 39.31 681 PHE A C 1
ATOM 5433 O O . PHE A 1 681 ? 6.315 -24.370 0.822 1.00 39.31 681 PHE A O 1
ATOM 5440 N N . SER A 1 682 ? 5.020 -23.306 -0.678 1.00 33.44 682 SER A N 1
ATOM 5441 C CA . SER A 1 682 ? 4.998 -22.008 0.008 1.00 33.44 682 SER A CA 1
ATOM 5442 C C . SER A 1 682 ? 3.570 -21.462 0.175 1.00 33.44 682 SER A C 1
ATOM 5444 O O . SER A 1 682 ? 2.602 -22.096 -0.238 1.00 33.44 682 SER A O 1
ATOM 5446 N N . LEU A 1 683 ? 3.435 -20.290 0.808 1.00 35.78 683 LEU A N 1
ATOM 5447 C CA . LEU A 1 683 ? 2.171 -19.566 1.048 1.00 35.78 683 LEU A CA 1
ATOM 5448 C C . LEU A 1 683 ? 1.671 -18.825 -0.215 1.00 35.78 683 LEU A C 1
ATOM 5450 O O . LEU A 1 683 ? 1.343 -17.640 -0.158 1.00 35.78 683 LEU A O 1
ATOM 5454 N N . GLN A 1 684 ? 1.686 -19.482 -1.374 1.00 48.94 684 GLN A N 1
ATOM 5455 C CA . GLN A 1 684 ? 1.388 -18.878 -2.678 1.00 48.94 684 GLN A CA 1
ATOM 5456 C C . GLN A 1 684 ? 0.380 -19.715 -3.466 1.00 48.94 684 GLN A C 1
ATOM 5458 O O . GLN A 1 684 ? 0.265 -20.917 -3.257 1.00 48.94 684 GLN A O 1
ATOM 5463 N N . ILE A 1 685 ? -0.335 -19.074 -4.395 1.00 53.69 685 ILE A N 1
ATOM 5464 C CA . ILE A 1 685 ? -1.208 -19.761 -5.355 1.00 53.69 685 ILE A CA 1
ATOM 5465 C C . ILE A 1 685 ? -0.347 -20.722 -6.187 1.00 53.69 685 ILE A C 1
ATOM 5467 O O . ILE A 1 685 ? 0.587 -20.281 -6.854 1.00 53.69 685 ILE A O 1
ATOM 5471 N N . ASN A 1 686 ? -0.665 -22.018 -6.140 1.00 57.56 686 ASN A N 1
ATOM 5472 C CA . ASN A 1 686 ? 0.022 -23.056 -6.910 1.00 57.56 686 ASN A CA 1
ATOM 5473 C C . ASN A 1 686 ? -0.771 -23.373 -8.188 1.00 57.56 686 ASN A C 1
ATOM 5475 O O . ASN A 1 686 ? -2.004 -23.322 -8.181 1.00 57.56 686 ASN A O 1
ATOM 5479 N N . TYR A 1 687 ? -0.061 -23.733 -9.258 1.00 59.50 687 TYR A N 1
ATOM 5480 C CA . TYR A 1 687 ? -0.610 -23.997 -10.590 1.00 59.50 687 TYR A CA 1
ATOM 5481 C C . TYR A 1 687 ? -0.168 -25.395 -11.043 1.00 59.50 687 TYR A C 1
ATOM 5483 O O . TYR A 1 687 ? 1.030 -25.675 -11.073 1.00 59.50 687 TYR A O 1
ATOM 5491 N N . LEU A 1 688 ? -1.115 -26.271 -11.388 1.00 60.31 688 LEU A N 1
ATOM 5492 C CA . LEU A 1 688 ? -0.842 -27.616 -11.899 1.00 60.31 688 LEU A CA 1
ATOM 5493 C C . LEU A 1 688 ? -0.896 -27.610 -13.429 1.00 60.31 688 LEU A C 1
ATOM 5495 O O . LEU A 1 688 ? -1.961 -27.437 -14.031 1.00 60.31 688 LEU A O 1
ATOM 5499 N N . LEU A 1 689 ? 0.274 -27.817 -14.027 1.00 58.94 689 LEU A N 1
ATOM 5500 C CA . LEU A 1 689 ? 0.464 -28.080 -15.450 1.00 58.94 689 LEU A CA 1
ATOM 5501 C C . LEU A 1 689 ? 0.302 -29.586 -15.697 1.00 58.94 689 LEU A C 1
ATOM 5503 O O . LEU A 1 689 ? 0.889 -30.385 -14.969 1.00 58.94 689 LEU A O 1
ATOM 5507 N N . GLU A 1 690 ? -0.463 -29.979 -16.715 1.00 56.25 690 GLU A N 1
ATOM 5508 C CA . GLU A 1 690 ? -0.761 -31.390 -17.003 1.00 56.25 690 GLU A CA 1
ATOM 5509 C C . GLU A 1 690 ? -0.501 -31.718 -18.478 1.00 56.25 690 GLU A C 1
ATOM 5511 O O . GLU A 1 690 ? -0.829 -30.921 -19.352 1.00 56.25 690 GLU A O 1
ATOM 5516 N N . LYS A 1 691 ? 0.162 -32.855 -18.762 1.00 59.22 691 LYS A N 1
ATOM 5517 C CA . LYS A 1 691 ? 0.617 -33.298 -20.110 1.00 59.22 691 LYS A CA 1
ATOM 5518 C C . LYS A 1 691 ? 1.473 -32.260 -20.892 1.00 59.22 691 LYS A C 1
ATOM 5520 O O . LYS A 1 691 ? 1.894 -32.522 -22.024 1.00 59.22 691 LYS A O 1
ATOM 5525 N N . ALA A 1 692 ? 1.791 -31.130 -20.253 1.00 58.50 692 ALA A N 1
ATOM 5526 C CA . ALA A 1 692 ? 2.136 -29.847 -20.861 1.00 58.50 692 ALA A CA 1
ATOM 5527 C C . ALA A 1 692 ? 3.522 -29.762 -21.508 1.00 58.50 692 ALA A C 1
ATOM 5529 O O . ALA A 1 692 ? 3.707 -28.979 -22.438 1.00 58.50 692 ALA A O 1
ATOM 5530 N N . PHE A 1 693 ? 4.494 -30.533 -21.021 1.00 64.62 693 PHE A N 1
ATOM 5531 C CA . PHE A 1 693 ? 5.889 -30.432 -21.453 1.00 64.62 693 PHE A CA 1
ATOM 5532 C C . PHE A 1 693 ? 6.247 -31.456 -22.541 1.00 64.62 693 PHE A C 1
ATOM 5534 O O . PHE A 1 693 ? 5.729 -32.579 -22.550 1.00 64.62 693 PHE A O 1
ATOM 5541 N N . GLY A 1 694 ? 7.117 -31.054 -23.469 1.00 60.38 694 GLY A N 1
ATOM 5542 C CA . GLY A 1 694 ? 7.796 -31.914 -24.437 1.00 60.38 694 GLY A CA 1
ATOM 5543 C C . GLY A 1 694 ? 8.963 -32.686 -23.816 1.00 60.38 694 GLY A C 1
ATOM 5544 O O . GLY A 1 694 ? 9.320 -32.480 -22.655 1.00 60.38 694 GLY A O 1
ATOM 5545 N N . GLU A 1 695 ? 9.573 -33.578 -24.597 1.00 57.72 695 GLU A N 1
ATOM 5546 C CA . GLU A 1 695 ? 10.780 -34.314 -24.177 1.00 57.72 695 GLU A CA 1
ATOM 5547 C C . GLU A 1 695 ? 12.021 -33.403 -24.085 1.00 57.72 695 GLU A C 1
ATOM 5549 O O . GLU A 1 695 ? 12.990 -33.733 -23.408 1.00 57.72 695 GLU A O 1
ATOM 5554 N N . ASP A 1 696 ? 11.952 -32.219 -24.698 1.00 57.22 696 ASP A N 1
ATOM 5555 C CA . ASP A 1 696 ? 12.919 -31.123 -24.606 1.00 57.22 696 ASP A CA 1
ATOM 5556 C C . ASP A 1 696 ? 12.754 -30.246 -23.346 1.00 57.22 696 ASP A C 1
ATOM 5558 O O . ASP A 1 696 ? 13.561 -29.348 -23.104 1.00 57.22 696 ASP A O 1
ATOM 5562 N N . GLY A 1 697 ? 11.706 -30.478 -22.546 1.00 55.62 697 GLY A N 1
ATOM 5563 C CA . GLY A 1 697 ? 11.381 -29.690 -21.357 1.00 55.62 697 GLY A CA 1
ATOM 5564 C C . GLY A 1 697 ? 10.680 -28.350 -21.625 1.00 55.62 697 GLY A C 1
ATOM 5565 O O . GLY A 1 697 ? 10.423 -27.615 -20.671 1.00 55.62 697 GLY A O 1
ATOM 5566 N N . ASN A 1 698 ? 10.328 -28.022 -22.874 1.00 66.44 698 ASN A N 1
ATOM 5567 C CA . ASN A 1 698 ? 9.529 -26.834 -23.196 1.00 66.44 698 ASN A CA 1
ATOM 5568 C C . ASN A 1 698 ? 8.024 -27.136 -23.144 1.00 66.44 698 ASN A C 1
ATOM 5570 O O . ASN A 1 698 ? 7.603 -28.290 -23.175 1.00 66.44 698 ASN A O 1
ATOM 5574 N N . LEU A 1 699 ? 7.186 -26.097 -23.061 1.00 64.88 699 LEU A N 1
ATOM 5575 C CA . LEU A 1 699 ? 5.732 -26.260 -23.156 1.00 64.88 699 LEU A CA 1
ATOM 5576 C C . LEU A 1 699 ? 5.320 -26.582 -24.603 1.00 64.88 699 LEU A C 1
ATOM 5578 O O . LEU A 1 699 ? 5.681 -25.853 -25.525 1.00 64.88 699 LEU A O 1
ATOM 5582 N N . LYS A 1 700 ? 4.504 -27.627 -24.793 1.00 70.50 700 LYS A N 1
ATOM 5583 C CA . LYS A 1 700 ? 3.930 -28.027 -26.094 1.00 70.50 700 LYS A CA 1
ATOM 5584 C C . LYS A 1 700 ? 2.937 -27.008 -26.658 1.00 70.50 700 LYS A C 1
ATOM 5586 O O . LYS A 1 700 ? 2.719 -26.964 -27.863 1.00 70.50 700 LYS A O 1
ATOM 5591 N N . GLN A 1 701 ? 2.304 -26.232 -25.781 1.00 70.94 701 GLN A N 1
ATOM 5592 C CA . GLN A 1 701 ? 1.269 -25.251 -26.106 1.00 70.94 701 GLN A CA 1
ATOM 5593 C C . GLN A 1 701 ? 1.334 -24.065 -25.123 1.00 70.94 701 GLN A C 1
ATOM 5595 O O . GLN A 1 701 ? 2.028 -24.165 -24.110 1.00 70.94 701 GLN A O 1
ATOM 5600 N N . PRO A 1 702 ? 0.653 -22.931 -25.381 1.00 72.44 702 PRO A N 1
ATOM 5601 C CA . PRO A 1 702 ? 0.640 -21.784 -24.470 1.00 72.44 702 PRO A CA 1
ATOM 5602 C C . PRO A 1 702 ? 0.322 -22.161 -23.013 1.00 72.44 702 PRO A C 1
ATOM 5604 O O . PRO A 1 702 ? -0.443 -23.099 -22.751 1.00 72.44 702 PRO A O 1
ATOM 5607 N N . LYS A 1 703 ? 0.900 -21.432 -22.046 1.00 70.50 703 LYS A N 1
ATOM 5608 C CA . LYS A 1 703 ? 0.761 -21.747 -20.608 1.00 70.50 703 LYS A CA 1
ATOM 5609 C C . LYS A 1 703 ? -0.705 -21.736 -20.162 1.00 70.50 703 LYS A C 1
ATOM 5611 O O . LYS A 1 703 ? -1.098 -22.525 -19.312 1.00 70.50 703 LYS A O 1
ATOM 5616 N N . GLU A 1 704 ? -1.514 -20.886 -20.783 1.00 67.25 704 GLU A N 1
ATOM 5617 C CA . GLU A 1 704 ? -2.939 -20.689 -20.536 1.00 67.25 704 GLU A CA 1
ATOM 5618 C C . GLU A 1 704 ? -3.743 -21.952 -20.858 1.00 67.25 704 GLU A C 1
ATOM 5620 O O . GLU A 1 704 ? -4.656 -22.297 -20.116 1.00 67.25 704 GLU A O 1
ATOM 5625 N N . LEU A 1 705 ? -3.353 -22.669 -21.918 1.00 68.69 705 LEU A N 1
ATOM 5626 C CA . LEU A 1 705 ? -3.938 -23.946 -22.337 1.00 68.69 705 LEU A CA 1
ATOM 5627 C C . LEU A 1 705 ? -3.287 -25.152 -21.646 1.00 68.69 705 LEU A C 1
ATOM 5629 O O . LEU A 1 705 ? -3.743 -26.274 -21.820 1.00 68.69 705 LEU A O 1
ATOM 5633 N N . SER A 1 706 ? -2.204 -24.953 -20.891 1.00 66.88 706 SER A N 1
ATOM 5634 C CA . SER A 1 706 ? -1.413 -26.028 -20.271 1.00 66.88 706 SER A CA 1
ATOM 5635 C C . SER A 1 706 ? -1.793 -26.321 -18.811 1.00 66.88 706 SER A C 1
ATOM 5637 O O . SER A 1 706 ? -1.299 -27.284 -18.225 1.00 66.88 706 SER A O 1
ATOM 5639 N N . ILE A 1 707 ? -2.630 -25.475 -18.200 1.00 69.81 707 ILE A N 1
ATOM 5640 C CA . ILE A 1 707 ? -2.988 -25.519 -16.774 1.00 69.81 707 ILE A CA 1
ATOM 5641 C C . ILE A 1 707 ? -4.367 -26.159 -16.605 1.00 69.81 707 ILE A C 1
ATOM 5643 O O . ILE A 1 707 ? -5.351 -25.649 -17.143 1.00 69.81 707 ILE A O 1
ATOM 5647 N N . ASN A 1 708 ? -4.450 -27.240 -15.818 1.00 67.50 708 ASN A N 1
ATOM 5648 C CA . ASN A 1 708 ? -5.719 -27.921 -15.521 1.00 67.50 708 ASN A CA 1
ATOM 5649 C C . ASN A 1 708 ? -6.314 -27.519 -14.155 1.00 67.50 708 ASN A C 1
ATOM 5651 O O . ASN A 1 708 ? -7.536 -27.432 -14.023 1.00 67.50 708 ASN A O 1
ATOM 5655 N N . LYS A 1 709 ? -5.491 -27.239 -13.131 1.00 66.38 709 LYS A N 1
ATOM 5656 C CA . LYS A 1 709 ? -5.973 -26.848 -11.787 1.00 66.38 709 LYS A CA 1
ATOM 5657 C C . LYS A 1 709 ? -5.111 -25.768 -11.126 1.00 66.38 709 LYS A C 1
ATOM 5659 O O . LYS A 1 709 ? -3.897 -25.735 -11.306 1.00 66.38 709 LYS A O 1
ATOM 5664 N N . VAL A 1 710 ? -5.741 -24.914 -10.319 1.00 63.81 710 VAL A N 1
ATOM 5665 C CA . VAL A 1 710 ? -5.096 -23.870 -9.499 1.00 63.81 710 VAL A CA 1
ATOM 5666 C C . VAL A 1 710 ? -5.710 -23.890 -8.100 1.00 63.81 710 VAL A C 1
ATOM 5668 O O . VAL A 1 710 ? -6.918 -23.728 -7.958 1.00 63.81 710 VAL A O 1
ATOM 5671 N N . GLY A 1 711 ? -4.915 -24.109 -7.051 1.00 58.75 711 GLY A N 1
ATOM 5672 C CA . GLY A 1 711 ? -5.463 -24.317 -5.705 1.00 58.75 711 GLY A CA 1
ATOM 5673 C C . GLY A 1 711 ? -4.490 -24.930 -4.701 1.00 58.75 711 GLY A C 1
ATOM 5674 O O . GLY A 1 711 ? -3.272 -24.909 -4.897 1.00 58.75 711 GLY A O 1
ATOM 5675 N N . HIS A 1 712 ? -5.043 -25.436 -3.594 1.00 45.12 712 HIS A N 1
ATOM 5676 C CA . HIS A 1 712 ? -4.279 -26.023 -2.488 1.00 45.12 712 HIS A CA 1
ATOM 5677 C C . HIS A 1 712 ? -3.486 -27.260 -2.925 1.00 45.12 712 HIS A C 1
ATOM 5679 O O . HIS A 1 712 ? -4.033 -28.126 -3.599 1.00 45.12 712 HIS A O 1
ATOM 5685 N N . GLY A 1 713 ? -2.217 -27.331 -2.500 1.00 44.78 713 GLY A N 1
ATOM 5686 C CA . GLY A 1 713 ? -1.456 -28.576 -2.354 1.00 44.78 713 GLY A CA 1
ATOM 5687 C C . GLY A 1 713 ? -1.595 -29.582 -3.490 1.00 44.78 713 GLY A C 1
ATOM 5688 O O . GLY A 1 713 ? -2.048 -30.696 -3.259 1.00 44.78 713 GLY A O 1
ATOM 5689 N N . LEU A 1 714 ? -1.182 -29.195 -4.699 1.00 44.97 714 LEU A N 1
ATOM 5690 C CA . LEU A 1 714 ? -1.383 -29.949 -5.945 1.00 44.97 714 LEU A CA 1
ATOM 5691 C C . LEU A 1 714 ? -0.443 -31.173 -6.083 1.00 44.97 714 LEU A C 1
ATOM 5693 O O . LEU A 1 714 ? 0.119 -31.431 -7.145 1.00 44.97 714 LEU A O 1
ATOM 5697 N N . GLY A 1 715 ? -0.270 -31.928 -4.995 1.00 37.97 715 GLY A N 1
ATOM 5698 C CA . GLY A 1 715 ? 0.334 -33.256 -4.980 1.00 37.97 715 GLY A CA 1
ATOM 5699 C C . GLY A 1 715 ? -0.660 -34.279 -5.519 1.00 37.97 715 GLY A C 1
ATOM 5700 O O . GLY A 1 715 ? -1.405 -34.880 -4.754 1.00 37.97 715 GLY A O 1
ATOM 5701 N N . SER A 1 716 ? -0.639 -34.460 -6.839 1.00 33.47 716 SER A N 1
ATOM 5702 C CA . SER A 1 716 ? -1.595 -35.229 -7.648 1.00 33.47 716 SER A CA 1
ATOM 5703 C C . SER A 1 716 ? -3.011 -34.633 -7.721 1.00 33.47 716 SER A C 1
ATOM 5705 O O . SER A 1 716 ? -3.754 -34.543 -6.749 1.00 33.47 716 SER A O 1
ATOM 5707 N N . CYS A 1 717 ? -3.424 -34.296 -8.945 1.00 29.25 717 CYS A N 1
ATOM 5708 C CA . CYS A 1 717 ? -4.732 -34.767 -9.373 1.00 29.25 717 CYS A CA 1
ATOM 5709 C C . CYS A 1 717 ? -4.589 -36.267 -9.683 1.00 29.25 717 CYS A C 1
ATOM 5711 O O . CYS A 1 717 ? -3.518 -36.703 -10.097 1.00 29.25 717 CYS A O 1
ATOM 5713 N N . PHE A 1 718 ? -5.667 -36.997 -9.425 1.00 38.03 718 PHE A N 1
ATOM 5714 C CA . PHE A 1 718 ? -6.013 -38.375 -9.772 1.00 38.03 718 PHE A CA 1
ATOM 5715 C C . PHE A 1 718 ? -5.132 -39.180 -10.756 1.00 38.03 718 PHE A C 1
ATOM 5717 O O . PHE A 1 718 ? -4.526 -38.669 -11.690 1.00 38.03 718 PHE A O 1
ATOM 5724 N N . CYS A 1 719 ? -5.139 -40.502 -10.546 1.00 31.50 719 CYS A N 1
ATOM 5725 C CA . CYS A 1 719 ? -4.423 -41.542 -11.300 1.00 31.50 719 CYS A CA 1
ATOM 5726 C C . CYS A 1 719 ? -2.890 -41.611 -11.084 1.00 31.50 719 CYS A C 1
ATOM 5728 O O . CYS A 1 719 ? -2.361 -42.700 -10.862 1.00 31.50 719 CYS A O 1
ATOM 5730 N N . LEU A 1 720 ? -2.151 -40.493 -11.034 1.00 29.89 720 LEU A N 1
ATOM 5731 C CA . LEU A 1 720 ? -0.673 -40.551 -11.102 1.00 29.89 720 LEU A CA 1
ATOM 5732 C C . LEU A 1 720 ? 0.076 -41.133 -9.882 1.00 29.89 720 LEU A C 1
ATOM 5734 O O . LEU A 1 720 ? 1.249 -41.483 -10.014 1.00 29.89 720 LEU A O 1
ATOM 5738 N N . LEU A 1 721 ? -0.554 -41.254 -8.707 1.00 29.41 721 LEU A N 1
ATOM 5739 C CA . LEU A 1 721 ? 0.116 -41.767 -7.496 1.00 29.41 721 LEU A CA 1
ATOM 5740 C C . LEU A 1 721 ? 0.332 -43.299 -7.514 1.00 29.41 721 LEU A C 1
ATOM 5742 O O . LEU A 1 721 ? 1.030 -43.828 -6.656 1.00 29.41 721 LEU A O 1
ATOM 5746 N N . LEU A 1 722 ? -0.217 -44.013 -8.504 1.00 27.61 722 LEU A N 1
ATOM 5747 C CA . LEU A 1 722 ? -0.078 -45.469 -8.650 1.00 27.61 722 LEU A CA 1
ATOM 5748 C C . LEU A 1 722 ? 1.309 -45.939 -9.133 1.00 27.61 722 LEU A C 1
ATOM 5750 O O . LEU A 1 722 ? 1.576 -47.135 -9.100 1.00 27.61 722 LEU A O 1
ATOM 5754 N N . CYS A 1 723 ? 2.185 -45.037 -9.598 1.00 26.94 723 CYS A N 1
ATOM 5755 C CA . CYS A 1 723 ? 3.382 -45.419 -10.364 1.00 26.94 723 CYS A CA 1
ATOM 5756 C C . CYS A 1 723 ? 4.740 -45.118 -9.689 1.00 26.94 723 CYS A C 1
ATOM 5758 O O . CYS A 1 723 ? 5.777 -45.430 -10.269 1.00 26.94 723 CYS A O 1
ATOM 5760 N N . LEU A 1 724 ? 4.774 -44.491 -8.503 1.00 27.88 724 LEU A N 1
ATOM 5761 C CA . LEU A 1 724 ? 6.025 -44.052 -7.854 1.00 27.88 724 LEU A CA 1
ATOM 5762 C C . LEU A 1 724 ? 6.038 -44.289 -6.333 1.00 27.88 724 LEU A C 1
ATOM 5764 O O . LEU A 1 724 ? 6.103 -43.350 -5.540 1.00 27.88 724 LEU A O 1
ATOM 5768 N N . MET A 1 725 ? 6.040 -45.559 -5.923 1.00 29.38 725 MET A N 1
ATOM 5769 C CA . MET A 1 725 ? 6.539 -45.943 -4.599 1.00 29.38 725 MET A CA 1
ATOM 5770 C C . MET A 1 725 ? 8.043 -46.223 -4.679 1.00 29.38 725 MET A C 1
ATOM 5772 O O . MET A 1 725 ? 8.416 -47.319 -5.066 1.00 29.38 725 MET A O 1
ATOM 5776 N N . GLU A 1 726 ? 8.881 -45.241 -4.321 1.00 29.27 726 GLU A N 1
ATOM 5777 C CA . GLU A 1 726 ? 10.219 -45.422 -3.713 1.00 29.27 726 GLU A CA 1
ATOM 5778 C C . GLU A 1 726 ? 10.931 -44.064 -3.532 1.00 29.27 726 GLU A C 1
ATOM 5780 O O . GLU A 1 726 ? 11.288 -43.412 -4.513 1.00 29.27 726 GLU A O 1
ATOM 5785 N N . THR A 1 727 ? 11.130 -43.645 -2.269 1.00 27.56 727 THR A N 1
ATOM 5786 C CA . THR A 1 727 ? 12.285 -42.914 -1.666 1.00 27.56 727 THR A CA 1
ATOM 5787 C C . THR A 1 727 ? 11.878 -42.012 -0.485 1.00 27.56 727 THR A C 1
ATOM 5789 O O . THR A 1 727 ? 10.766 -41.498 -0.409 1.00 27.56 727 THR A O 1
ATOM 5792 N N . ASN A 1 728 ? 12.798 -41.836 0.473 1.00 33.09 728 ASN A N 1
ATOM 5793 C CA . ASN A 1 728 ? 12.568 -41.134 1.745 1.00 33.09 728 ASN A CA 1
ATOM 5794 C C . ASN A 1 728 ? 12.588 -39.598 1.593 1.00 33.09 728 ASN A C 1
ATOM 5796 O O . ASN A 1 728 ? 13.535 -39.057 1.022 1.00 33.09 728 ASN A O 1
ATOM 5800 N N . LEU A 1 729 ? 11.620 -38.879 2.186 1.00 32.94 729 LEU A N 1
ATOM 5801 C CA . LEU A 1 729 ? 11.542 -37.405 2.129 1.00 32.94 729 LEU A CA 1
ATOM 5802 C C . LEU A 1 729 ? 11.206 -36.724 3.474 1.00 32.94 729 LEU A C 1
ATOM 5804 O O . LEU A 1 729 ? 10.154 -36.106 3.660 1.00 32.94 729 LEU A O 1
ATOM 5808 N N . GLU A 1 730 ? 12.175 -36.708 4.391 1.00 28.27 730 GLU A N 1
ATOM 5809 C CA . GLU A 1 730 ? 12.187 -35.753 5.508 1.00 28.27 730 GLU A CA 1
ATOM 5810 C C . GLU A 1 730 ? 12.398 -34.301 5.008 1.00 28.27 730 GLU A C 1
ATOM 5812 O O . GLU A 1 730 ? 13.545 -33.853 4.934 1.00 28.27 730 GLU A O 1
ATOM 5817 N N . LYS A 1 731 ? 11.320 -33.560 4.663 1.00 30.25 731 LYS A N 1
ATOM 5818 C CA . LYS A 1 731 ? 11.208 -32.063 4.713 1.00 30.25 731 LYS A CA 1
ATOM 5819 C C . LYS A 1 731 ? 9.886 -31.498 4.143 1.00 30.25 731 LYS A C 1
ATOM 5821 O O . LYS A 1 731 ? 9.891 -30.593 3.310 1.00 30.25 731 LYS A O 1
ATOM 5826 N N . PHE A 1 732 ? 8.724 -31.931 4.637 1.00 33.78 732 PHE A N 1
ATOM 5827 C CA . PHE A 1 732 ? 7.448 -31.308 4.234 1.00 33.78 732 PHE A CA 1
ATOM 5828 C C . PHE A 1 732 ? 7.071 -30.075 5.065 1.00 33.78 732 PHE A C 1
ATOM 5830 O O . PHE A 1 732 ? 6.378 -30.156 6.083 1.00 33.78 732 PHE A O 1
ATOM 5837 N N . GLY A 1 733 ? 7.507 -28.911 4.575 1.00 30.14 733 GLY A N 1
ATOM 5838 C CA . GLY A 1 733 ? 7.028 -27.603 5.017 1.00 30.14 733 GLY A CA 1
ATOM 5839 C C . GLY A 1 733 ? 5.538 -27.386 4.716 1.00 30.14 733 GLY A C 1
ATOM 5840 O O . GLY A 1 733 ? 5.010 -27.848 3.709 1.00 30.14 733 GLY A O 1
ATOM 5841 N N . TYR A 1 734 ? 4.867 -26.681 5.625 1.00 33.56 734 TYR A N 1
ATOM 5842 C CA . TYR A 1 734 ? 3.428 -26.403 5.627 1.00 33.56 734 TYR A CA 1
ATOM 5843 C C . TYR A 1 734 ? 2.878 -25.849 4.293 1.00 33.56 734 TYR A C 1
ATOM 5845 O O . TYR A 1 734 ? 3.365 -24.833 3.796 1.00 33.56 734 TYR A O 1
ATOM 5853 N N . VAL A 1 735 ? 1.817 -26.474 3.773 1.00 35.94 735 VAL A N 1
ATOM 5854 C CA . VAL A 1 735 ? 1.250 -26.228 2.434 1.00 35.94 735 VAL A CA 1
ATOM 5855 C C . VAL A 1 735 ? 0.016 -25.317 2.500 1.00 35.94 735 VAL A C 1
ATOM 5857 O O . VAL A 1 735 ? -0.950 -25.661 3.183 1.00 35.94 735 VAL A O 1
ATOM 5860 N N . TYR A 1 736 ? 0.003 -24.209 1.743 1.00 42.47 736 TYR A N 1
ATOM 5861 C CA . TYR A 1 736 ? -1.153 -23.302 1.643 1.00 42.47 736 TYR A CA 1
ATOM 5862 C C . TYR A 1 736 ? -1.357 -22.730 0.241 1.00 42.47 736 TYR A C 1
ATOM 5864 O O . TYR A 1 736 ? -0.529 -21.970 -0.248 1.00 42.47 736 TYR A O 1
ATOM 5872 N N . ALA A 1 737 ? -2.535 -22.977 -0.331 1.00 51.19 737 ALA A N 1
ATOM 5873 C CA . ALA A 1 737 ? -3.153 -22.064 -1.287 1.00 51.19 737 ALA A CA 1
ATOM 5874 C C . ALA A 1 737 ? -4.675 -22.118 -1.121 1.00 51.19 737 ALA A C 1
ATOM 5876 O O . ALA A 1 737 ? -5.316 -23.095 -1.491 1.00 51.19 737 ALA A O 1
ATOM 5877 N N . ALA A 1 738 ? -5.243 -21.070 -0.535 1.00 69.19 738 ALA A N 1
ATOM 5878 C CA . ALA A 1 738 ? -6.667 -20.943 -0.260 1.00 69.19 738 ALA A CA 1
ATOM 5879 C C . ALA A 1 738 ? -7.196 -19.718 -1.014 1.00 69.19 738 ALA A C 1
ATOM 5881 O O . ALA A 1 738 ? -7.152 -18.609 -0.491 1.00 69.19 738 ALA A O 1
ATOM 5882 N N . LEU A 1 739 ? -7.659 -19.897 -2.259 1.00 80.06 739 LEU A N 1
ATOM 5883 C CA . LEU A 1 739 ? -8.247 -18.815 -3.069 1.00 80.06 739 LEU A CA 1
ATOM 5884 C C . LEU A 1 739 ? -9.361 -18.086 -2.294 1.00 80.06 739 LEU A C 1
ATOM 5886 O O . LEU A 1 739 ? -9.396 -16.860 -2.303 1.00 80.06 739 LEU A O 1
ATOM 5890 N N . HIS A 1 740 ? -10.177 -18.838 -1.548 1.00 87.19 740 HIS A N 1
ATOM 5891 C CA . HIS A 1 740 ? -11.235 -18.337 -0.659 1.00 87.19 740 HIS A CA 1
ATOM 5892 C C . HIS A 1 740 ? -10.748 -17.455 0.516 1.00 87.19 740 HIS A C 1
ATOM 5894 O O . HIS A 1 740 ? -11.557 -16.795 1.164 1.00 87.19 740 HIS A O 1
ATOM 5900 N N . GLU A 1 741 ? -9.444 -17.424 0.806 1.00 82.25 741 GLU A N 1
ATOM 5901 C CA . GLU A 1 741 ? -8.831 -16.589 1.851 1.00 82.25 741 GLU A CA 1
ATOM 5902 C C . GLU A 1 741 ? -7.932 -15.483 1.285 1.00 82.25 741 GLU A C 1
ATOM 5904 O O . GLU A 1 741 ? -7.926 -14.370 1.817 1.00 82.25 741 GLU A O 1
ATOM 5909 N N . ILE A 1 742 ? -7.147 -15.793 0.246 1.00 79.31 742 ILE A N 1
ATOM 5910 C CA . ILE A 1 742 ? -6.010 -14.969 -0.201 1.00 79.31 742 ILE A CA 1
ATOM 5911 C C . ILE A 1 742 ? -6.314 -14.083 -1.413 1.00 79.31 742 ILE A C 1
ATOM 5913 O O . ILE A 1 742 ? -5.600 -13.100 -1.623 1.00 79.31 742 ILE A O 1
ATOM 5917 N N . ASP A 1 743 ? -7.347 -14.404 -2.198 1.00 86.94 743 ASP A N 1
ATOM 5918 C CA . ASP A 1 743 ? -7.777 -13.586 -3.332 1.00 86.94 743 ASP A CA 1
ATOM 5919 C C . ASP A 1 743 ? -9.136 -12.919 -3.049 1.00 86.94 743 ASP A C 1
ATOM 5921 O O . ASP A 1 743 ? -10.093 -13.623 -2.724 1.00 86.94 743 ASP A O 1
ATOM 5925 N N . PRO A 1 744 ? -9.265 -11.581 -3.171 1.00 90.00 744 PRO A N 1
ATOM 5926 C CA . PRO A 1 744 ? -10.491 -10.880 -2.792 1.00 90.00 744 PRO A CA 1
ATOM 5927 C C . PRO A 1 744 ? -11.758 -11.329 -3.527 1.00 90.00 744 PRO A C 1
ATOM 5929 O O . PRO A 1 744 ? -12.817 -11.334 -2.909 1.00 90.00 744 PRO A O 1
ATOM 5932 N N . VAL A 1 745 ? -11.683 -11.714 -4.808 1.00 91.44 745 VAL A N 1
ATOM 5933 C CA . VAL A 1 745 ? -12.887 -12.062 -5.592 1.00 91.44 745 VAL A CA 1
ATOM 5934 C C . VAL A 1 745 ? -13.413 -13.427 -5.164 1.00 91.44 745 VAL A C 1
ATOM 5936 O O . VAL A 1 745 ? -14.581 -13.572 -4.805 1.00 91.44 745 VAL A O 1
ATOM 5939 N N . PHE A 1 746 ? -12.515 -14.412 -5.110 1.00 91.62 746 PHE A N 1
ATOM 5940 C CA . PHE A 1 746 ? -12.825 -15.753 -4.624 1.00 91.62 746 PHE A CA 1
ATOM 5941 C C . PHE A 1 746 ? -13.265 -15.733 -3.157 1.00 91.62 746 PHE A C 1
ATOM 5943 O O . PHE A 1 746 ? -14.234 -16.404 -2.804 1.00 91.62 746 PHE A O 1
ATOM 5950 N N . LYS A 1 747 ? -12.632 -14.910 -2.310 1.00 92.31 747 LYS A N 1
ATOM 5951 C CA . LYS A 1 747 ? -13.075 -14.691 -0.929 1.00 92.31 747 LYS A CA 1
ATOM 5952 C C . LYS A 1 747 ? -14.480 -14.093 -0.855 1.00 92.31 747 LYS A C 1
ATOM 5954 O O . LYS A 1 747 ? -15.302 -14.621 -0.110 1.00 92.31 747 LYS A O 1
ATOM 5959 N N . SER A 1 748 ? -14.765 -13.044 -1.630 1.00 93.75 748 SER A N 1
ATOM 5960 C CA . SER A 1 748 ? -16.071 -12.372 -1.637 1.00 93.75 748 SER A CA 1
ATOM 5961 C C . SER A 1 748 ? -17.206 -13.324 -2.013 1.00 93.75 748 SER A C 1
ATOM 5963 O O . SER A 1 748 ? -18.235 -13.319 -1.348 1.00 93.75 748 SER A O 1
ATOM 5965 N N . PHE A 1 749 ? -17.012 -14.175 -3.026 1.00 95.44 749 PHE A N 1
ATOM 5966 C CA . PHE A 1 749 ? -17.997 -15.200 -3.379 1.00 95.44 749 PHE A CA 1
ATOM 5967 C C . PHE A 1 749 ? -18.140 -16.263 -2.276 1.00 95.44 749 PHE A C 1
ATOM 5969 O O . PHE A 1 749 ? -19.249 -16.580 -1.853 1.00 95.44 749 PHE A O 1
ATOM 5976 N N . SER A 1 750 ? -17.019 -16.783 -1.766 1.00 95.38 750 SER A N 1
ATOM 5977 C CA . SER A 1 750 ? -17.018 -17.892 -0.795 1.00 95.38 750 SER A CA 1
ATOM 5978 C C . SER A 1 750 ? -17.585 -17.525 0.580 1.00 95.38 750 SER A C 1
ATOM 5980 O O . SER A 1 750 ? -17.981 -18.411 1.324 1.00 95.38 750 SER A O 1
ATOM 5982 N N . ASN A 1 751 ? -17.601 -16.233 0.924 1.00 93.56 751 ASN A N 1
ATOM 5983 C CA . ASN A 1 751 ? -18.130 -15.697 2.185 1.00 93.56 751 ASN A CA 1
ATOM 5984 C C . ASN A 1 751 ? -19.416 -14.877 1.937 1.00 93.56 751 ASN A C 1
ATOM 5986 O O . ASN A 1 751 ? -19.741 -13.984 2.716 1.00 93.56 751 ASN A O 1
ATOM 5990 N N . SER A 1 752 ? -20.107 -15.118 0.816 1.00 94.38 752 SER A N 1
ATOM 5991 C CA . SER A 1 752 ? -21.356 -14.428 0.480 1.00 94.38 752 SER A CA 1
ATOM 5992 C C . SER A 1 752 ? -22.538 -14.979 1.280 1.00 94.38 752 SER A C 1
ATOM 5994 O O . SER A 1 752 ? -22.575 -16.163 1.619 1.00 94.38 752 SER A O 1
ATOM 5996 N N . GLU A 1 753 ? -23.537 -14.128 1.538 1.00 91.31 753 GLU A N 1
ATOM 5997 C CA . GLU A 1 753 ? -24.721 -14.467 2.345 1.00 91.31 753 GLU A CA 1
ATOM 5998 C C . GLU A 1 753 ? -25.412 -15.749 1.866 1.00 91.31 753 GLU A C 1
ATOM 6000 O O . GLU A 1 753 ? -25.787 -16.578 2.685 1.00 91.31 753 GLU A O 1
ATOM 6005 N N . LYS A 1 754 ? -25.471 -15.985 0.550 1.00 93.19 754 LYS A N 1
ATOM 6006 C CA . LYS A 1 754 ? -26.042 -17.206 -0.038 1.00 93.19 754 LYS A CA 1
ATOM 6007 C C . LYS A 1 754 ? -25.284 -18.497 0.281 1.00 93.19 754 LYS A C 1
ATOM 6009 O O . LYS A 1 754 ? -25.903 -19.553 0.372 1.00 93.19 754 LYS A O 1
ATOM 6014 N N . VAL A 1 755 ? -23.965 -18.435 0.477 1.00 95.06 755 VAL A N 1
ATOM 6015 C CA . VAL A 1 755 ? -23.174 -19.589 0.939 1.00 95.06 755 VAL A CA 1
ATOM 6016 C C . VAL A 1 755 ? -23.425 -19.823 2.432 1.00 95.06 755 VAL A C 1
ATOM 6018 O O . VAL A 1 755 ? -23.590 -20.966 2.852 1.00 95.06 755 VAL A O 1
ATOM 6021 N N . CYS A 1 756 ? -23.555 -18.758 3.227 1.00 92.88 756 CYS A N 1
ATOM 6022 C CA . CYS A 1 756 ? -23.936 -18.858 4.639 1.00 92.88 756 CYS A CA 1
ATOM 6023 C C . CYS A 1 756 ? -25.359 -19.426 4.814 1.00 92.88 756 CYS A C 1
ATOM 6025 O O . CYS A 1 756 ? -25.555 -20.355 5.593 1.00 92.88 756 CYS A O 1
ATOM 6027 N N . SER A 1 757 ? -26.334 -18.932 4.045 1.00 91.50 757 SER A N 1
ATOM 6028 C CA . SER A 1 757 ? -27.719 -19.419 3.986 1.00 91.50 757 SER A CA 1
ATOM 6029 C C . SER A 1 757 ? -27.819 -20.893 3.597 1.00 91.50 757 SER A C 1
ATOM 6031 O O . SER A 1 757 ? -28.607 -21.632 4.191 1.00 91.50 757 SER A O 1
ATOM 6033 N N . LEU A 1 758 ? -26.986 -21.343 2.654 1.00 95.31 758 LEU A N 1
ATOM 6034 C CA . LEU A 1 758 ? -26.900 -22.748 2.260 1.00 95.31 758 LEU A CA 1
ATOM 6035 C C . LEU A 1 758 ? -26.453 -23.626 3.436 1.00 95.31 758 LEU A C 1
ATOM 6037 O O . LEU A 1 758 ? -27.144 -24.583 3.779 1.00 95.31 758 LEU A O 1
ATOM 6041 N N . PHE A 1 759 ? -25.353 -23.278 4.110 1.00 95.50 759 PHE A N 1
ATOM 6042 C CA . PHE A 1 759 ? -24.879 -24.053 5.263 1.00 95.50 759 PHE A CA 1
ATOM 6043 C C . PHE A 1 759 ? -25.812 -23.975 6.477 1.00 95.50 759 PHE A C 1
ATOM 6045 O O . PHE A 1 759 ? -25.988 -24.978 7.169 1.00 95.50 759 PHE A O 1
ATOM 6052 N N . CYS A 1 760 ? -26.493 -22.844 6.674 1.00 92.69 760 CYS A N 1
ATOM 6053 C CA . CYS A 1 760 ? -27.536 -22.697 7.688 1.00 92.69 760 CYS A CA 1
ATOM 6054 C C . CYS A 1 760 ? -28.725 -23.631 7.398 1.00 92.69 760 CYS A C 1
ATOM 6056 O O . CYS A 1 760 ? -29.202 -24.327 8.294 1.00 92.69 760 CYS A O 1
ATOM 6058 N N . SER A 1 761 ? -29.133 -23.739 6.127 1.00 93.06 761 SER A N 1
ATOM 6059 C CA . SER A 1 761 ? -30.176 -24.674 5.673 1.00 93.06 761 SER A CA 1
ATOM 6060 C C . SER A 1 761 ? -29.763 -26.145 5.805 1.00 93.06 761 SER A C 1
ATOM 6062 O O . SER A 1 761 ? -30.608 -26.997 6.063 1.00 93.06 761 SER A O 1
ATOM 6064 N N . LEU A 1 762 ? -28.468 -26.445 5.662 1.00 93.38 762 LEU A N 1
ATOM 6065 C CA . LEU A 1 762 ? -27.875 -27.762 5.927 1.00 93.38 762 LEU A CA 1
ATOM 6066 C C . LEU A 1 762 ? -27.636 -28.030 7.430 1.00 93.38 762 LEU A C 1
ATOM 6068 O O . LEU A 1 762 ? -27.134 -29.091 7.791 1.00 93.38 762 LEU A O 1
ATOM 6072 N N . GLY A 1 763 ? -27.981 -27.087 8.314 1.00 93.06 763 GLY A N 1
ATOM 6073 C CA . GLY A 1 763 ? -27.933 -27.242 9.770 1.00 93.06 763 GLY A CA 1
ATOM 6074 C C . GLY A 1 763 ? -26.584 -26.958 10.441 1.00 93.06 763 GLY A C 1
ATOM 6075 O O . GLY A 1 763 ? -26.522 -27.043 11.673 1.00 93.06 763 GLY A O 1
ATOM 6076 N N . TYR A 1 764 ? -25.546 -26.587 9.681 1.00 95.06 764 TYR A N 1
ATOM 6077 C CA . TYR A 1 764 ? -24.190 -26.342 10.191 1.00 95.06 764 TYR A CA 1
ATOM 6078 C C . TYR A 1 764 ? -24.193 -25.190 11.204 1.00 95.06 764 TYR A C 1
ATOM 6080 O O . TYR A 1 764 ? -24.866 -24.173 11.008 1.00 95.06 764 TYR A O 1
ATOM 6088 N N . LYS A 1 765 ? -23.413 -25.332 12.275 1.00 93.25 765 LYS A N 1
ATOM 6089 C CA . LYS A 1 765 ? -23.320 -24.384 13.393 1.00 93.25 765 LYS A CA 1
ATOM 6090 C C . LYS A 1 765 ? -22.125 -23.456 13.273 1.00 93.25 765 LYS A C 1
ATOM 6092 O O . LYS A 1 765 ? -22.240 -22.265 13.557 1.00 93.25 765 LYS A O 1
ATOM 6097 N N . LYS A 1 766 ? -20.987 -23.988 12.829 1.00 95.00 766 LYS A N 1
ATOM 6098 C CA . LYS A 1 766 ? -19.719 -23.260 12.730 1.00 95.00 766 LYS A CA 1
ATOM 6099 C C . LYS A 1 766 ? -18.913 -23.722 11.507 1.00 95.00 766 LYS A C 1
ATOM 6101 O O . LYS A 1 766 ? -17.791 -24.227 11.646 1.00 95.00 766 LYS A O 1
ATOM 6106 N N . PRO A 1 767 ? -19.488 -23.580 10.296 1.00 95.75 767 PRO A N 1
ATOM 6107 C CA . PRO A 1 767 ? -18.864 -24.035 9.061 1.00 95.75 767 PRO A CA 1
ATOM 6108 C C . PRO A 1 767 ? -17.588 -23.246 8.754 1.00 95.75 767 PRO A C 1
ATOM 6110 O O . PRO A 1 767 ? -17.606 -22.017 8.652 1.00 95.75 767 PRO A O 1
ATOM 6113 N N . ILE A 1 768 ? -16.484 -23.960 8.544 1.00 93.44 768 ILE A N 1
ATOM 6114 C CA . ILE A 1 768 ? -15.198 -23.417 8.097 1.00 93.44 768 ILE A CA 1
ATOM 6115 C C . ILE A 1 768 ? -14.883 -23.896 6.681 1.00 93.44 768 ILE A C 1
ATOM 6117 O O . ILE A 1 768 ? -15.075 -25.067 6.354 1.00 93.44 768 ILE A O 1
ATOM 6121 N N . ILE A 1 769 ? -14.326 -23.025 5.838 1.00 92.75 769 ILE A N 1
ATOM 6122 C CA . ILE A 1 769 ? -13.761 -23.472 4.559 1.00 92.75 769 ILE A CA 1
ATOM 6123 C C . ILE A 1 769 ? -12.367 -24.063 4.826 1.00 92.75 769 ILE A C 1
ATOM 6125 O O . ILE A 1 769 ? -11.472 -23.405 5.362 1.00 92.75 769 ILE A O 1
ATOM 6129 N N . ILE A 1 770 ? -12.169 -25.322 4.441 1.00 87.50 770 ILE A N 1
ATOM 6130 C CA . ILE A 1 770 ? -10.885 -26.026 4.547 1.00 87.50 770 ILE A CA 1
ATOM 6131 C C . ILE A 1 770 ? -10.047 -25.818 3.287 1.00 87.50 770 ILE A C 1
ATOM 6133 O O . ILE A 1 770 ? -8.843 -25.559 3.371 1.00 87.50 770 ILE A O 1
ATOM 6137 N N . GLN A 1 771 ? -10.676 -25.939 2.117 1.00 85.62 771 GLN A N 1
ATOM 6138 C CA . GLN A 1 771 ? -10.000 -25.976 0.825 1.00 85.62 771 GLN A CA 1
ATOM 6139 C C . GLN A 1 771 ? -10.784 -25.193 -0.233 1.00 85.62 771 GLN A C 1
ATOM 6141 O O . GLN A 1 771 ? -12.003 -25.070 -0.169 1.00 85.62 771 GLN A O 1
ATOM 6146 N N . SER A 1 772 ? -10.074 -24.702 -1.248 1.00 86.94 772 SER A N 1
ATOM 6147 C CA . SER A 1 772 ? -10.683 -24.230 -2.494 1.00 86.94 772 SER A CA 1
ATOM 6148 C C . SER A 1 772 ? -9.778 -24.519 -3.681 1.00 86.94 772 SER A C 1
ATOM 6150 O O . SER A 1 772 ? -8.555 -24.378 -3.557 1.00 86.94 772 SER A O 1
ATOM 6152 N N . MET A 1 773 ? -10.363 -24.803 -4.838 1.00 85.12 773 MET A N 1
ATOM 6153 C CA . MET A 1 773 ? -9.642 -25.019 -6.088 1.00 85.12 773 MET A CA 1
ATOM 6154 C C . MET A 1 773 ? -10.406 -24.456 -7.285 1.00 85.12 773 MET A C 1
ATOM 6156 O O . MET A 1 773 ? -11.630 -24.464 -7.323 1.00 85.12 773 MET A O 1
ATOM 6160 N N . TYR A 1 774 ? -9.670 -24.001 -8.288 1.00 86.69 774 TYR A N 1
ATOM 6161 C CA . TYR A 1 774 ? -10.187 -23.681 -9.608 1.00 86.69 774 TYR A CA 1
ATOM 6162 C C . TYR A 1 774 ? -9.804 -24.816 -10.560 1.00 86.69 774 TYR A C 1
ATOM 6164 O O . TYR A 1 774 ? -8.641 -25.228 -10.603 1.00 86.69 774 TYR A O 1
ATOM 6172 N N . ILE A 1 775 ? -10.777 -25.330 -11.307 1.00 86.12 775 ILE A N 1
ATOM 6173 C CA . ILE A 1 775 ? -10.627 -26.459 -12.228 1.00 86.12 775 ILE A CA 1
ATOM 6174 C C . ILE A 1 775 ? -10.915 -25.942 -13.634 1.00 86.12 775 ILE A C 1
ATOM 6176 O O . ILE A 1 775 ? -11.988 -25.400 -13.873 1.00 86.12 775 ILE A O 1
ATOM 6180 N N . PHE A 1 776 ? -9.971 -26.103 -14.557 1.00 84.25 776 PHE A N 1
ATOM 6181 C CA . PHE A 1 776 ? -10.086 -25.599 -15.925 1.00 84.25 776 PHE A CA 1
ATOM 6182 C C . PHE A 1 776 ? -10.688 -26.628 -16.882 1.00 84.25 776 PHE A C 1
ATOM 6184 O O . PHE A 1 776 ? -11.489 -26.238 -17.729 1.00 84.25 776 PHE A O 1
ATOM 6191 N N . LYS A 1 777 ? -10.295 -27.915 -16.766 1.00 82.19 777 LYS A N 1
ATOM 6192 C CA . LYS A 1 777 ? -10.604 -28.976 -17.748 1.00 82.19 777 LYS A CA 1
ATOM 6193 C C . LYS A 1 777 ? -10.404 -28.443 -19.173 1.00 82.19 777 LYS A C 1
ATOM 6195 O O . LYS A 1 777 ? -11.362 -28.214 -19.904 1.00 82.19 777 LYS A O 1
ATOM 6200 N N . GLN A 1 778 ? -9.155 -28.172 -19.539 1.00 81.38 778 GLN A N 1
ATOM 6201 C CA . GLN A 1 778 ? -8.821 -27.633 -20.863 1.00 81.38 778 GLN A CA 1
ATOM 6202 C C . GLN A 1 778 ? -9.197 -28.622 -21.987 1.00 81.38 778 GLN A C 1
ATOM 6204 O O . GLN A 1 778 ? -9.144 -29.834 -21.749 1.00 81.38 778 GLN A O 1
ATOM 6209 N N . PRO A 1 779 ? -9.523 -28.144 -23.204 1.00 80.75 779 PRO A N 1
ATOM 6210 C CA . PRO A 1 779 ? -9.733 -28.999 -24.375 1.00 80.75 779 PRO A CA 1
ATOM 6211 C C . PRO A 1 779 ? -8.580 -29.991 -24.585 1.00 80.75 779 PRO A C 1
ATOM 6213 O O . PRO A 1 779 ? -7.415 -29.589 -24.586 1.00 80.75 779 PRO A O 1
ATOM 6216 N N . GLY A 1 780 ? -8.882 -31.281 -24.750 1.00 66.00 780 GLY A N 1
ATOM 6217 C CA . GLY A 1 780 ? -7.921 -32.322 -25.150 1.00 66.00 780 GLY A CA 1
ATOM 6218 C C . GLY A 1 780 ? -6.804 -32.683 -24.154 1.00 66.00 780 GLY A C 1
ATOM 6219 O O . GLY A 1 780 ? -6.110 -33.673 -24.374 1.00 66.00 780 GLY A O 1
ATOM 6220 N N . ILE A 1 781 ? -6.618 -31.927 -23.063 1.00 64.81 781 ILE A N 1
ATOM 6221 C CA . ILE A 1 781 ? -5.673 -32.259 -21.974 1.00 64.81 781 ILE A CA 1
ATOM 6222 C C . ILE A 1 781 ? -6.321 -32.288 -20.581 1.00 64.81 781 ILE A C 1
ATOM 6224 O O . ILE A 1 781 ? -5.625 -32.491 -19.587 1.00 64.81 781 ILE A O 1
ATOM 6228 N N . GLY A 1 782 ? -7.622 -32.000 -20.481 1.00 60.75 782 GLY A N 1
ATOM 6229 C CA . GLY A 1 782 ? -8.353 -31.876 -19.222 1.00 60.75 782 GLY A CA 1
ATOM 6230 C C . GLY A 1 782 ? -8.611 -33.228 -18.564 1.00 60.75 782 GLY A C 1
ATOM 6231 O O . GLY A 1 782 ? -9.753 -33.691 -18.576 1.00 60.75 782 GLY A O 1
ATOM 6232 N N . GLY A 1 783 ? -7.563 -33.818 -17.985 1.00 65.31 783 GLY A N 1
ATOM 6233 C CA . GLY A 1 783 ? -7.528 -35.184 -17.466 1.00 65.31 783 GLY A CA 1
ATOM 6234 C C . GLY A 1 783 ? -8.628 -35.534 -16.468 1.00 65.31 783 GLY A C 1
ATOM 6235 O O . GLY A 1 783 ? -9.277 -34.670 -15.863 1.00 65.31 783 GLY A O 1
ATOM 6236 N N . GLU A 1 784 ? -8.877 -36.832 -16.344 1.00 75.25 784 GLU A N 1
ATOM 6237 C CA . GLU A 1 784 ? -9.942 -37.406 -15.526 1.00 75.25 784 GLU A CA 1
ATOM 6238 C C . GLU A 1 784 ? -9.787 -37.157 -14.014 1.00 75.25 784 GLU A C 1
ATOM 6240 O O . GLU A 1 784 ? -8.728 -36.817 -13.484 1.00 75.25 784 GLU A O 1
ATOM 6245 N N . VAL A 1 785 ? -10.897 -37.337 -13.307 1.00 80.00 785 VAL A N 1
ATOM 6246 C CA . VAL A 1 785 ? -10.970 -37.446 -11.851 1.00 80.00 785 VAL A CA 1
ATOM 6247 C C . VAL A 1 785 ? -11.743 -38.729 -11.588 1.00 80.00 785 VAL A C 1
ATOM 6249 O O . VAL A 1 785 ? -12.944 -38.735 -11.837 1.00 80.00 785 VAL A O 1
ATOM 6252 N N . VAL A 1 786 ? -11.065 -39.802 -11.173 1.00 82.50 786 VAL A N 1
ATOM 6253 C CA . VAL A 1 786 ? -11.683 -41.129 -10.959 1.00 82.50 786 VAL A CA 1
ATOM 6254 C C . VAL A 1 786 ? -12.597 -41.129 -9.713 1.00 82.50 786 VAL A C 1
ATOM 6256 O O . VAL A 1 786 ? -12.550 -40.172 -8.933 1.00 82.50 786 VAL A O 1
ATOM 6259 N N . PRO A 1 787 ? -13.418 -42.171 -9.486 1.00 87.12 787 PRO A N 1
ATOM 6260 C CA . PRO A 1 787 ? -14.341 -42.236 -8.352 1.00 87.12 787 PRO A CA 1
ATOM 6261 C C . PRO A 1 787 ? -13.703 -42.014 -6.969 1.00 87.12 787 PRO A C 1
ATOM 6263 O O . PRO A 1 787 ? -12.699 -42.638 -6.602 1.00 87.12 787 PRO A O 1
ATOM 6266 N N . HIS A 1 788 ? -14.316 -41.132 -6.176 1.00 90.81 788 HIS A N 1
ATOM 6267 C CA . HIS A 1 788 ? -13.878 -40.790 -4.821 1.00 90.81 788 HIS A CA 1
ATOM 6268 C C . HIS A 1 788 ? -14.992 -40.179 -3.960 1.00 90.81 788 HIS A C 1
ATOM 6270 O O . HIS A 1 788 ? -16.071 -39.867 -4.454 1.00 90.81 788 HIS A O 1
ATOM 6276 N N . GLN A 1 789 ? -14.674 -40.017 -2.673 1.00 93.88 789 GLN A N 1
ATOM 6277 C CA . GLN A 1 789 ? -15.450 -39.349 -1.630 1.00 93.88 789 GLN A CA 1
ATOM 6278 C C . GLN A 1 789 ? -14.553 -38.237 -1.043 1.00 93.88 789 GLN A C 1
ATOM 6280 O O . GLN A 1 789 ? -13.373 -38.491 -0.784 1.00 93.88 789 GLN A O 1
ATOM 6285 N N . ASP A 1 790 ? -15.052 -37.018 -0.821 1.00 93.38 790 ASP A N 1
ATOM 6286 C CA . ASP A 1 790 ? -14.238 -35.904 -0.290 1.00 93.38 790 ASP A CA 1
ATOM 6287 C C . ASP A 1 790 ? -13.797 -36.133 1.163 1.00 93.38 790 ASP A C 1
ATOM 6289 O O . ASP A 1 790 ? -12.675 -35.780 1.544 1.00 93.38 790 ASP A O 1
ATOM 6293 N N . ASN A 1 791 ? -14.624 -36.825 1.955 1.00 94.00 791 ASN A N 1
ATOM 6294 C CA . ASN A 1 791 ? -14.284 -37.275 3.306 1.00 94.00 791 ASN A CA 1
ATOM 6295 C C . ASN A 1 791 ? -13.055 -38.207 3.331 1.00 94.00 791 ASN A C 1
ATOM 6297 O O . ASN A 1 791 ? -12.402 -38.313 4.369 1.00 94.00 791 ASN A O 1
ATOM 6301 N N . SER A 1 792 ? -12.660 -38.824 2.203 1.00 91.31 792 SER A N 1
ATOM 6302 C CA . SER A 1 792 ? -11.379 -39.541 2.121 1.00 91.31 792 SER A CA 1
ATOM 6303 C C . SER A 1 792 ? -10.193 -38.603 2.348 1.00 91.31 792 SER A C 1
ATOM 6305 O O . SER A 1 792 ? -9.180 -39.033 2.888 1.00 91.31 792 SER A O 1
ATOM 6307 N N . PHE A 1 793 ? -10.292 -37.334 1.946 1.00 86.38 793 PHE A N 1
ATOM 6308 C CA . PHE A 1 793 ? -9.196 -36.360 1.974 1.00 86.38 793 PHE A CA 1
ATOM 6309 C C . PHE A 1 793 ? -9.354 -35.295 3.069 1.00 86.38 793 PHE A C 1
ATOM 6311 O O . PHE A 1 793 ? -8.366 -34.671 3.465 1.00 86.38 793 PHE A O 1
ATOM 6318 N N . ILE A 1 794 ? -10.588 -35.059 3.520 1.00 91.06 794 ILE A N 1
ATOM 6319 C CA . ILE A 1 794 ? -10.986 -33.997 4.452 1.00 91.06 794 ILE A CA 1
ATOM 6320 C C . ILE A 1 794 ? -11.880 -34.635 5.526 1.00 91.06 794 ILE A C 1
ATOM 6322 O O . ILE A 1 794 ? -13.094 -34.475 5.526 1.00 91.06 794 ILE A O 1
ATOM 6326 N N . TYR A 1 795 ? -11.276 -35.431 6.412 1.00 93.38 795 TYR A N 1
ATOM 6327 C CA . TYR A 1 795 ? -12.022 -36.224 7.391 1.00 93.38 795 TYR A CA 1
ATOM 6328 C C . TYR A 1 795 ? -12.257 -35.485 8.716 1.00 93.38 795 TYR A C 1
ATOM 6330 O O . TYR A 1 795 ? -11.323 -34.925 9.303 1.00 93.38 795 TYR A O 1
ATOM 6338 N N . THR A 1 796 ? -13.478 -35.573 9.232 1.00 94.38 796 THR A N 1
ATOM 6339 C CA . THR A 1 796 ? -13.850 -35.180 10.595 1.00 94.38 796 THR A CA 1
ATOM 6340 C C . THR A 1 796 ? -14.607 -36.316 11.278 1.00 94.38 796 THR A C 1
ATOM 6342 O O . THR A 1 796 ? -15.165 -37.178 10.604 1.00 94.38 796 THR A O 1
ATOM 6345 N N . GLU A 1 797 ? -14.646 -36.295 12.609 1.00 92.69 797 GLU A N 1
ATOM 6346 C CA . GLU A 1 797 ? -15.434 -37.222 13.428 1.00 92.69 797 GLU A CA 1
ATOM 6347 C C . GLU A 1 797 ? -16.441 -36.434 14.298 1.00 92.69 797 GLU A C 1
ATOM 6349 O O . GLU A 1 797 ? -15.998 -35.720 15.206 1.00 92.69 797 GLU A O 1
ATOM 6354 N N . PRO A 1 798 ? -17.765 -36.505 14.042 1.00 93.75 798 PRO A N 1
ATOM 6355 C CA . PRO A 1 798 ? -18.406 -37.160 12.898 1.00 93.75 798 PRO A CA 1
ATOM 6356 C C . PRO A 1 798 ? -18.094 -36.464 11.564 1.00 93.75 798 PRO A C 1
ATOM 6358 O O . PRO A 1 798 ? -17.577 -35.344 11.513 1.00 93.75 798 PRO A O 1
ATOM 6361 N N . GLN A 1 799 ? -18.416 -37.147 10.469 1.00 94.31 799 GLN A N 1
ATOM 6362 C CA . GLN A 1 799 ? -18.111 -36.718 9.106 1.00 94.31 799 GLN A CA 1
ATOM 6363 C C . GLN A 1 799 ? -18.985 -35.531 8.667 1.00 94.31 799 GLN A C 1
ATOM 6365 O O . GLN A 1 799 ? -20.201 -35.667 8.560 1.00 94.31 799 GLN A O 1
ATOM 6370 N N . THR A 1 800 ? -18.376 -34.374 8.383 1.00 94.38 800 THR A N 1
ATOM 6371 C CA . THR A 1 800 ? -19.095 -33.143 7.992 1.00 94.38 800 THR A CA 1
ATOM 6372 C C . THR A 1 800 ? -18.496 -32.425 6.782 1.00 94.38 800 THR A C 1
ATOM 6374 O O . THR A 1 800 ? -18.773 -31.247 6.580 1.00 94.38 800 THR A O 1
ATOM 6377 N N . CYS A 1 801 ? -17.696 -33.087 5.935 1.00 95.44 801 CYS A N 1
ATOM 6378 C CA . CYS A 1 801 ? -17.287 -32.451 4.681 1.00 95.44 801 CYS A CA 1
ATOM 6379 C C . CYS A 1 801 ? -18.482 -32.295 3.727 1.00 95.44 801 CYS A C 1
ATOM 6381 O O . CYS A 1 801 ? -19.235 -33.238 3.479 1.00 95.44 801 CYS A O 1
ATOM 6383 N N . THR A 1 802 ? -18.634 -31.105 3.152 1.00 97.69 802 THR A N 1
ATOM 6384 C CA . THR A 1 802 ? -19.514 -30.834 2.009 1.00 97.69 802 THR A CA 1
ATOM 6385 C C . THR A 1 802 ? -18.741 -30.063 0.948 1.00 97.69 802 THR A C 1
ATOM 6387 O O . THR A 1 802 ? -18.128 -29.025 1.224 1.00 97.69 802 THR A O 1
ATOM 6390 N N . GLY A 1 803 ? -18.765 -30.592 -0.272 1.00 96.88 803 GLY A N 1
ATOM 6391 C CA . GLY A 1 803 ? -18.229 -29.948 -1.459 1.00 96.88 803 GLY A CA 1
ATOM 6392 C C . GLY A 1 803 ? -19.242 -28.995 -2.076 1.00 96.88 803 GLY A C 1
ATOM 6393 O O . GLY A 1 803 ? -20.408 -29.335 -2.256 1.00 96.88 803 GLY A O 1
ATOM 6394 N N . LEU A 1 804 ? -18.793 -27.792 -2.424 1.00 97.81 804 LEU A N 1
ATOM 6395 C CA . LEU A 1 804 ? -19.535 -26.862 -3.269 1.00 97.81 804 LEU A CA 1
ATOM 6396 C C . LEU A 1 804 ? -18.804 -26.733 -4.599 1.00 97.81 804 LEU A C 1
ATOM 6398 O O . LEU A 1 804 ? -17.670 -26.259 -4.632 1.00 97.81 804 LEU A O 1
ATOM 6402 N N . TRP A 1 805 ? -19.451 -27.125 -5.690 1.00 97.75 805 TRP A N 1
ATOM 6403 C CA . TRP A 1 805 ? -18.888 -27.091 -7.033 1.00 97.75 805 TRP A CA 1
ATOM 6404 C C . TRP A 1 805 ? -19.693 -26.126 -7.909 1.00 97.75 805 TRP A C 1
ATOM 6406 O O . TRP A 1 805 ? -20.831 -26.399 -8.277 1.00 97.75 805 TRP A O 1
ATOM 6416 N N . LEU A 1 806 ? -19.120 -24.964 -8.221 1.00 98.00 806 LEU A N 1
ATOM 6417 C CA . LEU A 1 806 ? -19.747 -23.938 -9.052 1.00 98.00 806 LEU A CA 1
ATOM 6418 C C . LEU A 1 806 ? -19.317 -24.086 -10.513 1.00 98.00 806 LEU A C 1
ATOM 6420 O O . LEU A 1 806 ? -18.128 -23.969 -10.824 1.00 98.00 806 LEU A O 1
ATOM 6424 N N . ALA A 1 807 ? -20.285 -24.236 -11.414 1.00 97.38 807 ALA A N 1
ATOM 6425 C CA . ALA A 1 807 ? -20.070 -24.158 -12.852 1.00 97.38 807 ALA A CA 1
ATOM 6426 C C . ALA A 1 807 ? -19.761 -22.711 -13.273 1.00 97.38 807 ALA A C 1
ATOM 6428 O O . ALA A 1 807 ? -20.598 -21.820 -13.131 1.00 97.38 807 ALA A O 1
ATOM 6429 N N . LEU A 1 808 ? -18.570 -22.462 -13.825 1.00 96.81 808 LEU A N 1
ATOM 6430 C CA . LEU A 1 808 ? -18.219 -21.176 -14.453 1.00 96.81 808 LEU A CA 1
ATOM 6431 C C . LEU A 1 808 ? -18.369 -21.222 -15.985 1.00 96.81 808 LEU A C 1
ATOM 6433 O O . LEU A 1 808 ? -18.341 -20.193 -16.658 1.00 96.81 808 LEU A O 1
ATOM 6437 N N . GLU A 1 809 ? -18.537 -22.423 -16.529 1.00 96.50 809 GLU A N 1
ATOM 6438 C CA . GLU A 1 809 ? -18.913 -22.728 -17.905 1.00 96.50 809 GLU A CA 1
ATOM 6439 C C . GLU A 1 809 ? -19.981 -23.816 -17.902 1.00 96.50 809 GLU A C 1
ATOM 6441 O O . GLU A 1 809 ? -20.082 -24.575 -16.937 1.00 96.50 809 GLU A O 1
ATOM 6446 N N . ASP A 1 810 ? -20.747 -23.906 -18.990 1.00 97.31 810 ASP A N 1
ATOM 6447 C CA . ASP A 1 810 ? -21.635 -25.041 -19.231 1.00 97.31 810 ASP A CA 1
ATOM 6448 C C . ASP A 1 810 ? -20.846 -26.352 -19.120 1.00 97.31 810 ASP A C 1
ATOM 6450 O O . ASP A 1 810 ? -19.812 -26.537 -19.771 1.00 97.31 810 ASP A O 1
ATOM 6454 N N . ALA A 1 811 ? -21.344 -27.254 -18.283 1.00 96.38 811 ALA A N 1
ATOM 6455 C CA . ALA A 1 811 ? -20.756 -28.549 -18.013 1.00 96.38 811 ALA A CA 1
ATOM 6456 C C . ALA A 1 811 ? -21.605 -29.630 -18.682 1.00 96.38 811 ALA A C 1
ATOM 6458 O O . ALA A 1 811 ? -22.769 -29.812 -18.337 1.00 96.38 811 ALA A O 1
ATOM 6459 N N . THR A 1 812 ? -21.004 -30.346 -19.623 1.00 95.50 812 THR A N 1
ATOM 6460 C CA . THR A 1 812 ? -21.611 -31.423 -20.400 1.00 95.50 812 THR A CA 1
ATOM 6461 C C . THR A 1 812 ? -20.798 -32.706 -20.265 1.00 95.50 812 THR A C 1
ATOM 6463 O O . THR A 1 812 ? -19.598 -32.700 -19.981 1.00 95.50 812 THR A O 1
ATOM 6466 N N . THR A 1 813 ? -21.448 -33.827 -20.537 1.00 92.31 813 THR A N 1
ATOM 6467 C CA . THR A 1 813 ? -20.858 -35.151 -20.760 1.00 92.31 813 THR A CA 1
ATOM 6468 C C . THR A 1 813 ? -19.617 -35.081 -21.654 1.00 92.31 813 THR A C 1
ATOM 6470 O O . THR A 1 813 ? -18.585 -35.660 -21.325 1.00 92.31 813 THR A O 1
ATOM 6473 N N . THR A 1 814 ? -19.673 -34.291 -22.730 1.00 90.88 814 THR A N 1
ATOM 6474 C CA . THR A 1 814 ? -18.577 -34.108 -23.697 1.00 90.88 814 THR A CA 1
ATOM 6475 C C . THR A 1 814 ? -17.397 -33.259 -23.208 1.00 90.88 814 THR A C 1
ATOM 6477 O O . THR A 1 814 ? -16.288 -33.462 -23.704 1.00 90.88 814 THR A O 1
ATOM 6480 N N . ASN A 1 815 ? -17.584 -32.330 -22.256 1.00 91.69 815 ASN A N 1
ATOM 6481 C CA . ASN A 1 815 ? -16.497 -31.500 -21.707 1.00 91.69 815 ASN A CA 1
ATOM 6482 C C . ASN A 1 815 ? -16.082 -31.857 -20.265 1.00 91.69 815 ASN A C 1
ATOM 6484 O O . ASN A 1 815 ? -15.297 -31.142 -19.635 1.00 91.69 815 ASN A O 1
ATOM 6488 N N . GLY A 1 816 ? -16.547 -33.002 -19.760 1.00 90.50 816 GLY A N 1
ATOM 6489 C CA . GLY A 1 816 ? -16.173 -33.530 -18.451 1.00 90.50 816 GLY A CA 1
ATOM 6490 C C . GLY A 1 816 ? -16.970 -32.908 -17.304 1.00 90.50 816 GLY A C 1
ATOM 6491 O O . GLY A 1 816 ? -16.381 -32.396 -16.344 1.00 90.50 816 GLY A O 1
ATOM 6492 N N . CYS A 1 817 ? -18.302 -32.939 -17.389 1.00 95.00 817 CYS A N 1
ATOM 6493 C CA . CYS A 1 817 ? -19.203 -32.709 -16.255 1.00 95.00 817 CYS A CA 1
ATOM 6494 C C . CYS A 1 817 ? -18.899 -33.639 -15.063 1.00 95.00 817 CYS A C 1
ATOM 6496 O O . CYS A 1 817 ? -18.098 -34.576 -15.157 1.00 95.00 817 CYS A O 1
ATOM 6498 N N . LEU A 1 818 ? -19.538 -33.374 -13.923 1.00 96.06 818 LEU A N 1
ATOM 6499 C CA . LEU A 1 818 ? -19.542 -34.327 -12.815 1.00 96.06 818 LEU A CA 1
ATOM 6500 C C . LEU A 1 818 ? -20.410 -35.542 -13.167 1.00 96.06 818 LEU A C 1
ATOM 6502 O O . LEU A 1 818 ? -21.347 -35.443 -13.958 1.00 96.06 818 LEU A O 1
ATOM 6506 N N . TRP A 1 819 ? -20.092 -36.675 -12.555 1.00 95.50 819 TRP A N 1
ATOM 6507 C CA . TRP A 1 819 ? -20.919 -37.877 -12.519 1.00 95.50 819 TRP A CA 1
ATOM 6508 C C . TRP A 1 819 ? -20.919 -38.401 -11.083 1.00 95.50 819 TRP A C 1
ATOM 6510 O O . TRP A 1 819 ? -19.867 -38.379 -10.441 1.00 95.50 819 TRP A O 1
ATOM 6520 N N . ALA A 1 820 ? -22.046 -38.897 -10.580 1.00 96.56 820 ALA A N 1
ATOM 6521 C CA . ALA A 1 820 ? -22.149 -39.441 -9.223 1.00 96.56 820 ALA A CA 1
ATOM 6522 C C . ALA A 1 820 ? -23.033 -40.690 -9.170 1.00 96.56 820 ALA A C 1
ATOM 6524 O O . ALA A 1 820 ? -23.873 -40.877 -10.046 1.00 96.56 820 ALA A O 1
ATOM 6525 N N . ILE A 1 821 ? -22.864 -41.517 -8.136 1.00 97.06 821 ILE A N 1
ATOM 6526 C CA . ILE A 1 821 ? -23.783 -42.619 -7.813 1.00 97.06 821 ILE A CA 1
ATOM 6527 C C . ILE A 1 821 ? -24.800 -42.094 -6.780 1.00 97.06 821 ILE A C 1
ATOM 6529 O O . ILE A 1 821 ? -24.410 -41.896 -5.620 1.00 97.06 821 ILE A O 1
ATOM 6533 N N . PRO A 1 822 ? -26.075 -41.839 -7.140 1.00 96.69 822 PRO A N 1
ATOM 6534 C CA . PRO A 1 822 ? -27.052 -41.272 -6.213 1.00 96.69 822 PRO A CA 1
ATOM 6535 C C . PRO A 1 822 ? -27.274 -42.166 -4.987 1.00 96.69 822 PRO A C 1
ATOM 6537 O O . PRO A 1 822 ? -27.382 -43.386 -5.095 1.00 96.69 822 PRO A O 1
ATOM 6540 N N . GLY A 1 823 ? -27.322 -41.562 -3.802 1.00 95.81 823 GLY A N 1
ATOM 6541 C CA . GLY A 1 823 ? -27.541 -42.264 -2.534 1.00 95.81 823 GLY A CA 1
ATOM 6542 C C . GLY A 1 823 ? -26.316 -42.998 -1.973 1.00 95.81 823 GLY A C 1
ATOM 6543 O O . GLY A 1 823 ? -26.385 -43.503 -0.852 1.00 95.81 823 GLY A O 1
ATOM 6544 N N . SER A 1 824 ? -25.191 -43.039 -2.699 1.00 96.31 824 SER A N 1
ATOM 6545 C CA . SER A 1 824 ? -23.976 -43.767 -2.289 1.00 96.31 824 SER A CA 1
ATOM 6546 C C . SER A 1 824 ? -23.347 -43.275 -0.982 1.00 96.31 824 SER A C 1
ATOM 6548 O O . SER A 1 824 ? -22.682 -44.052 -0.298 1.00 96.31 824 SER A O 1
ATOM 6550 N N . HIS A 1 825 ? -23.617 -42.030 -0.578 1.00 96.56 825 HIS A N 1
ATOM 6551 C CA . HIS A 1 825 ? -23.174 -41.460 0.698 1.00 96.56 825 HIS A CA 1
ATOM 6552 C C . HIS A 1 825 ? -23.696 -42.211 1.927 1.00 96.56 825 HIS A C 1
ATOM 6554 O O . HIS A 1 825 ? -23.056 -42.192 2.975 1.00 96.56 825 HIS A O 1
ATOM 6560 N N . LYS A 1 826 ? -24.820 -42.924 1.796 1.00 95.88 826 LYS A N 1
ATOM 6561 C CA . LYS A 1 826 ? -25.408 -43.754 2.861 1.00 95.88 826 LYS A CA 1
ATOM 6562 C C . LYS A 1 826 ? -24.590 -45.014 3.172 1.00 95.88 826 LYS A C 1
ATOM 6564 O O . LYS A 1 826 ? -24.818 -45.634 4.206 1.00 95.88 826 LYS A O 1
ATOM 6569 N N . ASN A 1 827 ? -23.631 -45.374 2.315 1.00 93.12 827 ASN A N 1
ATOM 6570 C CA . ASN A 1 827 ? -22.782 -46.558 2.480 1.00 93.12 827 ASN A CA 1
ATOM 6571 C C . ASN A 1 827 ? -21.539 -46.296 3.357 1.00 93.12 827 ASN A C 1
ATOM 6573 O O . ASN A 1 827 ? -20.789 -47.228 3.647 1.00 93.12 827 ASN A O 1
ATOM 6577 N N . GLY A 1 828 ? -21.320 -45.046 3.783 1.00 88.62 828 GLY A N 1
ATOM 6578 C CA . GLY A 1 828 ? -20.163 -44.636 4.577 1.00 88.62 828 GLY A CA 1
ATOM 6579 C C . GLY A 1 828 ? -18.861 -44.525 3.775 1.00 88.62 828 GLY A C 1
ATOM 6580 O O . GLY A 1 828 ? -18.822 -44.694 2.553 1.00 88.62 828 GLY A O 1
ATOM 6581 N N . LEU A 1 829 ? -17.773 -44.205 4.476 1.00 92.50 829 LEU A N 1
ATOM 6582 C CA . LEU A 1 829 ? -16.477 -43.926 3.861 1.00 92.50 829 LEU A CA 1
ATOM 6583 C C . LEU A 1 829 ? -15.678 -45.203 3.559 1.00 92.50 829 LEU A C 1
ATOM 6585 O O . LEU A 1 829 ? -15.313 -45.960 4.463 1.00 92.50 829 LEU A O 1
ATOM 6589 N N . VAL A 1 830 ? -15.328 -45.418 2.287 1.00 91.31 830 VAL A N 1
ATOM 6590 C CA . VAL A 1 830 ? -14.644 -46.651 1.856 1.00 91.31 830 VAL A CA 1
ATOM 6591 C C . VAL A 1 830 ? -13.152 -46.673 2.211 1.00 91.31 830 VAL A C 1
ATOM 6593 O O . VAL A 1 830 ? -12.624 -47.742 2.527 1.00 91.31 830 VAL A O 1
ATOM 6596 N N . ARG A 1 831 ? -12.479 -45.510 2.178 1.00 90.31 831 ARG A N 1
ATOM 6597 C CA . ARG A 1 831 ? -11.031 -45.317 2.418 1.00 90.31 831 ARG A CA 1
ATOM 6598 C C . ARG A 1 831 ? -10.698 -43.893 2.880 1.00 90.31 831 ARG A C 1
ATOM 6600 O O . ARG A 1 831 ? -11.432 -42.957 2.561 1.00 90.31 831 ARG A O 1
ATOM 6607 N N . ARG A 1 832 ? -9.546 -43.707 3.526 1.00 90.56 832 ARG A N 1
ATOM 6608 C CA . ARG A 1 832 ? -8.963 -42.413 3.931 1.00 90.56 832 ARG A CA 1
ATOM 6609 C C . ARG A 1 832 ? -7.567 -42.210 3.336 1.00 90.56 832 ARG A C 1
ATOM 6611 O O . ARG A 1 832 ? -6.789 -43.150 3.214 1.00 90.56 832 ARG A O 1
ATOM 6618 N N . PHE A 1 833 ? -7.243 -40.968 2.986 1.00 85.31 833 PHE A N 1
ATOM 6619 C CA . PHE A 1 833 ? -5.936 -40.513 2.515 1.00 85.31 833 PHE A CA 1
ATOM 6620 C C . PHE A 1 833 ? -5.165 -39.896 3.687 1.00 85.31 833 PHE A C 1
ATOM 6622 O O . PHE A 1 833 ? -5.314 -38.717 4.023 1.00 85.31 833 PHE A O 1
ATOM 6629 N N . ILE A 1 834 ? -4.374 -40.740 4.339 1.00 83.44 834 ILE A N 1
ATOM 6630 C CA . ILE A 1 834 ? -3.723 -40.476 5.618 1.00 83.44 834 ILE A CA 1
ATOM 6631 C C . ILE A 1 834 ? -2.264 -40.047 5.441 1.00 83.44 834 ILE A C 1
ATOM 6633 O O . ILE A 1 834 ? -1.571 -40.439 4.501 1.00 83.44 834 ILE A O 1
ATOM 6637 N N . ARG A 1 835 ? -1.779 -39.240 6.382 1.00 78.19 835 ARG A N 1
ATOM 6638 C CA . ARG A 1 835 ? -0.401 -38.760 6.467 1.00 78.19 835 ARG A CA 1
ATOM 6639 C C . ARG A 1 835 ? 0.324 -39.422 7.634 1.00 78.19 835 ARG A C 1
ATOM 6641 O O . ARG A 1 835 ? 0.165 -39.007 8.781 1.00 78.19 835 ARG A O 1
ATOM 6648 N N . GLY A 1 836 ? 1.156 -40.406 7.313 1.00 72.50 836 GLY A N 1
ATOM 6649 C CA . GLY A 1 836 ? 2.092 -41.020 8.252 1.00 72.50 836 GLY A CA 1
ATOM 6650 C C . GLY A 1 836 ? 3.414 -40.253 8.365 1.00 72.50 836 GLY A C 1
ATOM 6651 O O . GLY A 1 836 ? 3.586 -39.163 7.815 1.00 72.50 836 GLY A O 1
ATOM 6652 N N . GLU A 1 837 ? 4.378 -40.856 9.058 1.00 69.19 837 GLU A N 1
ATOM 6653 C CA . GLU A 1 837 ? 5.739 -40.316 9.205 1.00 69.19 837 GLU A CA 1
ATOM 6654 C C . GLU A 1 837 ? 6.497 -40.312 7.866 1.00 69.19 837 GLU A C 1
ATOM 6656 O O . GLU A 1 837 ? 7.160 -39.334 7.523 1.00 69.19 837 GLU A O 1
ATOM 6661 N N . ASN A 1 838 ? 6.313 -41.368 7.064 1.00 57.62 838 ASN A N 1
ATOM 6662 C CA . ASN A 1 838 ? 7.033 -41.595 5.806 1.00 57.62 838 ASN A CA 1
ATOM 6663 C C . ASN A 1 838 ? 6.395 -40.931 4.567 1.00 57.62 838 ASN A C 1
ATOM 6665 O O . ASN A 1 838 ? 6.934 -41.064 3.470 1.00 57.62 838 ASN A O 1
ATOM 6669 N N . GLY A 1 839 ? 5.259 -40.231 4.700 1.00 64.88 839 GLY A N 1
ATOM 6670 C CA . GLY A 1 839 ? 4.583 -39.584 3.568 1.00 64.88 839 GLY A CA 1
ATOM 6671 C C . GLY A 1 839 ? 3.057 -39.565 3.675 1.00 64.88 839 GLY A C 1
ATOM 6672 O O . GLY A 1 839 ? 2.500 -39.405 4.760 1.00 64.88 839 GLY A O 1
ATOM 6673 N N . VAL A 1 840 ? 2.385 -39.705 2.530 1.00 70.06 840 VAL A N 1
ATOM 6674 C CA . VAL A 1 840 ? 0.920 -39.796 2.412 1.00 70.06 840 VAL A CA 1
ATOM 6675 C C . VAL A 1 840 ? 0.528 -41.041 1.620 1.00 70.06 840 VAL A C 1
ATOM 6677 O O . VAL A 1 840 ? 1.143 -41.345 0.599 1.00 70.06 840 VAL A O 1
ATOM 6680 N N . THR A 1 841 ? -0.486 -41.760 2.093 1.00 80.00 841 THR A N 1
ATOM 6681 C CA . THR A 1 841 ? -0.968 -43.027 1.523 1.00 80.00 841 THR A CA 1
ATOM 6682 C C . THR A 1 841 ? -2.479 -43.138 1.699 1.00 80.00 841 THR A C 1
ATOM 6684 O O . THR A 1 841 ? -3.047 -42.525 2.600 1.00 80.00 841 THR A O 1
ATOM 6687 N N . PHE A 1 842 ? -3.146 -43.963 0.892 1.00 82.44 842 PHE A N 1
ATOM 6688 C CA . PHE A 1 842 ? -4.469 -44.452 1.287 1.00 82.44 842 PHE A CA 1
ATOM 6689 C C . PHE A 1 842 ? -4.322 -45.563 2.335 1.00 82.44 842 PHE A C 1
ATOM 6691 O O . PHE A 1 842 ? -3.356 -46.324 2.294 1.00 82.44 842 PHE A O 1
ATOM 6698 N N . ASP A 1 843 ? -5.267 -45.656 3.268 1.00 85.88 843 ASP A N 1
ATOM 6699 C CA . ASP A 1 843 ? -5.355 -46.749 4.248 1.00 85.88 843 ASP A CA 1
ATOM 6700 C C . ASP A 1 843 ? -5.808 -48.083 3.620 1.00 85.88 843 ASP A C 1
ATOM 6702 O O . ASP A 1 843 ? -5.558 -49.156 4.167 1.00 85.88 843 ASP A O 1
ATOM 6706 N N . ARG A 1 844 ? -6.483 -48.007 2.467 1.00 87.69 844 ARG A N 1
ATOM 6707 C CA . ARG A 1 844 ? -7.124 -49.107 1.737 1.00 87.69 844 ARG A CA 1
ATOM 6708 C C . ARG A 1 844 ? -6.988 -48.901 0.219 1.00 87.69 844 ARG A C 1
ATOM 6710 O O . ARG A 1 844 ? -6.851 -47.757 -0.230 1.00 87.69 844 ARG A O 1
ATOM 6717 N N . PRO A 1 845 ? -7.052 -49.972 -0.597 1.00 80.50 845 PRO A N 1
ATOM 6718 C CA . PRO A 1 845 ? -7.102 -49.851 -2.055 1.00 80.50 845 PRO A CA 1
ATOM 6719 C C . PRO A 1 845 ? -8.332 -49.056 -2.530 1.00 80.50 845 PRO A C 1
ATOM 6721 O O . PRO A 1 845 ? -9.265 -48.792 -1.770 1.00 80.50 845 PRO A O 1
ATOM 6724 N N . SER A 1 846 ? -8.340 -48.663 -3.806 1.00 77.31 846 SER A N 1
ATOM 6725 C CA . SER A 1 846 ? -9.571 -48.159 -4.428 1.00 77.31 846 SER A CA 1
ATOM 6726 C C . SER A 1 846 ? -10.570 -49.308 -4.566 1.00 77.31 846 SER A C 1
ATOM 6728 O O . SER A 1 846 ? -10.159 -50.367 -5.037 1.00 77.31 846 SER A O 1
ATOM 6730 N N . PRO A 1 847 ? -11.852 -49.126 -4.214 1.00 84.00 847 PRO A N 1
ATOM 6731 C CA . PRO A 1 847 ? -12.899 -50.003 -4.713 1.00 84.00 847 PRO A CA 1
ATOM 6732 C C . PRO A 1 847 ? -13.073 -49.801 -6.220 1.00 84.00 847 PRO A C 1
ATOM 6734 O O . PRO A 1 847 ? -12.857 -48.692 -6.727 1.00 84.00 847 PRO A O 1
ATOM 6737 N N . ASP A 1 848 ? -13.498 -50.863 -6.895 1.00 83.69 848 ASP A N 1
ATOM 6738 C CA . ASP A 1 848 ? -14.035 -50.806 -8.250 1.00 83.69 848 ASP A CA 1
ATOM 6739 C C . ASP A 1 848 ? -15.526 -50.443 -8.204 1.00 83.69 848 ASP A C 1
ATOM 6741 O O . ASP A 1 848 ? -16.239 -50.802 -7.263 1.00 83.69 848 ASP A O 1
ATOM 6745 N N . TYR A 1 849 ? -16.001 -49.742 -9.232 1.00 87.31 849 TYR A N 1
ATOM 6746 C CA . TYR A 1 849 ? -17.392 -49.309 -9.369 1.00 87.31 849 TYR A CA 1
ATOM 6747 C C . TYR A 1 849 ? -17.874 -49.571 -10.793 1.00 87.31 849 TYR A C 1
ATOM 6749 O O . TYR A 1 849 ? -17.120 -49.363 -11.746 1.00 87.31 849 TYR A O 1
ATOM 6757 N N . ASP A 1 850 ? -19.127 -49.994 -10.954 1.00 84.56 850 ASP A N 1
ATOM 6758 C CA . ASP A 1 850 ? -19.707 -50.174 -12.281 1.00 84.56 850 ASP A CA 1
ATOM 6759 C C . ASP A 1 850 ? -20.052 -48.808 -12.891 1.00 84.56 850 ASP A C 1
ATOM 6761 O O . ASP A 1 850 ? -20.693 -47.963 -12.264 1.00 84.56 850 ASP A O 1
ATOM 6765 N N . LEU A 1 851 ? -19.627 -48.579 -14.135 1.00 81.38 851 LEU A N 1
ATOM 6766 C CA . LEU A 1 851 ? -19.877 -47.323 -14.840 1.00 81.38 851 LEU A CA 1
ATOM 6767 C C . LEU A 1 851 ? -21.372 -47.078 -15.096 1.00 81.38 851 LEU A C 1
ATOM 6769 O O . LEU A 1 851 ? -21.764 -45.922 -15.242 1.00 81.38 851 LEU A O 1
ATOM 6773 N N . LYS A 1 852 ? -22.210 -48.126 -15.107 1.00 88.12 852 LYS A N 1
ATOM 6774 C CA . LYS A 1 852 ? -23.671 -48.001 -15.262 1.00 88.12 852 LYS A CA 1
ATOM 6775 C C . LYS A 1 852 ? -24.355 -47.321 -14.065 1.00 88.12 852 LYS A C 1
ATOM 6777 O O . LYS A 1 852 ? -25.454 -46.800 -14.225 1.00 88.12 852 LYS A O 1
ATOM 6782 N N . ASP A 1 853 ? -23.728 -47.350 -12.885 1.00 92.56 853 ASP A N 1
ATOM 6783 C CA . ASP A 1 853 ? -24.313 -46.846 -11.635 1.00 92.56 853 ASP A CA 1
ATOM 6784 C C . ASP A 1 853 ? -24.130 -45.319 -11.492 1.00 92.56 853 ASP A C 1
ATOM 6786 O O . ASP A 1 853 ? -24.714 -44.691 -10.608 1.00 92.56 853 ASP A O 1
ATOM 6790 N N . PHE A 1 854 ? -23.324 -44.705 -12.369 1.00 94.69 854 PHE A N 1
ATOM 6791 C CA . PHE A 1 854 ? -23.068 -43.267 -12.386 1.00 94.69 854 PHE A CA 1
ATOM 6792 C C . PHE A 1 854 ? -24.068 -42.508 -13.265 1.00 94.69 854 PHE A C 1
ATOM 6794 O O . PHE A 1 854 ? -24.189 -42.751 -14.465 1.00 94.69 854 PHE A O 1
ATOM 6801 N N . VAL A 1 855 ? -24.692 -41.485 -12.686 1.00 95.50 855 VAL A N 1
ATOM 6802 C CA . VAL A 1 855 ? -25.559 -40.526 -13.379 1.00 95.50 855 VAL A CA 1
ATOM 6803 C C . VAL A 1 855 ? -24.754 -39.263 -13.729 1.00 95.50 855 VAL A C 1
ATOM 6805 O O . VAL A 1 855 ? -24.059 -38.735 -12.853 1.00 95.50 855 VAL A O 1
ATOM 6808 N N . PRO A 1 856 ? -24.818 -38.749 -14.975 1.00 96.38 856 PRO A N 1
ATOM 6809 C CA . PRO A 1 856 ? -24.167 -37.497 -15.354 1.00 96.38 856 PRO A CA 1
ATOM 6810 C C . PRO A 1 856 ? -24.908 -36.285 -14.778 1.00 96.38 856 PRO A C 1
ATOM 6812 O O . PRO A 1 856 ? -26.135 -36.213 -14.802 1.00 96.38 856 PRO A O 1
ATOM 6815 N N . ILE A 1 857 ? -24.150 -35.296 -14.309 1.00 97.06 857 ILE A N 1
ATOM 6816 C CA . ILE A 1 857 ? -24.653 -34.034 -13.758 1.00 97.06 857 ILE A CA 1
ATOM 6817 C C . ILE A 1 857 ? -24.249 -32.909 -14.724 1.00 97.06 857 ILE A C 1
ATOM 6819 O O . ILE A 1 857 ? -23.262 -32.197 -14.512 1.00 97.06 857 ILE A O 1
ATOM 6823 N N . GLU A 1 858 ? -24.984 -32.796 -15.833 1.00 96.88 858 GLU A N 1
ATOM 6824 C CA . GLU A 1 858 ? -24.853 -31.677 -16.775 1.00 96.88 858 GLU A CA 1
ATOM 6825 C C . GLU A 1 858 ? -25.539 -30.423 -16.211 1.00 96.88 858 GLU A C 1
ATOM 6827 O O . GLU A 1 858 ? -26.659 -30.502 -15.711 1.00 96.88 858 GLU A O 1
ATOM 6832 N N . VAL A 1 859 ? -24.880 -29.261 -16.277 1.00 97.00 859 VAL A N 1
ATOM 6833 C CA . VAL A 1 859 ? -25.397 -28.000 -15.709 1.00 97.00 859 VAL A CA 1
ATOM 6834 C C . VAL A 1 859 ? -24.963 -26.772 -16.510 1.00 97.00 859 VAL A C 1
ATOM 6836 O O . VAL A 1 859 ? -23.941 -26.783 -17.200 1.00 97.00 859 VAL A O 1
ATOM 6839 N N . LYS A 1 860 ? -25.720 -25.676 -16.393 1.00 97.25 860 LYS A N 1
ATOM 6840 C CA . LYS A 1 860 ? -25.383 -24.375 -16.997 1.00 97.25 860 LYS A CA 1
ATOM 6841 C C . LYS A 1 860 ? -24.415 -23.561 -16.145 1.00 97.25 860 LYS A C 1
ATOM 6843 O O . LYS A 1 860 ? -24.406 -23.693 -14.919 1.00 97.25 860 LYS A O 1
ATOM 6848 N N . ALA A 1 861 ? -23.635 -22.686 -16.783 1.00 96.44 861 ALA A N 1
ATOM 6849 C CA . ALA A 1 861 ? -22.810 -21.706 -16.076 1.00 96.44 861 ALA A CA 1
ATOM 6850 C C . ALA A 1 861 ? -23.644 -20.910 -15.047 1.00 96.44 861 ALA A C 1
ATOM 6852 O O . ALA A 1 861 ? -24.776 -20.523 -15.324 1.00 96.44 861 ALA A O 1
ATOM 6853 N N . GLY A 1 862 ? -23.094 -20.694 -13.851 1.00 95.56 862 GLY A N 1
ATOM 6854 C CA . GLY A 1 862 ? -23.795 -20.100 -12.705 1.00 95.56 862 GLY A CA 1
ATOM 6855 C C . GLY A 1 862 ? -24.507 -21.111 -11.797 1.00 95.56 862 GLY A C 1
ATOM 6856 O O . GLY A 1 862 ? -24.871 -20.762 -10.675 1.00 95.56 862 GLY A O 1
ATOM 6857 N N . SER A 1 863 ? -24.666 -22.368 -12.219 1.00 97.12 863 SER A N 1
ATOM 6858 C CA . SER A 1 863 ? -25.252 -23.423 -11.379 1.00 97.12 863 SER A CA 1
ATOM 6859 C C . SER A 1 863 ? -24.263 -23.929 -10.328 1.00 97.12 863 SER A C 1
ATOM 6861 O O . SER A 1 863 ? -23.073 -24.095 -10.609 1.00 97.12 863 SER A O 1
ATOM 6863 N N . LEU A 1 864 ? -24.764 -24.228 -9.131 1.00 97.81 864 LEU A N 1
ATOM 6864 C CA . LEU A 1 864 ? -24.006 -24.845 -8.045 1.00 97.81 864 LEU A CA 1
ATOM 6865 C C . LEU A 1 864 ? -24.430 -26.306 -7.870 1.00 97.81 864 LEU A C 1
ATOM 6867 O O . LEU A 1 864 ? -25.619 -26.590 -7.755 1.00 97.81 864 LEU A O 1
ATOM 6871 N N . VAL A 1 865 ? -23.468 -27.221 -7.794 1.00 97.88 865 VAL A N 1
ATOM 6872 C CA . VAL A 1 865 ? -23.683 -28.593 -7.325 1.00 97.88 865 VAL A CA 1
ATOM 6873 C C . VAL A 1 865 ? -23.165 -28.683 -5.889 1.00 97.88 865 VAL A C 1
ATOM 6875 O O . VAL A 1 865 ? -21.996 -28.399 -5.628 1.00 97.88 865 VAL A O 1
ATOM 6878 N N . VAL A 1 866 ? -24.042 -29.039 -4.954 1.00 97.94 866 VAL A N 1
ATOM 6879 C CA . VAL A 1 866 ? -23.713 -29.271 -3.538 1.00 97.94 866 VAL A CA 1
ATOM 6880 C C . VAL A 1 866 ? -23.533 -30.773 -3.356 1.00 97.94 866 VAL A C 1
ATOM 6882 O O . VAL A 1 866 ? -24.408 -31.525 -3.771 1.00 97.94 866 VAL A O 1
ATOM 6885 N N . ILE A 1 867 ? -22.419 -31.209 -2.772 1.00 97.94 867 ILE A N 1
ATOM 6886 C CA . ILE A 1 867 ? -21.964 -32.606 -2.745 1.00 97.94 867 ILE A CA 1
ATOM 6887 C C . ILE A 1 867 ? -21.715 -33.032 -1.294 1.00 97.94 867 ILE A C 1
ATOM 6889 O O . ILE A 1 867 ? -20.921 -32.411 -0.588 1.00 97.94 867 ILE A O 1
ATOM 6893 N N . HIS A 1 868 ? -22.382 -34.091 -0.838 1.00 97.88 868 HIS A N 1
ATOM 6894 C CA . HIS A 1 868 ? -22.112 -34.712 0.458 1.00 97.88 868 HIS A CA 1
ATOM 6895 C C . HIS A 1 868 ? -20.726 -35.370 0.442 1.00 97.88 868 HIS A C 1
ATOM 6897 O O . HIS A 1 868 ? -20.387 -36.053 -0.522 1.00 97.88 868 HIS A O 1
ATOM 6903 N N . GLY A 1 869 ? -19.930 -35.225 1.506 1.00 95.81 869 GLY A N 1
ATOM 6904 C CA . GLY A 1 869 ? -18.532 -35.677 1.521 1.00 95.81 869 GLY A CA 1
ATOM 6905 C C . GLY A 1 869 ? -18.320 -37.181 1.305 1.00 95.81 869 GLY A C 1
ATOM 6906 O O . GLY A 1 869 ? -17.234 -37.585 0.904 1.00 95.81 869 GLY A O 1
ATOM 6907 N N . ASP A 1 870 ? -19.346 -38.004 1.529 1.00 96.31 870 ASP A N 1
ATOM 6908 C CA . ASP A 1 870 ? -19.347 -39.450 1.240 1.00 96.31 870 ASP A CA 1
ATOM 6909 C C . ASP A 1 870 ? -19.980 -39.833 -0.110 1.00 96.31 870 ASP A C 1
ATOM 6911 O O . ASP A 1 870 ? -20.076 -41.019 -0.420 1.00 96.31 870 ASP A O 1
ATOM 6915 N N . LEU A 1 871 ? -20.422 -38.880 -0.933 1.00 97.44 871 LEU A N 1
ATOM 6916 C CA . LEU A 1 871 ? -20.951 -39.188 -2.262 1.00 97.44 871 LEU A CA 1
ATOM 6917 C C . LEU A 1 871 ? -19.824 -39.653 -3.190 1.00 97.44 871 LEU A C 1
ATOM 6919 O O . LEU A 1 871 ? -18.848 -38.932 -3.417 1.00 97.44 871 LEU A O 1
ATOM 6923 N N . ILE A 1 872 ? -20.002 -40.833 -3.783 1.00 95.62 872 ILE A N 1
ATOM 6924 C CA . ILE A 1 872 ? -19.069 -41.387 -4.762 1.00 95.62 872 ILE A CA 1
ATOM 6925 C C . ILE A 1 872 ? -19.267 -40.659 -6.092 1.00 95.62 872 ILE A C 1
ATOM 6927 O O . ILE A 1 872 ? -20.302 -40.809 -6.748 1.00 95.62 872 ILE A O 1
ATOM 6931 N N . HIS A 1 873 ? -18.270 -39.867 -6.487 1.00 94.75 873 HIS A N 1
ATOM 6932 C CA . HIS A 1 873 ? -18.343 -39.019 -7.675 1.00 94.75 873 HIS A CA 1
ATOM 6933 C C . HIS A 1 873 ? -17.023 -38.955 -8.469 1.00 94.75 873 HIS A C 1
ATOM 6935 O O . HIS A 1 873 ? -15.944 -39.276 -7.963 1.00 94.75 873 HIS A O 1
ATOM 6941 N N . GLN A 1 874 ? -17.120 -38.578 -9.748 1.00 89.38 874 GLN A N 1
ATOM 6942 C CA . GLN A 1 874 ? -16.024 -38.549 -10.726 1.00 89.38 874 GLN A CA 1
ATOM 6943 C C . GLN A 1 874 ? -16.226 -37.459 -11.805 1.00 89.38 874 GLN A C 1
ATOM 6945 O O . GLN A 1 874 ? -17.276 -36.819 -11.869 1.00 89.38 874 GLN A O 1
ATOM 6950 N N . SER A 1 875 ? -15.234 -37.231 -12.679 1.00 88.69 875 SER A N 1
ATOM 6951 C CA . SER A 1 875 ? -15.424 -36.480 -13.940 1.00 88.69 875 SER A CA 1
ATOM 6952 C C . SER A 1 875 ? -14.459 -36.920 -15.049 1.00 88.69 875 SER A C 1
ATOM 6954 O O . SER A 1 875 ? -13.237 -36.783 -14.918 1.00 88.69 875 SER A O 1
ATOM 6956 N N . LEU A 1 876 ? -15.018 -37.388 -16.167 1.00 85.75 876 LEU A N 1
ATOM 6957 C CA . LEU A 1 876 ? -14.294 -37.926 -17.329 1.00 85.75 876 LEU A CA 1
ATOM 6958 C C . LEU A 1 876 ? -13.402 -36.873 -18.021 1.00 85.75 876 LEU A C 1
ATOM 6960 O O . LEU A 1 876 ? -13.580 -35.667 -17.820 1.00 85.75 876 LEU A O 1
ATOM 6964 N N . GLU A 1 877 ? -12.409 -37.304 -18.805 1.00 81.69 877 GLU A N 1
ATOM 6965 C CA . GLU A 1 877 ? -11.519 -36.403 -19.560 1.00 81.69 877 GLU A CA 1
ATOM 6966 C C . GLU A 1 877 ? -12.299 -35.504 -20.547 1.00 81.69 877 GLU A C 1
ATOM 6968 O O . GLU A 1 877 ? -13.276 -35.933 -21.158 1.00 81.69 877 GLU A O 1
ATOM 6973 N N . ASN A 1 878 ? -11.881 -34.241 -20.702 1.00 85.38 878 ASN A N 1
ATOM 6974 C CA . ASN A 1 878 ? -12.519 -33.313 -21.641 1.00 85.38 878 ASN A CA 1
ATOM 6975 C C . ASN A 1 878 ? -12.115 -33.621 -23.095 1.00 85.38 878 ASN A C 1
ATOM 6977 O O . ASN A 1 878 ? -11.037 -33.230 -23.550 1.00 85.38 878 ASN A O 1
ATOM 6981 N N . GLN A 1 879 ? -13.022 -34.273 -23.824 1.00 83.50 879 GLN A N 1
ATOM 6982 C CA . GLN A 1 879 ? -12.867 -34.643 -25.236 1.00 83.50 879 GLN A CA 1
ATOM 6983 C C . GLN A 1 879 ? -13.365 -33.558 -26.212 1.00 83.50 879 GLN A C 1
ATOM 6985 O O . GLN A 1 879 ? -13.278 -33.728 -27.427 1.00 83.50 879 GLN A O 1
ATOM 6990 N N . SER A 1 880 ? -13.899 -32.441 -25.709 1.00 88.25 880 SER A N 1
ATOM 6991 C CA . SER A 1 880 ? -14.460 -31.359 -26.522 1.00 88.25 880 SER A CA 1
ATOM 6992 C C . SER A 1 880 ? -13.436 -30.275 -26.890 1.00 88.25 880 SER A C 1
ATOM 6994 O O . SER A 1 880 ? -12.342 -30.190 -26.335 1.00 88.25 880 SER A O 1
ATOM 6996 N N . SER A 1 881 ? -13.836 -29.375 -27.793 1.00 84.88 881 SER A N 1
ATOM 6997 C CA . SER A 1 881 ? -13.087 -28.164 -28.158 1.00 84.88 881 SER A CA 1
ATOM 6998 C C . SER A 1 881 ? -13.291 -26.970 -27.208 1.00 84.88 881 SER A C 1
ATOM 7000 O O . SER A 1 881 ? -12.736 -25.900 -27.457 1.00 84.88 881 SER A O 1
ATOM 7002 N N . LYS A 1 882 ? -14.078 -27.117 -26.132 1.00 88.38 882 LYS A N 1
ATOM 7003 C CA . LYS A 1 882 ? -14.375 -26.057 -25.150 1.00 88.38 882 LYS A CA 1
ATOM 7004 C C . LYS A 1 882 ? -13.814 -26.423 -23.782 1.00 88.38 882 LYS A C 1
ATOM 7006 O O . LYS A 1 882 ? -13.813 -27.592 -23.418 1.00 88.38 882 LYS A O 1
ATOM 7011 N N . SER A 1 883 ? -13.355 -25.443 -23.011 1.00 89.62 883 SER A N 1
ATOM 7012 C CA . SER A 1 883 ? -12.989 -25.648 -21.606 1.00 89.62 883 SER A CA 1
ATOM 7013 C C . SER A 1 883 ? -14.222 -25.945 -20.737 1.00 89.62 883 SER A C 1
ATOM 7015 O O . SER A 1 883 ? -15.364 -25.815 -21.191 1.00 89.62 883 SER A O 1
ATOM 7017 N N . ARG A 1 884 ? -13.994 -26.364 -19.485 1.00 93.25 884 ARG A N 1
ATOM 7018 C CA . ARG A 1 884 ? -15.048 -26.531 -18.474 1.00 93.25 884 ARG A CA 1
ATOM 7019 C C . ARG A 1 884 ? -14.589 -25.936 -17.146 1.00 93.25 884 ARG A C 1
ATOM 7021 O O . ARG A 1 884 ? -14.260 -26.649 -16.193 1.00 93.25 884 ARG A O 1
ATOM 7028 N N . HIS A 1 885 ? -14.529 -24.607 -17.093 1.00 93.50 885 HIS A N 1
ATOM 7029 C CA . HIS A 1 885 ? -14.146 -23.878 -15.887 1.00 93.50 885 HIS A CA 1
ATOM 7030 C C . HIS A 1 885 ? -15.141 -24.127 -14.739 1.00 93.50 885 HIS A C 1
ATOM 7032 O O . HIS A 1 885 ? -16.356 -24.044 -14.919 1.00 93.50 885 HIS A O 1
ATOM 7038 N N . ALA A 1 886 ? -14.622 -24.384 -13.539 1.00 94.44 886 ALA A N 1
ATOM 7039 C CA . ALA A 1 886 ? -15.404 -24.536 -12.316 1.00 94.44 886 ALA A CA 1
ATOM 7040 C C . ALA A 1 886 ? -14.618 -24.086 -11.075 1.00 94.44 886 ALA A C 1
ATOM 7042 O O . ALA A 1 886 ? -13.384 -24.148 -11.053 1.00 94.44 886 ALA A O 1
ATOM 7043 N N . TYR A 1 887 ? -15.333 -23.674 -10.027 1.00 95.62 887 TYR A N 1
ATOM 7044 C CA . TYR A 1 887 ? -14.760 -23.311 -8.730 1.00 95.62 887 TYR A CA 1
ATOM 7045 C C . TYR A 1 887 ? -15.286 -24.237 -7.629 1.00 95.62 887 TYR A C 1
ATOM 7047 O O . TYR A 1 887 ? -16.488 -24.310 -7.402 1.00 95.62 887 TYR A O 1
ATOM 7055 N N . GLY A 1 888 ? -14.377 -24.957 -6.972 1.00 93.94 888 GLY A N 1
ATOM 7056 C CA . GLY A 1 888 ? -14.671 -25.888 -5.887 1.00 93.94 888 GLY A CA 1
ATOM 7057 C C . GLY A 1 888 ? -14.290 -25.322 -4.518 1.00 93.94 888 GLY A C 1
ATOM 7058 O O . GLY A 1 888 ? -13.196 -24.767 -4.370 1.00 93.94 888 GLY A O 1
ATOM 7059 N N . LEU A 1 889 ? -15.148 -25.516 -3.518 1.00 94.38 889 LEU A N 1
ATOM 7060 C CA . LEU A 1 889 ? -14.888 -25.298 -2.091 1.00 94.38 889 LEU A CA 1
ATOM 7061 C C . LEU A 1 889 ? -15.152 -26.591 -1.313 1.00 94.38 889 LEU A C 1
ATOM 7063 O O . LEU A 1 889 ? -16.080 -27.317 -1.651 1.00 94.38 889 LEU A O 1
ATOM 7067 N N . HIS A 1 890 ? -14.406 -26.822 -0.232 1.00 94.19 890 HIS A N 1
ATOM 7068 C CA . HIS A 1 890 ? -14.716 -27.866 0.750 1.00 94.19 890 HIS A CA 1
ATOM 7069 C C . HIS A 1 890 ? -14.872 -27.240 2.134 1.00 94.19 890 HIS A C 1
ATOM 7071 O O . HIS A 1 890 ? -13.953 -26.565 2.616 1.00 94.19 890 HIS A O 1
ATOM 7077 N N . ILE A 1 891 ? -16.041 -27.441 2.738 1.00 95.62 891 ILE A N 1
ATOM 7078 C CA . ILE A 1 891 ? -16.440 -26.908 4.043 1.00 95.62 891 ILE A CA 1
ATOM 7079 C C . ILE A 1 891 ? -16.602 -28.077 5.018 1.00 95.62 891 ILE A C 1
ATOM 7081 O O . ILE A 1 891 ? -17.072 -29.134 4.608 1.00 95.62 891 ILE A O 1
ATOM 7085 N N . VAL A 1 892 ? -16.235 -27.879 6.287 1.00 95.44 892 VAL A N 1
ATOM 7086 C CA . VAL A 1 892 ? -16.589 -28.778 7.405 1.00 95.44 892 VAL A CA 1
ATOM 7087 C C . VAL A 1 892 ? -17.224 -27.978 8.537 1.00 95.44 892 VAL A C 1
ATOM 7089 O O . VAL A 1 892 ? -16.959 -26.779 8.654 1.00 95.44 892 VAL A O 1
ATOM 7092 N N . ASP A 1 893 ? -18.019 -28.617 9.395 1.00 94.81 893 ASP A N 1
ATOM 7093 C CA . ASP A 1 893 ? -18.381 -28.018 10.685 1.00 94.81 893 ASP A CA 1
ATOM 7094 C C . ASP A 1 893 ? -17.243 -28.210 11.702 1.00 94.81 893 ASP A C 1
ATOM 7096 O O . ASP A 1 893 ? -16.459 -29.158 11.620 1.00 94.81 893 ASP A O 1
ATOM 7100 N N . THR A 1 894 ? -17.150 -27.306 12.674 1.00 91.19 894 THR A N 1
ATOM 7101 C CA . THR A 1 894 ? -16.234 -27.414 13.823 1.00 91.19 894 THR A CA 1
ATOM 7102 C C . THR A 1 894 ? -16.941 -27.463 15.166 1.00 91.19 894 THR A C 1
ATOM 7104 O O . THR A 1 894 ? -16.289 -27.724 16.176 1.00 91.19 894 THR A O 1
ATOM 7107 N N . GLU A 1 895 ? -18.253 -27.239 15.216 1.00 91.56 895 GLU A N 1
ATOM 7108 C CA . GLU A 1 895 ? -19.003 -27.421 16.453 1.00 91.56 895 GLU A CA 1
ATOM 7109 C C . GLU A 1 895 ? -19.364 -28.905 16.611 1.00 91.56 895 GLU A C 1
ATOM 7111 O O . GLU A 1 895 ? -19.885 -29.536 15.693 1.00 91.56 895 GLU A O 1
ATOM 7116 N N . GLY A 1 896 ? -19.001 -29.503 17.749 1.00 86.81 896 GLY A N 1
ATOM 7117 C CA . GLY A 1 896 ? -19.180 -30.941 18.003 1.00 86.81 896 GLY A CA 1
ATOM 7118 C C . GLY A 1 896 ? -18.345 -31.899 17.132 1.00 86.81 896 GLY A C 1
ATOM 7119 O O . GLY A 1 896 ? -18.465 -33.108 17.311 1.00 86.81 896 GLY A O 1
ATOM 7120 N N . CYS A 1 897 ? -17.499 -31.398 16.222 1.00 91.69 897 CYS A N 1
ATOM 7121 C CA . CYS A 1 897 ? -16.784 -32.204 15.224 1.00 91.69 897 CYS A CA 1
ATOM 7122 C C . CYS A 1 897 ? -15.258 -32.141 15.402 1.00 91.69 897 CYS A C 1
ATOM 7124 O O . CYS A 1 897 ? -14.663 -31.066 15.481 1.00 91.69 897 CYS A O 1
ATOM 7126 N N . THR A 1 898 ? -14.600 -33.301 15.421 1.00 92.19 898 THR A N 1
ATOM 7127 C CA . THR A 1 898 ? -13.149 -33.427 15.627 1.00 92.19 898 THR A CA 1
ATOM 7128 C C . THR A 1 898 ? -12.405 -33.494 14.296 1.00 92.19 898 THR A C 1
ATOM 7130 O O . THR A 1 898 ? -12.611 -34.415 13.508 1.00 92.19 898 THR A O 1
ATOM 7133 N N . TRP A 1 899 ? -11.483 -32.559 14.052 1.00 91.50 899 TRP A N 1
ATOM 7134 C CA . TRP A 1 899 ? -10.598 -32.600 12.882 1.00 91.50 899 TRP A CA 1
ATOM 7135 C C . TRP A 1 899 ? -9.487 -33.652 13.038 1.00 91.50 899 TRP A C 1
ATOM 7137 O O . TRP A 1 899 ? -8.688 -33.597 13.983 1.00 91.50 899 TRP A O 1
ATOM 7147 N N . ALA A 1 900 ? -9.381 -34.575 12.078 1.00 90.88 900 ALA A N 1
ATOM 7148 C CA . ALA A 1 900 ? -8.431 -35.679 12.153 1.00 90.88 900 ALA A CA 1
ATOM 7149 C C . ALA A 1 900 ? -6.974 -35.245 11.894 1.00 90.88 900 ALA A C 1
ATOM 7151 O O . ALA A 1 900 ? -6.634 -34.593 10.903 1.00 90.88 900 ALA A O 1
ATOM 7152 N N . GLN A 1 901 ? -6.083 -35.618 12.816 1.00 88.56 901 GLN A N 1
ATOM 7153 C CA . GLN A 1 901 ? -4.691 -35.148 12.849 1.00 88.56 901 GLN A CA 1
ATOM 7154 C C . GLN A 1 901 ? -3.779 -35.816 11.813 1.00 88.56 901 GLN A C 1
ATOM 7156 O O . GLN A 1 901 ? -2.669 -35.341 11.574 1.00 88.56 901 GLN A O 1
ATOM 7161 N N . ASP A 1 902 ? -4.230 -36.894 11.189 1.00 85.81 902 ASP A N 1
ATOM 7162 C CA . ASP A 1 902 ? -3.590 -37.599 10.081 1.00 85.81 902 ASP A CA 1
ATOM 7163 C C . ASP A 1 902 ? -4.080 -37.116 8.703 1.00 85.81 902 ASP A C 1
ATOM 7165 O O . ASP A 1 902 ? -3.535 -37.551 7.692 1.00 85.81 902 ASP A O 1
ATOM 7169 N N . ASN A 1 903 ? -5.033 -36.176 8.626 1.00 85.38 903 ASN A N 1
ATOM 7170 C CA . ASN A 1 903 ? -5.380 -35.534 7.358 1.00 85.38 903 ASN A CA 1
ATOM 7171 C C . ASN A 1 903 ? -4.135 -34.873 6.734 1.00 85.38 903 ASN A C 1
ATOM 7173 O O . ASN A 1 903 ? -3.342 -34.195 7.403 1.00 85.38 903 ASN A O 1
ATOM 7177 N N . TRP A 1 904 ? -3.968 -35.053 5.422 1.00 75.06 904 TRP A N 1
ATOM 7178 C CA . TRP A 1 904 ? -2.807 -34.561 4.673 1.00 75.06 904 TRP A CA 1
ATOM 7179 C C . TRP A 1 904 ? -2.643 -33.030 4.752 1.00 75.06 904 TRP A C 1
ATOM 7181 O O . TRP A 1 904 ? -1.522 -32.521 4.897 1.00 75.06 904 TRP A O 1
ATOM 7191 N N . ILE A 1 905 ? -3.765 -32.300 4.717 1.00 74.94 905 ILE A N 1
ATOM 7192 C CA . ILE A 1 905 ? -3.841 -30.845 4.859 1.00 74.94 905 ILE A CA 1
ATOM 7193 C C . ILE A 1 905 ? -3.723 -30.433 6.335 1.00 74.94 905 ILE A C 1
ATOM 7195 O O . ILE A 1 905 ? -4.592 -30.713 7.154 1.00 74.94 905 ILE A O 1
ATOM 7199 N N . LYS A 1 906 ? -2.641 -29.719 6.679 1.00 69.44 906 LYS A N 1
ATOM 7200 C CA . LYS A 1 906 ? -2.402 -29.192 8.036 1.00 69.44 906 LYS A CA 1
ATOM 7201 C C . LYS A 1 906 ? -2.373 -27.669 8.056 1.00 69.44 906 LYS A C 1
ATOM 7203 O O . LYS A 1 906 ? -1.591 -27.043 7.335 1.00 69.44 906 LYS A O 1
ATOM 7208 N N . ARG A 1 907 ? -3.204 -27.056 8.903 1.00 64.88 907 ARG A N 1
ATOM 7209 C CA . ARG A 1 907 ? -3.337 -25.596 9.022 1.00 64.88 907 ARG A CA 1
ATOM 7210 C C . ARG A 1 907 ? -2.459 -25.023 10.147 1.00 64.88 907 ARG A C 1
ATOM 7212 O O . ARG A 1 907 ? -2.281 -25.643 11.184 1.00 64.88 907 ARG A O 1
ATOM 7219 N N . LYS A 1 908 ? -1.863 -23.851 9.890 1.00 61.09 908 LYS A N 1
ATOM 7220 C CA . LYS A 1 908 ? -1.002 -23.075 10.816 1.00 61.09 908 LYS A CA 1
ATOM 7221 C C . LYS A 1 908 ? -1.776 -22.046 11.630 1.00 61.09 908 LYS A C 1
ATOM 7223 O O . LYS A 1 908 ? -1.306 -21.586 12.662 1.00 61.09 908 LYS A O 1
ATOM 7228 N N . VAL A 1 909 ? -2.892 -21.623 11.054 1.00 67.19 909 VAL A N 1
ATOM 7229 C CA . VAL A 1 909 ? -3.838 -20.646 11.563 1.00 67.19 909 VAL A CA 1
ATOM 7230 C C . VAL A 1 909 ? -5.196 -21.275 11.305 1.00 67.19 909 VAL A C 1
ATOM 7232 O O . VAL A 1 909 ? -5.454 -21.765 10.194 1.00 67.19 909 VAL A O 1
ATOM 7235 N N . GLU A 1 910 ? -6.020 -21.317 12.340 1.00 73.25 910 GLU A N 1
ATOM 7236 C CA . GLU A 1 910 ? -7.385 -21.816 12.243 1.00 73.25 910 GLU A CA 1
ATOM 7237 C C . GLU A 1 910 ? -8.172 -20.935 11.254 1.00 73.25 910 GLU A C 1
ATOM 7239 O O . GLU A 1 910 ? -7.981 -19.714 11.232 1.00 73.25 910 GLU A O 1
ATOM 7244 N N . PRO A 1 911 ? -8.980 -21.528 10.360 1.00 79.94 911 PRO A N 1
ATOM 7245 C CA . PRO A 1 911 ? -9.833 -20.753 9.469 1.00 79.94 911 PRO A CA 1
ATOM 7246 C C . PRO A 1 911 ? -10.878 -19.983 10.275 1.00 79.94 911 PRO A C 1
ATOM 7248 O O . PRO A 1 911 ? -11.409 -20.475 11.268 1.00 79.94 911 PRO A O 1
ATOM 7251 N N . THR A 1 912 ? -11.215 -18.783 9.810 1.00 85.25 912 THR A N 1
ATOM 7252 C CA . THR A 1 912 ? -12.412 -18.086 10.287 1.00 85.25 912 THR A CA 1
ATOM 7253 C C . THR A 1 912 ? -13.647 -18.841 9.777 1.00 85.25 912 THR A C 1
ATOM 7255 O O . THR A 1 912 ? -13.681 -19.151 8.582 1.00 85.25 912 THR A O 1
ATOM 7258 N N . PRO A 1 913 ? -14.644 -19.152 10.624 1.00 90.88 913 PRO A N 1
ATOM 7259 C CA . PRO A 1 913 ? -15.899 -19.723 10.152 1.00 90.88 913 PRO A CA 1
ATOM 7260 C C . PRO A 1 913 ? -16.710 -18.683 9.370 1.00 90.88 913 PRO A C 1
ATOM 7262 O O . PRO A 1 913 ? -16.527 -17.478 9.550 1.00 90.88 913 PRO A O 1
ATOM 7265 N N . LEU A 1 914 ? -17.614 -19.152 8.509 1.00 89.25 914 LEU A N 1
ATOM 7266 C CA . LEU A 1 914 ? -18.534 -18.294 7.751 1.00 89.25 914 LEU A CA 1
ATOM 7267 C C . LEU A 1 914 ? -19.496 -17.543 8.685 1.00 89.25 914 LEU A C 1
ATOM 7269 O O . LEU A 1 914 ? -19.826 -16.384 8.448 1.00 89.25 914 LEU A O 1
ATOM 7273 N N . TYR A 1 915 ? -19.921 -18.219 9.751 1.00 88.88 915 TYR A N 1
ATOM 7274 C CA . TYR A 1 915 ? -20.711 -17.702 10.864 1.00 88.88 915 TYR A CA 1
ATOM 7275 C C . TYR A 1 915 ? -20.550 -18.638 12.076 1.00 88.88 915 TYR A C 1
ATOM 7277 O O . TYR A 1 915 ? -20.022 -19.744 11.947 1.00 88.88 915 TYR A O 1
ATOM 7285 N N . THR A 1 916 ? -21.050 -18.210 13.234 1.00 82.19 916 THR A N 1
ATOM 7286 C CA . THR A 1 916 ? -21.303 -19.075 14.397 1.00 82.19 916 THR A CA 1
ATOM 7287 C C . THR A 1 916 ? -22.773 -18.897 14.772 1.00 82.19 916 THR A C 1
ATOM 7289 O O . THR A 1 916 ? -23.204 -17.750 14.905 1.00 82.19 916 THR A O 1
ATOM 7292 N N . SER A 1 917 ? -23.534 -19.990 14.878 1.00 64.06 917 SER A N 1
ATOM 7293 C CA . SER A 1 917 ? -24.976 -19.987 15.197 1.00 64.06 917 SER A CA 1
ATOM 7294 C C . SER A 1 917 ? -25.268 -19.996 16.695 1.00 64.06 917 SER A C 1
ATOM 7296 O O . SER A 1 917 ? -24.697 -20.898 17.351 1.00 64.06 917 SER A O 1
#

pLDDT: mean 77.61, std 22.61, range [24.59, 98.56]

InterPro domains:
  IPR008775 Phytanoyl-CoA dioxygenase-like [PF05721] (631-886)
  IPR019378 GDP-fucose protein O-fucosyltransferase [PF10250] (152-482)
  IPR024709 Putative O-fucosyltransferase, plant [PTHR31288] (57-548)
  IPR024709 Putative O-fucosyltransferase, plant [cd11299] (152-489)

Organism: Cannabis sativa (NCBI:txid3483)

Radius of gyration: 39.06 Å; chains: 1; bounding box: 157×117×79 Å

Secondary structure (DSSP, 8-state):
----------------------------PPP------------THHHHHHHHHHHHGGGTTGGGHHHHHHHHHHHHHHTTS--TT------PPPTTSS--HHHHHHHHHHHHHS--TTHHHHHHHTS----S--EEE--PPP-SPPPPP--EEEEEEESSHHHHHHHHHHHHHHHHHTT-EEEPPEEE--TTT-----STTTB-HHHHHHTTTTTS-EESS--HHHHGGGTT-TTTS-B--PPTTB-HHHIIIIIHHHHHHHSEEEE-S-TT-B-SS--HHHHHHHHIIIIII-PBPHHHHHHHHHHHHHHHHHTGGGTS--EEEE---BHHHHHHHT---SSHHHHHHHHHHHHHHHHTTTTT-TT----HHHHHHTT-SPPPHHHHHHHHHHTT--TT--EEEE-S-BTTHHHHSHHHHHH-TTEE-GGGTS-HHHHTTTTT-HHHHHHHHHHHHHTSSEEEESS-SHHHHHHHHHHHHHTTT---EE---HHHHHHHHT-TT--HHHHHHHHHHHHHHHHTTSS-PPPTTS-TTT--TTTTEEE--------HHHHHHHHHHHHHHHHHHHTTS---------------HHHHHHHHHHHHHHHHHHHHHHT-S--TTPPPHHHHHHHHHHSEEEETTSS-HHHHHHHHHHHHHHHHH--HHHH-----SS--------SS-EEEE-S-B-TTSSBSS-HHHHEEEEES--S--TTGGGG---------PPP---HHHHSHHHHHHHTSHHHHHHHHHTT-SSEEEEEEEEE---TTT---EEEE-GGGTS-EES---EEEEEESS-B-GGGT-EEE-TTGGGG-----EEEETTEEEESSPPPP--GGGPEEE-B-TT-EEEEETT--EEE----SSS---EEEEEEEE-SS-EEPTTBS---SSPPPBS---

Foldseek 3Di:
DDDDDDDDDDDDDDDDDDDDDDDDDDDDDDDDDDDDDDDDDDDDVVVVVVVVVVVVVVPVPVVVCVVVVVVVVVVVVVVPDDPPPPPPPPPPQPFLLAQQLVVLCVFFVVVLVPDPVLPVLLVVLLDQPDDPFFWAFPLDFADDAADDALAEEEAEQEDFQLQSLQLQLLQQLLQLVLSHEYAQHFYDQDPVQNFNDGLLSWFPPVLLQVLCRRRHHYDPDDDPVLCVVQVVDPVSAAEDPADAQDESVCCVPPVSVVCNVSRYHYYPPRGRRHFLLHDLSSLSSSLSSNQRNGHTHPLLVVLLVLLLVLQQVLCVVVVRAAEEEEAEQDLLQQLVLPADYPPPPVSVVSSVVSCCVPPNCPCVDPPRDDRRSVSQLQLNHFAFLSLVLLLVSLLSDFQSHAYEYDDDDHPVCVPRCPNNCVRHVNYDYSPRSDDPVSCVVPVSHSNSSLSSSLSNNLPHQAYEYRHDDSSCLLSQLNSCNVRRQFGHYQDAPSNVSSSVSSDSVDHSVRSSVVSNVSSVVRRVVRHDADDSRRHCSNHVPPSGIDTDDPDPCPPPVVVVVVVVVVVVVVVVVVVPPPDDDDDDDDDDDDDDPVVVVVVVVVVVVVVVVVVVVVVPPPDQQADDPVQLVQCQFFQKGKDAQSDPLVLLCLVVVVVVVVLVVDDCVVQDPDDDLPDDDDDDADQDWDWDFFPQADPVRDGPDDSVLRTFKIWWDCPDDPDSVPPDPDDFDPDDDAIDDACLPPPPSNVCVCLDPSVVNNVVNVVFFFKFWQIKMKGKLHAPGNAKHAWDFQCQQFPKVVRFKKKKKAWSAWADLQSWAKKWQTPQLVVPHPWHFFADPRGTDIPDDDDDDDPVRIDGDTGHHSMMMMGRRRITMIIHRNNDNHITIMMMIIMGHDVVMGGDPGRPRDDPDDGHTSDGD

Sequence (917 aa):
MHPYNRLPSSGHTTPSPPQSPIRSPRLRHGRSKTGRFNPPGRSLLQRFTWHILSVLIRRQGVFLFAPLLYISGMLLYMGSVSFDVVPVIKHRPAPGSLYRSPQLYAKLRPEMDADNTSTDAISTIWKHSYKSGEWKPCTNRSSGGFPDSNGYIYVEANGGLNQQRTSICNAVAVAGYLNATLVIPNFHYHSIWRDPSKFGDIYDEDYFIHALENDVQVVDKIPEYIMDRFDHNMSNVYNFRIKAFSPVQYYRDVVLPRLLEEKVIRISPFANRLSFDAPPAVQRLRCLANYEALRFASPILTLGEALVARMKERSAKYGGKYISVHLRFEEDMVAFSCCVFDGGEQEREDMEAARERGWKGKFTKPGRVIRPGAIRINGKCPLTPLEVGLMLRGMGFDKSTFIYLASGNIYNSGKTMAPLLEMFPNLRTKNMLTSEEELAPFKNYSSRMAALDYTVCLHSEVFVTTQGGNFPHFLMGHRRYLYGGHSKTIRPDKRKLALLFDNPSIGWKSFKRQMLSMRSHSDSKGFEMKRPNDSIYTFPCPDCAAAVTNKLQIDTSHFFTLWFSDLCRLAASARRTEMQPGVNSTSATANDPSEYLITTLRLFRSIAFAIASINVMGIVGNLTPAQLHSFHSDGYIVMESFASTDEVESLRKRMVELLNQFDYSTTASIFSTKNQVYLTFSLQINYLLEKAFGEDGNLKQPKELSINKVGHGLGSCFCLLLCLMETNLEKFGYVYAALHEIDPVFKSFSNSEKVCSLFCSLGYKKPIIIQSMYIFKQPGIGGEVVPHQDNSFIYTEPQTCTGLWLALEDATTTNGCLWAIPGSHKNGLVRRFIRGENGVTFDRPSPDYDLKDFVPIEVKAGSLVVIHGDLIHQSLENQSSKSRHAYGLHIVDTEGCTWAQDNWIKRKVEPTPLYTS